Protein AF-0000000070418059 (afdb_homodimer)

Radius of gyration: 31.16 Å; Cα contacts (8 Å, |Δi|>4): 1523; chains: 2; bounding box: 70×82×90 Å

Secondary structure (DSSP, 8-state):
---------------S-------TTTTS-----------------------------S----BS-------PPP----EE-S---TTS-HHHHHHHHS-HHHHHHHHHHHHHHHHHHHHHHTS--TT-----HHHHHHHHHHHHHHHHSB-SSGGGGG-S-TTT--HHHHHH--HHHHHHHHHH--SS-GGGSPPTTSTT--TTGGGHHHHHHHHHHHHHSEE--SEEEEEEEEEE--S--TT-EE-TTSSSSEEEEEEEEEETTS-EEEEEE--GGGSTT-STTHHHHHHHHHTGGGTTTT-EEEE-TTT--HHHHHHHHHTT-EEEEE--TT-TTS-GGGTS----STT-EEEEEETTEEEEEEESSSEEEEEESSS-S---EEEEEEPTTS-EEEEEE-HHHHHHHHHTTHHHHHHHHHHHS--S---S-HHHHHHHHHHHHHHHHHHHHHHHSTT-----TT--HHHHH-/---------------S-TT----SSTTS-----------------------------S----BS-------PPP----EE-S---TTS-HHHHHHHHS-HHHHHHHHHHHHHHHHHHHHHHTS--TT-----HHHHHHHHHHHHHHHHSB-SSGGGGG-S-TTT--HHHHHH--HHHHHHHHHH--SS-GGGPPPTTSTT--TTGGGHHHHHHHHHHHHHSEE--SEEEEEEEEEE--S--TT-EE-TTSSSSEEEEEEEEEETTS-EEEEEE--GGGSTT-STTHHHHHHHHHTGGGTTTT-EEEE-TTT--HHHHHHHHHTT-EEEEE--TTSTTS-GGGTS----STT-EEEEEETTEEEEEEESSSEEEEEESSS-S---EEEEEEPTTS-EEEEEE-HHHHHHHHHTTHHHHHHHHHHHS--S---S-HHHHHHHHHHHHHHHHHHHHHHHSTT-----TT--HHHHH-

Sequence (948 aa):
MENLSSDDEADEMSEGSDLQQFSDDEFSSDTDSDDNDNLTQETESSIEADSQQTDAQDAEFWSYDLHPVNVAPFTESVGPEHTLLPDYDVLKYFFYMISEEFFELVAQETNRYAQQEMARRGSRDLVWHPTTEAEMMAFFGLNIIMGINQMPRLDMYWSENPLIGNEGFKKCMTRTRFEKLLQYLHVNDNSTQGPAGTPDHDRLHKIRPLINMTRENFKKYYKPGKCQSVDEGMIRYKGHHYAQQYTPAKPIKRGLKIWMRCETSGYTNDYRMYLGKHDAMSGPSLGERVVKHLCKPLKWKGHHVFFDRYFTSIPLLQTLESYGIYGCGTIMVNRKGFPAQLKNPHLANRGDAEQMQQNNLMATVWNDAKPVHIVSTTSDPLGDGPAQRRIRGGDVIIIPRPPAVEHYQKNYYGVDRTQQFRSKNPVGRPSKKFWKYLINFIFEISLINAFLLWLETPGTRKPTKHFSMVDFNLMENLSSDDEADEMSEGSDLQQFSDDEFSSDTDSDDNDNLTQETESSIEADSQQTDAQDAEFWSYDLHPVNVAPFTESVGPEHTLLPDYDVLKYFFYMISEEFFELVAQETNRYAQQEMARRGSRDLVWHPTTEAEMMAFFGLNIIMGINQMPRLDMYWSENPLIGNEGFKKCMTRTRFEKLLQYLHVNDNSTQGPAGTPDHDRLHKIRPLINMTRENFKKYYKPGKCQSVDEGMIRYKGHHYAQQYTPAKPIKRGLKIWMRCETSGYTNDYRMYLGKHDAMSGPSLGERVVKHLCKPLKWKGHHVFFDRYFTSIPLLQTLESYGIYGCGTIMVNRKGFPAQLKNPHLANRGDAEQMQQNNLMATVWNDAKPVHIVSTTSDPLGDGPAQRRIRGGDVIIIPRPPAVEHYQKNYYGVDRTQQFRSKNPVGRPSKKFWKYLINFIFEISLINAFLLWLETPGTRKPTKHFSMVDFNL

Organism: Crassostrea virginica (NCBI:txid6565)

Structure (mmCIF, N/CA/C/O backbone):
data_AF-0000000070418059-model_v1
#
loop_
_entity.id
_entity.type
_entity.pdbx_description
1 polymer 'PiggyBac transposable element-derived protein 2-like'
#
loop_
_atom_site.group_PDB
_atom_site.id
_atom_site.type_symbol
_atom_site.label_atom_id
_atom_site.label_alt_id
_atom_site.label_comp_id
_atom_site.label_asym_id
_atom_site.label_entity_id
_atom_site.label_seq_id
_atom_site.pdbx_PDB_ins_code
_atom_site.Cartn_x
_atom_site.Cartn_y
_atom_site.Cartn_z
_atom_site.occupancy
_atom_site.B_iso_or_equiv
_atom_site.auth_seq_id
_atom_site.auth_comp_id
_atom_site.auth_asym_id
_atom_site.auth_atom_id
_atom_site.pdbx_PDB_model_num
ATOM 1 N N . MET A 1 1 ? 24.422 -22.234 43.281 1 23.02 1 MET A N 1
ATOM 2 C CA . MET A 1 1 ? 24.828 -21.094 42.469 1 23.02 1 MET A CA 1
ATOM 3 C C . MET A 1 1 ? 24.016 -21.062 41.156 1 23.02 1 MET A C 1
ATOM 5 O O . MET A 1 1 ? 24.016 -22.016 40.406 1 23.02 1 MET A O 1
ATOM 9 N N . GLU A 1 2 ? 22.891 -20.25 41.062 1 21.16 2 GLU A N 1
ATOM 10 C CA . GLU A 1 2 ? 21.531 -19.953 40.562 1 21.16 2 GLU A CA 1
ATOM 11 C C . GLU A 1 2 ? 21.562 -19.5 39.125 1 21.16 2 GLU A C 1
ATOM 13 O O . GLU A 1 2 ? 22.562 -18.969 38.656 1 21.16 2 GLU A O 1
ATOM 18 N N . ASN A 1 3 ? 20.531 -19.906 38.312 1 21.09 3 ASN A N 1
ATOM 19 C CA . ASN A 1 3 ? 19.938 -20.047 37 1 21.09 3 ASN A CA 1
ATOM 20 C C . ASN A 1 3 ? 19.688 -18.703 36.344 1 21.09 3 ASN A C 1
ATOM 22 O O . ASN A 1 3 ? 18.703 -18.016 36.625 1 21.09 3 ASN A O 1
ATOM 26 N N . LEU A 1 4 ? 20.797 -17.906 36.156 1 22.62 4 LEU A N 1
ATOM 27 C CA . LEU A 1 4 ? 20.859 -16.578 35.562 1 22.62 4 LEU A CA 1
ATOM 28 C C . LEU A 1 4 ? 20.156 -16.562 34.188 1 22.62 4 LEU A C 1
ATOM 30 O O . LEU A 1 4 ? 20.594 -17.219 33.25 1 22.62 4 LEU A O 1
ATOM 34 N N . SER A 1 5 ? 18.75 -16.578 34.156 1 22.52 5 SER A N 1
ATOM 35 C CA . SER A 1 5 ? 17.75 -16.609 33.094 1 22.52 5 SER A CA 1
ATOM 36 C C . SER A 1 5 ? 17.984 -15.484 32.094 1 22.52 5 SER A C 1
ATOM 38 O O . SER A 1 5 ? 17.828 -14.305 32.406 1 22.52 5 SER A O 1
ATOM 40 N N . SER A 1 6 ? 19.062 -15.578 31.266 1 22.22 6 SER A N 1
ATOM 41 C CA . SER A 1 6 ? 19.594 -14.734 30.188 1 22.22 6 SER A CA 1
ATOM 42 C C . SER A 1 6 ? 18.5 -14.367 29.188 1 22.22 6 SER A C 1
ATOM 44 O O . SER A 1 6 ? 17.797 -15.234 28.688 1 22.22 6 SER A O 1
ATOM 46 N N . ASP A 1 7 ? 17.922 -13.156 29.234 1 21.78 7 ASP A N 1
ATOM 47 C CA . ASP A 1 7 ? 16.953 -12.367 28.5 1 21.78 7 ASP A CA 1
ATOM 48 C C . ASP A 1 7 ? 17.344 -12.258 27.031 1 21.78 7 ASP A C 1
ATOM 50 O O . ASP A 1 7 ? 17.734 -11.188 26.562 1 21.78 7 ASP A O 1
ATOM 54 N N . ASP A 1 8 ? 18.219 -13.109 26.453 1 22.97 8 ASP A N 1
ATOM 55 C CA . ASP A 1 8 ? 18.625 -13.039 25.047 1 22.97 8 ASP A CA 1
ATOM 56 C C . ASP A 1 8 ? 17.406 -13.086 24.125 1 22.97 8 ASP A C 1
ATOM 58 O O . ASP A 1 8 ? 16.953 -14.172 23.766 1 22.97 8 ASP A O 1
ATOM 62 N N . GLU A 1 9 ? 16.344 -12.344 24.375 1 22.95 9 GLU A N 1
ATOM 63 C CA . GLU A 1 9 ? 15.195 -12.375 23.469 1 22.95 9 GLU A CA 1
ATOM 64 C C . GLU A 1 9 ? 15.594 -11.953 22.047 1 22.95 9 GLU A C 1
ATOM 66 O O . GLU A 1 9 ? 15.836 -10.773 21.797 1 22.95 9 GLU A O 1
ATOM 71 N N . ALA A 1 10 ? 16.5 -12.648 21.391 1 23.02 10 ALA A N 1
ATOM 72 C CA . ALA A 1 10 ? 16.781 -12.547 19.953 1 23.02 10 ALA A CA 1
ATOM 73 C C . ALA A 1 10 ? 15.516 -12.234 19.172 1 23.02 10 ALA A C 1
ATOM 75 O O . ALA A 1 10 ? 14.469 -12.844 19.406 1 23.02 10 ALA A O 1
ATOM 76 N N . ASP A 1 11 ? 15.445 -11.031 18.594 1 24.8 11 ASP A N 1
ATOM 77 C CA . ASP A 1 11 ? 14.508 -10.484 17.625 1 24.8 11 ASP A CA 1
ATOM 78 C C . ASP A 1 11 ? 14.289 -11.445 16.453 1 24.8 11 ASP A C 1
ATOM 80 O O . ASP A 1 11 ? 15.094 -11.484 15.523 1 24.8 11 ASP A O 1
ATOM 84 N N . GLU A 1 12 ? 14.156 -12.758 16.75 1 24.42 12 GLU A N 1
ATOM 85 C CA . GLU A 1 12 ? 13.742 -13.617 15.656 1 24.42 12 GLU A CA 1
ATOM 86 C C . GLU A 1 12 ? 12.703 -12.93 14.773 1 24.42 12 GLU A C 1
ATOM 88 O O . GLU A 1 12 ? 11.609 -12.602 15.234 1 24.42 12 GLU A O 1
ATOM 93 N N . MET A 1 13 ? 13.211 -12.125 13.906 1 26.86 13 MET A N 1
ATOM 94 C CA . MET A 1 13 ? 12.367 -11.742 12.781 1 26.86 13 MET A CA 1
ATOM 95 C C . MET A 1 13 ? 11.547 -12.922 12.281 1 26.86 13 MET A C 1
ATOM 97 O O . MET A 1 13 ? 12.086 -13.844 11.672 1 26.86 13 MET A O 1
ATOM 101 N N . SER A 1 14 ? 10.758 -13.492 13.172 1 24.8 14 SER A N 1
ATOM 102 C CA . SER A 1 14 ? 9.836 -14.539 12.734 1 24.8 14 SER A CA 1
ATOM 103 C C . SER A 1 14 ? 9.273 -14.242 11.352 1 24.8 14 SER A C 1
ATOM 105 O O . SER A 1 14 ? 8.617 -13.219 11.141 1 24.8 14 SER A O 1
ATOM 107 N N . GLU A 1 15 ? 9.992 -14.445 10.352 1 27.36 15 GLU A N 1
ATOM 108 C CA . GLU A 1 15 ? 9.531 -14.602 8.977 1 27.36 15 GLU A CA 1
ATOM 109 C C . GLU A 1 15 ? 8.133 -15.219 8.938 1 27.36 15 GLU A C 1
ATOM 111 O O . GLU A 1 15 ? 7.508 -15.281 7.871 1 27.36 15 GLU A O 1
ATOM 116 N N . GLY A 1 16 ? 7.965 -16.188 9.961 1 25.39 16 GLY A N 1
ATOM 117 C CA . GLY A 1 16 ? 6.801 -17.031 9.766 1 25.39 16 GLY A CA 1
ATOM 118 C C . GLY A 1 16 ? 5.523 -16.25 9.539 1 25.39 16 GLY A C 1
ATOM 119 O O . GLY A 1 16 ? 4.82 -16.453 8.555 1 25.39 16 GLY A O 1
ATOM 120 N N . SER A 1 17 ? 4.777 -16.062 10.727 1 24.98 17 SER A N 1
ATOM 121 C CA . SER A 1 17 ? 3.326 -16.188 10.859 1 24.98 17 SER A CA 1
ATOM 122 C C . SER A 1 17 ? 2.629 -14.93 10.344 1 24.98 17 SER A C 1
ATOM 124 O O . SER A 1 17 ? 2.004 -14.195 11.109 1 24.98 17 SER A O 1
ATOM 126 N N . ASP A 1 18 ? 3.303 -14.133 9.656 1 26.72 18 ASP A N 1
ATOM 127 C CA . ASP A 1 18 ? 2.512 -13.055 9.086 1 26.72 18 ASP A CA 1
ATOM 128 C C . ASP A 1 18 ? 1.268 -13.594 8.383 1 26.72 18 ASP A C 1
ATOM 130 O O . ASP A 1 18 ? 0.615 -12.875 7.621 1 26.72 18 ASP A O 1
ATOM 134 N N . LEU A 1 19 ? 1.249 -14.883 8.164 1 27.28 19 LEU A N 1
ATOM 135 C CA . LEU A 1 19 ? -0.051 -15.438 7.801 1 27.28 19 LEU A CA 1
ATOM 136 C C . LEU A 1 19 ? -1.114 -15.047 8.82 1 27.28 19 LEU A C 1
ATOM 138 O O . LEU A 1 19 ? -1.964 -15.867 9.18 1 27.28 19 LEU A O 1
ATOM 142 N N . GLN A 1 20 ? -0.67 -14.297 9.828 1 24.89 20 GLN A N 1
ATOM 143 C CA . GLN A 1 20 ? -1.701 -14.07 10.836 1 24.89 20 GLN A CA 1
ATOM 144 C C . GLN A 1 20 ? -3.08 -13.938 10.195 1 24.89 20 GLN A C 1
ATOM 146 O O . GLN A 1 20 ? -3.191 -13.812 8.977 1 24.89 20 GLN A O 1
ATOM 151 N N . GLN A 1 21 ? -4.004 -12.836 10.711 1 24.8 21 GLN A N 1
ATOM 152 C CA . GLN A 1 21 ? -5.461 -12.797 10.766 1 24.8 21 GLN A CA 1
ATOM 153 C C . GLN A 1 21 ? -6.059 -12.602 9.375 1 24.8 21 GLN A C 1
ATOM 155 O O . GLN A 1 21 ? -6.012 -11.5 8.82 1 24.8 21 GLN A O 1
ATOM 160 N N . PHE A 1 22 ? -5.773 -13.234 8.398 1 28.34 22 PHE A N 1
ATOM 161 C CA . PHE A 1 22 ? -6.789 -13.508 7.391 1 28.34 22 PHE A CA 1
ATOM 162 C C . PHE A 1 22 ? -8.18 -13.477 8.008 1 28.34 22 PHE A C 1
ATOM 164 O O . PHE A 1 22 ? -8.75 -14.531 8.312 1 28.34 22 PHE A O 1
ATOM 171 N N . SER A 1 23 ? -8.312 -12.797 9.094 1 25.67 23 SER A N 1
ATOM 172 C CA . SER A 1 23 ? -9.609 -12.867 9.75 1 25.67 23 SER A CA 1
ATOM 173 C C . SER A 1 23 ? -10.742 -12.945 8.734 1 25.67 23 SER A C 1
ATOM 175 O O . SER A 1 23 ? -10.523 -12.773 7.535 1 25.67 23 SER A O 1
ATOM 177 N N . ASP A 1 24 ? -11.984 -12.312 9.094 1 26.88 24 ASP A N 1
ATOM 178 C CA . ASP A 1 24 ? -13.438 -12.25 9.023 1 26.88 24 ASP A CA 1
ATOM 179 C C . ASP A 1 24 ? -13.906 -11.664 7.695 1 26.88 24 ASP A C 1
ATOM 181 O O . ASP A 1 24 ? -15.102 -11.469 7.484 1 26.88 24 ASP A O 1
ATOM 185 N N . ASP A 1 25 ? -12.945 -11.258 6.922 1 29.66 25 ASP A N 1
ATOM 186 C CA . ASP A 1 25 ? -13.562 -10.562 5.797 1 29.66 25 ASP A CA 1
ATOM 187 C C . ASP A 1 25 ? -14.234 -11.547 4.844 1 29.66 25 ASP A C 1
ATOM 189 O O . ASP A 1 25 ? -15.141 -11.172 4.098 1 29.66 25 ASP A O 1
ATOM 193 N N . GLU A 1 26 ? -13.523 -12.68 4.609 1 30.77 26 GLU A N 1
ATOM 194 C CA . GLU A 1 26 ? -14.312 -13.539 3.738 1 30.77 26 GLU A CA 1
ATOM 195 C C . GLU A 1 26 ? -15.688 -13.836 4.352 1 30.77 26 GLU A C 1
ATOM 197 O O . GLU A 1 26 ? -16.609 -14.219 3.645 1 30.77 26 GLU A O 1
ATOM 202 N N . PHE A 1 27 ? -15.688 -14.062 5.68 1 29.08 27 PHE A N 1
ATOM 203 C CA . PHE A 1 27 ? -16.969 -14.273 6.352 1 29.08 27 PHE A CA 1
ATOM 204 C C . PHE A 1 27 ? -17.672 -12.945 6.594 1 29.08 27 PHE A C 1
ATOM 206 O O . PHE A 1 27 ? -18.5 -12.828 7.496 1 29.08 27 PHE A O 1
ATOM 213 N N . SER A 1 28 ? -17.047 -11.852 6.203 1 26.14 28 SER A N 1
ATOM 214 C CA . SER A 1 28 ? -17.797 -10.617 6.422 1 26.14 28 SER A CA 1
ATOM 215 C C . SER A 1 28 ? -19.109 -10.617 5.641 1 26.14 28 SER A C 1
ATOM 217 O O . SER A 1 28 ? -19.172 -11.141 4.523 1 26.14 28 SER A O 1
ATOM 219 N N . SER A 1 29 ? -20.188 -10.492 6.34 1 23.97 29 SER A N 1
ATOM 220 C CA . SER A 1 29 ? -21.578 -10.43 5.945 1 23.97 29 SER A CA 1
ATOM 221 C C . SER A 1 29 ? -21.781 -9.508 4.754 1 23.97 29 SER A C 1
ATOM 223 O O . SER A 1 29 ? -21.266 -8.391 4.727 1 23.97 29 SER A O 1
ATOM 225 N N . ASP A 1 30 ? -22.016 -10.062 3.547 1 23.17 30 ASP A N 1
ATOM 226 C CA . ASP A 1 30 ? -22.641 -9.5 2.357 1 23.17 30 ASP A CA 1
ATOM 227 C C . ASP A 1 30 ? -23.797 -8.578 2.734 1 23.17 30 ASP A C 1
ATOM 229 O O . ASP A 1 30 ? -24.922 -9.047 2.961 1 23.17 30 ASP A O 1
ATOM 233 N N . THR A 1 31 ? -23.719 -7.75 3.684 1 22.58 31 THR A N 1
ATOM 234 C CA . THR A 1 31 ? -24.969 -6.992 3.703 1 22.58 31 THR A CA 1
ATOM 235 C C . THR A 1 31 ? -25.234 -6.367 2.338 1 22.58 31 THR A C 1
ATOM 237 O O . THR A 1 31 ? -24.391 -5.648 1.799 1 22.58 31 THR A O 1
ATOM 240 N N . ASP A 1 32 ? -26.141 -7.008 1.535 1 21.77 32 ASP A N 1
ATOM 241 C CA . ASP A 1 32 ? -26.891 -6.625 0.345 1 21.77 32 ASP A CA 1
ATOM 242 C C . ASP A 1 32 ? -27.391 -5.184 0.451 1 21.77 32 ASP A C 1
ATOM 244 O O . ASP A 1 32 ? -28.297 -4.895 1.229 1 21.77 32 ASP A O 1
ATOM 248 N N . SER A 1 33 ? -26.531 -4.23 0.598 1 20.84 33 SER A N 1
ATOM 249 C CA . SER A 1 33 ? -27.234 -2.953 0.449 1 20.84 33 SER A CA 1
ATOM 250 C C . SER A 1 33 ? -27.969 -2.879 -0.88 1 20.84 33 SER A C 1
ATOM 252 O O . SER A 1 33 ? -27.375 -3.045 -1.943 1 20.84 33 SER A O 1
ATOM 254 N N . ASP A 1 34 ? -29.328 -3.146 -0.938 1 21.55 34 ASP A N 1
ATOM 255 C CA . ASP A 1 34 ? -30.375 -2.932 -1.919 1 21.55 34 ASP A CA 1
ATOM 256 C C . ASP A 1 34 ? -30.375 -1.491 -2.424 1 21.55 34 ASP A C 1
ATOM 258 O O . ASP A 1 34 ? -31.062 -0.632 -1.866 1 21.55 34 ASP A O 1
ATOM 262 N N . ASP A 1 35 ? -29.281 -0.832 -2.623 1 19.67 35 ASP A N 1
ATOM 263 C CA . ASP A 1 35 ? -29.562 0.473 -3.211 1 19.67 35 ASP A CA 1
ATOM 264 C C . ASP A 1 35 ? -30.391 0.33 -4.492 1 19.67 35 ASP A C 1
ATOM 266 O O . ASP A 1 35 ? -29.969 -0.34 -5.434 1 19.67 35 ASP A O 1
ATOM 270 N N . ASN A 1 36 ? -31.719 0.662 -4.516 1 19.89 36 ASN A N 1
ATOM 271 C CA . ASN A 1 36 ? -32.875 0.688 -5.422 1 19.89 36 ASN A CA 1
ATOM 272 C C . ASN A 1 36 ? -32.531 1.417 -6.723 1 19.89 36 ASN A C 1
ATOM 274 O O . ASN A 1 36 ? -32.844 0.937 -7.809 1 19.89 36 ASN A O 1
ATOM 278 N N . ASP A 1 37 ? -32.438 2.764 -6.75 1 19.28 37 ASP A N 1
ATOM 279 C CA . ASP A 1 37 ? -33.312 3.416 -7.695 1 19.28 37 ASP A CA 1
ATOM 280 C C . ASP A 1 37 ? -32.906 3.146 -9.133 1 19.28 37 ASP A C 1
ATOM 282 O O . ASP A 1 37 ? -31.766 2.754 -9.391 1 19.28 37 ASP A O 1
ATOM 286 N N . ASN A 1 38 ? -33.562 3.949 -10.211 1 19.59 38 ASN A N 1
ATOM 287 C CA . ASN A 1 38 ? -34.219 3.967 -11.508 1 19.59 38 ASN A CA 1
ATOM 288 C C . ASN A 1 38 ? -33.219 4.086 -12.656 1 19.59 38 ASN A C 1
ATOM 290 O O . ASN A 1 38 ? -33.5 3.703 -13.789 1 19.59 38 ASN A O 1
ATOM 294 N N . LEU A 1 39 ? -32.406 5.18 -12.844 1 20.28 39 LEU A N 1
ATOM 295 C CA . LEU A 1 39 ? -32.625 5.797 -14.148 1 20.28 39 LEU A CA 1
ATOM 296 C C . LEU A 1 39 ? -32.062 4.91 -15.258 1 20.28 39 LEU A C 1
ATOM 298 O O . LEU A 1 39 ? -32.719 4.688 -16.281 1 20.28 39 LEU A O 1
ATOM 302 N N . THR A 1 40 ? -30.922 5.25 -15.875 1 20.14 40 THR A N 1
ATOM 303 C CA . THR A 1 40 ? -30.828 5.012 -17.312 1 20.14 40 THR A CA 1
ATOM 304 C C . THR A 1 40 ? -30.859 3.514 -17.609 1 20.14 40 THR A C 1
ATOM 306 O O . THR A 1 40 ? -30.281 2.713 -16.859 1 20.14 40 THR A O 1
ATOM 309 N N . GLN A 1 41 ? -31.766 3.012 -18.594 1 20.62 41 GLN A N 1
ATOM 310 C CA . GLN A 1 41 ? -32.406 1.907 -19.297 1 20.62 41 GLN A CA 1
ATOM 311 C C . GLN A 1 41 ? -31.375 0.959 -19.906 1 20.62 41 GLN A C 1
ATOM 313 O O . GLN A 1 41 ? -31.719 -0.116 -20.391 1 20.62 41 GLN A O 1
ATOM 318 N N . GLU A 1 42 ? -30.188 1.474 -20.375 1 21.02 42 GLU A N 1
ATOM 319 C CA . GLU A 1 42 ? -29.922 0.658 -21.547 1 21.02 42 GLU A CA 1
ATOM 320 C C . GLU A 1 42 ? -30.125 -0.826 -21.25 1 21.02 42 GLU A C 1
ATOM 322 O O . GLU A 1 42 ? -30.203 -1.224 -20.094 1 21.02 42 GLU A O 1
ATOM 327 N N . THR A 1 43 ? -29.547 -1.673 -22.234 1 20.52 43 THR A N 1
ATOM 328 C CA . THR A 1 43 ? -29.875 -3.025 -22.672 1 20.52 43 THR A CA 1
ATOM 329 C C . THR A 1 43 ? -29.75 -4.012 -21.516 1 20.52 43 THR A C 1
ATOM 331 O O . THR A 1 43 ? -28.688 -4.152 -20.906 1 20.52 43 THR A O 1
ATOM 334 N N . GLU A 1 44 ? -30.891 -4.121 -20.766 1 22.48 44 GLU A N 1
ATOM 335 C CA . GLU A 1 44 ? -31.453 -5.207 -19.953 1 22.48 44 GLU A CA 1
ATOM 336 C C . GLU A 1 44 ? -31.219 -6.559 -20.625 1 22.48 44 GLU A C 1
ATOM 338 O O . GLU A 1 44 ? -32 -6.973 -21.484 1 22.48 44 GLU A O 1
ATOM 343 N N . SER A 1 45 ? -30 -6.75 -21.406 1 21.28 45 SER A N 1
ATOM 344 C CA . SER A 1 45 ? -30.062 -8.125 -21.891 1 21.28 45 SER A CA 1
ATOM 345 C C . SER A 1 45 ? -30.609 -9.062 -20.812 1 21.28 45 SER A C 1
ATOM 347 O O . SER A 1 45 ? -30.094 -9.109 -19.703 1 21.28 45 SER A O 1
ATOM 349 N N . SER A 1 46 ? -31.969 -9.133 -20.844 1 22.12 46 SER A N 1
ATOM 350 C CA . SER A 1 46 ? -32.906 -10.047 -20.203 1 22.12 46 SER A CA 1
ATOM 351 C C . SER A 1 46 ? -32.375 -11.484 -20.25 1 22.12 46 SER A C 1
ATOM 353 O O . SER A 1 46 ? -32.312 -12.086 -21.312 1 22.12 46 SER A O 1
ATOM 355 N N . ILE A 1 47 ? -31.266 -11.734 -19.656 1 22.06 47 ILE A N 1
ATOM 356 C CA . ILE A 1 47 ? -31.078 -13.18 -19.531 1 22.06 47 ILE A CA 1
ATOM 357 C C . ILE A 1 47 ? -32.406 -13.844 -19.203 1 22.06 47 ILE A C 1
ATOM 359 O O . ILE A 1 47 ? -33 -13.555 -18.156 1 22.06 47 ILE A O 1
ATOM 363 N N . GLU A 1 48 ? -33.25 -13.969 -20.281 1 22.25 48 GLU A N 1
ATOM 364 C CA . GLU A 1 48 ? -34.406 -14.844 -20.219 1 22.25 48 GLU A CA 1
ATOM 365 C C . GLU A 1 48 ? -34.125 -16.078 -19.375 1 22.25 48 GLU A C 1
ATOM 367 O O . GLU A 1 48 ? -33.062 -16.703 -19.516 1 22.25 48 GLU A O 1
ATOM 372 N N . ALA A 1 49 ? -34.75 -16.016 -18.25 1 24.27 49 ALA A N 1
ATOM 373 C CA . ALA A 1 49 ? -34.969 -17.234 -17.484 1 24.27 49 ALA A CA 1
ATOM 374 C C . ALA A 1 49 ? -35.375 -18.391 -18.391 1 24.27 49 ALA A C 1
ATOM 376 O O . ALA A 1 49 ? -36.469 -18.438 -18.922 1 24.27 49 ALA A O 1
ATOM 377 N N . ASP A 1 50 ? -34.562 -18.688 -19.453 1 22.03 50 ASP A N 1
ATOM 378 C CA . ASP A 1 50 ? -34.938 -19.906 -20.172 1 22.03 50 ASP A CA 1
ATOM 379 C C . ASP A 1 50 ? -35.312 -21.016 -19.188 1 22.03 50 ASP A C 1
ATOM 381 O O . ASP A 1 50 ? -34.5 -21.453 -18.391 1 22.03 50 ASP A O 1
ATOM 385 N N . SER A 1 51 ? -36.625 -20.953 -18.75 1 26.2 51 SER A N 1
ATOM 386 C CA . SER A 1 51 ? -37.438 -21.906 -18.016 1 26.2 51 SER A CA 1
ATOM 387 C C . SER A 1 51 ? -37.375 -23.297 -18.641 1 26.2 51 SER A C 1
ATOM 389 O O . SER A 1 51 ? -38.375 -24.047 -18.641 1 26.2 51 SER A O 1
ATOM 391 N N . GLN A 1 52 ? -36.438 -23.578 -19.5 1 24.91 52 GLN A N 1
ATOM 392 C CA . GLN A 1 52 ? -36.719 -24.969 -19.875 1 24.91 52 GLN A CA 1
ATOM 393 C C . GLN A 1 52 ? -36.875 -25.859 -18.656 1 24.91 52 GLN A C 1
ATOM 395 O O . GLN A 1 52 ? -36 -25.891 -17.781 1 24.91 52 GLN A O 1
ATOM 400 N N . GLN A 1 53 ? -38.219 -25.953 -18.25 1 27.67 53 GLN A N 1
ATOM 401 C CA . GLN A 1 53 ? -38.781 -27.016 -17.422 1 27.67 53 GLN A CA 1
ATOM 402 C C . GLN A 1 53 ? -38.156 -28.375 -17.75 1 27.67 53 GLN A C 1
ATOM 404 O O . GLN A 1 53 ? -38.562 -29.016 -18.734 1 27.67 53 GLN A O 1
ATOM 409 N N . THR A 1 54 ? -36.938 -28.406 -18.078 1 28.45 54 THR A N 1
ATOM 410 C CA . THR A 1 54 ? -36.625 -29.812 -18.219 1 28.45 54 THR A CA 1
ATOM 411 C C . THR A 1 54 ? -37.25 -30.641 -17.094 1 28.45 54 THR A C 1
ATOM 413 O O . THR A 1 54 ? -37.438 -30.141 -15.984 1 28.45 54 THR A O 1
ATOM 416 N N . ASP A 1 55 ? -38.062 -31.672 -17.453 1 28.03 55 ASP A N 1
ATOM 417 C CA . ASP A 1 55 ? -38.594 -32.688 -16.562 1 28.03 55 ASP A CA 1
ATOM 418 C C . ASP A 1 55 ? -37.625 -32.969 -15.414 1 28.03 55 ASP A C 1
ATOM 420 O O . ASP A 1 55 ? -36.469 -33.406 -15.648 1 28.03 55 ASP A O 1
ATOM 424 N N . ALA A 1 56 ? -37.719 -32.094 -14.477 1 33.75 56 ALA A N 1
ATOM 425 C CA . ALA A 1 56 ? -37.094 -32.375 -13.188 1 33.75 56 ALA A CA 1
ATOM 426 C C . ALA A 1 56 ? -37.125 -33.875 -12.859 1 33.75 56 ALA A C 1
ATOM 428 O O . ALA A 1 56 ? -38.188 -34.375 -12.43 1 33.75 56 ALA A O 1
ATOM 429 N N . GLN A 1 57 ? -36.656 -34.531 -13.734 1 32.28 57 GLN A N 1
ATOM 430 C CA . GLN A 1 57 ? -36.625 -35.906 -13.312 1 32.28 57 GLN A CA 1
ATOM 431 C C . GLN A 1 57 ? -36.344 -36.031 -11.812 1 32.28 57 GLN A C 1
ATOM 433 O O . GLN A 1 57 ? -36.125 -35 -11.141 1 32.28 57 GLN A O 1
ATOM 438 N N . ASP A 1 58 ? -35.5 -37.125 -11.328 1 36.31 58 ASP A N 1
ATOM 439 C CA . ASP A 1 58 ? -35.281 -37.469 -9.938 1 36.31 58 ASP A CA 1
ATOM 440 C C . ASP A 1 58 ? -34.656 -36.312 -9.156 1 36.31 58 ASP A C 1
ATOM 442 O O . ASP A 1 58 ? -33.469 -36.062 -9.281 1 36.31 58 ASP A O 1
ATOM 446 N N . ALA A 1 59 ? -35.094 -35.094 -9.094 1 44.38 59 ALA A N 1
ATOM 447 C CA . ALA A 1 59 ? -34.75 -33.969 -8.258 1 44.38 59 ALA A CA 1
ATOM 448 C C . ALA A 1 59 ? -34.094 -34.438 -6.953 1 44.38 59 ALA A C 1
ATOM 450 O O . ALA A 1 59 ? -34.781 -34.875 -6.031 1 44.38 59 ALA A O 1
ATOM 451 N N . GLU A 1 60 ? -33 -35 -6.961 1 56.09 60 GLU A N 1
ATOM 452 C CA . GLU A 1 60 ? -32.25 -35.531 -5.816 1 56.09 60 GLU A CA 1
ATOM 453 C C . GLU A 1 60 ? -32.156 -34.469 -4.715 1 56.09 60 GLU A C 1
ATOM 455 O O . GLU A 1 60 ? -31.781 -33.344 -4.98 1 56.09 60 GLU A O 1
ATOM 460 N N . PHE A 1 61 ? -33 -34.406 -3.686 1 78.88 61 PHE A N 1
ATOM 461 C CA . PHE A 1 61 ? -33.375 -33.594 -2.525 1 78.88 61 PHE A CA 1
ATOM 462 C C . PHE A 1 61 ? -32.219 -33.562 -1.502 1 78.88 61 PHE A C 1
ATOM 464 O O . PHE A 1 61 ? -31.438 -34.531 -1.424 1 78.88 61 PHE A O 1
ATOM 471 N N . TRP A 1 62 ? -31.891 -32.406 -1.107 1 92 62 TRP A N 1
ATOM 472 C CA . TRP A 1 62 ? -31.016 -32.25 0.055 1 92 62 TRP A CA 1
ATOM 473 C C . TRP A 1 62 ? -31.578 -33 1.256 1 92 62 TRP A C 1
ATOM 475 O O . TRP A 1 62 ? -32.781 -33 1.491 1 92 62 TRP A O 1
ATOM 485 N N . SER A 1 63 ? -30.75 -33.844 1.856 1 93.25 63 SER A N 1
ATOM 486 C CA . SER A 1 63 ? -31.188 -34.656 2.994 1 93.25 63 SER A CA 1
ATOM 487 C C . SER A 1 63 ? -30.297 -34.406 4.211 1 93.25 63 SER A C 1
ATOM 489 O O . SER A 1 63 ? -29.109 -34.125 4.07 1 93.25 63 SER A O 1
ATOM 491 N N . TYR A 1 64 ? -30.875 -34.594 5.367 1 93.19 64 TYR A N 1
ATOM 492 C CA . TYR A 1 64 ? -30.125 -34.531 6.617 1 93.19 64 TYR A CA 1
ATOM 493 C C . TYR A 1 64 ? -29.453 -35.875 6.922 1 93.19 64 TYR A C 1
ATOM 495 O O . TYR A 1 64 ? -28.625 -35.969 7.836 1 93.19 64 TYR A O 1
ATOM 503 N N . ASP A 1 65 ? -29.781 -36.875 6.176 1 91.44 65 ASP A N 1
ATOM 504 C CA . ASP A 1 65 ? -29.141 -38.188 6.328 1 91.44 65 ASP A CA 1
ATOM 505 C C . ASP A 1 65 ? -27.766 -38.188 5.66 1 91.44 65 ASP A C 1
ATOM 507 O O . ASP A 1 65 ? -27.656 -38.281 4.438 1 91.44 65 ASP A O 1
ATOM 511 N N . LEU A 1 66 ? -26.828 -38.219 6.453 1 92.88 66 LEU A N 1
ATOM 512 C CA . LEU A 1 66 ? -25.453 -38.031 5.973 1 92.88 66 LEU A CA 1
ATOM 513 C C . LEU A 1 66 ? -24.781 -39.375 5.738 1 92.88 66 LEU A C 1
ATOM 515 O O . LEU A 1 66 ? -24.969 -40.312 6.523 1 92.88 66 LEU A O 1
ATOM 519 N N . HIS A 1 67 ? -24.141 -39.562 4.672 1 91.25 67 HIS A N 1
ATOM 520 C CA . HIS A 1 67 ? -23.375 -40.75 4.32 1 91.25 67 HIS A CA 1
ATOM 521 C C . HIS A 1 67 ? -21.953 -40.375 3.877 1 91.25 67 HIS A C 1
ATOM 523 O O . HIS A 1 67 ? -21.719 -39.219 3.469 1 91.25 67 HIS A O 1
ATOM 529 N N . PRO A 1 68 ? -21.047 -41.25 4.031 1 90.81 68 PRO A N 1
ATOM 530 C CA . PRO A 1 68 ? -19.703 -40.969 3.547 1 90.81 68 PRO A CA 1
ATOM 531 C C . PRO A 1 68 ? -19.672 -40.625 2.057 1 90.81 68 PRO A C 1
ATOM 533 O O . PRO A 1 68 ? -20.453 -41.188 1.278 1 90.81 68 PRO A O 1
ATOM 536 N N . VAL A 1 69 ? -18.766 -39.781 1.699 1 90.69 69 VAL A N 1
ATOM 537 C CA . VAL A 1 69 ? -18.656 -39.375 0.302 1 90.69 69 VAL A CA 1
ATOM 538 C C . VAL A 1 69 ? -17.719 -40.344 -0.432 1 90.69 69 VAL A C 1
ATOM 540 O O . VAL A 1 69 ? -16.859 -41 0.188 1 90.69 69 VAL A O 1
ATOM 543 N N . ASN A 1 70 ? -17.891 -40.438 -1.691 1 90.31 70 ASN A N 1
ATOM 544 C CA . ASN A 1 70 ? -17.031 -41.25 -2.549 1 90.31 70 ASN A CA 1
ATOM 545 C C . ASN A 1 70 ? -16 -40.406 -3.266 1 90.31 70 ASN A C 1
ATOM 547 O O . ASN A 1 70 ? -16.328 -39.688 -4.215 1 90.31 70 ASN A O 1
ATOM 551 N N . VAL A 1 71 ? -14.766 -40.5 -2.84 1 91.69 71 VAL A N 1
ATOM 552 C CA . VAL A 1 71 ? -13.672 -39.719 -3.422 1 91.69 71 VAL A CA 1
ATOM 553 C C . VAL A 1 71 ? -12.617 -40.688 -3.998 1 91.69 71 VAL A C 1
ATOM 555 O O . VAL A 1 71 ? -12.164 -41.594 -3.316 1 91.69 71 VAL A O 1
ATOM 558 N N . ALA A 1 72 ? -12.297 -40.469 -5.27 1 91.38 72 ALA A N 1
ATOM 559 C CA . ALA A 1 72 ? -11.242 -41.25 -5.895 1 91.38 72 ALA A CA 1
ATOM 560 C C . ALA A 1 72 ? -9.891 -40.969 -5.258 1 91.38 72 ALA A C 1
ATOM 562 O O . ALA A 1 72 ? -9.594 -39.844 -4.887 1 91.38 72 ALA A O 1
ATOM 563 N N . PRO A 1 73 ? -9.117 -42 -5.121 1 91.62 73 PRO A N 1
ATOM 564 C CA . PRO A 1 73 ? -7.793 -41.781 -4.543 1 91.62 73 PRO A CA 1
ATOM 565 C C . PRO A 1 73 ? -6.875 -40.969 -5.457 1 91.62 73 PRO A C 1
ATOM 567 O O . PRO A 1 73 ? -6.953 -41.094 -6.68 1 91.62 73 PRO A O 1
ATOM 570 N N . PHE A 1 74 ? -6.145 -40.156 -4.906 1 95 74 PHE A N 1
ATOM 571 C CA . PHE A 1 74 ? -5.113 -39.406 -5.617 1 95 74 PHE A CA 1
ATOM 572 C C . PHE A 1 74 ? -3.809 -40.188 -5.664 1 95 74 PHE A C 1
ATOM 574 O O . PHE A 1 74 ? -3.186 -40.406 -4.629 1 95 74 PHE A O 1
ATOM 581 N N . THR A 1 75 ? -3.338 -40.562 -6.879 1 92.5 75 THR A N 1
ATOM 582 C CA . THR A 1 75 ? -2.193 -41.469 -6.992 1 92.5 75 THR A CA 1
ATOM 583 C C . THR A 1 75 ? -1.096 -40.812 -7.844 1 92.5 75 THR A C 1
ATOM 585 O O . THR A 1 75 ? -0.087 -41.469 -8.141 1 92.5 75 THR A O 1
ATOM 588 N N . GLU A 1 76 ? -1.2 -39.594 -8.203 1 93.19 76 GLU A N 1
ATOM 589 C CA . GLU A 1 76 ? -0.22 -38.938 -9.062 1 93.19 76 GLU A CA 1
ATOM 590 C C . GLU A 1 76 ? 1.037 -38.562 -8.281 1 93.19 76 GLU A C 1
ATOM 592 O O . GLU A 1 76 ? 0.986 -38.375 -7.059 1 93.19 76 GLU A O 1
ATOM 597 N N . SER A 1 77 ? 2.168 -38.5 -9.016 1 93.31 77 SER A N 1
ATOM 598 C CA . SER A 1 77 ? 3.377 -37.969 -8.414 1 93.31 77 SER A CA 1
ATOM 599 C C . SER A 1 77 ? 3.254 -36.469 -8.211 1 93.31 77 SER A C 1
ATOM 601 O O . SER A 1 77 ? 2.578 -35.781 -8.984 1 93.31 77 SER A O 1
ATOM 603 N N . VAL A 1 78 ? 3.852 -36 -7.109 1 94.88 78 VAL A N 1
ATOM 604 C CA . VAL A 1 78 ? 3.705 -34.594 -6.746 1 94.88 78 VAL A CA 1
ATOM 605 C C . VAL A 1 78 ? 5.082 -33.938 -6.609 1 94.88 78 VAL A C 1
ATOM 607 O O . VAL A 1 78 ? 6.02 -34.562 -6.113 1 94.88 78 VAL A O 1
ATOM 610 N N . GLY A 1 79 ? 5.148 -32.719 -7.027 1 94.75 79 GLY A N 1
ATOM 611 C CA . GLY A 1 79 ? 6.348 -31.938 -6.719 1 94.75 79 GLY A CA 1
ATOM 612 C C . GLY A 1 79 ? 7.195 -31.641 -7.945 1 94.75 79 GLY A C 1
ATOM 613 O O . GLY A 1 79 ? 6.703 -31.703 -9.07 1 94.75 79 GLY A O 1
ATOM 614 N N . PRO A 1 80 ? 8.469 -31.266 -7.664 1 95.31 80 PRO A N 1
ATOM 615 C CA . PRO A 1 80 ? 9.375 -30.859 -8.75 1 95.31 80 PRO A CA 1
ATOM 616 C C . PRO A 1 80 ? 9.641 -32 -9.734 1 95.31 80 PRO A C 1
ATOM 618 O O . PRO A 1 80 ? 9.828 -33.156 -9.328 1 95.31 80 PRO A O 1
ATOM 621 N N . GLU A 1 81 ? 9.523 -31.656 -10.992 1 95.12 81 GLU A N 1
ATOM 622 C CA . GLU A 1 81 ? 9.836 -32.594 -12.078 1 95.12 81 GLU A CA 1
ATOM 623 C C . GLU A 1 81 ? 10.961 -32.031 -12.953 1 95.12 81 GLU A C 1
ATOM 625 O O . GLU A 1 81 ? 10.711 -31.438 -14 1 95.12 81 GLU A O 1
ATOM 630 N N . HIS A 1 82 ? 12.148 -32.219 -12.547 1 92.88 82 HIS A N 1
ATOM 631 C CA . HIS A 1 82 ? 13.344 -31.766 -13.258 1 92.88 82 HIS A CA 1
ATOM 632 C C . HIS A 1 82 ? 14.586 -32.5 -12.781 1 92.88 82 HIS A C 1
ATOM 634 O O . HIS A 1 82 ? 14.5 -33.344 -11.883 1 92.88 82 HIS A O 1
ATOM 640 N N . THR A 1 83 ? 15.695 -32.156 -13.328 1 91.44 83 THR A N 1
ATOM 641 C CA . THR A 1 83 ? 16.906 -32.906 -13.055 1 91.44 83 THR A CA 1
ATOM 642 C C . THR A 1 83 ? 17.922 -32.062 -12.289 1 91.44 83 THR A C 1
ATOM 644 O O . THR A 1 83 ? 19.016 -32.531 -11.992 1 91.44 83 THR A O 1
ATOM 647 N N . LEU A 1 84 ? 17.578 -30.906 -11.93 1 91.44 84 LEU A N 1
ATOM 648 C CA . LEU A 1 84 ? 18.516 -30.031 -11.242 1 91.44 84 LEU A CA 1
ATOM 649 C C . LEU A 1 84 ? 18.75 -30.516 -9.805 1 91.44 84 LEU A C 1
ATOM 651 O O . LEU A 1 84 ? 17.828 -31.031 -9.164 1 91.44 84 LEU A O 1
ATOM 655 N N . LEU A 1 85 ? 20 -30.297 -9.406 1 88.5 85 LEU A N 1
ATOM 656 C CA . LEU A 1 85 ? 20.344 -30.578 -8.023 1 88.5 85 LEU A CA 1
ATOM 657 C C . LEU A 1 85 ? 20.312 -29.297 -7.188 1 88.5 85 LEU A C 1
ATOM 659 O O . LEU A 1 85 ? 20.438 -28.188 -7.727 1 88.5 85 LEU A O 1
ATOM 663 N N . PRO A 1 86 ? 20.156 -29.438 -5.871 1 84.75 86 PRO A N 1
ATOM 664 C CA . PRO A 1 86 ? 20.016 -28.281 -4.996 1 84.75 86 PRO A CA 1
ATOM 665 C C . PRO A 1 86 ? 21.234 -27.359 -5.031 1 84.75 86 PRO A C 1
ATOM 667 O O . PRO A 1 86 ? 21.125 -26.156 -4.773 1 84.75 86 PRO A O 1
ATOM 670 N N . ASP A 1 87 ? 22.359 -27.891 -5.32 1 85.88 87 ASP A N 1
ATOM 671 C CA . ASP A 1 87 ? 23.594 -27.109 -5.227 1 85.88 87 ASP A CA 1
ATOM 672 C C . ASP A 1 87 ? 23.875 -26.359 -6.523 1 85.88 87 ASP A C 1
ATOM 674 O O . ASP A 1 87 ? 24.812 -25.562 -6.598 1 85.88 87 ASP A O 1
ATOM 678 N N . TYR A 1 88 ? 22.984 -26.609 -7.434 1 85.44 88 TYR A N 1
ATOM 679 C CA . TYR A 1 88 ? 23.156 -25.891 -8.688 1 85.44 88 TYR A CA 1
ATOM 680 C C . TYR A 1 88 ? 22.812 -24.406 -8.516 1 85.44 88 TYR A C 1
ATOM 682 O O . TYR A 1 88 ? 22.172 -24.031 -7.535 1 85.44 88 TYR A O 1
ATOM 690 N N . ASP A 1 89 ? 23.297 -23.672 -9.469 1 90.62 89 ASP A N 1
ATOM 691 C CA . ASP A 1 89 ? 23 -22.234 -9.5 1 90.62 89 ASP A CA 1
ATOM 692 C C . ASP A 1 89 ? 21.5 -22 -9.586 1 90.62 89 ASP A C 1
ATOM 694 O O . ASP A 1 89 ? 20.812 -22.562 -10.438 1 90.62 89 ASP A O 1
ATOM 698 N N . VAL A 1 90 ? 21.031 -21.109 -8.75 1 91.31 90 VAL A N 1
ATOM 699 C CA . VAL A 1 90 ? 19.609 -20.844 -8.648 1 91.31 90 VAL A CA 1
ATOM 700 C C . VAL A 1 90 ? 19.109 -20.234 -9.961 1 91.31 90 VAL A C 1
ATOM 702 O O . VAL A 1 90 ? 17.906 -20.297 -10.266 1 91.31 90 VAL A O 1
ATOM 705 N N . LEU A 1 91 ? 20.016 -19.672 -10.75 1 94.81 91 LEU A N 1
ATOM 706 C CA . LEU A 1 91 ? 19.656 -19.094 -12.039 1 94.81 91 LEU A CA 1
ATOM 707 C C . LEU A 1 91 ? 19.078 -20.141 -12.977 1 94.81 91 LEU A C 1
ATOM 709 O O . LEU A 1 91 ? 18.203 -19.844 -13.789 1 94.81 91 LEU A O 1
ATOM 713 N N . LYS A 1 92 ? 19.5 -21.375 -12.836 1 95.62 92 LYS A N 1
ATOM 714 C CA . LYS A 1 92 ? 19 -22.469 -13.664 1 95.62 92 LYS A CA 1
ATOM 715 C C . LYS A 1 92 ? 17.531 -22.734 -13.367 1 95.62 92 LYS A C 1
ATOM 717 O O . LYS A 1 92 ? 16.75 -23.062 -14.273 1 95.62 92 LYS A O 1
ATOM 722 N N . TYR A 1 93 ? 17.219 -22.625 -12.094 1 96 93 TYR A N 1
ATOM 723 C CA . TYR A 1 93 ? 15.82 -22.797 -11.727 1 96 93 TYR A CA 1
ATOM 724 C C . TYR A 1 93 ? 14.953 -21.703 -12.336 1 96 93 TYR A C 1
ATOM 726 O O . TYR A 1 93 ? 13.828 -21.969 -12.773 1 96 93 TYR A O 1
ATOM 734 N N . PHE A 1 94 ? 15.523 -20.516 -12.383 1 97.25 94 PHE A N 1
ATOM 735 C CA . PHE A 1 94 ? 14.805 -19.406 -13.008 1 97.25 94 PHE A CA 1
ATOM 736 C C . PHE A 1 94 ? 14.586 -19.672 -14.492 1 97.25 94 PHE A C 1
ATOM 738 O O . PHE A 1 94 ? 13.508 -19.406 -15.023 1 97.25 94 PHE A O 1
ATOM 745 N N . PHE A 1 95 ? 15.523 -20.25 -15.117 1 97.38 95 PHE A N 1
ATOM 746 C CA . PHE A 1 95 ? 15.445 -20.5 -16.547 1 97.38 95 PHE A CA 1
ATOM 747 C C . PHE A 1 95 ? 14.453 -21.625 -16.844 1 97.38 95 PHE A C 1
ATOM 749 O O . PHE A 1 95 ? 14.008 -21.766 -17.984 1 97.38 95 PHE A O 1
ATOM 756 N N . TYR A 1 96 ? 14.125 -22.391 -15.828 1 97.19 96 TYR A N 1
ATOM 757 C CA . TYR A 1 96 ? 13.039 -23.359 -16 1 97.19 96 TYR A CA 1
ATOM 758 C C . TYR A 1 96 ? 11.695 -22.641 -16.125 1 97.19 96 TYR A C 1
ATOM 760 O O . TYR A 1 96 ? 10.773 -23.156 -16.766 1 97.19 96 TYR A O 1
ATOM 768 N N . MET A 1 97 ? 11.586 -21.453 -15.516 1 98.06 97 MET A N 1
ATOM 769 C CA . MET A 1 97 ? 10.336 -20.688 -15.578 1 98.06 97 MET A CA 1
ATOM 770 C C . MET A 1 97 ? 10.305 -19.797 -16.812 1 98.06 97 MET A C 1
ATOM 772 O O . MET A 1 97 ? 9.328 -19.797 -17.562 1 98.06 97 MET A O 1
ATOM 776 N N . ILE A 1 98 ? 11.328 -19.031 -16.984 1 98.06 98 ILE A N 1
ATOM 777 C CA . ILE A 1 98 ? 11.523 -18.219 -18.188 1 98.06 98 ILE A CA 1
ATOM 778 C C . ILE A 1 98 ? 12.781 -18.672 -18.922 1 98.06 98 ILE A C 1
ATOM 780 O O . ILE A 1 98 ? 13.906 -18.375 -18.5 1 98.06 98 ILE A O 1
ATOM 784 N N . SER A 1 99 ? 12.555 -19.281 -20.047 1 97.44 99 SER A N 1
ATOM 785 C CA . SER A 1 99 ? 13.641 -19.891 -20.797 1 97.44 99 SER A CA 1
ATOM 786 C C . SER A 1 99 ? 14.57 -18.844 -21.391 1 97.44 99 SER A C 1
ATOM 788 O O . SER A 1 99 ? 14.148 -17.703 -21.625 1 97.44 99 SER A O 1
ATOM 790 N N . GLU A 1 100 ? 15.766 -19.219 -21.688 1 96.25 100 GLU A N 1
ATOM 791 C CA . GLU A 1 100 ? 16.766 -18.312 -22.25 1 96.25 100 GLU A CA 1
ATOM 792 C C . GLU A 1 100 ? 16.328 -17.797 -23.609 1 96.25 100 GLU A C 1
ATOM 794 O O . GLU A 1 100 ? 16.656 -16.672 -24 1 96.25 100 GLU A O 1
ATOM 799 N N . GLU A 1 101 ? 15.555 -18.625 -24.281 1 96.56 101 GLU A N 1
ATOM 800 C CA . GLU A 1 101 ? 15.055 -18.266 -25.594 1 96.56 101 GLU A CA 1
ATOM 801 C C . GLU A 1 101 ? 14.195 -17 -25.531 1 96.56 101 GLU A C 1
ATOM 803 O O . GLU A 1 101 ? 14.07 -16.281 -26.531 1 96.56 101 GLU A O 1
ATOM 808 N N . PHE A 1 102 ? 13.609 -16.812 -24.422 1 97.75 102 PHE A N 1
ATOM 809 C CA . PHE A 1 102 ? 12.789 -15.609 -24.25 1 97.75 102 PHE A CA 1
ATOM 810 C C . PHE A 1 102 ? 13.625 -14.352 -24.453 1 97.75 102 PHE A C 1
ATOM 812 O O . PHE A 1 102 ? 13.172 -13.398 -25.094 1 97.75 102 PHE A O 1
ATOM 819 N N . PHE A 1 103 ? 14.836 -14.312 -23.938 1 98.12 103 PHE A N 1
ATOM 820 C CA . PHE A 1 103 ? 15.68 -13.125 -24 1 98.12 103 PHE A CA 1
ATOM 821 C C . PHE A 1 103 ? 16.188 -12.883 -25.406 1 98.12 103 PHE A C 1
ATOM 823 O O . PHE A 1 103 ? 16.359 -11.742 -25.828 1 98.12 103 PHE A O 1
ATOM 830 N N . GLU A 1 104 ? 16.312 -13.938 -26.094 1 97.94 104 GLU A N 1
ATOM 831 C CA . GLU A 1 104 ? 16.625 -13.805 -27.516 1 97.94 104 GLU A CA 1
ATOM 832 C C . GLU A 1 104 ? 15.445 -13.219 -28.281 1 97.94 104 GLU A C 1
ATOM 834 O O . GLU A 1 104 ? 15.617 -12.32 -29.094 1 97.94 104 GLU A O 1
ATOM 839 N N . LEU A 1 105 ? 14.352 -13.75 -27.984 1 98 105 LEU A N 1
ATOM 840 C CA . LEU A 1 105 ? 13.133 -13.281 -28.609 1 98 105 LEU A CA 1
ATOM 841 C C . LEU A 1 105 ? 12.906 -11.797 -28.328 1 98 105 LEU A C 1
ATOM 843 O O . LEU A 1 105 ? 12.609 -11.023 -29.25 1 98 105 LEU A O 1
ATOM 847 N N . VAL A 1 106 ? 13.016 -11.43 -27.094 1 98.12 106 VAL A N 1
ATOM 848 C CA . VAL A 1 106 ? 12.734 -10.055 -26.703 1 98.12 106 VAL A CA 1
ATOM 849 C C . VAL A 1 106 ? 13.75 -9.117 -27.359 1 98.12 106 VAL A C 1
ATOM 851 O O . VAL A 1 106 ? 13.414 -7.992 -27.734 1 98.12 106 VAL A O 1
ATOM 854 N N . ALA A 1 107 ? 15.016 -9.562 -27.469 1 98.5 107 ALA A N 1
ATOM 855 C CA . ALA A 1 107 ? 16.016 -8.766 -28.156 1 98.5 107 ALA A CA 1
ATOM 856 C C . ALA A 1 107 ? 15.625 -8.523 -29.609 1 98.5 107 ALA A C 1
ATOM 858 O O . ALA A 1 107 ? 15.68 -7.391 -30.094 1 98.5 107 ALA A O 1
ATOM 859 N N . GLN A 1 108 ? 15.195 -9.531 -30.219 1 98.31 108 GLN A N 1
ATOM 860 C CA . GLN A 1 108 ? 14.805 -9.453 -31.625 1 98.31 108 GLN A CA 1
ATOM 861 C C . GLN A 1 108 ? 13.609 -8.523 -31.812 1 98.31 108 GLN A C 1
ATOM 863 O O . GLN A 1 108 ? 13.625 -7.66 -32.688 1 98.31 108 GLN A O 1
ATOM 868 N N . GLU A 1 109 ? 12.617 -8.719 -31.016 1 98.12 109 GLU A N 1
ATOM 869 C CA . GLU A 1 109 ? 11.383 -7.949 -31.172 1 98.12 109 GLU A CA 1
ATOM 870 C C . GLU A 1 109 ? 11.586 -6.492 -30.766 1 98.12 109 GLU A C 1
ATOM 872 O O . GLU A 1 109 ? 10.969 -5.594 -31.344 1 98.12 109 GLU A O 1
ATOM 877 N N . THR A 1 110 ? 12.414 -6.266 -29.781 1 98.06 110 THR A N 1
ATOM 878 C CA . THR A 1 110 ? 12.75 -4.902 -29.391 1 98.06 110 THR A CA 1
ATOM 879 C C . THR A 1 110 ? 13.477 -4.176 -30.516 1 98.06 110 THR A C 1
ATOM 881 O O . THR A 1 110 ? 13.164 -3.023 -30.828 1 98.06 110 THR A O 1
ATOM 884 N N . ASN A 1 111 ? 14.422 -4.863 -31.094 1 98.25 111 ASN A N 1
ATOM 885 C CA . ASN A 1 111 ? 15.125 -4.301 -32.25 1 98.25 111 ASN A CA 1
ATOM 886 C C . ASN A 1 111 ? 14.172 -4.035 -33.406 1 98.25 111 ASN A C 1
ATOM 888 O O . ASN A 1 111 ? 14.25 -2.984 -34.062 1 98.25 111 ASN A O 1
ATOM 892 N N . ARG A 1 112 ? 13.328 -4.957 -33.656 1 97.62 112 ARG A N 1
ATOM 893 C CA . ARG A 1 112 ? 12.352 -4.801 -34.75 1 97.62 112 ARG A CA 1
ATOM 894 C C . ARG A 1 112 ? 11.461 -3.586 -34.5 1 97.62 112 ARG A C 1
ATOM 896 O O . ARG A 1 112 ? 11.234 -2.783 -35.406 1 97.62 112 ARG A O 1
ATOM 903 N N . TYR A 1 113 ? 11.008 -3.469 -33.344 1 96.69 113 TYR A N 1
ATOM 904 C CA . TYR A 1 113 ? 10.117 -2.361 -33.031 1 96.69 113 TYR A CA 1
ATOM 905 C C . TYR A 1 113 ? 10.844 -1.025 -33.156 1 96.69 113 TYR A C 1
ATOM 907 O O . TYR A 1 113 ? 10.266 -0.035 -33.594 1 96.69 113 TYR A O 1
ATOM 915 N N . ALA A 1 114 ? 12.062 -1.001 -32.625 1 97.25 114 ALA A N 1
ATOM 916 C CA . ALA A 1 114 ? 12.852 0.221 -32.75 1 97.25 114 ALA A CA 1
ATOM 917 C C . ALA A 1 114 ? 12.938 0.659 -34.219 1 97.25 114 ALA A C 1
ATOM 919 O O . ALA A 1 114 ? 12.727 1.833 -34.531 1 97.25 114 ALA A O 1
ATOM 920 N N . GLN A 1 115 ? 13.172 -0.267 -35.031 1 96.06 115 GLN A N 1
ATOM 921 C CA . GLN A 1 115 ? 13.258 0.022 -36.438 1 96.06 115 GLN A CA 1
ATOM 922 C C . GLN A 1 115 ? 11.914 0.499 -37 1 96.06 115 GLN A C 1
ATOM 924 O O . GLN A 1 115 ? 11.859 1.449 -37.781 1 96.06 115 GLN A O 1
ATOM 929 N N . GLN A 1 116 ? 10.914 -0.174 -36.656 1 94.5 116 GLN A N 1
ATOM 930 C CA . GLN A 1 116 ? 9.57 0.188 -37.094 1 94.5 116 GLN A CA 1
ATOM 931 C C . GLN A 1 116 ? 9.219 1.606 -36.656 1 94.5 116 GLN A C 1
ATOM 933 O O . GLN A 1 116 ? 8.648 2.375 -37.438 1 94.5 116 GLN A O 1
ATOM 938 N N . GLU A 1 117 ? 9.531 1.915 -35.438 1 94.62 117 GLU A N 1
ATOM 939 C CA . GLU A 1 117 ? 9.203 3.227 -34.875 1 94.62 117 GLU A CA 1
ATOM 940 C C . GLU A 1 117 ? 10.023 4.328 -35.562 1 94.62 117 GLU A C 1
ATOM 942 O O . GLU A 1 117 ? 9.508 5.414 -35.812 1 94.62 117 GLU A O 1
ATOM 947 N N . MET A 1 118 ? 11.227 4.055 -35.781 1 95.25 118 MET A N 1
ATOM 948 C CA . MET A 1 118 ? 12.078 5.031 -36.469 1 95.25 118 MET A CA 1
ATOM 949 C C . MET A 1 118 ? 11.602 5.25 -37.906 1 95.25 118 MET A C 1
ATOM 951 O O . MET A 1 118 ? 11.617 6.379 -38.406 1 95.25 118 MET A O 1
ATOM 955 N N . ALA A 1 119 ? 11.273 4.238 -38.562 1 94.06 119 ALA A N 1
ATOM 956 C CA . ALA A 1 119 ? 10.727 4.344 -39.906 1 94.06 119 ALA A CA 1
ATOM 957 C C . ALA A 1 119 ? 9.445 5.164 -39.906 1 94.06 119 ALA A C 1
ATOM 959 O O . ALA A 1 119 ? 9.25 6.012 -40.781 1 94.06 119 ALA A O 1
ATOM 960 N N . ARG A 1 120 ? 8.602 4.863 -39 1 93.31 120 ARG A N 1
ATOM 961 C CA . ARG A 1 120 ? 7.328 5.566 -38.875 1 93.31 120 ARG A CA 1
ATOM 962 C C . ARG A 1 120 ? 7.547 7.055 -38.625 1 93.31 120 ARG A C 1
ATOM 964 O O . ARG A 1 120 ? 6.871 7.898 -39.219 1 93.31 120 ARG A O 1
ATOM 971 N N . ARG A 1 121 ? 8.461 7.352 -37.719 1 92.75 121 ARG A N 1
ATOM 972 C CA . ARG A 1 121 ? 8.766 8.742 -37.375 1 92.75 121 ARG A CA 1
ATOM 973 C C . ARG A 1 121 ? 9.555 9.422 -38.469 1 92.75 121 ARG A C 1
ATOM 975 O O . ARG A 1 121 ? 9.57 10.656 -38.562 1 92.75 121 ARG A O 1
ATOM 982 N N . GLY A 1 122 ? 10.164 8.68 -39.344 1 92.56 122 GLY A N 1
ATOM 983 C CA . GLY A 1 122 ? 10.969 9.211 -40.469 1 92.56 122 GLY A CA 1
ATOM 984 C C . GLY A 1 122 ? 12.32 9.719 -40 1 92.56 122 GLY A C 1
ATOM 985 O O . GLY A 1 122 ? 12.945 10.531 -40.688 1 92.56 122 GLY A O 1
ATOM 986 N N . SER A 1 123 ? 12.664 9.453 -38.75 1 93.12 123 SER A N 1
ATOM 987 C CA . SER A 1 123 ? 13.945 9.891 -38.219 1 93.12 123 SER A CA 1
ATOM 988 C C . SER A 1 123 ? 14.602 8.805 -37.375 1 93.12 123 SER A C 1
ATOM 990 O O . SER A 1 123 ? 13.914 8.055 -36.688 1 93.12 123 SER A O 1
ATOM 992 N N . ARG A 1 124 ? 15.844 8.875 -37.562 1 92.12 124 ARG A N 1
ATOM 993 C CA . ARG A 1 124 ? 16.609 7.895 -36.812 1 92.12 124 ARG A CA 1
ATOM 994 C C . ARG A 1 124 ? 16.797 8.352 -35.344 1 92.12 124 ARG A C 1
ATOM 996 O O . ARG A 1 124 ? 16.938 9.555 -35.094 1 92.12 124 ARG A O 1
ATOM 1003 N N . ASP A 1 125 ? 16.703 7.414 -34.438 1 95.31 125 ASP A N 1
ATOM 1004 C CA . ASP A 1 125 ? 17.094 7.66 -33.031 1 95.31 125 ASP A CA 1
ATOM 1005 C C . ASP A 1 125 ? 18.594 7.531 -32.875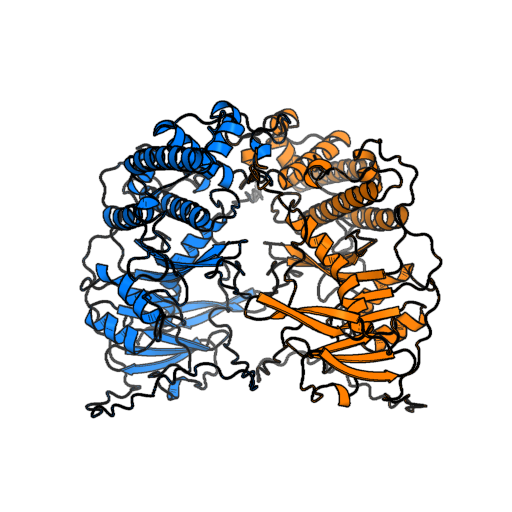 1 95.31 125 ASP A C 1
ATOM 1007 O O . ASP A 1 125 ? 19.141 6.422 -32.844 1 95.31 125 ASP A O 1
ATOM 1011 N N . LEU A 1 126 ? 19.25 8.594 -32.656 1 93.38 126 LEU A N 1
ATOM 1012 C CA . LEU A 1 126 ? 20.703 8.648 -32.656 1 93.38 126 LEU A CA 1
ATOM 1013 C C . LEU A 1 126 ? 21.281 7.957 -31.438 1 93.38 126 LEU A C 1
ATOM 1015 O O . LEU A 1 126 ? 22.453 7.586 -31.422 1 93.38 126 LEU A O 1
ATOM 1019 N N . VAL A 1 127 ? 20.516 7.766 -30.453 1 94.75 127 VAL A N 1
ATOM 1020 C CA . VAL A 1 127 ? 21 7.176 -29.219 1 94.75 127 VAL A CA 1
ATOM 1021 C C . VAL A 1 127 ? 20.797 5.664 -29.25 1 94.75 127 VAL A C 1
ATOM 1023 O O . VAL A 1 127 ? 21.438 4.93 -28.484 1 94.75 127 VAL A O 1
ATOM 1026 N N . TRP A 1 128 ? 20 5.199 -30.188 1 97.19 128 TRP A N 1
ATOM 1027 C CA . TRP A 1 128 ? 19.641 3.787 -30.219 1 97.19 128 TRP A CA 1
ATOM 1028 C C . TRP A 1 128 ? 20.656 2.965 -30.984 1 97.19 128 TRP A C 1
ATOM 1030 O O . TRP A 1 128 ? 21.156 3.398 -32.031 1 97.19 128 TRP A O 1
ATOM 1040 N N . HIS A 1 129 ? 21.031 1.854 -30.484 1 97.5 129 HIS A N 1
ATOM 1041 C CA . HIS A 1 129 ? 21.719 0.77 -31.172 1 97.5 129 HIS A CA 1
ATOM 1042 C C . HIS A 1 129 ? 21.109 -0.582 -30.828 1 97.5 129 HIS A C 1
ATOM 1044 O O . HIS A 1 129 ? 20.547 -0.753 -29.734 1 97.5 129 HIS A O 1
ATOM 1050 N N . PRO A 1 130 ? 21.156 -1.496 -31.734 1 98 130 PRO A N 1
ATOM 1051 C CA . PRO A 1 130 ? 20.484 -2.783 -31.5 1 98 130 PRO A CA 1
ATOM 1052 C C . PRO A 1 130 ? 20.969 -3.473 -30.234 1 98 130 PRO A C 1
ATOM 1054 O O . PRO A 1 130 ? 22.156 -3.402 -29.906 1 98 130 PRO A O 1
ATOM 1057 N N . THR A 1 131 ? 20.031 -4.074 -29.562 1 98.5 131 THR A N 1
ATOM 1058 C CA . THR A 1 131 ? 20.344 -4.77 -28.328 1 98.5 131 THR A CA 1
ATOM 1059 C C . THR A 1 131 ? 20.594 -6.25 -28.578 1 98.5 131 THR A C 1
ATOM 1061 O O . THR A 1 131 ? 20.469 -6.723 -29.703 1 98.5 131 THR A O 1
ATOM 1064 N N . THR A 1 132 ? 21.047 -6.98 -27.531 1 98.44 132 THR A N 1
ATOM 1065 C CA . THR A 1 132 ? 21.391 -8.398 -27.594 1 98.44 132 THR A CA 1
ATOM 1066 C C . THR A 1 132 ? 20.703 -9.172 -26.484 1 98.44 132 THR A C 1
ATOM 1068 O O . THR A 1 132 ? 20.078 -8.57 -25.594 1 98.44 132 THR A O 1
ATOM 1071 N N . GLU A 1 133 ? 20.797 -10.484 -26.672 1 97.94 133 GLU A N 1
ATOM 1072 C CA . GLU A 1 133 ? 20.25 -11.367 -25.641 1 97.94 133 GLU A CA 1
ATOM 1073 C C . GLU A 1 133 ? 20.859 -11.055 -24.266 1 97.94 133 GLU A C 1
ATOM 1075 O O . GLU A 1 133 ? 20.125 -10.93 -23.281 1 97.94 133 GLU A O 1
ATOM 1080 N N . ALA A 1 134 ? 22.094 -10.891 -24.219 1 97.88 134 ALA A N 1
ATOM 1081 C CA . ALA A 1 134 ? 22.812 -10.641 -22.969 1 97.88 134 ALA A CA 1
ATOM 1082 C C . ALA A 1 134 ? 22.375 -9.305 -22.359 1 97.88 134 ALA A C 1
ATOM 1084 O O . ALA A 1 134 ? 22.203 -9.211 -21.141 1 97.88 134 ALA A O 1
ATOM 1085 N N . GLU A 1 135 ? 22.25 -8.344 -23.172 1 98.12 135 GLU A N 1
ATOM 1086 C CA . GLU A 1 135 ? 21.859 -7.027 -22.688 1 98.12 135 GLU A CA 1
ATOM 1087 C C . GLU A 1 135 ? 20.422 -7.039 -22.172 1 98.12 135 GLU A C 1
ATOM 1089 O O . GLU A 1 135 ? 20.109 -6.379 -21.172 1 98.12 135 GLU A O 1
ATOM 1094 N N . MET A 1 136 ? 19.594 -7.766 -22.844 1 98.25 136 MET A N 1
ATOM 1095 C CA . MET A 1 136 ? 18.203 -7.859 -22.391 1 98.25 136 MET A CA 1
ATOM 1096 C C . MET A 1 136 ? 18.125 -8.609 -21.062 1 98.25 136 MET A C 1
ATOM 1098 O O . MET A 1 136 ? 17.281 -8.289 -20.219 1 98.25 136 MET A O 1
ATOM 1102 N N . MET A 1 137 ? 18.984 -9.625 -20.906 1 97.75 137 MET A N 1
ATOM 1103 C CA . MET A 1 137 ? 19.062 -10.297 -19.609 1 97.75 137 MET A CA 1
ATOM 1104 C C . MET A 1 137 ? 19.438 -9.312 -18.5 1 97.75 137 MET A C 1
ATOM 1106 O O . MET A 1 137 ? 18.844 -9.32 -17.422 1 97.75 137 MET A O 1
ATOM 1110 N N . ALA A 1 138 ? 20.391 -8.484 -18.828 1 97.75 138 ALA A N 1
ATOM 1111 C CA . ALA A 1 138 ? 20.812 -7.465 -17.891 1 97.75 138 ALA A CA 1
ATOM 1112 C C . ALA A 1 138 ? 19.688 -6.48 -17.594 1 97.75 138 ALA A C 1
ATOM 1114 O O . ALA A 1 138 ? 19.484 -6.09 -16.438 1 97.75 138 ALA A O 1
ATOM 1115 N N . PHE A 1 139 ? 18.969 -6.121 -18.641 1 97.44 139 PHE A N 1
ATOM 1116 C CA . PHE A 1 139 ? 17.859 -5.191 -18.516 1 97.44 139 PHE A CA 1
ATOM 1117 C C . PHE A 1 139 ? 16.812 -5.73 -17.531 1 97.44 139 PHE A C 1
ATOM 1119 O O . PHE A 1 139 ? 16.391 -5.027 -16.625 1 97.44 139 PHE A O 1
ATOM 1126 N N . PHE A 1 140 ? 16.438 -6.965 -17.672 1 97.5 140 PHE A N 1
ATOM 1127 C CA . PHE A 1 140 ? 15.438 -7.57 -16.797 1 97.5 140 PHE A CA 1
ATOM 1128 C C . PHE A 1 140 ? 16.016 -7.828 -15.414 1 97.5 140 PHE A C 1
ATOM 1130 O O . PHE A 1 140 ? 15.297 -7.738 -14.414 1 97.5 140 PHE A O 1
ATOM 1137 N N . GLY A 1 141 ? 17.297 -8.203 -15.383 1 96.75 141 GLY A N 1
ATOM 1138 C CA . GLY A 1 141 ? 17.938 -8.32 -14.094 1 96.75 141 GLY A CA 1
ATOM 1139 C C . GLY A 1 141 ? 17.875 -7.051 -13.266 1 96.75 141 GLY A C 1
ATOM 1140 O O . GLY A 1 141 ? 17.578 -7.098 -12.062 1 96.75 141 GLY A O 1
ATOM 1141 N N . LEU A 1 142 ? 18.125 -5.922 -13.898 1 96.44 142 LEU A N 1
ATOM 1142 C CA . LEU A 1 142 ? 18.031 -4.641 -13.211 1 96.44 142 LEU A CA 1
ATOM 1143 C C . LEU A 1 142 ? 16.609 -4.379 -12.727 1 96.44 142 LEU A C 1
ATOM 1145 O O . LEU A 1 142 ? 16.422 -3.834 -11.633 1 96.44 142 LEU A O 1
ATOM 1149 N N . ASN A 1 143 ? 15.664 -4.785 -13.531 1 95.81 143 ASN A N 1
ATOM 1150 C CA . ASN A 1 143 ? 14.273 -4.625 -13.117 1 95.81 143 ASN A CA 1
ATOM 1151 C C . ASN A 1 143 ? 13.961 -5.445 -11.867 1 95.81 143 ASN A C 1
ATOM 1153 O O . ASN A 1 143 ? 13.203 -5.008 -11 1 95.81 143 ASN A O 1
ATOM 1157 N N . ILE A 1 144 ? 14.508 -6.617 -11.75 1 95.62 144 ILE A N 1
ATOM 1158 C CA . ILE A 1 144 ? 14.328 -7.457 -10.57 1 95.62 144 ILE A CA 1
ATOM 1159 C C . ILE A 1 144 ? 14.945 -6.773 -9.352 1 95.62 144 ILE A C 1
ATOM 1161 O O . ILE A 1 144 ? 14.328 -6.707 -8.289 1 95.62 144 ILE A O 1
ATOM 1165 N N . ILE A 1 145 ? 16.125 -6.191 -9.57 1 95.12 145 ILE A N 1
ATOM 1166 C CA . ILE A 1 145 ? 16.828 -5.527 -8.469 1 95.12 145 ILE A CA 1
ATOM 1167 C C . ILE A 1 145 ? 16.047 -4.281 -8.047 1 95.12 145 ILE A C 1
ATOM 1169 O O . ILE A 1 145 ? 16 -3.941 -6.863 1 95.12 145 ILE A O 1
ATOM 1173 N N . MET A 1 146 ? 15.438 -3.605 -8.992 1 93.5 146 MET A N 1
ATOM 1174 C CA . MET A 1 146 ? 14.641 -2.424 -8.688 1 93.5 146 MET A CA 1
ATOM 1175 C C . MET A 1 146 ? 13.461 -2.783 -7.797 1 93.5 146 MET A C 1
ATOM 1177 O O . MET A 1 146 ? 12.945 -1.934 -7.066 1 93.5 146 MET A O 1
ATOM 1181 N N . GLY A 1 147 ? 13.039 -4 -7.84 1 90.5 147 GLY A N 1
ATOM 1182 C CA . GLY A 1 147 ? 12 -4.48 -6.938 1 90.5 147 GLY A CA 1
ATOM 1183 C C . GLY A 1 147 ? 12.484 -4.637 -5.504 1 90.5 147 GLY A C 1
ATOM 1184 O O . GLY A 1 147 ? 11.695 -4.504 -4.562 1 90.5 147 GLY A O 1
ATOM 1185 N N . ILE A 1 148 ? 13.727 -4.883 -5.387 1 91.69 148 ILE A N 1
ATOM 1186 C CA . ILE A 1 148 ? 14.344 -5.043 -4.074 1 91.69 148 ILE A CA 1
ATOM 1187 C C . ILE A 1 148 ? 14.773 -3.678 -3.535 1 91.69 148 ILE A C 1
ATOM 1189 O O . ILE A 1 148 ? 14.477 -3.334 -2.391 1 91.69 148 ILE A O 1
ATOM 1193 N N . ASN A 1 149 ? 15.445 -2.977 -4.367 1 92.19 149 ASN A N 1
ATOM 1194 C CA . ASN A 1 149 ? 15.852 -1.603 -4.09 1 92.19 149 ASN A CA 1
ATOM 1195 C C . ASN A 1 149 ? 14.906 -0.598 -4.738 1 92.19 149 ASN A C 1
ATOM 1197 O O . ASN A 1 149 ? 15.125 -0.176 -5.875 1 92.19 149 ASN A O 1
ATOM 1201 N N . GLN A 1 150 ? 14.031 -0.089 -4.031 1 89.38 150 GLN A N 1
ATOM 1202 C CA . GLN A 1 150 ? 12.992 0.74 -4.629 1 89.38 150 GLN A CA 1
ATOM 1203 C C . GLN A 1 150 ? 13.312 2.225 -4.473 1 89.38 150 GLN A C 1
ATOM 1205 O O . GLN A 1 150 ? 13.578 2.693 -3.367 1 89.38 150 GLN A O 1
ATOM 1210 N N . MET A 1 151 ? 13.266 2.871 -5.594 1 90.44 151 MET A N 1
ATOM 1211 C CA . MET A 1 151 ? 13.484 4.312 -5.641 1 90.44 151 MET A CA 1
ATOM 1212 C C . MET A 1 151 ? 12.273 5.035 -6.211 1 90.44 151 MET A C 1
ATOM 1214 O O . MET A 1 151 ? 11.516 4.457 -6.996 1 90.44 151 MET A O 1
ATOM 1218 N N . PRO A 1 152 ? 12.086 6.289 -5.848 1 86.19 152 PRO A N 1
ATOM 1219 C CA . PRO A 1 152 ? 10.938 7.047 -6.355 1 86.19 152 PRO A CA 1
ATOM 1220 C C . PRO A 1 152 ? 11.031 7.32 -7.855 1 86.19 152 PRO A C 1
ATOM 1222 O O . PRO A 1 152 ? 10.008 7.434 -8.531 1 86.19 152 PRO A O 1
ATOM 1225 N N . ARG A 1 153 ? 12.258 7.461 -8.328 1 88.69 153 ARG A N 1
ATOM 1226 C CA . ARG A 1 153 ? 12.469 7.758 -9.742 1 88.69 153 ARG A CA 1
ATOM 1227 C C . ARG A 1 153 ? 13.555 6.863 -10.336 1 88.69 153 ARG A C 1
ATOM 1229 O O . ARG A 1 153 ? 14.523 6.52 -9.656 1 88.69 153 ARG A O 1
ATOM 1236 N N . LEU A 1 154 ? 13.359 6.66 -11.609 1 90.75 154 LEU A N 1
ATOM 1237 C CA . LEU A 1 154 ? 14.281 5.766 -12.305 1 90.75 154 LEU A CA 1
ATOM 1238 C C . LEU A 1 154 ? 15.68 6.367 -12.375 1 90.75 154 LEU A C 1
ATOM 1240 O O . LEU A 1 154 ? 16.672 5.652 -12.258 1 90.75 154 LEU A O 1
ATOM 1244 N N . ASP A 1 155 ? 15.805 7.656 -12.57 1 92.25 155 ASP A N 1
ATOM 1245 C CA . ASP A 1 155 ? 17.094 8.305 -12.773 1 92.25 155 ASP A CA 1
ATOM 1246 C C . ASP A 1 155 ? 17.953 8.25 -11.508 1 92.25 155 ASP A C 1
ATOM 1248 O O . ASP A 1 155 ? 19.172 8.398 -11.57 1 92.25 155 ASP A O 1
ATOM 1252 N N . MET A 1 156 ? 17.375 7.977 -10.398 1 93 156 MET A N 1
ATOM 1253 C CA . MET A 1 156 ? 18.062 8 -9.109 1 93 156 MET A CA 1
ATOM 1254 C C . MET A 1 156 ? 19.031 6.828 -8.992 1 93 156 MET A C 1
ATOM 1256 O O . MET A 1 156 ? 20.047 6.922 -8.297 1 93 156 MET A O 1
ATOM 1260 N N . TYR A 1 157 ? 18.734 5.742 -9.688 1 94.62 157 TYR A N 1
ATOM 1261 C CA . TYR A 1 157 ? 19.625 4.59 -9.656 1 94.62 157 TYR A CA 1
ATOM 1262 C C . TYR A 1 157 ? 21 4.953 -10.195 1 94.62 157 TYR A C 1
ATOM 1264 O O . TYR A 1 157 ? 22.016 4.363 -9.797 1 94.62 157 TYR A O 1
ATOM 1272 N N . TRP A 1 158 ? 21.062 5.945 -11.07 1 95.94 158 TRP A N 1
ATOM 1273 C CA . TRP A 1 158 ? 22.312 6.344 -11.711 1 95.94 158 TRP A CA 1
ATOM 1274 C C . TRP A 1 158 ? 22.797 7.676 -11.156 1 95.94 158 TRP A C 1
ATOM 1276 O O . TRP A 1 158 ? 23.641 8.336 -11.773 1 95.94 158 TRP A O 1
ATOM 1286 N N . SER A 1 159 ? 22.234 8.086 -10 1 94.5 159 SER A N 1
ATOM 1287 C CA . SER A 1 159 ? 22.625 9.352 -9.375 1 94.5 159 SER A CA 1
ATOM 1288 C C . SER A 1 159 ? 24.094 9.336 -8.961 1 94.5 159 SER A C 1
ATOM 1290 O O . SER A 1 159 ? 24.625 8.289 -8.586 1 94.5 159 SER A O 1
ATOM 1292 N N . GLU A 1 160 ? 24.672 10.5 -8.961 1 93.31 160 GLU A N 1
ATOM 1293 C CA . GLU A 1 160 ? 26.047 10.641 -8.5 1 93.31 160 GLU A CA 1
ATOM 1294 C C . GLU A 1 160 ? 26.109 10.82 -6.988 1 93.31 160 GLU A C 1
ATOM 1296 O O . GLU A 1 160 ? 27.188 10.742 -6.395 1 93.31 160 GLU A O 1
ATOM 1301 N N . ASN A 1 161 ? 25 11.078 -6.367 1 92.44 161 ASN A N 1
ATOM 1302 C CA . ASN A 1 161 ? 24.938 11.133 -4.91 1 92.44 161 ASN A CA 1
ATOM 1303 C C . ASN A 1 161 ? 25.219 9.766 -4.289 1 92.44 161 ASN A C 1
ATOM 1305 O O . ASN A 1 161 ? 24.469 8.812 -4.52 1 92.44 161 ASN A O 1
ATOM 1309 N N . PRO A 1 162 ? 26.203 9.633 -3.463 1 90.81 162 PRO A N 1
ATOM 1310 C CA . PRO A 1 162 ? 26.594 8.32 -2.926 1 90.81 162 PRO A CA 1
ATOM 1311 C C . PRO A 1 162 ? 25.516 7.727 -2.008 1 90.81 162 PRO A C 1
ATOM 1313 O O . PRO A 1 162 ? 25.531 6.523 -1.736 1 90.81 162 PRO A O 1
ATOM 1316 N N . LEU A 1 163 ? 24.641 8.531 -1.543 1 91.56 163 LEU A N 1
ATOM 1317 C CA . LEU A 1 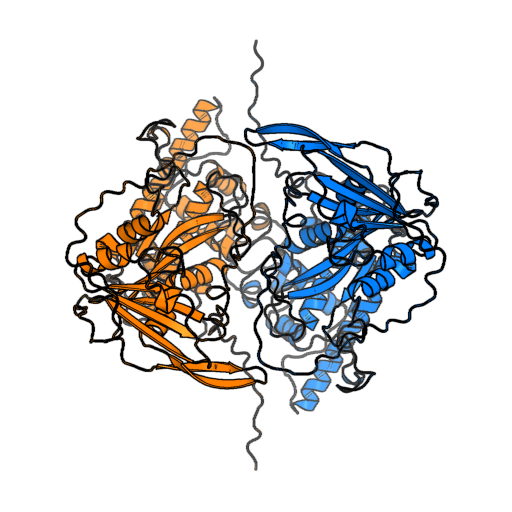163 ? 23.594 8.039 -0.644 1 91.56 163 LEU A CA 1
ATOM 1318 C C . LEU A 1 163 ? 22.438 7.445 -1.43 1 91.56 163 LEU A C 1
ATOM 1320 O O . LEU A 1 163 ? 21.594 6.75 -0.864 1 91.56 163 LEU A O 1
ATOM 1324 N N . ILE A 1 164 ? 22.391 7.664 -2.74 1 91.44 164 ILE A N 1
ATOM 1325 C CA . ILE A 1 164 ? 21.234 7.27 -3.537 1 91.44 164 ILE A CA 1
ATOM 1326 C C . ILE A 1 164 ? 21.672 6.375 -4.688 1 91.44 164 ILE A C 1
ATOM 1328 O O . ILE A 1 164 ? 21.109 5.309 -4.914 1 91.44 164 ILE A O 1
ATOM 1332 N N . GLY A 1 165 ? 22.734 6.766 -5.297 1 91.56 165 GLY A N 1
ATOM 1333 C CA . GLY A 1 165 ? 23.188 6.059 -6.48 1 91.56 165 GLY A CA 1
ATOM 1334 C C . GLY A 1 165 ? 23.703 4.668 -6.184 1 91.56 165 GLY A C 1
ATOM 1335 O O . GLY A 1 165 ? 24.188 4.398 -5.074 1 91.56 165 GLY A O 1
ATOM 1336 N N . ASN A 1 166 ? 23.562 3.818 -7.188 1 90.5 166 ASN A N 1
ATOM 1337 C CA . ASN A 1 166 ? 24.016 2.436 -7.066 1 90.5 166 ASN A CA 1
ATOM 1338 C C . ASN A 1 166 ? 25.141 2.125 -8.055 1 90.5 166 ASN A C 1
ATOM 1340 O O . ASN A 1 166 ? 24.953 2.221 -9.266 1 90.5 166 ASN A O 1
ATOM 1344 N N . GLU A 1 167 ? 26.188 1.703 -7.574 1 91.25 167 GLU A N 1
ATOM 1345 C CA . GLU A 1 167 ? 27.375 1.451 -8.391 1 91.25 167 GLU A CA 1
ATOM 1346 C C . GLU A 1 167 ? 27.141 0.291 -9.359 1 91.25 167 GLU A C 1
ATOM 1348 O O . GLU A 1 167 ? 27.609 0.317 -10.492 1 91.25 167 GLU A O 1
ATOM 1353 N N . GLY A 1 168 ? 26.469 -0.644 -8.914 1 94.06 168 GLY A N 1
ATOM 1354 C CA . GLY A 1 168 ? 26.188 -1.792 -9.766 1 94.06 168 GLY A CA 1
ATOM 1355 C C . GLY A 1 168 ? 25.359 -1.441 -10.992 1 94.06 168 GLY A C 1
ATOM 1356 O O . GLY A 1 168 ? 25.609 -1.965 -12.078 1 94.06 168 GLY A O 1
ATOM 1357 N N . PHE A 1 169 ? 24.422 -0.56 -10.859 1 95.12 169 PHE A N 1
ATOM 1358 C CA . PHE A 1 169 ? 23.594 -0.113 -11.984 1 95.12 169 PHE A CA 1
ATOM 1359 C C . PHE A 1 169 ? 24.453 0.601 -13.023 1 95.12 169 PHE A C 1
ATOM 1361 O O . PHE A 1 169 ? 24.344 0.324 -14.219 1 95.12 169 PHE A O 1
ATOM 1368 N N . LYS A 1 170 ? 25.297 1.451 -12.5 1 94.69 170 LYS A N 1
ATOM 1369 C CA . LYS A 1 170 ? 26.141 2.25 -13.375 1 94.69 170 LYS A CA 1
ATOM 1370 C C . LYS A 1 170 ? 27.125 1.367 -14.141 1 94.69 170 LYS A C 1
ATOM 1372 O O . LYS A 1 170 ? 27.438 1.646 -15.305 1 94.69 170 LYS A O 1
ATOM 1377 N N . LYS A 1 171 ? 27.578 0.388 -13.539 1 95.12 171 LYS A N 1
ATOM 1378 C CA . LYS A 1 171 ? 28.531 -0.529 -14.172 1 95.12 171 LYS A CA 1
ATOM 1379 C C . LYS A 1 171 ? 27.828 -1.42 -15.195 1 95.12 171 LYS A C 1
ATOM 1381 O O . LYS A 1 171 ? 28.438 -1.845 -16.172 1 95.12 171 LYS A O 1
ATOM 1386 N N . CYS A 1 172 ? 26.578 -1.713 -14.984 1 96.56 172 CYS A N 1
ATOM 1387 C CA . CYS A 1 172 ? 25.828 -2.619 -15.844 1 96.56 172 CYS A CA 1
ATOM 1388 C C . CYS A 1 172 ? 25.469 -1.946 -17.156 1 96.56 172 CYS A C 1
ATOM 1390 O O . CYS A 1 172 ? 25.719 -2.498 -18.234 1 96.56 172 CYS A O 1
ATOM 1392 N N . MET A 1 173 ? 24.875 -0.765 -17.172 1 96.62 173 MET A N 1
ATOM 1393 C CA . MET A 1 173 ? 24.578 0.039 -18.359 1 96.62 173 MET A CA 1
ATOM 1394 C C . MET A 1 173 ? 24.266 1.479 -17.969 1 96.62 173 MET A C 1
ATOM 1396 O O . MET A 1 173 ? 23.984 1.767 -16.812 1 96.62 173 MET A O 1
ATOM 1400 N N . THR A 1 174 ? 24.297 2.348 -18.906 1 97.19 174 THR A N 1
ATOM 1401 C CA . THR A 1 174 ? 24 3.752 -18.641 1 97.19 174 THR A CA 1
ATOM 1402 C C . THR A 1 174 ? 22.5 3.971 -18.484 1 97.19 174 THR A C 1
ATOM 1404 O O . THR A 1 174 ? 21.688 3.158 -18.953 1 97.19 174 THR A O 1
ATOM 1407 N N . ARG A 1 175 ? 22.172 5.016 -17.812 1 96.56 175 ARG A N 1
ATOM 1408 C CA . ARG A 1 175 ? 20.766 5.387 -17.656 1 96.56 175 ARG A CA 1
ATOM 1409 C C . ARG A 1 175 ? 20.094 5.543 -19.016 1 96.56 175 ARG A C 1
ATOM 1411 O O . ARG A 1 175 ? 19 5.012 -19.219 1 96.56 175 ARG A O 1
ATOM 1418 N N . THR A 1 176 ? 20.703 6.227 -19.859 1 97.44 176 THR A N 1
ATOM 1419 C CA . THR A 1 176 ? 20.156 6.496 -21.188 1 97.44 176 THR A CA 1
ATOM 1420 C C . THR A 1 176 ? 19.875 5.191 -21.938 1 97.44 176 THR A C 1
ATOM 1422 O O . THR A 1 176 ? 18.844 5.055 -22.578 1 97.44 176 THR A O 1
ATOM 1425 N N . ARG A 1 177 ? 20.812 4.301 -21.859 1 97.81 177 ARG A N 1
ATOM 1426 C CA . ARG A 1 177 ? 20.625 3.016 -22.531 1 97.81 177 ARG A CA 1
ATOM 1427 C C . ARG A 1 177 ? 19.453 2.252 -21.938 1 97.81 177 ARG A C 1
ATOM 1429 O O . ARG A 1 177 ? 18.625 1.695 -22.672 1 97.81 177 ARG A O 1
ATOM 1436 N N . PHE A 1 178 ? 19.344 2.229 -20.656 1 97.12 178 PHE A N 1
ATOM 1437 C CA . PHE A 1 178 ? 18.234 1.558 -19.984 1 97.12 178 PHE A CA 1
ATOM 1438 C C . PHE A 1 178 ? 16.906 2.146 -20.438 1 97.12 178 PHE A C 1
ATOM 1440 O O . PHE A 1 178 ? 15.969 1.407 -20.75 1 97.12 178 PHE A O 1
ATOM 1447 N N . GLU A 1 179 ? 16.828 3.457 -20.453 1 95.75 179 GLU A N 1
ATOM 1448 C CA . GLU A 1 179 ? 15.609 4.152 -20.844 1 95.75 179 GLU A CA 1
ATOM 1449 C C . GLU A 1 179 ? 15.242 3.852 -22.297 1 95.75 179 GLU A C 1
ATOM 1451 O O . GLU A 1 179 ? 14.062 3.74 -22.625 1 95.75 179 GLU A O 1
ATOM 1456 N N . LYS A 1 180 ? 16.234 3.715 -23.125 1 96.81 180 LYS A N 1
ATOM 1457 C CA . LYS A 1 180 ? 15.969 3.375 -24.516 1 96.81 180 LYS A CA 1
ATOM 1458 C C . LYS A 1 180 ? 15.445 1.949 -24.641 1 96.81 180 LYS A C 1
ATOM 1460 O O . LYS A 1 180 ? 14.539 1.687 -25.438 1 96.81 180 LYS A O 1
ATOM 1465 N N . LEU A 1 181 ? 16.016 1.062 -23.891 1 97.19 181 LEU A N 1
ATOM 1466 C CA . LEU A 1 181 ? 15.531 -0.312 -23.891 1 97.19 181 LEU A CA 1
ATOM 1467 C C . LEU A 1 181 ? 14.086 -0.375 -23.406 1 97.19 181 LEU A C 1
ATOM 1469 O O . LEU A 1 181 ? 13.273 -1.117 -23.969 1 97.19 181 LEU A O 1
ATOM 1473 N N . LEU A 1 182 ? 13.805 0.387 -22.406 1 95.25 182 LEU A N 1
ATOM 1474 C CA . LEU A 1 182 ? 12.445 0.461 -21.891 1 95.25 182 LEU A CA 1
ATOM 1475 C C . LEU A 1 182 ? 11.492 1.032 -22.922 1 95.25 182 LEU A C 1
ATOM 1477 O O . LEU A 1 182 ? 10.367 0.543 -23.078 1 95.25 182 LEU A O 1
ATOM 1481 N N . GLN A 1 183 ? 11.898 1.981 -23.641 1 94.5 183 GLN A N 1
ATOM 1482 C CA . GLN A 1 183 ? 11.094 2.666 -24.656 1 94.5 183 GLN A CA 1
ATOM 1483 C C . GLN A 1 183 ? 10.711 1.723 -25.781 1 94.5 183 GLN A C 1
ATOM 1485 O O . GLN A 1 183 ? 9.57 1.73 -26.25 1 94.5 183 GLN A O 1
ATOM 1490 N N . TYR A 1 184 ? 11.648 0.934 -26.188 1 96.38 184 TYR A N 1
ATOM 1491 C CA . TYR A 1 184 ? 11.43 0.123 -27.391 1 96.38 184 TYR A CA 1
ATOM 1492 C C . TYR A 1 184 ? 11.094 -1.317 -27.016 1 96.38 184 TYR A C 1
ATOM 1494 O O . TYR A 1 184 ? 10.906 -2.164 -27.891 1 96.38 184 TYR A O 1
ATOM 1502 N N . LEU A 1 185 ? 10.953 -1.613 -25.766 1 96.44 185 LEU A N 1
ATOM 1503 C CA . LEU A 1 185 ? 10.719 -2.977 -25.297 1 96.44 185 LEU A CA 1
ATOM 1504 C C . LEU A 1 185 ? 9.508 -3.586 -25.984 1 96.44 185 LEU A C 1
ATOM 1506 O O . LEU A 1 185 ? 8.422 -2.998 -25.984 1 96.44 185 LEU A O 1
ATOM 1510 N N . HIS A 1 186 ? 9.703 -4.73 -26.594 1 96.5 186 HIS A N 1
ATOM 1511 C CA . HIS A 1 186 ? 8.625 -5.496 -27.203 1 96.5 186 HIS A CA 1
ATOM 1512 C C . HIS A 1 186 ? 8.891 -6.992 -27.109 1 96.5 186 HIS A C 1
ATOM 1514 O O . HIS A 1 186 ? 10.047 -7.43 -27.141 1 96.5 186 HIS A O 1
ATOM 1520 N N . VAL A 1 187 ? 7.82 -7.723 -27.016 1 96.56 187 VAL A N 1
ATOM 1521 C CA . VAL A 1 187 ? 7.961 -9.164 -26.844 1 96.56 187 VAL A CA 1
ATOM 1522 C C . VAL A 1 187 ? 7.332 -9.891 -28.031 1 96.56 187 VAL A C 1
ATOM 1524 O O . VAL A 1 187 ? 7.402 -11.125 -28.125 1 96.56 187 VAL A O 1
ATOM 1527 N N . ASN A 1 188 ? 6.699 -9.156 -28.891 1 96.31 188 ASN A N 1
ATOM 1528 C CA . ASN A 1 188 ? 6.023 -9.727 -30.062 1 96.31 188 ASN A CA 1
ATOM 1529 C C . ASN A 1 188 ? 6.012 -8.758 -31.234 1 96.31 188 ASN A C 1
ATOM 1531 O O . ASN A 1 188 ? 6.227 -7.555 -31.047 1 96.31 188 ASN A O 1
ATOM 1535 N N . ASP A 1 189 ? 5.758 -9.359 -32.344 1 93.94 189 ASP A N 1
ATOM 1536 C CA . ASP A 1 189 ? 5.676 -8.539 -33.562 1 93.94 189 ASP A CA 1
ATOM 1537 C C . ASP A 1 189 ? 4.324 -7.832 -33.656 1 93.94 189 ASP A C 1
ATOM 1539 O O . ASP A 1 189 ? 3.291 -8.477 -33.844 1 93.94 189 ASP A O 1
ATOM 1543 N N . ASN A 1 190 ? 4.348 -6.547 -33.625 1 89.31 190 ASN A N 1
ATOM 1544 C CA . ASN A 1 190 ? 3.125 -5.75 -33.656 1 89.31 190 ASN A CA 1
ATOM 1545 C C . ASN A 1 190 ? 2.381 -5.918 -34.969 1 89.31 190 ASN A C 1
ATOM 1547 O O . ASN A 1 190 ? 1.157 -5.781 -35.031 1 89.31 190 ASN A O 1
ATOM 1551 N N . SER A 1 191 ? 3.111 -6.23 -35.938 1 89.19 191 SER A N 1
ATOM 1552 C CA . SER A 1 191 ? 2.521 -6.297 -37.281 1 89.19 191 SER A CA 1
ATOM 1553 C C . SER A 1 191 ? 1.628 -7.523 -37.438 1 89.19 191 SER A C 1
ATOM 1555 O O . SER A 1 191 ? 0.789 -7.582 -38.344 1 89.19 191 SER A O 1
ATOM 1557 N N . THR A 1 192 ? 1.741 -8.383 -36.562 1 91.25 192 THR A N 1
ATOM 1558 C CA . THR A 1 192 ? 0.99 -9.633 -36.656 1 91.25 192 THR A CA 1
ATOM 1559 C C . THR A 1 192 ? -0.274 -9.578 -35.812 1 91.25 192 THR A C 1
ATOM 1561 O O . THR A 1 192 ? -1.032 -10.547 -35.75 1 91.25 192 THR A O 1
ATOM 1564 N N . GLN A 1 193 ? -0.517 -8.469 -35.188 1 90.62 193 GLN A N 1
ATOM 1565 C CA . GLN A 1 193 ? -1.713 -8.344 -34.344 1 90.62 193 GLN A CA 1
ATOM 1566 C C . GLN A 1 193 ? -2.955 -8.117 -35.219 1 90.62 193 GLN A C 1
ATOM 1568 O O . GLN A 1 193 ? -2.965 -7.246 -36.094 1 90.62 193 GLN A O 1
ATOM 1573 N N . GLY A 1 194 ? -3.969 -8.844 -34.938 1 88.5 194 GLY A N 1
ATOM 1574 C CA . GLY A 1 194 ? -5.23 -8.617 -35.625 1 88.5 194 GLY A CA 1
ATOM 1575 C C . GLY A 1 194 ? -5.848 -7.27 -35.312 1 88.5 194 GLY A C 1
ATOM 1576 O O . GLY A 1 194 ? -5.684 -6.746 -34.219 1 88.5 194 GLY A O 1
ATOM 1577 N N . PRO A 1 195 ? -6.547 -6.699 -36.25 1 87.06 195 PRO A N 1
ATOM 1578 C CA . PRO A 1 195 ? -7.16 -5.387 -36 1 87.06 195 PRO A CA 1
ATOM 1579 C C . PRO A 1 195 ? -8.219 -5.41 -34.906 1 87.06 195 PRO A C 1
ATOM 1581 O O . PRO A 1 195 ? -8.844 -6.449 -34.656 1 87.06 195 PRO A O 1
ATOM 1584 N N . ALA A 1 196 ? -8.273 -4.281 -34.281 1 82 196 ALA A N 1
ATOM 1585 C CA . ALA A 1 196 ? -9.258 -4.152 -33.219 1 82 196 ALA A CA 1
ATOM 1586 C C . ALA A 1 196 ? -10.664 -4.441 -33.719 1 82 196 ALA A C 1
ATOM 1588 O O . ALA A 1 196 ? -11.023 -4.035 -34.844 1 82 196 ALA A O 1
ATOM 1589 N N . GLY A 1 197 ? -11.406 -5.125 -32.969 1 76.62 197 GLY A N 1
ATOM 1590 C CA . GLY A 1 197 ? -12.789 -5.387 -33.344 1 76.62 197 GLY A CA 1
ATOM 1591 C C . GLY A 1 197 ? -12.977 -6.699 -34.094 1 76.62 197 GLY A C 1
ATOM 1592 O O . GLY A 1 197 ? -14.109 -7.117 -34.344 1 76.62 197 GLY A O 1
ATOM 1593 N N . THR A 1 198 ? -11.938 -7.219 -34.469 1 81.5 198 THR A N 1
ATOM 1594 C CA . THR A 1 198 ? -12.016 -8.5 -35.156 1 81.5 198 THR A CA 1
ATOM 1595 C C . THR A 1 198 ? -11.836 -9.656 -34.188 1 81.5 198 THR A C 1
ATOM 1597 O O . THR A 1 198 ? -11.297 -9.469 -33.062 1 81.5 198 THR A O 1
ATOM 1600 N N . PRO A 1 199 ? -12.375 -10.773 -34.531 1 78.88 199 PRO A N 1
ATOM 1601 C CA . PRO A 1 199 ? -12.234 -11.93 -33.625 1 78.88 199 PRO A CA 1
ATOM 1602 C C . PRO A 1 199 ? -10.773 -12.328 -33.406 1 78.88 199 PRO A C 1
ATOM 1604 O O . PRO A 1 199 ? -10.453 -12.992 -32.438 1 78.88 199 PRO A O 1
ATOM 1607 N N . ASP A 1 200 ? -10 -11.945 -34.281 1 82.19 200 ASP A N 1
ATOM 1608 C CA . ASP A 1 200 ? -8.602 -12.344 -34.188 1 82.19 200 ASP A CA 1
ATOM 1609 C C . ASP A 1 200 ? -7.793 -11.344 -33.375 1 82.19 200 ASP A C 1
ATOM 1611 O O . ASP A 1 200 ? -6.594 -11.531 -33.156 1 82.19 200 ASP A O 1
ATOM 1615 N N . HIS A 1 201 ? -8.43 -10.43 -32.938 1 87.19 201 HIS A N 1
ATOM 1616 C CA . HIS A 1 201 ? -7.727 -9.43 -32.125 1 87.19 201 HIS A CA 1
ATOM 1617 C C . HIS A 1 201 ? -7.453 -9.945 -30.719 1 87.19 201 HIS A C 1
ATOM 1619 O O . HIS A 1 201 ? -8.383 -10.328 -30 1 87.19 201 HIS A O 1
ATOM 1625 N N . ASP A 1 202 ? -6.246 -10.023 -30.391 1 87.69 202 ASP A N 1
ATOM 1626 C CA . ASP A 1 202 ? -5.805 -10.43 -29.047 1 87.69 202 ASP A CA 1
ATOM 1627 C C . ASP A 1 202 ? -5.242 -9.242 -28.281 1 87.69 202 ASP A C 1
ATOM 1629 O O . ASP A 1 202 ? -4.16 -8.734 -28.594 1 87.69 202 ASP A O 1
ATOM 1633 N N . ARG A 1 203 ? -5.887 -8.875 -27.25 1 84.81 203 ARG A N 1
ATOM 1634 C CA . ARG A 1 203 ? -5.469 -7.73 -26.438 1 84.81 203 ARG A CA 1
ATOM 1635 C C . ARG A 1 203 ? -4.141 -8.016 -25.734 1 84.81 203 ARG A C 1
ATOM 1637 O O . ARG A 1 203 ? -3.457 -7.086 -25.312 1 84.81 203 ARG A O 1
ATOM 1644 N N . LEU A 1 204 ? -3.846 -9.297 -25.656 1 90.69 204 LEU A N 1
ATOM 1645 C CA . LEU A 1 204 ? -2.6 -9.68 -25 1 90.69 204 LEU A CA 1
ATOM 1646 C C . LEU A 1 204 ? -1.54 -10.062 -26.031 1 90.69 204 LEU A C 1
ATOM 1648 O O . LEU A 1 204 ? -0.535 -10.688 -25.688 1 90.69 204 LEU A O 1
ATOM 1652 N N . HIS A 1 205 ? -1.716 -9.68 -27.234 1 93.19 205 HIS A N 1
ATOM 1653 C CA . HIS A 1 205 ? -0.831 -10.055 -28.328 1 93.19 205 HIS A CA 1
ATOM 1654 C C . HIS A 1 205 ? 0.616 -9.688 -28.031 1 93.19 205 HIS A C 1
ATOM 1656 O O . HIS A 1 205 ? 1.527 -10.484 -28.25 1 93.19 205 HIS A O 1
ATOM 1662 N N . LYS A 1 206 ? 0.832 -8.57 -27.469 1 92.19 206 LYS A N 1
ATOM 1663 C CA . LYS A 1 206 ? 2.164 -8.023 -27.25 1 92.19 206 LYS A CA 1
ATOM 1664 C C . LYS A 1 206 ? 2.969 -8.898 -26.297 1 92.19 206 LYS A C 1
ATOM 1666 O O . LYS A 1 206 ? 4.203 -8.914 -26.344 1 92.19 206 LYS A O 1
ATOM 1671 N N . ILE A 1 207 ? 2.277 -9.648 -25.406 1 94.56 207 ILE A N 1
ATOM 1672 C CA . ILE A 1 207 ? 3.02 -10.43 -24.422 1 94.56 207 ILE A CA 1
ATOM 1673 C C . ILE A 1 207 ? 2.627 -11.898 -24.531 1 94.56 207 ILE A C 1
ATOM 1675 O O . ILE A 1 207 ? 2.939 -12.695 -23.641 1 94.56 207 ILE A O 1
ATOM 1679 N N . ARG A 1 208 ? 1.961 -12.312 -25.547 1 95.69 208 ARG A N 1
ATOM 1680 C CA . ARG A 1 208 ? 1.444 -13.664 -25.75 1 95.69 208 ARG A CA 1
ATOM 1681 C C . ARG A 1 208 ? 2.568 -14.695 -25.703 1 95.69 208 ARG A C 1
ATOM 1683 O O . ARG A 1 208 ? 2.436 -15.742 -25.062 1 95.69 208 ARG A O 1
ATOM 1690 N N . PRO A 1 209 ? 3.715 -14.398 -26.328 1 97.12 209 PRO A N 1
ATOM 1691 C CA . PRO A 1 209 ? 4.793 -15.383 -26.281 1 97.12 209 PRO A CA 1
ATOM 1692 C C . PRO A 1 209 ? 5.273 -15.672 -24.859 1 97.12 209 PRO A C 1
ATOM 1694 O O . PRO A 1 209 ? 5.559 -16.828 -24.516 1 97.12 209 PRO A O 1
ATOM 1697 N N . LEU A 1 210 ? 5.336 -14.664 -24.078 1 97.56 210 LEU A N 1
ATOM 1698 C CA . LEU A 1 210 ? 5.77 -14.836 -22.688 1 97.56 210 LEU A CA 1
ATOM 1699 C C . LEU A 1 210 ? 4.734 -15.609 -21.891 1 97.56 210 LEU A C 1
ATOM 1701 O O . LEU A 1 210 ? 5.086 -16.516 -21.125 1 97.56 210 LEU A O 1
ATOM 1705 N N . ILE A 1 211 ? 3.502 -15.32 -22.078 1 97.06 211 ILE A N 1
ATOM 1706 C CA . ILE A 1 211 ? 2.408 -16 -21.406 1 97.06 211 ILE A CA 1
ATOM 1707 C C . ILE A 1 211 ? 2.43 -17.484 -21.734 1 97.06 211 ILE A C 1
ATOM 1709 O O . ILE A 1 211 ? 2.398 -18.344 -20.844 1 97.06 211 ILE A O 1
ATOM 1713 N N . ASN A 1 212 ? 2.496 -17.75 -23 1 97.19 212 ASN A N 1
ATOM 1714 C CA . ASN A 1 212 ? 2.496 -19.141 -23.453 1 97.19 212 ASN A CA 1
ATOM 1715 C C . ASN A 1 212 ? 3.682 -19.922 -22.875 1 97.19 212 ASN A C 1
ATOM 1717 O O . ASN A 1 212 ? 3.52 -21.031 -22.391 1 97.19 212 ASN A O 1
ATOM 1721 N N . MET A 1 213 ? 4.77 -19.328 -22.922 1 97.81 213 MET A N 1
ATOM 1722 C CA . MET A 1 213 ? 5.988 -19.969 -22.438 1 97.81 213 MET A CA 1
ATOM 1723 C C . MET A 1 213 ? 5.891 -20.297 -20.953 1 97.81 213 MET A C 1
ATOM 1725 O O . MET A 1 213 ? 6.16 -21.422 -20.531 1 97.81 213 MET A O 1
ATOM 1729 N N . THR A 1 214 ? 5.527 -19.312 -20.172 1 98.19 214 THR A N 1
ATOM 1730 C CA . THR A 1 214 ? 5.535 -19.484 -18.734 1 98.19 214 THR A CA 1
ATOM 1731 C C . THR A 1 214 ? 4.438 -20.453 -18.297 1 98.19 214 THR A C 1
ATOM 1733 O O . THR A 1 214 ? 4.645 -21.281 -17.406 1 98.19 214 THR A O 1
ATOM 1736 N N . ARG A 1 215 ? 3.287 -20.375 -18.906 1 97.19 215 ARG A N 1
ATOM 1737 C CA . ARG A 1 215 ? 2.211 -21.297 -18.562 1 97.19 215 ARG A CA 1
ATOM 1738 C C . ARG A 1 215 ? 2.625 -22.75 -18.828 1 97.19 215 ARG A C 1
ATOM 1740 O O . ARG A 1 215 ? 2.312 -23.641 -18.047 1 97.19 215 ARG A O 1
ATOM 1747 N N . GLU A 1 216 ? 3.268 -22.906 -19.875 1 97.38 216 GLU A N 1
ATOM 1748 C CA . GLU A 1 216 ? 3.756 -24.234 -20.203 1 97.38 216 GLU A CA 1
ATOM 1749 C C . GLU A 1 216 ? 4.84 -24.688 -19.234 1 97.38 216 GLU A C 1
ATOM 1751 O O . GLU A 1 216 ? 4.805 -25.812 -18.734 1 97.38 216 GLU A O 1
ATOM 1756 N N . ASN A 1 217 ? 5.777 -23.844 -18.969 1 98.12 217 ASN A N 1
ATOM 1757 C CA . ASN A 1 217 ? 6.902 -24.172 -18.094 1 98.12 217 ASN A CA 1
ATOM 1758 C C . ASN A 1 217 ? 6.441 -24.438 -16.656 1 98.12 217 ASN A C 1
ATOM 1760 O O . ASN A 1 217 ? 6.973 -25.328 -15.992 1 98.12 217 ASN A O 1
ATOM 1764 N N . PHE A 1 218 ? 5.5 -23.672 -16.156 1 98.06 218 PHE A N 1
ATOM 1765 C CA . PHE A 1 218 ? 4.988 -23.844 -14.805 1 98.06 218 PHE A CA 1
ATOM 1766 C C . PHE A 1 218 ? 4.43 -25.25 -14.609 1 98.06 218 PHE A C 1
ATOM 1768 O O . PHE A 1 218 ? 4.551 -25.828 -13.523 1 98.06 218 PHE A O 1
ATOM 1775 N N . LYS A 1 219 ? 3.854 -25.828 -15.688 1 96.44 219 LYS A N 1
ATOM 1776 C CA . LYS A 1 219 ? 3.268 -27.172 -15.641 1 96.44 219 LYS A CA 1
ATOM 1777 C C . LYS A 1 219 ? 4.324 -28.234 -15.875 1 96.44 219 LYS A C 1
ATOM 1779 O O . LYS A 1 219 ? 4.27 -29.312 -15.266 1 96.44 219 LYS A O 1
ATOM 1784 N N . LYS A 1 220 ? 5.234 -27.875 -16.641 1 96.88 220 LYS A N 1
ATOM 1785 C CA . LYS A 1 220 ? 6.234 -28.844 -17.078 1 96.88 220 LYS A CA 1
ATOM 1786 C C . LYS A 1 220 ? 7.156 -29.25 -15.93 1 96.88 220 LYS A C 1
ATOM 1788 O O . LYS A 1 220 ? 7.5 -30.422 -15.781 1 96.88 220 LYS A O 1
ATOM 1793 N N . TYR A 1 221 ? 7.449 -28.312 -15.062 1 97.5 221 TYR A N 1
ATOM 1794 C CA . TYR A 1 221 ? 8.531 -28.578 -14.125 1 97.5 221 TYR A CA 1
ATOM 1795 C C . TYR A 1 221 ? 7.996 -28.781 -12.711 1 97.5 221 TYR A C 1
ATOM 1797 O O . TYR A 1 221 ? 8.766 -28.969 -11.766 1 97.5 221 TYR A O 1
ATOM 1805 N N . TYR A 1 222 ? 6.738 -28.812 -12.539 1 97.56 222 TYR A N 1
ATOM 1806 C CA . TYR A 1 222 ? 6.129 -29.062 -11.242 1 97.56 222 TYR A CA 1
ATOM 1807 C C . TYR A 1 222 ? 4.797 -29.781 -11.391 1 97.56 222 TYR A C 1
ATOM 1809 O O . TYR A 1 222 ? 3.873 -29.266 -12.023 1 97.56 222 TYR A O 1
ATOM 1817 N N . LYS A 1 223 ? 4.695 -30.953 -10.812 1 96.94 223 LYS A N 1
ATOM 1818 C CA . LYS A 1 223 ? 3.445 -31.703 -10.789 1 96.94 223 LYS A CA 1
ATOM 1819 C C . LYS A 1 223 ? 2.574 -31.297 -9.602 1 96.94 223 LYS A C 1
ATOM 1821 O O . LYS A 1 223 ? 3.006 -31.375 -8.453 1 96.94 223 LYS A O 1
ATOM 1826 N N . PRO A 1 224 ? 1.384 -30.859 -9.883 1 97 224 PRO A N 1
ATOM 1827 C CA . PRO A 1 224 ? 0.524 -30.328 -8.82 1 97 224 PRO A CA 1
ATOM 1828 C C . PRO A 1 224 ? 0.196 -31.375 -7.758 1 97 224 PRO A C 1
ATOM 1830 O O . PRO A 1 224 ? 0.075 -32.562 -8.078 1 97 224 PRO A O 1
ATOM 1833 N N . GLY A 1 225 ? 0.007 -30.938 -6.535 1 96.94 225 GLY A N 1
ATOM 1834 C CA . GLY A 1 225 ? -0.442 -31.781 -5.449 1 96.94 225 GLY A CA 1
ATOM 1835 C C . GLY A 1 225 ? -1.937 -32.031 -5.469 1 96.94 225 GLY A C 1
ATOM 1836 O O . GLY A 1 225 ? -2.637 -31.594 -6.375 1 96.94 225 GLY A O 1
ATOM 1837 N N . LYS A 1 226 ? -2.316 -32.812 -4.52 1 96.94 226 LYS A N 1
ATOM 1838 C CA . LYS A 1 226 ? -3.725 -33.188 -4.414 1 96.94 226 LYS A CA 1
ATOM 1839 C C . LYS A 1 226 ? -4.613 -31.953 -4.254 1 96.94 226 LYS A C 1
ATOM 1841 O O . LYS A 1 226 ? -5.641 -31.828 -4.926 1 96.94 226 LYS A O 1
ATOM 1846 N N . CYS A 1 227 ? -4.156 -31.031 -3.41 1 97.31 227 CYS A N 1
ATOM 1847 C CA . CYS A 1 227 ? -4.973 -29.859 -3.072 1 97.31 227 CYS A CA 1
ATOM 1848 C C . CYS A 1 227 ? -4.496 -28.625 -3.822 1 97.31 227 CYS A C 1
ATOM 1850 O O . CYS A 1 227 ? -3.322 -28.266 -3.748 1 97.31 227 CYS A O 1
ATOM 1852 N N . GLN A 1 228 ? -5.43 -28.016 -4.527 1 97.25 228 GLN A N 1
ATOM 1853 C CA . GLN A 1 228 ? -5.164 -26.812 -5.305 1 97.25 228 GLN A CA 1
ATOM 1854 C C . GLN A 1 228 ? -6.117 -25.672 -4.914 1 97.25 228 GLN A C 1
ATOM 1856 O O . GLN A 1 228 ? -7.246 -25.938 -4.488 1 97.25 228 GLN A O 1
ATOM 1861 N N . SER A 1 229 ? -5.605 -24.484 -5.066 1 97.12 229 SER A N 1
ATOM 1862 C CA . SER A 1 229 ? -6.441 -23.312 -4.793 1 97.12 229 SER A CA 1
ATOM 1863 C C . SER A 1 229 ? -6.613 -22.453 -6.043 1 97.12 229 SER A C 1
ATOM 1865 O O . SER A 1 229 ? -5.668 -22.266 -6.805 1 97.12 229 SER A O 1
ATOM 1867 N N . VAL A 1 230 ? -7.852 -22 -6.281 1 96 230 VAL A N 1
ATOM 1868 C CA . VAL A 1 230 ? -8.156 -21.078 -7.375 1 96 230 VAL A CA 1
ATOM 1869 C C . VAL A 1 230 ? -8.711 -19.766 -6.809 1 96 230 VAL A C 1
ATOM 1871 O O . VAL A 1 230 ? -9.625 -19.781 -5.984 1 96 230 VAL A O 1
ATOM 1874 N N . ASP A 1 231 ? -8.102 -18.719 -7.195 1 93.56 231 ASP A N 1
ATOM 1875 C CA . ASP A 1 231 ? -8.555 -17.406 -6.727 1 93.56 231 ASP A CA 1
ATOM 1876 C C . ASP A 1 231 ? -8.086 -16.297 -7.664 1 93.56 231 ASP A C 1
ATOM 1878 O O . ASP A 1 231 ? -7.383 -16.562 -8.641 1 93.56 231 ASP A O 1
ATOM 1882 N N . GLU A 1 232 ? -8.602 -15.141 -7.324 1 88.75 232 GLU A N 1
ATOM 1883 C CA . GLU A 1 232 ? -8.219 -13.953 -8.086 1 88.75 232 GLU A CA 1
ATOM 1884 C C . GLU A 1 232 ? -6.965 -13.305 -7.5 1 88.75 232 GLU A C 1
ATOM 1886 O O . GLU A 1 232 ? -6.809 -13.242 -6.277 1 88.75 232 GLU A O 1
ATOM 1891 N N . GLY A 1 233 ? -6.023 -13.07 -8.383 1 84.31 233 GLY A N 1
ATOM 1892 C CA . GLY A 1 233 ? -4.91 -12.195 -8.047 1 84.31 233 GLY A CA 1
ATOM 1893 C C . GLY A 1 233 ? -5.062 -10.789 -8.602 1 84.31 233 GLY A C 1
ATOM 1894 O O . GLY A 1 233 ? -5.797 -10.578 -9.562 1 84.31 233 GLY A O 1
ATOM 1895 N N . MET A 1 234 ? -4.477 -9.766 -7.871 1 80.62 234 MET A N 1
ATOM 1896 C CA . MET A 1 234 ? -4.574 -8.375 -8.32 1 80.62 234 MET A CA 1
ATOM 1897 C C . MET A 1 234 ? -3.191 -7.801 -8.609 1 80.62 234 MET A C 1
ATOM 1899 O O . MET A 1 234 ? -2.242 -8.047 -7.863 1 80.62 234 MET A O 1
ATOM 1903 N N . ILE A 1 235 ? -3.137 -7.18 -9.727 1 77.25 235 ILE A N 1
ATOM 1904 C CA . ILE A 1 235 ? -1.949 -6.406 -10.078 1 77.25 235 ILE A CA 1
ATOM 1905 C C . ILE A 1 235 ? -2.23 -4.918 -9.898 1 77.25 235 ILE A C 1
ATOM 1907 O O . ILE A 1 235 ? -3.141 -4.371 -10.523 1 77.25 235 ILE A O 1
ATOM 1911 N N . ARG A 1 236 ? -1.495 -4.336 -8.922 1 71.31 236 ARG A N 1
ATOM 1912 C CA . ARG A 1 236 ? -1.67 -2.9 -8.742 1 71.31 236 ARG A CA 1
ATOM 1913 C C . ARG A 1 236 ? -1.354 -2.143 -10.023 1 71.31 236 ARG A C 1
ATOM 1915 O O . ARG A 1 236 ? -0.306 -2.357 -10.641 1 71.31 236 ARG A O 1
ATOM 1922 N N . TYR A 1 237 ? -2.322 -1.424 -10.555 1 65.31 237 TYR A N 1
ATOM 1923 C CA . TYR A 1 237 ? -2.178 -0.647 -11.781 1 65.31 237 TYR A CA 1
ATOM 1924 C C . TYR A 1 237 ? -2.65 0.787 -11.578 1 65.31 237 TYR A C 1
ATOM 1926 O O . TYR A 1 237 ? -3.773 1.018 -11.125 1 65.31 237 TYR A O 1
ATOM 1934 N N . LYS A 1 238 ? -1.823 1.766 -11.711 1 57.25 238 LYS A N 1
ATOM 1935 C CA . LYS A 1 238 ? -2.168 3.17 -11.516 1 57.25 238 LYS A CA 1
ATOM 1936 C C . LYS A 1 238 ? -2.643 3.807 -12.82 1 57.25 238 LYS A C 1
ATOM 1938 O O . LYS A 1 238 ? -3.217 4.898 -12.812 1 57.25 238 LYS A O 1
ATOM 1943 N N . GLY A 1 239 ? -2.656 3.066 -13.93 1 55.03 239 GLY A N 1
ATOM 1944 C CA . GLY A 1 239 ? -3.049 3.656 -15.203 1 55.03 239 GLY A CA 1
ATOM 1945 C C . GLY A 1 239 ? -4.523 3.482 -15.508 1 55.03 239 GLY A C 1
ATOM 1946 O O . GLY A 1 239 ? -5.312 3.15 -14.625 1 55.03 239 GLY A O 1
ATOM 1947 N N . HIS A 1 240 ? -4.926 4.113 -16.562 1 52.72 240 HIS A N 1
ATOM 1948 C CA . HIS A 1 240 ? -6.297 3.959 -17.031 1 52.72 240 HIS A CA 1
ATOM 1949 C C . HIS A 1 240 ? -6.406 2.805 -18.031 1 52.72 240 HIS A C 1
ATOM 1951 O O . HIS A 1 240 ? -5.688 2.77 -19.031 1 52.72 240 HIS A O 1
ATOM 1957 N N . HIS A 1 241 ? -6.801 1.767 -17.5 1 56.12 241 HIS A N 1
ATOM 1958 C CA . HIS A 1 241 ? -7.059 0.622 -18.359 1 56.12 241 HIS A CA 1
ATOM 1959 C C . HIS A 1 241 ? -8.5 0.138 -18.219 1 56.12 241 HIS A C 1
ATOM 1961 O O . HIS A 1 241 ? -9.078 0.216 -17.125 1 56.12 241 HIS A O 1
ATOM 1967 N N . TYR A 1 242 ? -9.023 -0.158 -19.312 1 49.41 242 TYR A N 1
ATOM 1968 C CA . TYR A 1 242 ? -10.422 -0.577 -19.328 1 49.41 242 TYR A CA 1
ATOM 1969 C C . TYR A 1 242 ? -10.648 -1.75 -18.391 1 49.41 242 TYR A C 1
ATOM 1971 O O . TYR A 1 242 ? -11.75 -1.915 -17.844 1 49.41 242 TYR A O 1
ATOM 1979 N N . ALA A 1 243 ? -9.609 -2.443 -18.156 1 51.28 243 ALA A N 1
ATOM 1980 C CA . ALA A 1 243 ? -9.773 -3.65 -17.344 1 51.28 243 ALA A CA 1
ATOM 1981 C C . ALA A 1 243 ? -9.469 -3.377 -15.883 1 51.28 243 ALA A C 1
ATOM 1983 O O . ALA A 1 243 ? -9.43 -4.301 -15.062 1 51.28 243 ALA A O 1
ATOM 1984 N N . GLN A 1 244 ? -9.258 -2.168 -15.594 1 56.25 244 GLN A N 1
ATOM 1985 C CA . GLN A 1 244 ? -8.953 -1.816 -14.211 1 56.25 244 GLN A CA 1
ATOM 1986 C C . GLN A 1 244 ? -10.172 -2.021 -13.312 1 56.25 244 GLN A C 1
ATOM 1988 O O . GLN A 1 244 ? -11.305 -1.724 -13.711 1 56.25 244 GLN A O 1
ATOM 1993 N N . GLN A 1 245 ? -9.961 -2.713 -12.25 1 59.22 245 GLN A N 1
ATOM 1994 C CA . GLN A 1 245 ? -11.016 -2.982 -11.273 1 59.22 245 GLN A CA 1
ATOM 1995 C C . GLN A 1 245 ? -10.797 -2.186 -9.992 1 59.22 245 GLN A C 1
ATOM 1997 O O . GLN A 1 245 ? -9.656 -1.919 -9.609 1 59.22 245 GLN A O 1
ATOM 2002 N N . TYR A 1 246 ? -11.906 -1.55 -9.469 1 55.09 246 TYR A N 1
ATOM 2003 C CA . TYR A 1 246 ? -11.852 -0.857 -8.188 1 55.09 246 TYR A CA 1
ATOM 2004 C C . TYR A 1 246 ? -12.492 -1.698 -7.086 1 55.09 246 TYR A C 1
ATOM 2006 O O . TYR A 1 246 ? -13.68 -2.014 -7.148 1 55.09 246 TYR A O 1
ATOM 2014 N N . THR A 1 247 ? -11.617 -2.23 -6.199 1 53.94 247 THR A N 1
ATOM 2015 C CA . THR A 1 247 ? -12.086 -3.047 -5.082 1 53.94 247 THR A CA 1
ATOM 2016 C C . THR A 1 247 ? -11.68 -2.422 -3.752 1 53.94 247 THR A C 1
ATOM 2018 O O . THR A 1 247 ? -10.602 -2.711 -3.229 1 53.94 247 THR A O 1
ATOM 2021 N N . PRO A 1 248 ? -12.57 -1.605 -3.084 1 54.31 248 PRO A N 1
ATOM 2022 C CA . PRO A 1 248 ? -12.188 -0.825 -1.905 1 54.31 248 PRO A CA 1
ATOM 2023 C C . PRO A 1 248 ? -11.812 -1.703 -0.714 1 54.31 248 PRO A C 1
ATOM 2025 O O . PRO A 1 248 ? -10.992 -1.303 0.119 1 54.31 248 PRO A O 1
ATOM 2028 N N . ALA A 1 249 ? -12.336 -2.893 -0.736 1 51.44 249 ALA A N 1
ATOM 2029 C CA . ALA A 1 249 ? -12.133 -3.742 0.434 1 51.44 249 ALA A CA 1
ATOM 2030 C C . ALA A 1 249 ? -10.781 -4.453 0.366 1 51.44 249 ALA A C 1
ATOM 2032 O O . ALA A 1 249 ? -10.289 -4.957 1.378 1 51.44 249 ALA A O 1
ATOM 2033 N N . LYS A 1 250 ? -10.297 -4.422 -0.856 1 52.78 250 LYS A N 1
ATOM 2034 C CA . LYS A 1 250 ? -9.062 -5.172 -1.034 1 52.78 250 LYS A CA 1
ATOM 2035 C C . LYS A 1 250 ? -7.84 -4.258 -0.92 1 52.78 250 LYS A C 1
ATOM 2037 O O . LYS A 1 250 ? -7.945 -3.047 -1.125 1 52.78 250 LYS A O 1
ATOM 2042 N N . PRO A 1 251 ? -6.727 -4.816 -0.448 1 52.84 251 PRO A N 1
ATOM 2043 C CA . PRO A 1 251 ? -5.512 -4.008 -0.322 1 52.84 251 PRO A CA 1
ATOM 2044 C C . PRO A 1 251 ? -5.168 -3.256 -1.605 1 52.84 251 PRO A C 1
ATOM 2046 O O . PRO A 1 251 ? -4.754 -2.096 -1.554 1 52.84 251 PRO A O 1
ATOM 2049 N N . ILE A 1 252 ? -5.32 -3.875 -2.717 1 51.03 252 ILE A N 1
ATOM 2050 C CA . ILE A 1 252 ? -5.164 -3.221 -4.012 1 51.03 252 ILE A CA 1
ATOM 2051 C C . ILE A 1 252 ? -6.527 -2.771 -4.531 1 51.03 252 ILE A C 1
ATOM 2053 O O . ILE A 1 252 ? -7.34 -3.596 -4.953 1 51.03 252 ILE A O 1
ATOM 2057 N N . LYS A 1 253 ? -6.734 -1.482 -4.398 1 57.16 253 LYS A N 1
ATOM 2058 C CA . LYS A 1 253 ? -8.062 -0.966 -4.695 1 57.16 253 LYS A CA 1
ATOM 2059 C C . LYS A 1 253 ? -8.297 -0.885 -6.203 1 57.16 253 LYS A C 1
ATOM 2061 O O . LYS A 1 253 ? -9.422 -1.075 -6.672 1 57.16 253 LYS A O 1
ATOM 2066 N N . ARG A 1 254 ? -7.23 -0.616 -6.938 1 63.41 254 ARG A N 1
ATOM 2067 C CA . ARG A 1 254 ? -7.324 -0.502 -8.391 1 63.41 254 ARG A CA 1
ATOM 2068 C C . ARG A 1 254 ? -6.238 -1.331 -9.07 1 63.41 254 ARG A C 1
ATOM 2070 O O . ARG A 1 254 ? -5.059 -1.222 -8.734 1 63.41 254 ARG A O 1
ATOM 2077 N N . GLY A 1 255 ? -6.758 -2.285 -9.828 1 72.5 255 GLY A N 1
ATOM 2078 C CA . GLY A 1 255 ? -5.742 -3.082 -10.5 1 72.5 255 GLY A CA 1
ATOM 2079 C C . GLY A 1 255 ? -6.316 -4.02 -11.547 1 72.5 255 GLY A C 1
ATOM 2080 O O . GLY A 1 255 ? -7.488 -3.91 -11.906 1 72.5 255 GLY A O 1
ATOM 2081 N N . LEU A 1 256 ? -5.383 -4.754 -12.188 1 80.12 256 LEU A N 1
ATOM 2082 C CA . LEU A 1 256 ? -5.73 -5.789 -13.156 1 80.12 256 LEU A CA 1
ATOM 2083 C C . LEU A 1 256 ? -5.969 -7.125 -12.461 1 80.12 256 LEU A C 1
ATOM 2085 O O . LEU A 1 256 ? -5.254 -7.477 -11.523 1 80.12 256 LEU A O 1
ATOM 2089 N N . LYS A 1 257 ? -6.996 -7.723 -12.977 1 82.94 257 LYS A N 1
ATOM 2090 C CA . LYS A 1 257 ? -7.375 -8.992 -12.375 1 82.94 257 LYS A CA 1
ATOM 2091 C C . LYS A 1 257 ? -6.75 -10.164 -13.125 1 82.94 257 LYS A C 1
ATOM 2093 O O . LYS A 1 257 ? -6.699 -10.164 -14.352 1 82.94 257 LYS A O 1
ATOM 2098 N N . ILE A 1 258 ? -6.242 -11.133 -12.344 1 89.44 258 ILE A N 1
ATOM 2099 C CA . ILE A 1 258 ? -5.68 -12.359 -12.891 1 89.44 258 ILE A CA 1
ATOM 2100 C C . ILE A 1 258 ? -6.246 -13.562 -12.141 1 89.44 258 ILE A C 1
ATOM 2102 O O . ILE A 1 258 ? -6.328 -13.555 -10.906 1 89.44 258 ILE A O 1
ATOM 2106 N N . TRP A 1 259 ? -6.664 -14.555 -12.891 1 92.38 259 TRP A N 1
ATOM 2107 C CA . TRP A 1 259 ? -7.098 -15.805 -12.289 1 92.38 259 TRP A CA 1
ATOM 2108 C C . TRP A 1 259 ? -5.926 -16.781 -12.148 1 92.38 259 TRP A C 1
ATOM 2110 O O . TRP A 1 259 ? -5.18 -17 -13.102 1 92.38 259 TRP A O 1
ATOM 2120 N N . MET A 1 260 ? -5.855 -17.344 -10.938 1 96.31 260 MET A N 1
ATOM 2121 C CA . MET A 1 260 ? -4.68 -18.172 -10.695 1 96.31 260 MET A CA 1
ATOM 2122 C C . MET A 1 260 ? -5.074 -19.484 -10.031 1 96.31 260 MET A C 1
ATOM 2124 O O . MET A 1 260 ? -6.051 -19.547 -9.281 1 96.31 260 MET A O 1
ATOM 2128 N N . ARG A 1 261 ? -4.445 -20.516 -10.352 1 97.75 261 ARG A N 1
ATOM 2129 C CA . ARG A 1 261 ? -4.445 -21.781 -9.633 1 97.75 261 ARG A CA 1
ATOM 2130 C C . ARG A 1 261 ? -3.08 -22.062 -9.016 1 97.75 261 ARG A C 1
ATOM 2132 O O . ARG A 1 261 ? -2.07 -22.109 -9.719 1 97.75 261 ARG A O 1
ATOM 2139 N N . CYS A 1 262 ? -3.02 -22.25 -7.719 1 97.94 262 CYS A N 1
ATOM 2140 C CA . CYS A 1 262 ? -1.75 -22.344 -7.008 1 97.94 262 CYS A CA 1
ATOM 2141 C C . CYS A 1 262 ? -1.757 -23.531 -6.047 1 97.94 262 CYS A C 1
ATOM 2143 O O . CYS A 1 262 ? -2.82 -23.984 -5.613 1 97.94 262 CYS A O 1
ATOM 2145 N N . GLU A 1 263 ? -0.587 -24.016 -5.773 1 96.94 263 GLU A N 1
ATOM 2146 C CA . GLU A 1 263 ? -0.366 -24.938 -4.656 1 96.94 263 GLU A CA 1
ATOM 2147 C C . GLU A 1 263 ? -0.587 -24.234 -3.318 1 96.94 263 GLU A C 1
ATOM 2149 O O . GLU A 1 263 ? -0.562 -23 -3.248 1 96.94 263 GLU A O 1
ATOM 2154 N N . THR A 1 264 ? -0.759 -25.031 -2.27 1 94.25 264 THR A N 1
ATOM 2155 C CA . THR A 1 264 ? -0.873 -24.453 -0.933 1 94.25 264 THR A CA 1
ATOM 2156 C C . THR A 1 264 ? 0.406 -23.719 -0.55 1 94.25 264 THR A C 1
ATOM 2158 O O . THR A 1 264 ? 0.368 -22.766 0.228 1 94.25 264 THR A O 1
ATOM 2161 N N . SER A 1 265 ? 1.524 -24.109 -1.152 1 93.25 265 SER A N 1
ATOM 2162 C CA . SER A 1 265 ? 2.814 -23.484 -0.88 1 93.25 265 SER A CA 1
ATOM 2163 C C . SER A 1 265 ? 2.922 -22.125 -1.56 1 93.25 265 SER A C 1
ATOM 2165 O O . SER A 1 265 ? 3.791 -21.312 -1.217 1 93.25 265 SER A O 1
ATOM 2167 N N . GLY A 1 266 ? 2.102 -21.922 -2.557 1 95.81 266 GLY A N 1
ATOM 2168 C CA . GLY A 1 266 ? 2.154 -20.656 -3.273 1 95.81 266 GLY A CA 1
ATOM 2169 C C . GLY A 1 266 ? 2.648 -20.797 -4.699 1 95.81 266 GLY A C 1
ATOM 2170 O O . GLY A 1 266 ? 2.607 -19.844 -5.477 1 95.81 266 GLY A O 1
ATOM 2171 N N . TYR A 1 267 ? 3.139 -22.016 -5.051 1 97.75 267 TYR A N 1
ATOM 2172 C CA . TYR A 1 267 ? 3.557 -22.266 -6.426 1 97.75 267 TYR A CA 1
ATOM 2173 C C . TYR A 1 267 ? 2.389 -22.078 -7.391 1 97.75 267 TYR A C 1
ATOM 2175 O O . TYR A 1 267 ? 1.333 -22.703 -7.215 1 97.75 267 TYR A O 1
ATOM 2183 N N . THR A 1 268 ? 2.574 -21.219 -8.359 1 98.25 268 THR A N 1
ATOM 2184 C CA . THR A 1 268 ? 1.541 -21 -9.367 1 98.25 268 THR A CA 1
ATOM 2185 C C . THR A 1 268 ? 1.618 -22.062 -10.461 1 98.25 268 THR A C 1
ATOM 2187 O O . THR A 1 268 ? 2.611 -22.141 -11.188 1 98.25 268 THR A O 1
ATOM 2190 N N . ASN A 1 269 ? 0.548 -22.812 -10.609 1 98 269 ASN A N 1
ATOM 2191 C CA . ASN A 1 269 ? 0.512 -23.859 -11.625 1 98 269 ASN A CA 1
ATOM 2192 C C . ASN A 1 269 ? -0.009 -23.328 -12.961 1 98 269 ASN A C 1
ATOM 2194 O O . ASN A 1 269 ? 0.426 -23.781 -14.023 1 98 269 ASN A O 1
ATOM 2198 N N . ASP A 1 270 ? -0.943 -22.469 -12.82 1 97.44 270 ASP A N 1
ATOM 2199 C CA . ASP A 1 270 ? -1.555 -21.875 -14.008 1 97.44 270 ASP A CA 1
ATOM 2200 C C . ASP A 1 270 ? -2.197 -20.531 -13.68 1 97.44 270 ASP A C 1
ATOM 2202 O O . ASP A 1 270 ? -2.492 -20.25 -12.516 1 97.44 270 ASP A O 1
ATOM 2206 N N . TYR A 1 271 ? -2.305 -19.703 -14.75 1 96.44 271 TYR A N 1
ATOM 2207 C CA . TYR A 1 271 ? -2.947 -18.406 -14.555 1 96.44 271 TYR A CA 1
ATOM 2208 C C . TYR A 1 271 ? -3.584 -17.922 -15.852 1 96.44 271 TYR A C 1
ATOM 2210 O O . TYR A 1 271 ? -3.264 -18.406 -16.938 1 96.44 271 TYR A O 1
ATOM 2218 N N . ARG A 1 272 ? -4.539 -17.016 -15.719 1 92 272 ARG A N 1
ATOM 2219 C CA . ARG A 1 272 ? -5.215 -16.406 -16.859 1 92 272 ARG A CA 1
ATOM 2220 C C . ARG A 1 272 ? -5.586 -14.953 -16.562 1 92 272 ARG A C 1
ATOM 2222 O O . ARG A 1 272 ? -6.195 -14.664 -15.531 1 92 272 ARG A O 1
ATOM 2229 N N . MET A 1 273 ? -5.266 -14.125 -17.547 1 88.06 273 MET A N 1
ATOM 2230 C CA . MET A 1 273 ? -5.574 -12.703 -17.375 1 88.06 273 MET A CA 1
ATOM 2231 C C . MET A 1 273 ? -7.047 -12.43 -17.672 1 88.06 273 MET A C 1
ATOM 2233 O O . MET A 1 273 ? -7.609 -13 -18.609 1 88.06 273 MET A O 1
ATOM 2237 N N . TYR A 1 274 ? -7.605 -11.586 -16.828 1 81.44 274 TYR A N 1
ATOM 2238 C CA . TYR A 1 274 ? -8.969 -11.133 -17.062 1 81.44 274 TYR A CA 1
ATOM 2239 C C . TYR A 1 274 ? -8.984 -9.844 -17.891 1 81.44 274 TYR A C 1
ATOM 2241 O O . TYR A 1 274 ? -8.375 -8.844 -17.484 1 81.44 274 TYR A O 1
ATOM 2249 N N . LEU A 1 275 ? -9.57 -9.844 -19.016 1 75 275 LEU A N 1
ATOM 2250 C CA . LEU A 1 275 ? -9.547 -8.68 -19.891 1 75 275 LEU A CA 1
ATOM 2251 C C . LEU A 1 275 ? -10.914 -8 -19.938 1 75 275 LEU A C 1
ATOM 2253 O O . LEU A 1 275 ? -11.258 -7.352 -20.922 1 75 275 LEU A O 1
ATOM 2257 N N . GLY A 1 276 ? -11.641 -8.086 -18.922 1 66.31 276 GLY A N 1
ATOM 2258 C CA . GLY A 1 276 ? -12.906 -7.371 -18.859 1 66.31 276 GLY A CA 1
ATOM 2259 C C . GLY A 1 276 ? -14.039 -8.102 -19.547 1 66.31 276 GLY A C 1
ATOM 2260 O O . GLY A 1 276 ? -13.969 -9.312 -19.781 1 66.31 276 GLY A O 1
ATOM 2261 N N . LYS A 1 277 ? -15.07 -7.355 -19.812 1 60.47 277 LYS A N 1
ATOM 2262 C CA . LYS A 1 277 ? -16.344 -7.852 -20.328 1 60.47 277 LYS A CA 1
ATOM 2263 C C . LYS A 1 277 ? -16.172 -8.469 -21.703 1 60.47 277 LYS A C 1
ATOM 2265 O O . LYS A 1 277 ? -16.938 -9.359 -22.094 1 60.47 277 LYS A O 1
ATOM 2270 N N . HIS A 1 278 ? -15.172 -8.039 -22.25 1 58.38 278 HIS A N 1
ATOM 2271 C CA . HIS A 1 278 ? -15.016 -8.547 -23.609 1 58.38 278 HIS A CA 1
ATOM 2272 C C . HIS A 1 278 ? -14.188 -9.82 -23.641 1 58.38 278 HIS A C 1
ATOM 2274 O O . HIS A 1 278 ? -13.883 -10.352 -24.719 1 58.38 278 HIS A O 1
ATOM 2280 N N . ASP A 1 279 ? -13.93 -10.164 -22.438 1 61.25 279 ASP A N 1
ATOM 2281 C CA . ASP A 1 279 ? -13.203 -11.422 -22.359 1 61.25 279 ASP A CA 1
ATOM 2282 C C . ASP A 1 279 ? -14.07 -12.586 -22.828 1 61.25 279 ASP A C 1
ATOM 2284 O O . ASP A 1 279 ? -15.281 -12.609 -22.578 1 61.25 279 ASP A O 1
ATOM 2288 N N . ALA A 1 280 ? -13.508 -13.383 -23.703 1 57.66 280 ALA A N 1
ATOM 2289 C CA . ALA A 1 280 ? -14.219 -14.547 -24.234 1 57.66 280 ALA A CA 1
ATOM 2290 C C . ALA A 1 280 ? -14.891 -15.328 -23.094 1 57.66 280 ALA A C 1
ATOM 2292 O O . ALA A 1 280 ? -15.898 -16.016 -23.312 1 57.66 280 ALA A O 1
ATOM 2293 N N . MET A 1 281 ? -14.375 -15.094 -22 1 56.81 281 MET A N 1
ATOM 2294 C CA . MET A 1 281 ? -14.883 -15.852 -20.859 1 56.81 281 MET A CA 1
ATOM 2295 C C . MET A 1 281 ? -15.984 -15.078 -20.141 1 56.81 281 MET A C 1
ATOM 2297 O O . MET A 1 281 ? -16.641 -15.617 -19.25 1 56.81 281 MET A O 1
ATOM 2301 N N . SER A 1 282 ? -16.172 -13.828 -20.719 1 58.56 282 SER A N 1
ATOM 2302 C CA . SER A 1 282 ? -17.109 -12.969 -19.984 1 58.56 282 SER A CA 1
ATOM 2303 C C . SER A 1 282 ? -18.547 -13.445 -20.172 1 58.56 282 SER A C 1
ATOM 2305 O O . SER A 1 282 ? -18.859 -14.148 -21.125 1 58.56 282 SER A O 1
ATOM 2307 N N . GLY A 1 283 ? -19.406 -13.383 -19.25 1 56.75 283 GLY A N 1
ATOM 2308 C CA . GLY A 1 283 ? -20.812 -13.781 -19.25 1 56.75 283 GLY A CA 1
ATOM 2309 C C . GLY A 1 283 ? -21.266 -14.375 -17.922 1 56.75 283 GLY A C 1
ATOM 2310 O O . GLY A 1 283 ? -20.516 -14.367 -16.953 1 56.75 283 GLY A O 1
ATOM 2311 N N . PRO A 1 284 ? -22.516 -14.727 -18.062 1 58.66 284 PRO A N 1
ATOM 2312 C CA . PRO A 1 284 ? -23.016 -15.406 -16.859 1 58.66 284 PRO A CA 1
ATOM 2313 C C . PRO A 1 284 ? -22.172 -16.609 -16.469 1 58.66 284 PRO A C 1
ATOM 2315 O O . PRO A 1 284 ? -21.609 -17.281 -17.328 1 58.66 284 PRO A O 1
ATOM 2318 N N . SER A 1 285 ? -21.656 -16.703 -15.281 1 74.19 285 SER A N 1
ATOM 2319 C CA . SER A 1 285 ? -20.938 -17.828 -14.703 1 74.19 285 SER A CA 1
ATOM 2320 C C . SER A 1 285 ? -19.438 -17.719 -14.969 1 74.19 285 SER A C 1
ATOM 2322 O O . SER A 1 285 ? -18.781 -18.719 -15.227 1 74.19 285 SER A O 1
ATOM 2324 N N . LEU A 1 286 ? -18.953 -16.5 -15.188 1 77.44 286 LEU A N 1
ATOM 2325 C CA . LEU A 1 286 ? -17.531 -16.25 -15.391 1 77.44 286 LEU A CA 1
ATOM 2326 C C . LEU A 1 286 ? -16.688 -17.078 -14.422 1 77.44 286 LEU A C 1
ATOM 2328 O O . LEU A 1 286 ? -15.727 -17.734 -14.828 1 77.44 286 LEU A O 1
ATOM 2332 N N . GLY A 1 287 ? -17.156 -17.094 -13.25 1 79.94 287 GLY A N 1
ATOM 2333 C CA . GLY A 1 287 ? -16.422 -17.828 -12.234 1 79.94 287 GLY A CA 1
ATOM 2334 C C . GLY A 1 287 ? -16.297 -19.312 -12.547 1 79.94 287 GLY A C 1
ATOM 2335 O O . GLY A 1 287 ? -15.219 -19.906 -12.406 1 79.94 287 GLY A O 1
ATOM 2336 N N . GLU A 1 288 ? -17.359 -19.859 -12.977 1 85 288 GLU A N 1
ATOM 2337 C CA . GLU A 1 288 ? -17.391 -21.281 -13.312 1 85 288 GLU A CA 1
ATOM 2338 C C . GLU A 1 288 ? -16.484 -21.578 -14.5 1 85 288 GLU A C 1
ATOM 2340 O O . GLU A 1 288 ? -15.734 -22.562 -14.484 1 85 288 GLU A O 1
ATOM 2345 N N . ARG A 1 289 ? -16.469 -20.781 -15.422 1 86.19 289 ARG A N 1
ATOM 2346 C CA . ARG A 1 289 ? -15.656 -21 -16.609 1 86.19 289 ARG A CA 1
ATOM 2347 C C . ARG A 1 289 ? -14.164 -20.906 -16.281 1 86.19 289 ARG A C 1
ATOM 2349 O O . ARG A 1 289 ? -13.359 -21.688 -16.797 1 86.19 289 ARG A O 1
ATOM 2356 N N . VAL A 1 290 ? -13.898 -20 -15.5 1 88.88 290 VAL A N 1
ATOM 2357 C CA . VAL A 1 290 ? -12.516 -19.781 -15.102 1 88.88 290 VAL A CA 1
ATOM 2358 C C . VAL A 1 290 ? -11.984 -21.016 -14.391 1 88.88 290 VAL A C 1
ATOM 2360 O O . VAL A 1 290 ? -10.906 -21.516 -14.719 1 88.88 290 VAL A O 1
ATOM 2363 N N . VAL A 1 291 ? -12.781 -21.516 -13.438 1 92.31 291 VAL A N 1
ATOM 2364 C CA . VAL A 1 291 ? -12.344 -22.672 -12.664 1 92.31 291 VAL A CA 1
ATOM 2365 C C . VAL A 1 291 ? -12.211 -23.891 -13.578 1 92.31 291 VAL A C 1
ATOM 2367 O O . VAL A 1 291 ? -11.227 -24.625 -13.5 1 92.31 291 VAL A O 1
ATOM 2370 N N . LYS A 1 292 ? -13.148 -24.031 -14.422 1 91.38 292 LYS A N 1
ATOM 2371 C CA . LYS A 1 292 ? -13.117 -25.156 -15.352 1 91.38 292 LYS A CA 1
ATOM 2372 C C . LYS A 1 292 ? -11.883 -25.094 -16.25 1 91.38 292 LYS A C 1
ATOM 2374 O O . LYS A 1 292 ? -11.227 -26.109 -16.484 1 91.38 292 LYS A O 1
ATOM 2379 N N . HIS A 1 293 ? -11.594 -23.938 -16.641 1 90.88 293 HIS A N 1
ATOM 2380 C CA . HIS A 1 293 ? -10.461 -23.766 -17.531 1 90.88 293 HIS A CA 1
ATOM 2381 C C . HIS A 1 293 ? -9.141 -24.047 -16.812 1 90.88 293 HIS A C 1
ATOM 2383 O O . HIS A 1 293 ? -8.297 -24.781 -17.312 1 90.88 293 HIS A O 1
ATOM 2389 N N . LEU A 1 294 ? -8.977 -23.531 -15.68 1 94.81 294 LEU A N 1
ATOM 2390 C CA . LEU A 1 294 ? -7.734 -23.656 -14.93 1 94.81 294 LEU A CA 1
ATOM 2391 C C . LEU A 1 294 ? -7.543 -25.078 -14.414 1 94.81 294 LEU A C 1
ATOM 2393 O O . LEU A 1 294 ? -6.418 -25.484 -14.117 1 94.81 294 LEU A O 1
ATOM 2397 N N . CYS A 1 295 ? -8.625 -25.844 -14.344 1 95.56 295 CYS A N 1
ATOM 2398 C CA . CYS A 1 295 ? -8.555 -27.188 -13.773 1 95.56 295 CYS A CA 1
ATOM 2399 C C . CYS A 1 295 ? -8.555 -28.25 -14.859 1 95.56 295 CYS A C 1
ATOM 2401 O O . CYS A 1 295 ? -8.539 -29.438 -14.57 1 95.56 295 CYS A O 1
ATOM 2403 N N . LYS A 1 296 ? -8.508 -27.875 -16.047 1 94.12 296 LYS A N 1
ATOM 2404 C CA . LYS A 1 296 ? -8.539 -28.812 -17.156 1 94.12 296 LYS A CA 1
ATOM 2405 C C . LYS A 1 296 ? -7.426 -29.844 -17.047 1 94.12 296 LYS A C 1
ATOM 2407 O O . LYS A 1 296 ? -7.66 -31.047 -17.203 1 94.12 296 LYS A O 1
ATOM 2412 N N . PRO A 1 297 ? -6.246 -29.438 -16.703 1 93.88 297 PRO A N 1
ATOM 2413 C CA . PRO A 1 297 ? -5.152 -30.406 -16.625 1 93.88 297 PRO A CA 1
ATOM 2414 C C . PRO A 1 297 ? -5.297 -31.375 -15.461 1 93.88 297 PRO A C 1
ATOM 2416 O O . PRO A 1 297 ? -4.578 -32.375 -15.383 1 93.88 297 PRO A O 1
ATOM 2419 N N . LEU A 1 298 ? -6.25 -31.172 -14.594 1 96.38 298 LEU A N 1
ATOM 2420 C CA . LEU A 1 298 ? -6.391 -31.953 -13.375 1 96.38 298 LEU A CA 1
ATOM 2421 C C . LEU A 1 298 ? -7.406 -33.094 -13.562 1 96.38 298 LEU A C 1
ATOM 2423 O O . LEU A 1 298 ? -7.629 -33.875 -12.648 1 96.38 298 LEU A O 1
ATOM 2427 N N . LYS A 1 299 ? -7.93 -33.219 -14.695 1 95.06 299 LYS A N 1
ATOM 2428 C CA . LYS A 1 299 ? -9.031 -34.125 -14.938 1 95.06 299 LYS A CA 1
ATOM 2429 C C . LYS A 1 299 ? -8.602 -35.562 -14.68 1 95.06 299 LYS A C 1
ATOM 2431 O O . LYS A 1 299 ? -7.492 -35.969 -15.047 1 95.06 299 LYS A O 1
ATOM 2436 N N . TRP A 1 300 ? -9.438 -36.281 -13.922 1 94.44 300 TRP A N 1
ATOM 2437 C CA . TRP A 1 300 ? -9.398 -37.719 -13.711 1 94.44 300 TRP A CA 1
ATOM 2438 C C . TRP A 1 300 ? -8.148 -38.125 -12.922 1 94.44 300 TRP A C 1
ATOM 2440 O O . TRP A 1 300 ? -7.523 -39.125 -13.211 1 94.44 300 TRP A O 1
ATOM 2450 N N . LYS A 1 301 ? -7.762 -37.281 -12.023 1 94.75 301 LYS A N 1
ATOM 2451 C CA . LYS A 1 301 ? -6.57 -37.562 -11.227 1 94.75 301 LYS A CA 1
ATOM 2452 C C . LYS A 1 301 ? -6.879 -37.5 -9.734 1 94.75 301 LYS A C 1
ATOM 2454 O O . LYS A 1 301 ? -6 -37.75 -8.906 1 94.75 301 LYS A O 1
ATOM 2459 N N . GLY A 1 302 ? -8.141 -37.125 -9.406 1 95.62 302 GLY A N 1
ATOM 2460 C CA . GLY A 1 302 ? -8.555 -37.125 -8.008 1 95.62 302 GLY A CA 1
ATOM 2461 C C . GLY A 1 302 ? -8.125 -35.875 -7.262 1 95.62 302 GLY A C 1
ATOM 2462 O O . GLY A 1 302 ? -7.961 -35.906 -6.039 1 95.62 302 GLY A O 1
ATOM 2463 N N . HIS A 1 303 ? -7.871 -34.812 -7.926 1 97.19 303 HIS A N 1
ATOM 2464 C CA . HIS A 1 303 ? -7.457 -33.562 -7.301 1 97.19 303 HIS A CA 1
ATOM 2465 C C . HIS A 1 303 ? -8.617 -32.906 -6.547 1 97.19 303 HIS A C 1
ATOM 2467 O O . HIS A 1 303 ? -9.781 -33.156 -6.859 1 97.19 303 HIS A O 1
ATOM 2473 N N . HIS A 1 304 ? -8.25 -32.156 -5.539 1 97.5 304 HIS A N 1
ATOM 2474 C CA . HIS A 1 304 ? -9.18 -31.312 -4.785 1 97.5 304 HIS A CA 1
ATOM 2475 C C . HIS A 1 304 ? -8.922 -29.828 -5.043 1 97.5 304 HIS A C 1
ATOM 2477 O O . HIS A 1 304 ? -7.785 -29.375 -4.941 1 97.5 304 HIS A O 1
ATOM 2483 N N . VAL A 1 305 ? -9.961 -29.125 -5.367 1 97.69 305 VAL A N 1
ATOM 2484 C CA . VAL A 1 305 ? -9.789 -27.703 -5.688 1 97.69 305 VAL A CA 1
ATOM 2485 C C . VAL A 1 305 ? -10.617 -26.859 -4.73 1 97.69 305 VAL A C 1
ATOM 2487 O O . VAL A 1 305 ? -11.781 -27.172 -4.453 1 97.69 305 VAL A O 1
ATOM 2490 N N . PHE A 1 306 ? -9.992 -25.828 -4.258 1 97.5 306 PHE A N 1
ATOM 2491 C CA . PHE A 1 306 ? -10.617 -24.938 -3.283 1 97.5 306 PHE A CA 1
ATOM 2492 C C . PHE A 1 306 ? -10.75 -23.531 -3.846 1 97.5 306 PHE A C 1
ATOM 2494 O O . PHE A 1 306 ? -9.828 -23.016 -4.48 1 97.5 306 PHE A O 1
ATOM 2501 N N . PHE A 1 307 ? -11.891 -22.875 -3.66 1 94.06 307 PHE A N 1
ATOM 2502 C CA . PHE A 1 307 ? -12.102 -21.547 -4.199 1 94.06 307 PHE A CA 1
ATOM 2503 C C . PHE A 1 307 ? -13.102 -20.766 -3.346 1 94.06 307 PHE A C 1
ATOM 2505 O O . PHE A 1 307 ? -13.75 -21.344 -2.467 1 94.06 307 PHE A O 1
ATOM 2512 N N . ASP A 1 308 ? -13.164 -19.484 -3.551 1 89.88 308 ASP A N 1
ATOM 2513 C CA . ASP A 1 308 ? -13.961 -18.609 -2.691 1 89.88 308 ASP A CA 1
ATOM 2514 C C . ASP A 1 308 ? -15.398 -18.516 -3.199 1 89.88 308 ASP A C 1
ATOM 2516 O O . ASP A 1 308 ? -15.773 -19.188 -4.168 1 89.88 308 ASP A O 1
ATOM 2520 N N . ARG A 1 309 ? -16.219 -17.719 -2.496 1 88.94 309 ARG A N 1
ATOM 2521 C CA . ARG A 1 309 ? -17.672 -17.641 -2.701 1 88.94 309 ARG A CA 1
ATOM 2522 C C . ARG A 1 309 ? -18 -17.031 -4.062 1 88.94 309 ARG A C 1
ATOM 2524 O O . ARG A 1 309 ? -19.094 -17.234 -4.586 1 88.94 309 ARG A O 1
ATOM 2531 N N . TYR A 1 310 ? -17.031 -16.359 -4.621 1 83.94 310 TYR A N 1
ATOM 2532 C CA . TYR A 1 310 ? -17.234 -15.789 -5.945 1 83.94 310 TYR A CA 1
ATOM 2533 C C . TYR A 1 310 ? -17.375 -16.875 -7.004 1 83.94 310 TYR A C 1
ATOM 2535 O O . TYR A 1 310 ? -18.172 -16.75 -7.93 1 83.94 310 TYR A O 1
ATOM 2543 N N . PHE A 1 311 ? -16.656 -17.891 -6.824 1 90.19 311 PHE A N 1
ATOM 2544 C CA . PHE A 1 311 ? -16.594 -18.938 -7.832 1 90.19 311 PHE A CA 1
ATOM 2545 C C . PHE A 1 311 ? -17.594 -20.047 -7.527 1 90.19 311 PHE A C 1
ATOM 2547 O O . PHE A 1 311 ? -18.031 -20.766 -8.438 1 90.19 311 PHE A O 1
ATOM 2554 N N . THR A 1 312 ? -17.922 -20.172 -6.359 1 92.5 312 THR A N 1
ATOM 2555 C CA . THR A 1 312 ? -18.594 -21.391 -5.898 1 92.5 312 THR A CA 1
ATOM 2556 C C . THR A 1 312 ? -20.047 -21.406 -6.344 1 92.5 312 THR A C 1
ATOM 2558 O O . THR A 1 312 ? -20.797 -20.453 -6.109 1 92.5 312 THR A O 1
ATOM 2561 N N . SER A 1 313 ? -20.422 -22.453 -7.012 1 92.75 313 SER A N 1
ATOM 2562 C CA . SER A 1 313 ? -21.812 -22.75 -7.367 1 92.75 313 SER A CA 1
ATOM 2563 C C . SER A 1 313 ? -22.062 -24.266 -7.355 1 92.75 313 SER A C 1
ATOM 2565 O O . SER A 1 313 ? -21.125 -25.047 -7.473 1 92.75 313 SER A O 1
ATOM 2567 N N . ILE A 1 314 ? -23.297 -24.609 -7.121 1 92.81 314 ILE A N 1
ATOM 2568 C CA . ILE A 1 314 ? -23.641 -26.016 -7.051 1 92.81 314 ILE A CA 1
ATOM 2569 C C . ILE A 1 314 ? -23.375 -26.688 -8.398 1 92.81 314 ILE A C 1
ATOM 2571 O O . ILE A 1 314 ? -22.703 -27.734 -8.453 1 92.81 314 ILE A O 1
ATOM 2575 N N . PRO A 1 315 ? -23.703 -26.062 -9.492 1 91.38 315 PRO A N 1
ATOM 2576 C CA . PRO A 1 315 ? -23.391 -26.688 -10.789 1 91.38 315 PRO A CA 1
ATOM 2577 C C . PRO A 1 315 ? -21.891 -26.844 -11.031 1 91.38 315 PRO A C 1
ATOM 2579 O O . PRO A 1 315 ? -21.453 -27.828 -11.633 1 91.38 315 PRO A O 1
ATOM 2582 N N . LEU A 1 316 ? -21.125 -25.953 -10.609 1 93.88 316 LEU A N 1
ATOM 2583 C CA . LEU A 1 316 ? -19.688 -26.031 -10.781 1 93.88 316 LEU A CA 1
ATOM 2584 C C . LEU A 1 316 ? -19.125 -27.266 -10.07 1 93.88 316 LEU A C 1
ATOM 2586 O O . LEU A 1 316 ? -18.344 -28.016 -10.648 1 93.88 316 LEU A O 1
ATOM 2590 N N . LEU A 1 317 ? -19.562 -27.484 -8.883 1 95.44 317 LEU A N 1
ATOM 2591 C CA . LEU A 1 317 ? -19.062 -28.609 -8.102 1 95.44 317 LEU A CA 1
ATOM 2592 C C . LEU A 1 317 ? -19.484 -29.938 -8.727 1 95.44 317 LEU A C 1
ATOM 2594 O O . LEU A 1 317 ? -18.703 -30.891 -8.75 1 95.44 317 LEU A O 1
ATOM 2598 N N . GLN A 1 318 ? -20.672 -29.953 -9.156 1 93.94 318 GLN A N 1
ATOM 2599 C CA . GLN A 1 318 ? -21.156 -31.156 -9.82 1 93.94 318 GLN A CA 1
ATOM 2600 C C . GLN A 1 318 ? -20.359 -31.438 -11.102 1 93.94 318 GLN A C 1
ATOM 2602 O O . GLN A 1 318 ? -20 -32.562 -11.375 1 93.94 318 GLN A O 1
ATOM 2607 N N . THR A 1 319 ? -20.094 -30.391 -11.781 1 94.12 319 THR A N 1
ATOM 2608 C CA . THR A 1 319 ? -19.328 -30.531 -13.016 1 94.12 319 THR A CA 1
ATOM 2609 C C . THR A 1 319 ? -17.906 -31 -12.719 1 94.12 319 THR A C 1
ATOM 2611 O O . THR A 1 319 ? -17.406 -31.891 -13.391 1 94.12 319 THR A O 1
ATOM 2614 N N . LEU A 1 320 ? -17.297 -30.422 -11.836 1 96.25 320 LEU A N 1
ATOM 2615 C CA . LEU A 1 320 ? -15.938 -30.828 -11.461 1 96.25 320 LEU A CA 1
ATOM 2616 C C . LEU A 1 320 ? -15.906 -32.281 -11.047 1 96.25 320 LEU A C 1
ATOM 2618 O O . LEU A 1 320 ? -15.008 -33.031 -11.461 1 96.25 320 LEU A O 1
ATOM 2622 N N . GLU A 1 321 ? -16.859 -32.656 -10.273 1 95.62 321 GLU A N 1
ATOM 2623 C CA . GLU A 1 321 ? -16.922 -34.031 -9.836 1 95.62 321 GLU A CA 1
ATOM 2624 C C . GLU A 1 321 ? -17.031 -34.969 -11.023 1 95.62 321 GLU A C 1
ATOM 2626 O O . GLU A 1 321 ? -16.422 -36.062 -11.023 1 95.62 321 GLU A O 1
ATOM 2631 N N . SER A 1 322 ? -17.766 -34.594 -11.969 1 94.44 322 SER A N 1
ATOM 2632 C CA . SER A 1 322 ? -17.922 -35.406 -13.164 1 94.44 322 SER A CA 1
ATOM 2633 C C . SER A 1 322 ? -16.594 -35.594 -13.898 1 94.44 322 SER A C 1
ATOM 2635 O O . SER A 1 322 ? -16.422 -36.531 -14.664 1 94.44 322 SER A O 1
ATOM 2637 N N . TYR A 1 323 ? -15.68 -34.688 -13.688 1 94.69 323 TYR A N 1
ATOM 2638 C CA . TYR A 1 323 ? -14.352 -34.75 -14.297 1 94.69 323 TYR A CA 1
ATOM 2639 C C . TYR A 1 323 ? -13.352 -35.406 -13.359 1 94.69 323 TYR A C 1
ATOM 2641 O O . TYR A 1 323 ? -12.148 -35.406 -13.633 1 94.69 323 TYR A O 1
ATOM 2649 N N . GLY A 1 324 ? -13.875 -35.938 -12.289 1 94.81 324 GLY A N 1
ATOM 2650 C CA . GLY A 1 324 ? -12.984 -36.562 -11.32 1 94.81 324 GLY A CA 1
ATOM 2651 C C . GLY A 1 324 ? -12.227 -35.531 -10.477 1 94.81 324 GLY A C 1
ATOM 2652 O O . GLY A 1 324 ? -11.148 -35.844 -9.961 1 94.81 324 GLY A O 1
ATOM 2653 N N . ILE A 1 325 ? -12.656 -34.375 -10.445 1 96.81 325 ILE A N 1
ATOM 2654 C CA . ILE A 1 325 ? -12.117 -33.312 -9.609 1 96.81 325 ILE A CA 1
ATOM 2655 C C . ILE A 1 325 ? -13.094 -32.969 -8.477 1 96.81 325 ILE A C 1
ATOM 2657 O O . ILE A 1 325 ? -14.297 -32.844 -8.711 1 96.81 325 ILE A O 1
ATOM 2661 N N . TYR A 1 326 ? -12.625 -32.906 -7.301 1 97.38 326 TYR A N 1
ATOM 2662 C CA . TYR A 1 326 ? -13.469 -32.594 -6.156 1 97.38 326 TYR A CA 1
ATOM 2663 C C . TYR A 1 326 ? -13.266 -31.156 -5.691 1 97.38 326 TYR A C 1
ATOM 2665 O O . TYR A 1 326 ? -12.141 -30.641 -5.727 1 97.38 326 TYR A O 1
ATOM 2673 N N . GLY A 1 327 ? -14.336 -30.5 -5.328 1 96.75 327 GLY A N 1
ATOM 2674 C CA . GLY A 1 327 ? -14.25 -29.078 -5.016 1 96.75 327 GLY A CA 1
ATOM 2675 C C . GLY A 1 327 ? -14.805 -28.734 -3.645 1 96.75 327 GLY A C 1
ATOM 2676 O O . GLY A 1 327 ? -15.617 -29.484 -3.094 1 96.75 327 GLY A O 1
ATOM 2677 N N . CYS A 1 328 ? -14.32 -27.703 -3.098 1 96.88 328 CYS A N 1
ATOM 2678 C CA . CYS A 1 328 ? -14.766 -27.156 -1.824 1 96.88 328 CYS A CA 1
ATOM 2679 C C . CYS A 1 328 ? -14.641 -25.641 -1.815 1 96.88 328 CYS A C 1
ATOM 2681 O O . CYS A 1 328 ? -13.609 -25.094 -2.203 1 96.88 328 CYS A O 1
ATOM 2683 N N . GLY A 1 329 ? -15.688 -24.938 -1.387 1 95.75 329 GLY A N 1
ATOM 2684 C CA . GLY A 1 329 ? -15.641 -23.484 -1.328 1 95.75 329 GLY A CA 1
ATOM 2685 C C . GLY A 1 329 ? -16.75 -22.891 -0.488 1 95.75 329 GLY A C 1
ATOM 2686 O O . GLY A 1 329 ? -17.75 -23.547 -0.208 1 95.75 329 GLY A O 1
ATOM 2687 N N . THR A 1 330 ? -16.531 -21.734 -0.004 1 94.56 330 THR A N 1
ATOM 2688 C CA . THR A 1 330 ? -17.625 -21 0.617 1 94.56 330 THR A CA 1
ATOM 2689 C C . THR A 1 330 ? -18.656 -20.578 -0.428 1 94.56 330 THR A C 1
ATOM 2691 O O . THR A 1 330 ? -18.328 -20.438 -1.607 1 94.56 330 THR A O 1
ATOM 2694 N N . ILE A 1 331 ? -19.891 -20.453 -0.047 1 93.75 331 ILE A N 1
ATOM 2695 C CA . ILE A 1 331 ? -20.953 -20.156 -1.004 1 93.75 331 ILE A CA 1
ATOM 2696 C C . ILE A 1 331 ? -21.859 -19.062 -0.448 1 93.75 331 ILE A C 1
ATOM 2698 O O . ILE A 1 331 ? -22.078 -18.984 0.763 1 93.75 331 ILE A O 1
ATOM 2702 N N . MET A 1 332 ? -22.281 -18.25 -1.319 1 91.12 332 MET A N 1
ATOM 2703 C CA . MET A 1 332 ? -23.281 -17.25 -0.924 1 91.12 332 MET A CA 1
ATOM 2704 C C . MET A 1 332 ? -24.609 -17.922 -0.586 1 91.12 332 MET A C 1
ATOM 2706 O O . MET A 1 332 ? -25.047 -18.844 -1.281 1 91.12 332 MET A O 1
ATOM 2710 N N . VAL A 1 333 ? -25.25 -17.344 0.344 1 88.12 333 VAL A N 1
ATOM 2711 C CA . VAL A 1 333 ? -26.453 -17.953 0.896 1 88.12 333 VAL A CA 1
ATOM 2712 C C . VAL A 1 333 ? -27.562 -17.969 -0.156 1 88.12 333 VAL A C 1
ATOM 2714 O O . VAL A 1 333 ? -28.375 -18.891 -0.203 1 88.12 333 VAL A O 1
ATOM 2717 N N . ASN A 1 334 ? -27.531 -17.016 -1.022 1 87.5 334 ASN A N 1
ATOM 2718 C CA . ASN A 1 334 ? -28.625 -16.859 -1.976 1 87.5 334 ASN A CA 1
ATOM 2719 C C . ASN A 1 334 ? -28.312 -17.547 -3.303 1 87.5 334 ASN A C 1
ATOM 2721 O O . ASN A 1 334 ? -29.062 -17.391 -4.273 1 87.5 334 ASN A O 1
ATOM 2725 N N . ARG A 1 335 ? -27.281 -18.328 -3.377 1 87.62 335 ARG A N 1
ATOM 2726 C CA . ARG A 1 335 ? -26.938 -19 -4.625 1 87.62 335 ARG A CA 1
ATOM 2727 C C . ARG A 1 335 ? -27.969 -20.062 -4.98 1 87.62 335 ARG A C 1
ATOM 2729 O O . ARG A 1 335 ? -28.5 -20.734 -4.098 1 87.62 335 ARG A O 1
ATOM 2736 N N . LYS A 1 336 ? -28.188 -20.188 -6.211 1 86.44 336 LYS A N 1
ATOM 2737 C CA . LYS A 1 336 ? -29.156 -21.172 -6.699 1 86.44 336 LYS A CA 1
ATOM 2738 C C . LYS A 1 336 ? -28.703 -22.594 -6.355 1 86.44 336 LYS A C 1
ATOM 2740 O O . LYS A 1 336 ? -27.531 -22.938 -6.535 1 86.44 336 LYS A O 1
ATOM 2745 N N . GLY A 1 337 ? -29.656 -23.422 -5.824 1 88.81 337 GLY A N 1
ATOM 2746 C CA . GLY A 1 337 ? -29.375 -24.812 -5.543 1 88.81 337 GLY A CA 1
ATOM 2747 C C . GLY A 1 337 ? -28.984 -25.062 -4.102 1 88.81 337 GLY A C 1
ATOM 2748 O O . GLY A 1 337 ? -29.016 -26.203 -3.631 1 88.81 337 GLY A O 1
ATOM 2749 N N . PHE A 1 338 ? -28.594 -24.016 -3.455 1 92.12 338 PHE A N 1
ATOM 2750 C CA . PHE A 1 338 ? -28.25 -24.156 -2.045 1 92.12 338 PHE A CA 1
ATOM 2751 C C . PHE A 1 338 ? -29.5 -24.422 -1.212 1 92.12 338 PHE A C 1
ATOM 2753 O O . PHE A 1 338 ? -30.547 -23.812 -1.439 1 92.12 338 PHE A O 1
ATOM 2760 N N . PRO A 1 339 ? -29.453 -25.375 -0.318 1 93.31 339 PRO A N 1
ATOM 2761 C CA . PRO A 1 339 ? -30.656 -25.719 0.439 1 93.31 339 PRO A CA 1
ATOM 2762 C C . PRO A 1 339 ? -31.188 -24.531 1.258 1 93.31 339 PRO A C 1
ATOM 2764 O O . PRO A 1 339 ? -30.453 -23.922 2.021 1 93.31 339 PRO A O 1
ATOM 2767 N N . ALA A 1 340 ? -32.375 -24.312 1.215 1 90.19 340 ALA A N 1
ATOM 2768 C CA . ALA A 1 340 ? -33.062 -23.188 1.875 1 90.19 340 ALA A CA 1
ATOM 2769 C C . ALA A 1 340 ? -32.969 -23.312 3.393 1 90.19 340 ALA A C 1
ATOM 2771 O O . ALA A 1 340 ? -32.875 -22.312 4.102 1 90.19 340 ALA A O 1
ATOM 2772 N N . GLN A 1 341 ? -32.938 -24.578 3.896 1 90.94 341 GLN A N 1
ATOM 2773 C CA . GLN A 1 341 ? -32.938 -24.844 5.332 1 90.94 341 GLN A CA 1
ATOM 2774 C C . GLN A 1 341 ? -31.641 -24.344 5.969 1 90.94 341 GLN A C 1
ATOM 2776 O O . GLN A 1 341 ? -31.594 -24.062 7.168 1 90.94 341 GLN A O 1
ATOM 2781 N N . LEU A 1 342 ? -30.672 -24.25 5.152 1 93.44 342 LEU A N 1
ATOM 2782 C CA . LEU A 1 342 ? -29.359 -23.906 5.691 1 93.44 342 LEU A CA 1
ATOM 2783 C C . LEU A 1 342 ? -29.062 -22.422 5.5 1 93.44 342 LEU A C 1
ATOM 2785 O O . LEU A 1 342 ? -27.984 -21.953 5.871 1 93.44 342 LEU A O 1
ATOM 2789 N N . LYS A 1 343 ? -29.906 -21.688 4.926 1 89.75 343 LYS A N 1
ATOM 2790 C CA . LYS A 1 343 ? -29.672 -20.266 4.68 1 89.75 343 LYS A CA 1
ATOM 2791 C C . LYS A 1 343 ? -29.562 -19.5 5.992 1 89.75 343 LYS A C 1
ATOM 2793 O O . LYS A 1 343 ? -28.641 -18.703 6.168 1 89.75 343 LYS A O 1
ATOM 2798 N N . ASN A 1 344 ? -30.391 -19.672 6.848 1 85.56 344 ASN A N 1
ATOM 2799 C CA . ASN A 1 344 ? -30.359 -19 8.141 1 85.56 344 ASN A CA 1
ATOM 2800 C C . ASN A 1 344 ? -30.781 -19.938 9.266 1 85.56 344 ASN A C 1
ATOM 2802 O O . ASN A 1 344 ? -31.797 -19.703 9.922 1 85.56 344 ASN A O 1
ATOM 2806 N N . PRO A 1 345 ? -29.922 -20.906 9.453 1 83.25 345 PRO A N 1
ATOM 2807 C CA . PRO A 1 345 ? -30.297 -21.812 10.539 1 83.25 345 PRO A CA 1
ATOM 2808 C C . PRO A 1 345 ? -30.062 -21.219 11.922 1 83.25 345 PRO A C 1
ATOM 2810 O O . PRO A 1 345 ? -29.297 -20.25 12.062 1 83.25 345 PRO A O 1
ATOM 2813 N N . HIS A 1 346 ? -30.75 -21.656 12.914 1 84.88 346 HIS A N 1
ATOM 2814 C CA . HIS A 1 346 ? -30.562 -21.203 14.289 1 84.88 346 HIS A CA 1
ATOM 2815 C C . HIS A 1 346 ? -29.391 -21.922 14.945 1 84.88 346 HIS A C 1
ATOM 2817 O O . HIS A 1 346 ? -29.516 -23.062 15.398 1 84.88 346 HIS A O 1
ATOM 2823 N N . LEU A 1 347 ? -28.25 -21.391 14.844 1 86.19 347 LEU A N 1
ATOM 2824 C CA . LEU A 1 347 ? -27.062 -21.922 15.508 1 86.19 347 LEU A CA 1
ATOM 2825 C C . LEU A 1 347 ? -26.75 -21.109 16.75 1 86.19 347 LEU A C 1
ATOM 2827 O O . LEU A 1 347 ? -26.297 -19.953 16.656 1 86.19 347 LEU A O 1
ATOM 2831 N N . ALA A 1 348 ? -26.938 -21.625 17.953 1 84.38 348 ALA A N 1
ATOM 2832 C CA . ALA A 1 348 ? -26.906 -20.906 19.219 1 84.38 348 ALA A CA 1
ATOM 2833 C C . ALA A 1 348 ? -25.469 -20.609 19.641 1 84.38 348 ALA A C 1
ATOM 2835 O O . ALA A 1 348 ? -25.172 -19.516 20.125 1 84.38 348 ALA A O 1
ATOM 2836 N N . ASN A 1 349 ? -24.641 -21.656 19.484 1 86.75 349 ASN A N 1
ATOM 2837 C CA . ASN A 1 349 ? -23.297 -21.531 20.031 1 86.75 349 ASN A CA 1
ATOM 2838 C C . ASN A 1 349 ? -22.234 -21.531 18.938 1 86.75 349 ASN A C 1
ATOM 2840 O O . ASN A 1 349 ? -22.484 -22.047 17.844 1 86.75 349 ASN A O 1
ATOM 2844 N N . ARG A 1 350 ? -21.156 -20.891 19.266 1 87.94 350 ARG A N 1
ATOM 2845 C CA . ARG A 1 350 ? -20 -21 18.375 1 87.94 350 ARG A CA 1
ATOM 2846 C C . ARG A 1 350 ? -19.547 -22.438 18.234 1 87.94 350 ARG A C 1
ATOM 2848 O O . ARG A 1 350 ? -19.453 -23.156 19.234 1 87.94 350 ARG A O 1
ATOM 2855 N N . GLY A 1 351 ? -19.359 -22.844 17.016 1 89.12 351 GLY A N 1
ATOM 2856 C CA . GLY A 1 351 ? -18.969 -24.219 16.781 1 89.12 351 GLY A CA 1
ATOM 2857 C C . GLY A 1 351 ? -20.109 -25.078 16.281 1 89.12 351 GLY A C 1
ATOM 2858 O O . GLY A 1 351 ? -19.891 -26.172 15.75 1 89.12 351 GLY A O 1
ATOM 2859 N N . ASP A 1 352 ? -21.312 -24.609 16.484 1 91.94 352 ASP A N 1
ATOM 2860 C CA . ASP A 1 352 ? -22.469 -25.359 15.984 1 91.94 352 ASP A CA 1
ATOM 2861 C C . ASP A 1 352 ? -22.453 -25.422 14.453 1 91.94 352 ASP A C 1
ATOM 2863 O O . ASP A 1 352 ? -21.984 -24.484 13.797 1 91.94 352 ASP A O 1
ATOM 2867 N N . ALA A 1 353 ? -22.875 -26.594 13.969 1 93.25 353 ALA A N 1
ATOM 2868 C CA . ALA A 1 353 ? -22.922 -26.75 12.516 1 93.25 353 ALA A CA 1
ATOM 2869 C C . ALA A 1 353 ? -24.141 -27.562 12.094 1 93.25 353 ALA A C 1
ATOM 2871 O O . ALA A 1 353 ? -24.672 -28.344 12.875 1 93.25 353 ALA A O 1
ATOM 2872 N N . GLU A 1 354 ? -24.656 -27.266 11.016 1 94.25 354 GLU A N 1
ATOM 2873 C CA . GLU A 1 354 ? -25.703 -28.016 10.344 1 94.25 354 GLU A CA 1
ATOM 2874 C C . GLU A 1 354 ? -25.297 -28.406 8.93 1 94.25 354 GLU A C 1
ATOM 2876 O O . GLU A 1 354 ? -24.656 -27.625 8.227 1 94.25 354 GLU A O 1
ATOM 2881 N N . GLN A 1 355 ? -25.641 -29.641 8.578 1 94.94 355 GLN A N 1
ATOM 2882 C CA . GLN A 1 355 ? -25.203 -30.156 7.285 1 94.94 355 GLN A CA 1
ATOM 2883 C C . GLN A 1 355 ? -26.328 -30.891 6.566 1 94.94 355 GLN A C 1
ATOM 2885 O O . GLN A 1 355 ? -27.203 -31.484 7.207 1 94.94 355 GLN A O 1
ATOM 2890 N N . MET A 1 356 ? -26.359 -30.734 5.316 1 95.69 356 MET A N 1
ATOM 2891 C CA . MET A 1 356 ? -27.234 -31.5 4.426 1 95.69 356 MET A CA 1
ATOM 2892 C C . MET A 1 356 ? -26.438 -32.062 3.25 1 95.69 356 MET A C 1
ATOM 2894 O O . MET A 1 356 ? -25.406 -31.516 2.875 1 95.69 356 MET A O 1
ATOM 2898 N N . GLN A 1 357 ? -26.984 -33.188 2.736 1 95.38 357 GLN A N 1
ATOM 2899 C CA . GLN A 1 357 ? -26.219 -33.844 1.705 1 95.38 357 GLN A CA 1
ATOM 2900 C C . GLN A 1 357 ? -27.078 -34.188 0.493 1 95.38 357 GLN A C 1
ATOM 2902 O O . GLN A 1 357 ? -28.266 -34.5 0.639 1 95.38 357 GLN A O 1
ATOM 2907 N N . GLN A 1 358 ? -26.484 -34.031 -0.627 1 94.06 358 GLN A N 1
ATOM 2908 C CA . GLN A 1 358 ? -27.016 -34.469 -1.907 1 94.06 358 GLN A CA 1
ATOM 2909 C C . GLN A 1 358 ? -25.953 -35.25 -2.691 1 94.06 358 GLN A C 1
ATOM 2911 O O . GLN A 1 358 ? -25.094 -34.656 -3.33 1 94.06 358 GLN A O 1
ATOM 2916 N N . ASN A 1 359 ? -26.047 -36.562 -2.688 1 90.38 359 ASN A N 1
ATOM 2917 C CA . ASN A 1 359 ? -24.984 -37.406 -3.242 1 90.38 359 ASN A CA 1
ATOM 2918 C C . ASN A 1 359 ? -23.641 -37.125 -2.598 1 90.38 359 ASN A C 1
ATOM 2920 O O . ASN A 1 359 ? -23.5 -37.156 -1.373 1 90.38 359 ASN A O 1
ATOM 2924 N N . ASN A 1 360 ? -22.75 -36.656 -3.357 1 92.69 360 ASN A N 1
ATOM 2925 C CA . ASN A 1 360 ? -21.438 -36.344 -2.801 1 92.69 360 ASN A CA 1
ATOM 2926 C C . ASN A 1 360 ? -21.359 -34.906 -2.355 1 92.69 360 ASN A C 1
ATOM 2928 O O . ASN A 1 360 ? -20.375 -34.5 -1.737 1 92.69 360 ASN A O 1
ATOM 2932 N N . LEU A 1 361 ? -22.375 -34.188 -2.637 1 94.75 361 LEU A N 1
ATOM 2933 C CA . LEU A 1 361 ? -22.375 -32.781 -2.314 1 94.75 361 LEU A CA 1
ATOM 2934 C C . LEU A 1 361 ? -22.797 -32.531 -0.869 1 94.75 361 LEU A C 1
ATOM 2936 O O . LEU A 1 361 ? -23.875 -32.969 -0.461 1 94.75 361 LEU A O 1
ATOM 2940 N N . MET A 1 362 ? -21.938 -31.906 -0.154 1 95.25 362 MET A N 1
ATOM 2941 C CA . MET A 1 362 ? -22.219 -31.578 1.242 1 95.25 362 MET A CA 1
ATOM 2942 C C . MET A 1 362 ? -22.406 -30.078 1.42 1 95.25 362 MET A C 1
ATOM 2944 O O . MET A 1 362 ? -21.516 -29.281 1.07 1 95.25 362 MET A O 1
ATOM 2948 N N . ALA A 1 363 ? -23.531 -29.672 1.902 1 95.81 363 ALA A N 1
ATOM 2949 C CA . ALA A 1 363 ? -23.766 -28.281 2.301 1 95.81 363 ALA A CA 1
ATOM 2950 C C . ALA A 1 363 ? -23.656 -28.125 3.814 1 95.81 363 ALA A C 1
ATOM 2952 O O . ALA A 1 363 ? -24.297 -28.844 4.574 1 95.81 363 ALA A O 1
ATOM 2953 N N . THR A 1 364 ? -22.797 -27.266 4.207 1 94.94 364 THR A N 1
ATOM 2954 C CA . THR A 1 364 ? -22.531 -27.078 5.629 1 94.94 364 THR A CA 1
ATOM 2955 C C . THR A 1 364 ? -22.625 -25.609 6.023 1 94.94 364 THR A C 1
ATOM 2957 O O . THR A 1 364 ? -22.141 -24.734 5.305 1 94.94 364 THR A O 1
ATOM 2960 N N . VAL A 1 365 ? -23.312 -25.312 7.078 1 95.38 365 VAL A N 1
ATOM 2961 C CA . VAL A 1 365 ? -23.266 -24 7.723 1 95.38 365 VAL A CA 1
ATOM 2962 C C . VAL A 1 365 ? -22.625 -24.141 9.102 1 95.38 365 VAL A C 1
ATOM 2964 O O . VAL A 1 365 ? -23.016 -24.984 9.898 1 95.38 365 VAL A O 1
ATOM 2967 N N . TRP A 1 366 ? -21.562 -23.422 9.352 1 93.44 366 TRP A N 1
ATOM 2968 C CA . TRP A 1 366 ? -20.781 -23.469 10.586 1 93.44 366 TRP A CA 1
ATOM 2969 C C . TRP A 1 366 ? -20.734 -22.094 11.258 1 93.44 366 TRP A C 1
ATOM 2971 O O . TRP A 1 366 ? -20.453 -21.094 10.602 1 93.44 366 TRP A O 1
ATOM 2981 N N . ASN A 1 367 ? -21.031 -22.109 12.555 1 91.5 367 ASN A N 1
ATOM 2982 C CA . ASN A 1 367 ? -21.078 -20.844 13.281 1 91.5 367 ASN A CA 1
ATOM 2983 C C . ASN A 1 367 ? -19.734 -20.531 13.953 1 91.5 367 ASN A C 1
ATOM 2985 O O . ASN A 1 367 ? -19.359 -21.188 14.922 1 91.5 367 ASN A O 1
ATOM 2989 N N . ASP A 1 368 ? -19.047 -19.625 13.406 1 88.81 368 ASP A N 1
ATOM 2990 C CA . ASP A 1 368 ? -17.859 -19.062 14.055 1 88.81 368 ASP A CA 1
ATOM 2991 C C . ASP A 1 368 ? -18.188 -17.719 14.719 1 88.81 368 ASP A C 1
ATOM 2993 O O . ASP A 1 368 ? -19.078 -17.625 15.547 1 88.81 368 ASP A O 1
ATOM 2997 N N . ALA A 1 369 ? -17.484 -16.625 14.43 1 79.5 369 ALA A N 1
ATOM 2998 C CA . ALA A 1 369 ? -17.953 -15.305 14.836 1 79.5 369 ALA A CA 1
ATOM 2999 C C . ALA A 1 369 ? -19.172 -14.883 14.031 1 79.5 369 ALA A C 1
ATOM 3001 O O . ALA A 1 369 ? -20.062 -14.203 14.555 1 79.5 369 ALA A O 1
ATOM 3002 N N . LYS A 1 370 ? -19.234 -15.414 12.805 1 84.81 370 LYS A N 1
ATOM 3003 C CA . LYS A 1 370 ? -20.344 -15.336 11.875 1 84.81 370 LYS A CA 1
ATOM 3004 C C . LYS A 1 370 ? -20.578 -16.656 11.164 1 84.81 370 LYS A C 1
ATOM 3006 O O . LYS A 1 370 ? -19.641 -17.469 11.031 1 84.81 370 LYS A O 1
ATOM 3011 N N . PRO A 1 371 ? -21.797 -16.844 10.797 1 91.12 371 PRO A N 1
ATOM 3012 C CA . PRO A 1 371 ? -22.047 -18.094 10.086 1 91.12 371 PRO A CA 1
ATOM 3013 C C . PRO A 1 371 ? -21.281 -18.188 8.766 1 91.12 371 PRO A C 1
ATOM 3015 O O . PRO A 1 371 ? -21.219 -17.219 8.008 1 91.12 371 PRO A O 1
ATOM 3018 N N . VAL A 1 372 ? -20.672 -19.328 8.562 1 92.94 372 VAL A N 1
ATOM 3019 C CA . VAL A 1 372 ? -19.953 -19.609 7.328 1 92.94 372 VAL A CA 1
ATOM 3020 C C . VAL A 1 372 ? -20.641 -20.719 6.559 1 92.94 372 VAL A C 1
ATOM 3022 O O . VAL A 1 372 ? -20.875 -21.812 7.098 1 92.94 372 VAL A O 1
ATOM 3025 N N . HIS A 1 373 ? -21.047 -20.484 5.332 1 95.88 373 HIS A N 1
ATOM 3026 C CA . HIS A 1 373 ? -21.672 -21.484 4.473 1 95.88 373 HIS A CA 1
ATOM 3027 C C . HIS A 1 373 ? -20.656 -22.109 3.523 1 95.88 373 HIS A C 1
ATOM 3029 O O . HIS A 1 373 ? -19.953 -21.406 2.799 1 95.88 373 HIS A O 1
ATOM 3035 N N . ILE A 1 374 ? -20.562 -23.422 3.5 1 95.88 374 ILE A N 1
ATOM 3036 C CA . ILE A 1 374 ? -19.578 -24.141 2.699 1 95.88 374 ILE A CA 1
ATOM 3037 C C . ILE A 1 374 ? -20.25 -25.281 1.946 1 95.88 374 ILE A C 1
ATOM 3039 O O . ILE A 1 374 ? -21.188 -25.891 2.457 1 95.88 374 ILE A O 1
ATOM 3043 N N . VAL A 1 375 ? -19.875 -25.516 0.774 1 96.19 375 VAL A N 1
ATOM 3044 C CA . VAL A 1 375 ? -20.266 -26.703 0.005 1 96.19 375 VAL A CA 1
ATOM 3045 C C . VAL A 1 375 ? -19.016 -27.469 -0.415 1 96.19 375 VAL A C 1
ATOM 3047 O O . VAL A 1 375 ? -18 -26.875 -0.777 1 96.19 375 VAL A O 1
ATOM 3050 N N . SER A 1 376 ? -19.109 -28.781 -0.357 1 96.19 376 SER A N 1
ATOM 3051 C CA . SER A 1 376 ? -17.906 -29.562 -0.602 1 96.19 376 SER A CA 1
ATOM 3052 C C . SER A 1 376 ? -18.25 -30.938 -1.166 1 96.19 376 SER A C 1
ATOM 3054 O O . SER A 1 376 ? -19.312 -31.5 -0.848 1 96.19 376 SER A O 1
ATOM 3056 N N . THR A 1 377 ? -17.422 -31.422 -1.997 1 96 377 THR A N 1
ATOM 3057 C CA . THR A 1 377 ? -17.438 -32.812 -2.451 1 96 377 THR A CA 1
ATOM 3058 C C . THR A 1 377 ? -16.172 -33.531 -2.01 1 96 377 THR A C 1
ATOM 3060 O O . THR A 1 377 ? -15.914 -34.656 -2.461 1 96 377 THR A O 1
ATOM 3063 N N . THR A 1 378 ? -15.367 -32.906 -1.164 1 92.44 378 THR A N 1
ATOM 3064 C CA . THR A 1 378 ? -14.039 -33.406 -0.835 1 92.44 378 THR A CA 1
ATOM 3065 C C . THR A 1 378 ? -14.062 -34.156 0.484 1 92.44 378 THR A C 1
ATOM 3067 O O . THR A 1 378 ? -13.164 -34.969 0.754 1 92.44 378 THR A O 1
ATOM 3070 N N . SER A 1 379 ? -15.055 -33.844 1.335 1 87.56 379 SER A N 1
ATOM 3071 C CA . SER A 1 379 ? -14.938 -34.312 2.715 1 87.56 379 SER A CA 1
ATOM 3072 C C . SER A 1 379 ? -16.172 -35.062 3.154 1 87.56 379 SER A C 1
ATOM 3074 O O . SER A 1 379 ? -17.297 -34.75 2.732 1 87.56 379 SER A O 1
ATOM 3076 N N . ASP A 1 380 ? -15.812 -35.938 4.031 1 88.44 380 ASP A N 1
ATOM 3077 C CA . ASP A 1 380 ? -16.906 -36.656 4.695 1 88.44 380 ASP A CA 1
ATOM 3078 C C . ASP A 1 380 ? -17.609 -35.75 5.707 1 88.44 380 ASP A C 1
ATOM 3080 O O . ASP A 1 380 ? -17 -34.875 6.305 1 88.44 380 ASP A O 1
ATOM 3084 N N . PRO A 1 381 ? -18.906 -36 5.793 1 85.38 381 PRO A N 1
ATOM 3085 C CA . PRO A 1 381 ? -19.672 -35.156 6.699 1 85.38 381 PRO A CA 1
ATOM 3086 C C . PRO A 1 381 ? -19.328 -35.375 8.164 1 85.38 381 PRO A C 1
ATOM 3088 O O . PRO A 1 381 ? -19.422 -34.438 8.977 1 85.38 381 PRO A O 1
ATOM 3091 N N . LEU A 1 382 ? -18.969 -36.594 8.422 1 79.56 382 LEU A N 1
ATOM 3092 C CA . LEU A 1 382 ? -18.781 -36.906 9.836 1 79.56 382 LEU A CA 1
ATOM 3093 C C . LEU A 1 382 ? -17.328 -36.688 10.25 1 79.56 382 LEU A C 1
ATOM 3095 O O . LEU A 1 382 ? -16.406 -36.969 9.469 1 79.56 382 LEU A O 1
ATOM 3099 N N . GLY A 1 383 ? -17.047 -35.969 11.18 1 74.94 383 GLY A N 1
ATOM 3100 C CA . GLY A 1 383 ? -15.742 -35.656 11.766 1 74.94 383 GLY A CA 1
ATOM 3101 C C . GLY A 1 383 ? -15.688 -34.281 12.406 1 74.94 383 GLY A C 1
ATOM 3102 O O . GLY A 1 383 ? -16.516 -33.438 12.117 1 74.94 383 GLY A O 1
ATOM 3103 N N . ASP A 1 384 ? -15.016 -34.219 13.508 1 69 384 ASP A N 1
ATOM 3104 C CA . ASP A 1 384 ? -14.859 -32.938 14.188 1 69 384 ASP A CA 1
ATOM 3105 C C . ASP A 1 384 ? -13.391 -32.625 14.414 1 69 384 ASP A C 1
ATOM 3107 O O . ASP A 1 384 ? -12.68 -33.375 15.086 1 69 384 ASP A O 1
ATOM 3111 N N . GLY A 1 385 ? -12.969 -31.656 13.562 1 75.12 385 GLY A N 1
ATOM 3112 C CA . GLY A 1 385 ? -11.648 -31.141 13.883 1 75.12 385 GLY A CA 1
ATOM 3113 C C . GLY A 1 385 ? -11.68 -29.938 14.797 1 75.12 385 GLY A C 1
ATOM 3114 O O . GLY A 1 385 ? -12.672 -29.188 14.82 1 75.12 385 GLY A O 1
ATOM 3115 N N . PRO A 1 386 ? -10.773 -29.922 15.758 1 79.44 386 PRO A N 1
ATOM 3116 C CA . PRO A 1 386 ? -10.727 -28.781 16.656 1 79.44 386 PRO A CA 1
ATOM 3117 C C . PRO A 1 386 ? -10.234 -27.5 15.977 1 79.44 386 PRO A C 1
ATOM 3119 O O . PRO A 1 386 ? -9.391 -27.562 15.078 1 79.44 386 PRO A O 1
ATOM 3122 N N . ALA A 1 387 ? -11 -26.406 16.297 1 82.69 387 ALA A N 1
ATOM 3123 C CA . ALA A 1 387 ? -10.523 -25.078 15.891 1 82.69 387 ALA A CA 1
ATOM 3124 C C . ALA A 1 387 ? -10.266 -24.203 17.109 1 82.69 387 ALA A C 1
ATOM 3126 O O . ALA A 1 387 ? -11.102 -24.094 18 1 82.69 387 ALA A O 1
ATOM 3127 N N . GLN A 1 388 ? -9.039 -23.656 17.156 1 81.06 388 GLN A N 1
ATOM 3128 C CA . GLN A 1 388 ? -8.688 -22.766 18.25 1 81.06 388 GLN A CA 1
ATOM 3129 C C . GLN A 1 388 ? -9.055 -21.312 17.906 1 81.06 388 GLN A C 1
ATOM 3131 O O . GLN A 1 388 ? -8.805 -20.844 16.797 1 81.06 388 GLN A O 1
ATOM 3136 N N . ARG A 1 389 ? -9.789 -20.688 18.812 1 78.25 389 ARG A N 1
ATOM 3137 C CA . ARG A 1 389 ? -10.141 -19.281 18.672 1 78.25 389 ARG A CA 1
ATOM 3138 C C . ARG A 1 389 ? -9.773 -18.484 19.906 1 78.25 389 ARG A C 1
ATOM 3140 O O . ARG A 1 389 ? -9.953 -18.953 21.031 1 78.25 389 ARG A O 1
ATOM 3147 N N . ARG A 1 390 ? -9.172 -17.328 19.672 1 74.69 390 ARG A N 1
ATOM 3148 C CA . ARG A 1 390 ? -8.859 -16.422 20.766 1 74.69 390 ARG A CA 1
ATOM 3149 C C . ARG A 1 390 ? -10.062 -15.539 21.094 1 74.69 390 ARG A C 1
ATOM 3151 O O . ARG A 1 390 ? -10.703 -14.992 20.203 1 74.69 390 ARG A O 1
ATOM 3158 N N . ILE A 1 391 ? -10.477 -15.609 22.281 1 67.12 391 ILE A N 1
ATOM 3159 C CA . ILE A 1 391 ? -11.594 -14.773 22.703 1 67.12 391 ILE A CA 1
ATOM 3160 C C . ILE A 1 391 ? -11.07 -13.523 23.406 1 67.12 391 ILE A C 1
ATOM 3162 O O . ILE A 1 391 ? -9.891 -13.438 23.734 1 67.12 391 ILE A O 1
ATOM 3166 N N . ARG A 1 392 ? -12.055 -12.609 23.469 1 66.31 392 ARG A N 1
ATOM 3167 C CA . ARG A 1 392 ? -11.734 -11.367 24.172 1 66.31 392 ARG A CA 1
ATOM 3168 C C . ARG A 1 392 ? -11.195 -11.656 25.578 1 66.31 392 ARG A C 1
ATOM 3170 O O . ARG A 1 392 ? -11.727 -12.516 26.281 1 66.31 392 ARG A O 1
ATOM 3177 N N . GLY A 1 393 ? -10.016 -11.172 25.906 1 63.03 393 GLY A N 1
ATOM 3178 C CA . GLY A 1 393 ? -9.375 -11.406 27.188 1 63.03 393 GLY A CA 1
ATOM 3179 C C . GLY A 1 393 ? -8.148 -12.297 27.094 1 63.03 393 GLY A C 1
ATOM 3180 O O . GLY A 1 393 ? -7.449 -12.516 28.078 1 63.03 393 GLY A O 1
ATOM 3181 N N . GLY A 1 394 ? -7.914 -12.797 25.828 1 67.75 394 GLY A N 1
ATOM 3182 C CA . GLY A 1 394 ? -6.676 -13.523 25.594 1 67.75 394 GLY A CA 1
ATOM 3183 C C . GLY A 1 394 ? -6.84 -15.031 25.719 1 67.75 394 GLY A C 1
ATOM 3184 O O . GLY A 1 394 ? -5.914 -15.781 25.406 1 67.75 394 GLY A O 1
ATOM 3185 N N . ASP A 1 395 ? -8.055 -15.438 26.156 1 76.25 395 ASP A N 1
ATOM 3186 C CA . ASP A 1 395 ? -8.242 -16.875 26.344 1 76.25 395 ASP A CA 1
ATOM 3187 C C . ASP A 1 395 ? -8.508 -17.578 25 1 76.25 395 ASP A C 1
ATOM 3189 O O . ASP A 1 395 ? -8.984 -16.953 24.062 1 76.25 395 ASP A O 1
ATOM 3193 N N . VAL A 1 396 ? -8 -18.859 24.859 1 84.44 396 VAL A N 1
ATOM 3194 C CA . VAL A 1 396 ? -8.18 -19.656 23.656 1 84.44 396 VAL A CA 1
ATOM 3195 C C . VAL A 1 396 ? -9.258 -20.703 23.891 1 84.44 396 VAL A C 1
ATOM 3197 O O . VAL A 1 396 ? -9.234 -21.422 24.891 1 84.44 396 VAL A O 1
ATOM 3200 N N . ILE A 1 397 ? -10.289 -20.703 23.141 1 82.44 397 ILE A N 1
ATOM 3201 C CA . ILE A 1 397 ? -11.32 -21.734 23.203 1 82.44 397 ILE A CA 1
ATOM 3202 C C . ILE A 1 397 ? -11.188 -22.672 22.016 1 82.44 397 ILE A C 1
ATOM 3204 O O . ILE A 1 397 ? -10.672 -22.281 20.969 1 82.44 397 ILE A O 1
ATOM 3208 N N . ILE A 1 398 ? -11.594 -23.891 22.234 1 86.88 398 ILE A N 1
ATOM 3209 C CA . ILE A 1 398 ? -11.617 -24.891 21.172 1 86.88 398 ILE A CA 1
ATOM 3210 C C . ILE A 1 398 ? -13.055 -25.141 20.734 1 86.88 398 ILE A C 1
ATOM 3212 O O . ILE A 1 398 ? -13.914 -25.484 21.547 1 86.88 398 ILE A O 1
ATOM 3216 N N . ILE A 1 399 ? -13.32 -24.906 19.547 1 87.56 399 ILE A N 1
ATOM 3217 C CA . ILE A 1 399 ? -14.656 -25.156 19.016 1 87.56 399 ILE A CA 1
ATOM 3218 C C . ILE A 1 399 ? -14.602 -26.266 17.969 1 87.56 399 ILE A C 1
ATOM 3220 O O . ILE A 1 399 ? -13.602 -26.406 17.266 1 87.56 399 ILE A O 1
ATOM 3224 N N . PR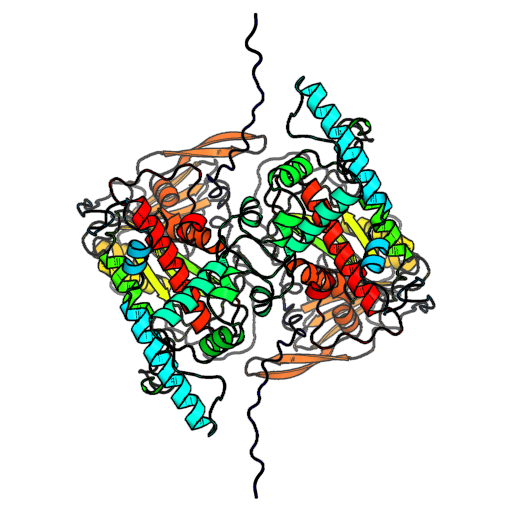O A 1 400 ? -15.688 -27.094 17.969 1 89.31 400 PRO A N 1
ATOM 3225 C CA . PRO A 1 400 ? -15.711 -28.125 16.922 1 89.31 400 PRO A CA 1
ATOM 3226 C C . PRO A 1 400 ? -15.891 -27.547 15.523 1 89.31 400 PRO A C 1
ATOM 3228 O O . PRO A 1 400 ? -16.547 -26.516 15.352 1 89.31 400 PRO A O 1
ATOM 3231 N N . ARG A 1 401 ? -15.281 -28.156 14.562 1 91.19 401 ARG A N 1
ATOM 3232 C CA . ARG A 1 401 ? -15.328 -27.734 13.164 1 91.19 401 ARG A CA 1
ATOM 3233 C C . ARG A 1 401 ? -15.555 -28.922 12.242 1 91.19 401 ARG A C 1
ATOM 3235 O O . ARG A 1 401 ? -14.828 -29.922 12.312 1 91.19 401 ARG A O 1
ATOM 3242 N N . PRO A 1 402 ? -16.594 -28.859 11.422 1 91.88 402 PRO A N 1
ATOM 3243 C CA . PRO A 1 402 ? -16.812 -29.938 10.453 1 91.88 402 PRO A CA 1
ATOM 3244 C C . PRO A 1 402 ? -15.633 -30.094 9.492 1 91.88 402 PRO A C 1
ATOM 3246 O O . PRO A 1 402 ? -14.906 -29.141 9.219 1 91.88 402 PRO A O 1
ATOM 3249 N N . PRO A 1 403 ? -15.445 -31.25 8.961 1 91.56 403 PRO A N 1
ATOM 3250 C CA . PRO A 1 403 ? -14.312 -31.547 8.086 1 91.56 403 PRO A CA 1
ATOM 3251 C C . PRO A 1 403 ? -14.258 -30.641 6.855 1 91.56 403 PRO A C 1
ATOM 3253 O O . PRO A 1 403 ? -13.172 -30.25 6.422 1 91.56 403 PRO A O 1
ATOM 3256 N N . ALA A 1 404 ? -15.414 -30.359 6.332 1 92.44 404 ALA A N 1
ATOM 3257 C CA . ALA A 1 404 ? -15.438 -29.516 5.141 1 92.44 404 ALA A CA 1
ATOM 3258 C C . ALA A 1 404 ? -14.82 -28.156 5.422 1 92.44 404 ALA A C 1
ATOM 3260 O O . ALA A 1 404 ? -14.078 -27.625 4.598 1 92.44 404 ALA A O 1
ATOM 3261 N N . VAL A 1 405 ? -15.086 -27.609 6.555 1 92.62 405 VAL A N 1
ATOM 3262 C CA . VAL A 1 405 ? -14.562 -26.297 6.949 1 92.62 405 VAL A CA 1
ATOM 3263 C C . VAL A 1 405 ? -13.055 -26.406 7.195 1 92.62 405 VAL A C 1
ATOM 3265 O O . VAL A 1 405 ? -12.289 -25.531 6.777 1 92.62 405 VAL A O 1
ATOM 3268 N N . GLU A 1 406 ? -12.695 -27.391 7.844 1 91.56 406 GLU A N 1
ATOM 3269 C CA . GLU A 1 406 ? -11.273 -27.594 8.117 1 91.56 406 GLU A CA 1
ATOM 3270 C C . GLU A 1 406 ? -10.477 -27.719 6.82 1 91.56 406 GLU A C 1
ATOM 3272 O O . GLU A 1 406 ? -9.422 -27.094 6.672 1 91.56 406 GLU A O 1
ATOM 3277 N N . HIS A 1 407 ? -11.016 -28.562 5.938 1 91.81 407 HIS A N 1
ATOM 3278 C CA . HIS A 1 407 ? -10.336 -28.781 4.664 1 91.81 407 HIS A CA 1
ATOM 3279 C C . HIS A 1 407 ? -10.211 -27.469 3.885 1 91.81 407 HIS A C 1
ATOM 3281 O O . HIS A 1 407 ? -9.164 -27.188 3.291 1 91.81 407 HIS A O 1
ATOM 3287 N N . TYR A 1 408 ? -11.227 -26.75 3.924 1 94.06 408 TYR A N 1
ATOM 3288 C CA . TYR A 1 408 ? -11.203 -25.469 3.229 1 94.06 408 TYR A CA 1
ATOM 3289 C C . TYR A 1 408 ? -10.172 -24.531 3.838 1 94.06 408 TYR A C 1
ATOM 3291 O O . TYR A 1 408 ? -9.328 -23.969 3.125 1 94.06 408 TYR A O 1
ATOM 3299 N N . GLN A 1 409 ? -10.141 -24.359 5.133 1 90.25 409 GLN A N 1
ATOM 3300 C CA . GLN A 1 409 ? -9.266 -23.422 5.832 1 90.25 409 GLN A CA 1
ATOM 3301 C C . GLN A 1 409 ? -7.801 -23.812 5.66 1 90.25 409 GLN A C 1
ATOM 3303 O O . GLN A 1 409 ? -6.926 -22.938 5.648 1 90.25 409 GLN A O 1
ATOM 3308 N N . LYS A 1 410 ? -7.566 -25.031 5.449 1 91.06 410 LYS A N 1
ATOM 3309 C CA . LYS A 1 410 ? -6.191 -25.516 5.344 1 91.06 410 LYS A CA 1
ATOM 3310 C C . LYS A 1 410 ? -5.648 -25.328 3.93 1 91.06 410 LYS A C 1
ATOM 3312 O O . LYS A 1 410 ? -4.434 -25.297 3.727 1 91.06 410 LYS A O 1
ATOM 3317 N N . ASN A 1 411 ? -6.57 -25.156 2.947 1 93.5 411 ASN A N 1
ATOM 3318 C CA . ASN A 1 411 ? -6.051 -25.344 1.598 1 93.5 411 ASN A CA 1
ATOM 3319 C C . ASN A 1 411 ? -6.449 -24.203 0.677 1 93.5 411 ASN A C 1
ATOM 3321 O O . ASN A 1 411 ? -5.984 -24.125 -0.461 1 93.5 411 ASN A O 1
ATOM 3325 N N . TYR A 1 412 ? -7.227 -23.281 1.113 1 91.88 412 TYR A N 1
ATOM 3326 C CA . TYR A 1 412 ? -7.793 -22.281 0.212 1 91.88 412 TYR A CA 1
ATOM 3327 C C . TYR A 1 412 ? -6.801 -21.156 -0.049 1 91.88 412 TYR A C 1
ATOM 3329 O O . TYR A 1 412 ? -6.977 -20.375 -0.981 1 91.88 412 TYR A O 1
ATOM 3337 N N . TYR A 1 413 ? -5.629 -20.953 0.631 1 91.38 413 TYR A N 1
ATOM 3338 C CA . TYR A 1 413 ? -4.883 -19.703 0.706 1 91.38 413 TYR A CA 1
ATOM 3339 C C . TYR A 1 413 ? -3.676 -19.734 -0.223 1 91.38 413 TYR A C 1
ATOM 3341 O O . TYR A 1 413 ? -2.754 -18.922 -0.079 1 91.38 413 TYR A O 1
ATOM 3349 N N . GLY A 1 414 ? -3.604 -20.641 -1.133 1 93.25 414 GLY A N 1
ATOM 3350 C CA . GLY A 1 414 ? -2.467 -20.719 -2.033 1 93.25 414 GLY A CA 1
ATOM 3351 C C . GLY A 1 414 ? -2.203 -19.438 -2.789 1 93.25 414 GLY A C 1
ATOM 3352 O O . GLY A 1 414 ? -1.064 -18.969 -2.852 1 93.25 414 GLY A O 1
ATOM 3353 N N . VAL A 1 415 ? -3.209 -18.844 -3.387 1 93.44 415 VAL A N 1
ATOM 3354 C CA . VAL A 1 415 ? -3.078 -17.609 -4.156 1 93.44 415 VAL A CA 1
ATOM 3355 C C . VAL A 1 415 ? -2.67 -16.469 -3.229 1 93.44 415 VAL A C 1
ATOM 3357 O O . VAL A 1 415 ? -1.868 -15.617 -3.605 1 93.44 415 VAL A O 1
ATOM 3360 N N . ASP A 1 416 ? -3.197 -16.469 -2.029 1 88.56 416 ASP A N 1
ATOM 3361 C CA . ASP A 1 416 ? -2.828 -15.461 -1.04 1 88.56 416 ASP A CA 1
ATOM 3362 C C . ASP A 1 416 ? -1.341 -15.547 -0.704 1 88.56 416 ASP A C 1
ATOM 3364 O O . ASP A 1 416 ? -0.691 -14.516 -0.492 1 88.56 416 ASP A O 1
ATOM 3368 N N . ARG A 1 417 ? -0.887 -16.719 -0.63 1 91.5 417 ARG A N 1
ATOM 3369 C CA . ARG A 1 417 ? 0.535 -16.906 -0.354 1 91.5 417 ARG A CA 1
ATOM 3370 C C . ARG A 1 417 ? 1.39 -16.328 -1.476 1 91.5 417 ARG A C 1
ATOM 3372 O O . ARG A 1 417 ? 2.4 -15.664 -1.217 1 91.5 417 ARG A O 1
ATOM 3379 N N . THR A 1 418 ? 0.995 -16.578 -2.621 1 92.81 418 THR A N 1
ATOM 3380 C CA . THR A 1 418 ? 1.692 -16.016 -3.77 1 92.81 418 THR A CA 1
ATOM 3381 C C . THR A 1 418 ? 1.659 -14.492 -3.721 1 92.81 418 THR A C 1
ATOM 3383 O O . THR A 1 418 ? 2.67 -13.836 -3.98 1 92.81 418 THR A O 1
ATOM 3386 N N . GLN A 1 419 ? 0.55 -13.992 -3.434 1 87.69 419 GLN A N 1
ATOM 3387 C CA . GLN A 1 419 ? 0.407 -12.539 -3.338 1 87.69 419 GLN A CA 1
ATOM 3388 C C . GLN A 1 419 ? 1.297 -11.969 -2.236 1 87.69 419 GLN A C 1
ATOM 3390 O O . GLN A 1 419 ? 1.85 -10.883 -2.379 1 87.69 419 GLN A O 1
ATOM 3395 N N . GLN A 1 420 ? 1.41 -12.688 -1.167 1 85.62 420 GLN A N 1
ATOM 3396 C CA . GLN A 1 420 ? 2.291 -12.266 -0.082 1 85.62 420 GLN A CA 1
ATOM 3397 C C . GLN A 1 420 ? 3.74 -12.18 -0.552 1 85.62 420 GLN A C 1
ATOM 3399 O O . GLN A 1 420 ? 4.445 -11.219 -0.234 1 85.62 420 GLN A O 1
ATOM 3404 N N . PHE A 1 421 ? 4.109 -13.164 -1.302 1 88.12 421 PHE A N 1
ATOM 3405 C CA . PHE A 1 421 ? 5.461 -13.156 -1.85 1 88.12 421 PHE A CA 1
ATOM 3406 C C . PHE A 1 421 ? 5.66 -11.961 -2.779 1 88.12 421 PHE A C 1
ATOM 3408 O O . PHE A 1 421 ? 6.699 -11.297 -2.729 1 88.12 421 PHE A O 1
ATOM 3415 N N . ARG A 1 422 ? 4.688 -11.727 -3.559 1 88.38 422 ARG A N 1
ATOM 3416 C CA . ARG A 1 422 ? 4.773 -10.664 -4.555 1 88.38 422 ARG A CA 1
ATOM 3417 C C . ARG A 1 422 ? 4.871 -9.297 -3.885 1 88.38 422 ARG A C 1
ATOM 3419 O O . ARG A 1 422 ? 5.594 -8.422 -4.359 1 88.38 422 ARG A O 1
ATOM 3426 N N . SER A 1 423 ? 4.098 -9.102 -2.883 1 81.31 423 SER A N 1
ATOM 3427 C CA . SER A 1 423 ? 4.008 -7.805 -2.225 1 81.31 423 SER A CA 1
ATOM 3428 C C . SER A 1 423 ? 5.34 -7.414 -1.587 1 81.31 423 SER A C 1
ATOM 3430 O O . SER A 1 423 ? 5.625 -6.23 -1.405 1 81.31 423 SER A O 1
ATOM 3432 N N . LYS A 1 424 ? 6.145 -8.305 -1.301 1 78.44 424 LYS A N 1
ATOM 3433 C CA . LYS A 1 424 ? 7.406 -8.039 -0.615 1 78.44 424 LYS A CA 1
ATOM 3434 C C . LYS A 1 424 ? 8.453 -7.492 -1.581 1 78.44 424 LYS A C 1
ATOM 3436 O O . LYS A 1 424 ? 9.258 -6.637 -1.212 1 78.44 424 LYS A O 1
ATOM 3441 N N . ASN A 1 425 ? 8.461 -7.957 -2.779 1 80.62 425 ASN A N 1
ATOM 3442 C CA . ASN A 1 425 ? 9.469 -7.535 -3.748 1 80.62 425 ASN A CA 1
ATOM 3443 C C . ASN A 1 425 ? 8.867 -7.367 -5.141 1 80.62 425 ASN A C 1
ATOM 3445 O O . ASN A 1 425 ? 9.188 -8.125 -6.055 1 80.62 425 ASN A O 1
ATOM 3449 N N . PRO A 1 426 ? 8.156 -6.309 -5.324 1 81 426 PRO A N 1
ATOM 3450 C CA . PRO A 1 426 ? 7.559 -6.133 -6.648 1 81 426 PRO A CA 1
ATOM 3451 C C . PRO A 1 426 ? 8.594 -5.773 -7.715 1 81 426 PRO A C 1
ATOM 3453 O O . PRO A 1 426 ? 9.398 -4.863 -7.516 1 81 426 PRO A O 1
ATOM 3456 N N . VAL A 1 427 ? 8.523 -6.449 -8.781 1 84.88 427 VAL A N 1
ATOM 3457 C CA . VAL A 1 427 ? 9.477 -6.262 -9.867 1 84.88 427 VAL A CA 1
ATOM 3458 C C . VAL A 1 427 ? 9.102 -5.023 -10.68 1 84.88 427 VAL A C 1
ATOM 3460 O O . VAL A 1 427 ? 7.918 -4.793 -10.953 1 84.88 427 VAL A O 1
ATOM 3463 N N . GLY A 1 428 ? 10.117 -4.34 -11.031 1 78.5 428 GLY A N 1
ATOM 3464 C CA . GLY A 1 428 ? 9.953 -3.213 -11.938 1 78.5 428 GLY A CA 1
ATOM 3465 C C . GLY A 1 428 ? 9.484 -1.951 -11.234 1 78.5 428 GLY A C 1
ATOM 3466 O O . GLY A 1 428 ? 9.406 -1.908 -10.008 1 78.5 428 GLY A O 1
ATOM 3467 N N . ARG A 1 429 ? 9.336 -0.911 -11.984 1 76.94 429 ARG A N 1
ATOM 3468 C CA . ARG A 1 429 ? 8.828 0.377 -11.523 1 76.94 429 ARG A CA 1
ATOM 3469 C C . ARG A 1 429 ? 7.566 0.767 -12.297 1 76.94 429 ARG A C 1
ATOM 3471 O O . ARG A 1 429 ? 7.258 0.175 -13.328 1 76.94 429 ARG A O 1
ATOM 3478 N N . PRO A 1 430 ? 6.836 1.64 -11.758 1 68.06 430 PRO A N 1
ATOM 3479 C CA . PRO A 1 430 ? 5.562 2.002 -12.383 1 68.06 430 PRO A CA 1
ATOM 3480 C C . PRO A 1 430 ? 5.727 2.479 -13.82 1 68.06 430 PRO A C 1
ATOM 3482 O O . PRO A 1 430 ? 6.707 3.16 -14.141 1 68.06 430 PRO A O 1
ATOM 3485 N N . SER A 1 431 ? 4.891 1.887 -14.641 1 72.62 431 SER A N 1
ATOM 3486 C CA . SER A 1 431 ? 4.859 2.238 -16.062 1 72.62 431 SER A CA 1
ATOM 3487 C C . SER A 1 431 ? 3.465 2.686 -16.484 1 72.62 431 SER A C 1
ATOM 3489 O O . SER A 1 431 ? 2.506 2.559 -15.727 1 72.62 431 SER A O 1
ATOM 3491 N N . LYS A 1 432 ? 3.389 3.266 -17.672 1 69.38 432 LYS A N 1
ATOM 3492 C CA . LYS A 1 432 ? 2.105 3.744 -18.172 1 69.38 432 LYS A CA 1
ATOM 3493 C C . LYS A 1 432 ? 1.389 2.66 -18.969 1 69.38 432 LYS A C 1
ATOM 3495 O O . LYS A 1 432 ? 0.162 2.674 -19.094 1 69.38 432 LYS A O 1
ATOM 3500 N N . LYS A 1 433 ? 2.172 1.777 -19.469 1 80 433 LYS A N 1
ATOM 3501 C CA . LYS A 1 433 ? 1.583 0.749 -20.328 1 80 433 LYS A CA 1
ATOM 3502 C C . LYS A 1 433 ? 1.212 -0.49 -19.516 1 80 433 LYS A C 1
ATOM 3504 O O . LYS A 1 433 ? 2.043 -1.031 -18.781 1 80 433 LYS A O 1
ATOM 3509 N N . PHE A 1 434 ? 0.034 -0.972 -19.766 1 79.88 434 PHE A N 1
ATOM 3510 C CA . PHE A 1 434 ? -0.486 -2.049 -18.922 1 79.88 434 PHE A CA 1
ATOM 3511 C C . PHE A 1 434 ? 0.294 -3.336 -19.156 1 79.88 434 PHE A C 1
ATOM 3513 O O . PHE A 1 434 ? 0.494 -4.121 -18.219 1 79.88 434 PHE A O 1
ATOM 3520 N N . TRP A 1 435 ? 0.685 -3.605 -20.453 1 87.12 435 TRP A N 1
ATOM 3521 C CA . TRP A 1 435 ? 1.329 -4.879 -20.75 1 87.12 435 TRP A CA 1
ATOM 3522 C C . TRP A 1 435 ? 2.699 -4.965 -20.094 1 87.12 435 TRP A C 1
ATOM 3524 O O . TRP A 1 435 ? 3.221 -6.059 -19.859 1 87.12 435 TRP A O 1
ATOM 3534 N N . LYS A 1 436 ? 3.299 -3.838 -19.75 1 88.38 436 LYS A N 1
ATOM 3535 C CA . LYS A 1 436 ? 4.555 -3.854 -19.016 1 88.38 436 LYS A CA 1
ATOM 3536 C C . LYS A 1 436 ? 4.336 -4.305 -17.578 1 88.38 436 LYS A C 1
ATOM 3538 O O . LYS A 1 436 ? 5.191 -4.977 -16.984 1 88.38 436 LYS A O 1
ATOM 3543 N N . TYR A 1 437 ? 3.191 -3.904 -17.047 1 86 437 TYR A N 1
ATOM 3544 C CA . TYR A 1 437 ? 2.824 -4.391 -15.727 1 86 437 TYR A CA 1
ATOM 3545 C C . TYR A 1 437 ? 2.662 -5.906 -15.727 1 86 437 TYR A C 1
ATOM 3547 O O . TYR A 1 437 ? 3.035 -6.578 -14.758 1 86 437 TYR A O 1
ATOM 3555 N N . LEU A 1 438 ? 2.174 -6.336 -16.844 1 90.12 438 LEU A N 1
ATOM 3556 C CA . LEU A 1 438 ? 1.96 -7.773 -16.953 1 90.12 438 LEU A CA 1
ATOM 3557 C C . LEU A 1 438 ? 3.287 -8.516 -17.078 1 90.12 438 LEU A C 1
ATOM 3559 O O . LEU A 1 438 ? 3.451 -9.602 -16.516 1 90.12 438 LEU A O 1
ATOM 3563 N N . ILE A 1 439 ? 4.176 -7.938 -17.797 1 94 439 ILE A N 1
ATOM 3564 C CA . ILE A 1 439 ? 5.5 -8.539 -17.891 1 94 439 ILE A CA 1
ATOM 3565 C C . ILE A 1 439 ? 6.129 -8.641 -16.5 1 94 439 ILE A C 1
ATOM 3567 O O . ILE A 1 439 ? 6.652 -9.695 -16.125 1 94 439 ILE A O 1
ATOM 3571 N N . ASN A 1 440 ? 6.047 -7.551 -15.781 1 92.5 440 ASN A N 1
ATOM 3572 C CA . ASN A 1 440 ? 6.59 -7.547 -14.43 1 92.5 440 ASN A CA 1
ATOM 3573 C C . ASN A 1 440 ? 5.922 -8.602 -13.555 1 92.5 440 ASN A C 1
ATOM 3575 O O . ASN A 1 440 ? 6.594 -9.297 -12.789 1 92.5 440 ASN A O 1
ATOM 3579 N N . PHE A 1 441 ? 4.688 -8.711 -13.695 1 92.12 441 PHE A N 1
ATOM 3580 C CA . PHE A 1 441 ? 3.939 -9.688 -12.914 1 92.12 441 PHE A CA 1
ATOM 3581 C C . PHE A 1 441 ? 4.422 -11.102 -13.227 1 92.12 441 PHE A C 1
ATOM 3583 O O . PHE A 1 441 ? 4.637 -11.898 -12.312 1 92.12 441 PHE A O 1
ATOM 3590 N N . ILE A 1 442 ? 4.484 -11.367 -14.477 1 96.5 442 ILE A N 1
ATOM 3591 C CA . ILE A 1 442 ? 4.895 -12.703 -14.898 1 96.5 442 ILE A CA 1
ATOM 3592 C C . ILE A 1 442 ? 6.305 -13 -14.383 1 96.5 442 ILE A C 1
ATOM 3594 O O . ILE A 1 442 ? 6.598 -14.117 -13.953 1 96.5 442 ILE A O 1
ATOM 3598 N N . PHE A 1 443 ? 7.148 -12.031 -14.422 1 96.62 443 PHE A N 1
ATOM 3599 C CA . PHE A 1 443 ? 8.484 -12.203 -13.852 1 96.62 443 PHE A CA 1
ATOM 3600 C C . PHE A 1 443 ? 8.398 -12.484 -12.352 1 96.62 443 PHE A C 1
ATOM 3602 O O . PHE A 1 443 ? 9.133 -13.328 -11.836 1 96.62 443 PHE A O 1
ATOM 3609 N N . GLU A 1 444 ? 7.539 -11.82 -11.664 1 95.31 444 GLU A N 1
ATOM 3610 C CA . GLU A 1 444 ? 7.371 -12.016 -10.227 1 95.31 444 GLU A CA 1
ATOM 3611 C C . GLU A 1 444 ? 6.938 -13.445 -9.914 1 95.31 444 GLU A C 1
ATOM 3613 O O . GLU A 1 444 ? 7.543 -14.117 -9.078 1 95.31 444 GLU A O 1
ATOM 3618 N N . ILE A 1 445 ? 5.926 -13.875 -10.602 1 96.38 445 ILE A N 1
ATOM 3619 C CA . ILE A 1 445 ? 5.418 -15.211 -10.328 1 96.38 445 ILE A CA 1
ATOM 3620 C C . ILE A 1 445 ? 6.461 -16.25 -10.727 1 96.38 445 ILE A C 1
ATOM 3622 O O . ILE A 1 445 ? 6.59 -17.297 -10.086 1 96.38 445 ILE A O 1
ATOM 3626 N N . SER A 1 446 ? 7.195 -15.938 -11.789 1 97.94 446 SER A N 1
ATOM 3627 C CA . SER A 1 446 ? 8.258 -16.844 -12.211 1 97.94 446 SER A CA 1
ATOM 3628 C C . SER A 1 446 ? 9.352 -16.938 -11.156 1 97.94 446 SER A C 1
ATOM 3630 O O . SER A 1 446 ? 9.875 -18.031 -10.898 1 97.94 446 SER A O 1
ATOM 3632 N N . LEU A 1 447 ? 9.695 -15.852 -10.562 1 97.25 447 LEU A N 1
ATOM 3633 C CA . LEU A 1 447 ? 10.688 -15.844 -9.492 1 97.25 447 LEU A CA 1
ATOM 3634 C C . LEU A 1 447 ? 10.195 -16.625 -8.281 1 97.25 447 LEU A C 1
ATOM 3636 O O . LEU A 1 447 ? 10.945 -17.406 -7.691 1 97.25 447 LEU A O 1
ATOM 3640 N N . ILE A 1 448 ? 9 -16.453 -7.926 1 96.56 448 ILE A N 1
ATOM 3641 C CA . ILE A 1 448 ? 8.398 -17.156 -6.801 1 96.56 448 ILE A CA 1
ATOM 3642 C C . ILE A 1 448 ? 8.383 -18.656 -7.09 1 96.56 448 ILE A C 1
ATOM 3644 O O . ILE A 1 448 ? 8.797 -19.469 -6.25 1 96.56 448 ILE A O 1
ATOM 3648 N N . ASN A 1 449 ? 7.922 -19.016 -8.289 1 98.06 449 ASN A N 1
ATOM 3649 C CA . ASN A 1 449 ? 7.898 -20.422 -8.695 1 98.06 449 ASN A CA 1
ATOM 3650 C C . ASN A 1 449 ? 9.297 -21.031 -8.672 1 98.06 449 ASN A C 1
ATOM 3652 O O . ASN A 1 449 ? 9.477 -22.156 -8.211 1 98.06 449 ASN A O 1
ATOM 3656 N N . ALA A 1 450 ? 10.25 -20.281 -9.18 1 96.94 450 ALA A N 1
ATOM 3657 C CA . ALA A 1 450 ? 11.625 -20.766 -9.18 1 96.94 450 ALA A CA 1
ATOM 3658 C C . ALA A 1 450 ? 12.125 -21 -7.762 1 96.94 450 ALA A C 1
ATOM 3660 O O . ALA A 1 450 ? 12.766 -22.016 -7.477 1 96.94 450 ALA A O 1
ATOM 3661 N N . PHE A 1 451 ? 11.883 -20.125 -6.844 1 94.94 451 PHE A N 1
ATOM 3662 C CA . PHE A 1 451 ? 12.281 -20.219 -5.445 1 94.94 451 PHE A CA 1
ATOM 3663 C C . PHE A 1 451 ? 11.656 -21.438 -4.781 1 94.94 451 PHE A C 1
ATOM 3665 O O . PHE A 1 451 ? 12.352 -22.219 -4.121 1 94.94 451 PHE A O 1
ATOM 3672 N N . LEU A 1 452 ? 10.336 -21.578 -5.016 1 95.38 452 LEU A N 1
ATOM 3673 C CA . LEU A 1 452 ? 9.617 -22.688 -4.402 1 95.38 452 LEU A CA 1
ATOM 3674 C C . LEU A 1 452 ? 10.039 -24.016 -5.016 1 95.38 452 LEU A C 1
ATOM 3676 O O . LEU A 1 452 ? 10.125 -25.031 -4.316 1 95.38 452 LEU A O 1
ATOM 3680 N N . LEU A 1 453 ? 10.258 -23.969 -6.352 1 96.12 453 LEU A N 1
ATOM 3681 C CA . LEU A 1 453 ? 10.789 -25.156 -7.016 1 96.12 453 LEU A CA 1
ATOM 3682 C C . LEU A 1 453 ? 12.117 -25.578 -6.402 1 96.12 453 LEU A C 1
ATOM 3684 O O . LEU A 1 453 ? 12.336 -26.75 -6.121 1 96.12 453 LEU A O 1
ATOM 3688 N N . TRP A 1 454 ? 12.984 -24.609 -6.203 1 94 454 TRP A N 1
ATOM 3689 C CA . TRP A 1 454 ? 14.281 -24.859 -5.586 1 94 454 TRP A CA 1
ATOM 3690 C C . TRP A 1 454 ? 14.125 -25.391 -4.164 1 94 454 TRP A C 1
ATOM 3692 O O . TRP A 1 454 ? 14.75 -26.375 -3.787 1 94 454 TRP A O 1
ATOM 3702 N N . LEU A 1 455 ? 13.273 -24.797 -3.363 1 92.25 455 LEU A N 1
ATOM 3703 C CA . LEU A 1 455 ? 13.039 -25.156 -1.969 1 92.25 455 LEU A CA 1
ATOM 3704 C C . LEU A 1 455 ? 12.523 -26.594 -1.856 1 92.25 455 LEU A C 1
ATOM 3706 O O . LEU A 1 455 ? 12.875 -27.312 -0.917 1 92.25 455 LEU A O 1
ATOM 3710 N N . GLU A 1 456 ? 11.695 -27.031 -2.822 1 92.81 456 GLU A N 1
ATOM 3711 C CA . GLU A 1 456 ? 11.031 -28.328 -2.736 1 92.81 456 GLU A CA 1
ATOM 3712 C C . GLU A 1 456 ? 11.844 -29.406 -3.445 1 92.81 456 GLU A C 1
ATOM 3714 O O . GLU A 1 456 ? 11.477 -30.578 -3.408 1 92.81 456 GLU A O 1
ATOM 3719 N N . THR A 1 457 ? 12.852 -28.969 -4.156 1 93 457 THR A N 1
ATOM 3720 C CA . THR A 1 457 ? 13.719 -29.969 -4.789 1 93 457 THR A CA 1
ATOM 3721 C C . THR A 1 457 ? 14.336 -30.875 -3.74 1 93 457 THR A C 1
ATOM 3723 O O . THR A 1 457 ? 14.867 -30.422 -2.73 1 93 457 THR A O 1
ATOM 3726 N N . PRO A 1 458 ? 14.18 -32.156 -3.99 1 89.38 458 PRO A N 1
ATOM 3727 C CA . PRO A 1 458 ? 14.719 -33.125 -3.014 1 89.38 458 PRO A CA 1
ATOM 3728 C C . PRO A 1 458 ? 16.203 -32.875 -2.723 1 89.38 458 PRO A C 1
ATOM 3730 O O . PRO A 1 458 ? 16.984 -32.688 -3.646 1 89.38 458 PRO A O 1
ATOM 3733 N N . GLY A 1 459 ? 16.578 -32.812 -1.466 1 85.81 459 GLY A N 1
ATOM 3734 C CA . GLY A 1 459 ? 17.969 -32.656 -1.058 1 85.81 459 GLY A CA 1
ATOM 3735 C C . GLY A 1 459 ? 18.312 -31.219 -0.671 1 85.81 459 GLY A C 1
ATOM 3736 O O . GLY A 1 459 ? 19.375 -30.969 -0.127 1 85.81 459 GLY A O 1
ATOM 3737 N N . THR A 1 460 ? 17.422 -30.359 -1.1 1 84.5 460 THR A N 1
ATOM 3738 C CA . THR A 1 460 ? 17.672 -28.953 -0.74 1 84.5 460 THR A CA 1
ATOM 3739 C C . THR A 1 460 ? 17.578 -28.766 0.771 1 84.5 460 THR A C 1
ATOM 3741 O O . THR A 1 460 ? 16.609 -29.203 1.397 1 84.5 460 THR A O 1
ATOM 3744 N N . ARG A 1 461 ? 18.703 -28.312 1.36 1 75.06 461 ARG A N 1
ATOM 3745 C CA . ARG A 1 461 ? 18.641 -27.984 2.781 1 75.06 461 ARG A CA 1
ATOM 3746 C C . ARG A 1 461 ? 17.812 -26.734 3.025 1 75.06 461 ARG A C 1
ATOM 3748 O O . ARG A 1 461 ? 18.031 -25.703 2.379 1 75.06 461 ARG A O 1
ATOM 3755 N N . LYS A 1 462 ? 16.719 -26.984 3.691 1 67.62 462 LYS A N 1
ATOM 3756 C CA . LYS A 1 462 ? 15.875 -25.828 4 1 67.62 462 LYS A CA 1
ATOM 3757 C C . LYS A 1 462 ? 16.719 -24.656 4.492 1 67.62 462 LYS A C 1
ATOM 3759 O O . LYS A 1 462 ? 17.594 -24.828 5.344 1 67.62 462 LYS A O 1
ATOM 3764 N N . PRO A 1 463 ? 16.578 -23.688 3.605 1 62.53 463 PRO A N 1
ATOM 3765 C CA . PRO A 1 463 ? 17.406 -22.531 3.959 1 62.53 463 PRO A CA 1
ATOM 3766 C C . PRO A 1 463 ? 17.281 -22.141 5.43 1 62.53 463 PRO A C 1
ATOM 3768 O O . PRO A 1 463 ? 16.219 -22.344 6.039 1 62.53 463 PRO A O 1
ATOM 3771 N N . THR A 1 464 ? 18.484 -22.031 5.98 1 57.38 464 THR A N 1
ATOM 3772 C CA . THR A 1 464 ? 18.5 -21.469 7.328 1 57.38 464 THR A CA 1
ATOM 3773 C C . THR A 1 464 ? 17.578 -20.25 7.418 1 57.38 464 THR A C 1
ATOM 3775 O O . THR A 1 464 ? 17.125 -19.734 6.398 1 57.38 464 THR A O 1
ATOM 3778 N N . LYS A 1 465 ? 17.109 -19.953 8.508 1 59.38 465 LYS A N 1
ATOM 3779 C CA . LYS A 1 465 ? 16.266 -18.812 8.859 1 59.38 465 LYS A CA 1
ATOM 3780 C C . LYS A 1 465 ? 16.656 -17.562 8.062 1 59.38 465 LYS A C 1
ATOM 3782 O O . LYS A 1 465 ? 15.828 -16.672 7.871 1 59.38 465 LYS A O 1
ATOM 3787 N N . HIS A 1 466 ? 17.781 -17.781 7.215 1 63.31 466 HIS A N 1
ATOM 3788 C CA . HIS A 1 466 ? 18.297 -16.5 6.727 1 63.31 466 HIS A CA 1
ATOM 3789 C C . HIS A 1 466 ? 18.188 -16.422 5.207 1 63.31 466 HIS A C 1
ATOM 3791 O O . HIS A 1 466 ? 18.391 -15.344 4.629 1 63.31 466 HIS A O 1
ATOM 3797 N N . PHE A 1 467 ? 17.812 -17.594 4.547 1 77.31 467 PHE A N 1
ATOM 3798 C CA . PHE A 1 467 ? 17.75 -17.453 3.098 1 77.31 467 PHE A CA 1
ATOM 3799 C C . PHE A 1 467 ? 16.328 -17.188 2.637 1 77.31 467 PHE A C 1
ATOM 3801 O O . PHE A 1 467 ? 15.492 -18.094 2.604 1 77.31 467 PHE A O 1
ATOM 3808 N N . SER A 1 468 ? 16.094 -15.961 2.291 1 85.69 468 SER A N 1
ATOM 3809 C CA . SER A 1 468 ? 14.758 -15.484 1.928 1 85.69 468 SER A CA 1
ATOM 3810 C C . SER A 1 468 ? 14.602 -15.383 0.415 1 85.69 468 SER A C 1
ATOM 3812 O O . SER A 1 468 ? 15.562 -15.602 -0.331 1 85.69 468 SER A O 1
ATOM 3814 N N . MET A 1 469 ? 13.445 -15.227 -0.002 1 89.19 469 MET A N 1
ATOM 3815 C CA . MET A 1 469 ? 13.172 -15.016 -1.42 1 89.19 469 MET A CA 1
ATOM 3816 C C . MET A 1 469 ? 13.992 -13.852 -1.971 1 89.19 469 MET A C 1
ATOM 3818 O O . MET A 1 469 ? 14.438 -13.891 -3.119 1 89.19 469 MET A O 1
ATOM 3822 N N . VAL A 1 470 ? 14.203 -12.859 -1.143 1 90.12 470 VAL A N 1
ATOM 3823 C CA . VAL A 1 470 ? 15.016 -11.719 -1.554 1 90.12 470 VAL A CA 1
ATOM 3824 C C . VAL A 1 470 ? 16.438 -12.172 -1.855 1 90.12 470 VAL A C 1
ATOM 3826 O O . VAL A 1 470 ? 17.031 -11.742 -2.844 1 90.12 470 VAL A O 1
ATOM 3829 N N . ASP A 1 471 ? 16.953 -13.031 -1.026 1 89.38 471 ASP A N 1
ATOM 3830 C CA . ASP A 1 471 ? 18.297 -13.578 -1.251 1 89.38 471 ASP A CA 1
ATOM 3831 C C . ASP A 1 471 ? 18.344 -14.406 -2.537 1 89.38 471 ASP A C 1
ATOM 3833 O O . ASP A 1 471 ? 19.312 -14.328 -3.295 1 89.38 471 ASP A O 1
ATOM 3837 N N . PHE A 1 472 ? 17.297 -15.164 -2.711 1 91.31 472 PHE A N 1
ATOM 3838 C CA . PHE A 1 472 ? 17.188 -15.953 -3.928 1 91.31 472 PHE A CA 1
ATOM 3839 C C . PHE A 1 472 ? 17.188 -15.062 -5.16 1 91.31 472 PHE A C 1
ATOM 3841 O O . PHE A 1 472 ? 17.891 -15.336 -6.137 1 91.31 472 PHE A O 1
ATOM 3848 N N . ASN A 1 473 ? 16.453 -13.977 -5.137 1 91.5 473 ASN A N 1
ATOM 3849 C CA . ASN A 1 473 ? 16.375 -13.039 -6.25 1 91.5 473 ASN A CA 1
ATOM 3850 C C . ASN A 1 473 ? 17.703 -12.359 -6.523 1 91.5 473 ASN A C 1
ATOM 3852 O O . ASN A 1 473 ? 18.062 -12.125 -7.68 1 91.5 473 ASN A O 1
ATOM 3856 N N . LEU A 1 474 ? 18.406 -12.109 -5.473 1 88.75 474 LEU A N 1
ATOM 3857 C CA . LEU A 1 474 ? 19.719 -11.469 -5.609 1 88.75 474 LEU A CA 1
ATOM 3858 C C . LEU A 1 474 ? 20.719 -12.414 -6.254 1 88.75 474 LEU A C 1
ATOM 3860 O O . LEU A 1 474 ? 21.531 -11.992 -7.086 1 88.75 474 LEU A O 1
ATOM 3864 N N . MET B 1 1 ? 6.621 24.547 -48.312 1 23.52 1 MET B N 1
ATOM 3865 C CA . MET B 1 1 ? 7.742 23.953 -47.594 1 23.52 1 MET B CA 1
ATOM 3866 C C . MET B 1 1 ? 7.418 23.812 -46.094 1 23.52 1 MET B C 1
ATOM 3868 O O . MET B 1 1 ? 7.523 24.781 -45.344 1 23.52 1 MET B O 1
ATOM 3872 N N . GLU B 1 2 ? 6.363 23.031 -45.688 1 21.23 2 GLU B N 1
ATOM 3873 C CA . GLU B 1 2 ? 5.25 22.734 -44.781 1 21.23 2 GLU B CA 1
ATOM 3874 C C . GLU B 1 2 ? 5.746 22.125 -43.469 1 21.23 2 GLU B C 1
ATOM 3876 O O . GLU B 1 2 ? 6.75 21.406 -43.469 1 21.23 2 GLU B O 1
ATOM 3881 N N . ASN B 1 3 ? 5.348 22.734 -42.344 1 21.27 3 ASN B N 1
ATOM 3882 C CA . ASN B 1 3 ? 5.465 22.719 -40.875 1 21.27 3 ASN B CA 1
ATOM 3883 C C . ASN B 1 3 ? 5.254 21.328 -40.312 1 21.27 3 ASN B C 1
ATOM 3885 O O . ASN B 1 3 ? 4.141 20.797 -40.344 1 21.27 3 ASN B O 1
ATOM 3889 N N . LEU B 1 4 ? 6.223 20.406 -40.625 1 22.69 4 LEU B N 1
ATOM 3890 C CA . LEU B 1 4 ? 6.383 19.031 -40.156 1 22.69 4 LEU B CA 1
ATOM 3891 C C . LEU B 1 4 ? 6.238 18.953 -38.625 1 22.69 4 LEU B C 1
ATOM 3893 O O . LEU B 1 4 ? 7.039 19.531 -37.906 1 22.69 4 LEU B O 1
ATOM 3897 N N . SER B 1 5 ? 4.938 18.953 -38.094 1 22.11 5 SER B N 1
ATOM 3898 C CA . SER B 1 5 ? 4.348 18.922 -36.75 1 22.11 5 SER B CA 1
ATOM 3899 C C . SER B 1 5 ? 4.93 17.781 -35.906 1 22.11 5 SER B C 1
ATOM 3901 O O . SER B 1 5 ? 4.727 16.609 -36.219 1 22.11 5 SER B O 1
ATOM 3903 N N . SER B 1 6 ? 6.227 17.906 -35.469 1 22.44 6 SER B N 1
ATOM 3904 C CA . SER B 1 6 ? 7.094 17.047 -34.688 1 22.44 6 SER B CA 1
ATOM 3905 C C . SER B 1 6 ? 6.398 16.578 -33.406 1 22.44 6 SER B C 1
ATOM 3907 O O . SER B 1 6 ? 5.82 17.406 -32.688 1 22.44 6 SER B O 1
ATOM 3909 N N . ASP B 1 7 ? 5.887 15.352 -33.312 1 21.64 7 ASP B N 1
ATOM 3910 C CA . ASP B 1 7 ? 5.23 14.508 -32.344 1 21.64 7 ASP B CA 1
ATOM 3911 C C . ASP B 1 7 ? 6.066 14.414 -31.062 1 21.64 7 ASP B C 1
ATOM 3913 O O . ASP B 1 7 ? 6.66 13.375 -30.766 1 21.64 7 ASP B O 1
ATOM 3917 N N . ASP B 1 8 ? 6.988 15.359 -30.719 1 22.7 8 ASP B N 1
ATOM 3918 C CA . ASP B 1 8 ? 7.777 15.328 -29.484 1 22.7 8 ASP B CA 1
ATOM 3919 C C . ASP B 1 8 ? 6.879 15.234 -28.266 1 22.7 8 ASP B C 1
ATOM 3921 O O . ASP B 1 8 ? 6.367 16.25 -27.781 1 22.7 8 ASP B O 1
ATOM 3925 N N . GLU B 1 9 ? 6.004 14.289 -28.141 1 23.5 9 GLU B N 1
ATOM 3926 C CA . GLU B 1 9 ? 5.16 14.18 -26.953 1 23.5 9 GLU B CA 1
ATOM 3927 C C . GLU B 1 9 ? 6.004 14 -25.688 1 23.5 9 GLU B C 1
ATOM 3929 O O . GLU B 1 9 ? 6.656 12.969 -25.516 1 23.5 9 GLU B O 1
ATOM 3934 N N . ALA B 1 10 ? 6.703 15.039 -25.234 1 24.12 10 ALA B N 1
ATOM 3935 C CA . ALA B 1 10 ? 7.309 15.203 -23.906 1 24.12 10 ALA B CA 1
ATOM 3936 C C . ALA B 1 10 ? 6.445 14.555 -22.828 1 24.12 10 ALA B C 1
ATOM 3938 O O . ALA B 1 10 ? 5.242 14.812 -22.75 1 24.12 10 ALA B O 1
ATOM 3939 N N . ASP B 1 11 ? 6.891 13.414 -22.391 1 23.95 11 ASP B N 1
ATOM 3940 C CA . ASP B 1 11 ? 6.434 12.672 -21.219 1 23.95 11 ASP B CA 1
ATOM 3941 C C . ASP B 1 11 ? 6.332 13.586 -20 1 23.95 11 ASP B C 1
ATOM 3943 O O . ASP B 1 11 ? 7.332 13.852 -19.328 1 23.95 11 ASP B O 1
ATOM 3947 N N . GLU B 1 12 ? 5.836 14.789 -20.188 1 23.44 12 GLU B N 1
ATOM 3948 C CA . GLU B 1 12 ? 5.586 15.555 -18.969 1 23.44 12 GLU B CA 1
ATOM 3949 C C . GLU B 1 12 ? 4.984 14.68 -17.875 1 23.44 12 GLU B C 1
ATOM 3951 O O . GLU B 1 12 ? 3.877 14.164 -18.016 1 23.44 12 GLU B O 1
ATOM 3956 N N . MET B 1 13 ? 5.832 13.969 -17.234 1 26.23 13 MET B N 1
ATOM 3957 C CA . MET B 1 13 ? 5.438 13.453 -15.922 1 26.23 13 MET B CA 1
ATOM 3958 C C . MET B 1 13 ? 4.621 14.484 -15.156 1 26.23 13 MET B C 1
ATOM 3960 O O . MET B 1 13 ? 5.164 15.484 -14.688 1 26.23 13 MET B O 1
ATOM 3964 N N . SER B 1 14 ? 3.5 14.883 -15.734 1 24.02 14 SER B N 1
ATOM 3965 C CA . SER B 1 14 ? 2.584 15.773 -15.023 1 24.02 14 SER B CA 1
ATOM 3966 C C . SER B 1 14 ? 2.504 15.422 -13.547 1 24.02 14 SER B C 1
ATOM 3968 O O . SER B 1 14 ? 2.119 14.312 -13.188 1 24.02 14 SER B O 1
ATOM 3970 N N . GLU B 1 15 ? 3.402 15.797 -12.781 1 27.11 15 GLU B N 1
ATOM 3971 C CA . GLU B 1 15 ? 3.295 15.922 -11.328 1 27.11 15 GLU B CA 1
ATOM 3972 C C . GLU B 1 15 ? 1.868 16.266 -10.906 1 27.11 15 GLU B C 1
ATOM 3974 O O . GLU B 1 15 ? 1.597 16.469 -9.719 1 27.11 15 GLU B O 1
ATOM 3979 N N . GLY B 1 16 ? 1.145 16.922 -11.93 1 24.83 16 GLY B N 1
ATOM 3980 C CA . GLY B 1 16 ? -0.1 17.516 -11.461 1 24.83 16 GLY B CA 1
ATOM 3981 C C . GLY B 1 16 ? -0.959 16.547 -10.664 1 24.83 16 GLY B C 1
ATOM 3982 O O . GLY B 1 16 ? -0.89 16.516 -9.438 1 24.83 16 GLY B O 1
ATOM 3983 N N . SER B 1 17 ? -2.303 16.344 -11.234 1 25.53 17 SER B N 1
ATOM 3984 C CA . SER B 1 17 ? -3.629 16.234 -10.633 1 25.53 17 SER B CA 1
ATOM 3985 C C . SER B 1 17 ? -3.865 14.844 -10.055 1 25.53 17 SER B C 1
ATOM 3987 O O . SER B 1 17 ? -4.43 13.977 -10.719 1 25.53 17 SER B O 1
ATOM 3989 N N . ASP B 1 18 ? -2.881 14.203 -9.695 1 27.39 18 ASP B N 1
ATOM 3990 C CA . ASP B 1 18 ? -3.201 13.008 -8.922 1 27.39 18 ASP B CA 1
ATOM 3991 C C . ASP B 1 18 ? -4.266 13.305 -7.867 1 27.39 18 ASP B C 1
ATOM 3993 O O . ASP B 1 18 ? -4.512 12.484 -6.98 1 27.39 18 ASP B O 1
ATOM 3997 N N . LEU B 1 19 ? -4.477 14.578 -7.625 1 27.69 19 LEU B N 1
ATOM 3998 C CA . LEU B 1 19 ? -5.668 14.898 -6.852 1 27.69 19 LEU B CA 1
ATOM 3999 C C . LEU B 1 19 ? -6.914 14.312 -7.508 1 27.69 19 LEU B C 1
ATOM 4001 O O . LEU B 1 19 ? -8.031 14.773 -7.254 1 27.69 19 LEU B O 1
ATOM 4005 N N . GLN B 1 20 ? -6.73 13.727 -8.695 1 25.17 20 GLN B N 1
ATOM 4006 C CA . GLN B 1 20 ? -7.984 13.359 -9.336 1 25.17 20 GLN B CA 1
ATOM 4007 C C . GLN B 1 20 ? -8.977 12.781 -8.328 1 25.17 20 GLN B C 1
ATOM 4009 O O . GLN B 1 20 ? -10.109 13.242 -8.234 1 25.17 20 GLN B O 1
ATOM 4014 N N . GLN B 1 21 ? -9.336 11.312 -8.469 1 25.61 21 GLN B N 1
ATOM 4015 C CA . GLN B 1 21 ? -10.641 10.758 -8.133 1 25.61 21 GLN B CA 1
ATOM 4016 C C . GLN B 1 21 ? -10.82 10.633 -6.621 1 25.61 21 GLN B C 1
ATOM 4018 O O . GLN B 1 21 ? -10.406 9.633 -6.027 1 25.61 21 GLN B O 1
ATOM 4023 N N . PHE B 1 22 ? -10.312 11.383 -5.855 1 28.81 22 PHE B N 1
ATOM 4024 C CA . PHE B 1 22 ? -10.953 11.531 -4.555 1 28.81 22 PHE B CA 1
ATOM 4025 C C . PHE B 1 22 ? -12.469 11.453 -4.684 1 28.81 22 PHE B C 1
ATOM 4027 O O . PHE B 1 22 ? -13.172 12.406 -4.348 1 28.81 22 PHE B O 1
ATOM 4034 N N . SER B 1 23 ? -12.93 11.211 -5.91 1 26.25 23 SER B N 1
ATOM 4035 C CA . SER B 1 23 ? -14.375 11.367 -6.047 1 26.25 23 SER B CA 1
ATOM 4036 C C . SER B 1 23 ? -15.109 10.836 -4.816 1 26.25 23 SER B C 1
ATOM 4038 O O . SER B 1 23 ? -15.891 11.555 -4.191 1 26.25 23 SER B O 1
ATOM 4040 N N . ASP B 1 24 ? -15.883 9.688 -4.984 1 27.36 24 ASP B N 1
ATOM 4041 C CA . ASP B 1 24 ? -17.203 9.195 -4.602 1 27.36 24 ASP B CA 1
ATOM 4042 C C . ASP B 1 24 ? -17.172 8.562 -3.209 1 27.36 24 ASP B C 1
ATOM 4044 O O . ASP B 1 24 ? -18.188 8.086 -2.715 1 27.36 24 ASP B O 1
ATOM 4048 N N . ASP B 1 25 ? -15.977 8.391 -2.686 1 29.89 25 ASP B N 1
ATOM 4049 C CA . ASP B 1 25 ? -16.109 7.609 -1.46 1 29.89 25 ASP B CA 1
ATOM 4050 C C . ASP B 1 25 ? -16.703 8.453 -0.331 1 29.89 25 ASP B C 1
ATOM 4052 O O . ASP B 1 25 ? -17.266 7.922 0.628 1 29.89 25 ASP B O 1
ATOM 4056 N N . GLU B 1 26 ? -16.203 9.719 -0.247 1 31.16 26 GLU B N 1
ATOM 4057 C CA . GLU B 1 26 ? -16.875 10.422 0.845 1 31.16 26 GLU B CA 1
ATOM 4058 C C . GLU B 1 26 ? -18.391 10.438 0.652 1 31.16 26 GLU B C 1
ATOM 4060 O O . GLU B 1 26 ? -19.141 10.633 1.608 1 31.16 26 GLU B O 1
ATOM 4065 N N . PHE B 1 27 ? -18.812 10.641 -0.622 1 29.25 27 PHE B N 1
ATOM 4066 C CA . PHE B 1 27 ? -20.234 10.609 -0.889 1 29.25 27 PHE B CA 1
ATOM 4067 C C . PHE B 1 27 ? -20.75 9.172 -0.941 1 29.25 27 PHE B C 1
ATOM 4069 O O . PHE B 1 27 ? -21.828 8.906 -1.473 1 29.25 27 PHE B O 1
ATOM 4076 N N . SER B 1 28 ? -19.875 8.203 -0.801 1 26.34 28 SER B N 1
ATOM 4077 C CA . SER B 1 28 ? -20.422 6.855 -0.818 1 26.34 28 SER B CA 1
ATOM 4078 C C . SER B 1 28 ? -21.375 6.637 0.352 1 26.34 28 SER B C 1
ATOM 4080 O O . SER B 1 28 ? -21.141 7.129 1.457 1 26.34 28 SER B O 1
ATOM 4082 N N . SER B 1 29 ? -22.609 6.352 0.046 1 23.75 29 SER B N 1
ATOM 4083 C CA . SER B 1 29 ? -23.781 6.07 0.861 1 23.75 29 SER B CA 1
ATOM 4084 C C . SER B 1 29 ? -23.453 5.102 1.993 1 23.75 29 SER B C 1
ATOM 4086 O O . SER B 1 29 ? -22.781 4.086 1.775 1 23.75 29 SER B O 1
ATOM 4088 N N . ASP B 1 30 ? -23.375 5.586 3.25 1 22.97 30 ASP B N 1
ATOM 4089 C CA . ASP B 1 30 ? -23.484 4.918 4.543 1 22.97 30 ASP B CA 1
ATOM 4090 C C . ASP B 1 30 ? -24.562 3.844 4.512 1 22.97 30 ASP B C 1
ATOM 4092 O O . ASP B 1 30 ? -25.75 4.141 4.684 1 22.97 30 ASP B O 1
ATOM 4096 N N . THR B 1 31 ? -24.672 3.006 3.58 1 22.28 31 THR B N 1
ATOM 4097 C CA . THR B 1 31 ? -25.75 2.072 3.908 1 22.28 31 THR B CA 1
ATOM 4098 C C . THR B 1 31 ? -25.5 1.437 5.273 1 22.28 31 THR B C 1
ATOM 4100 O O . THR B 1 31 ? -24.438 0.875 5.527 1 22.28 31 THR B O 1
ATOM 4103 N N . ASP B 1 32 ? -26.219 1.928 6.344 1 21.28 32 ASP B N 1
ATOM 4104 C CA . ASP B 1 32 ? -26.516 1.465 7.695 1 21.28 32 ASP B CA 1
ATOM 4105 C C . ASP B 1 32 ? -26.828 -0.032 7.711 1 21.28 32 ASP B C 1
ATOM 4107 O O . ASP B 1 32 ? -27.875 -0.461 7.242 1 21.28 32 ASP B O 1
ATOM 4111 N N . SER B 1 33 ? -25.938 -0.875 7.293 1 20.61 33 SER B N 1
ATOM 4112 C CA . SER B 1 33 ? -26.391 -2.232 7.578 1 20.61 33 SER B CA 1
ATOM 4113 C C . SER B 1 33 ? -26.688 -2.416 9.062 1 20.61 33 SER B C 1
ATOM 4115 O O . SER B 1 33 ? -25.844 -2.135 9.906 1 20.61 33 SER B O 1
ATOM 4117 N N . ASP B 1 34 ? -27.984 -2.424 9.516 1 21.2 34 ASP B N 1
ATOM 4118 C CA . ASP B 1 34 ? -28.688 -2.783 10.75 1 21.2 34 ASP B CA 1
ATOM 4119 C C . ASP B 1 34 ? -28.281 -4.176 11.227 1 21.2 34 ASP B C 1
ATOM 4121 O O . ASP B 1 34 ? -28.875 -5.176 10.812 1 21.2 34 ASP B O 1
ATOM 4125 N N . ASP B 1 35 ? -27.062 -4.621 11.148 1 19.28 35 ASP B N 1
ATOM 4126 C CA . ASP B 1 35 ? -26.922 -5.938 11.758 1 19.28 35 ASP B CA 1
ATOM 4127 C C . ASP B 1 35 ? -27.438 -5.938 13.195 1 19.28 35 ASP B C 1
ATOM 4129 O O . ASP B 1 35 ? -27 -5.121 14.016 1 19.28 35 ASP B O 1
ATOM 4133 N N . ASN B 1 36 ? -28.547 -6.676 13.492 1 19.36 36 ASN B N 1
ATOM 4134 C CA . ASN B 1 36 ? -29.406 -6.938 14.641 1 19.36 36 ASN B CA 1
ATOM 4135 C C . ASN B 1 36 ? -28.578 -7.305 15.875 1 19.36 36 ASN B C 1
ATOM 4137 O O . ASN B 1 36 ? -28.734 -6.688 16.938 1 19.36 36 ASN B O 1
ATOM 4141 N N . ASP B 1 37 ? -28.734 -8.602 16.391 1 18.89 37 ASP B N 1
ATOM 4142 C CA . ASP B 1 37 ? -29.344 -8.977 17.656 1 18.89 37 ASP B CA 1
ATOM 4143 C C . ASP B 1 37 ? -28.312 -8.906 18.797 1 18.89 37 ASP B C 1
ATOM 4145 O O . ASP B 1 37 ? -28.5 -8.172 19.766 1 18.89 37 ASP B O 1
ATOM 4149 N N . ASN B 1 38 ? -28.062 -10.133 19.516 1 18.84 38 ASN B N 1
ATOM 4150 C CA . ASN B 1 38 ? -28.281 -10.5 20.906 1 18.84 38 ASN B CA 1
ATOM 4151 C C . ASN B 1 38 ? -27.062 -10.188 21.781 1 18.84 38 ASN B C 1
ATOM 4153 O O . ASN B 1 38 ? -27.188 -9.586 22.844 1 18.84 38 ASN B O 1
ATOM 4157 N N . LEU B 1 39 ? -26.031 -11.109 21.969 1 19.98 39 LEU B N 1
ATOM 4158 C CA . LEU B 1 39 ? -25.828 -11.633 23.312 1 19.98 39 LEU B CA 1
ATOM 4159 C C . LEU B 1 39 ? -25.109 -10.625 24.188 1 19.98 39 LEU B C 1
ATOM 4161 O O . LEU B 1 39 ? -25.484 -10.398 25.328 1 19.98 39 LEU B O 1
ATOM 4165 N N . THR B 1 40 ? -23.781 -10.727 24.375 1 20.02 40 THR B N 1
ATOM 4166 C CA . THR B 1 40 ? -23.328 -10.469 25.734 1 20.02 40 THR B CA 1
ATOM 4167 C C . THR B 1 40 ? -23.5 -9 26.109 1 20.02 40 THR B C 1
ATOM 4169 O O . THR B 1 40 ? -23.328 -8.117 25.266 1 20.02 40 THR B O 1
ATOM 4172 N N . GLN B 1 41 ? -24.125 -8.664 27.375 1 20.41 41 GLN B N 1
ATOM 4173 C CA . GLN B 1 41 ? -24.719 -7.684 28.281 1 20.41 41 GLN B CA 1
ATOM 4174 C C . GLN B 1 41 ? -23.75 -6.527 28.531 1 20.41 41 GLN B C 1
ATOM 4176 O O . GLN B 1 41 ? -24.156 -5.477 29.031 1 20.41 41 GLN B O 1
ATOM 4181 N N . GLU B 1 42 ? -22.422 -6.832 28.688 1 20.69 42 GLU B N 1
ATOM 4182 C CA . GLU B 1 42 ? -22.016 -5.977 29.797 1 20.69 42 GLU B CA 1
ATOM 4183 C C . GLU B 1 42 ? -22.469 -4.539 29.594 1 20.69 42 GLU B C 1
ATOM 4185 O O . GLU B 1 42 ? -22.906 -4.172 28.484 1 20.69 42 GLU B O 1
ATOM 4190 N N . THR B 1 43 ? -21.703 -3.596 30.266 1 20.39 43 THR B N 1
ATOM 4191 C CA . THR B 1 43 ? -22.062 -2.309 30.859 1 20.39 43 THR B CA 1
ATOM 4192 C C . THR B 1 43 ? -22.531 -1.335 29.766 1 20.39 43 THR B C 1
ATOM 4194 O O . THR B 1 43 ? -21.766 -1.003 28.859 1 20.39 43 THR B O 1
ATOM 4197 N N . GLU B 1 44 ? -23.875 -1.502 29.453 1 22.5 44 GLU B N 1
ATOM 4198 C CA . GLU B 1 44 ? -24.812 -0.562 28.844 1 22.5 44 GLU B CA 1
ATOM 4199 C C . GLU B 1 44 ? -24.672 0.832 29.453 1 22.5 44 GLU B C 1
ATOM 4201 O O . GLU B 1 44 ? -25.234 1.119 30.5 1 22.5 44 GLU B O 1
ATOM 4206 N N . SER B 1 45 ? -23.359 1.271 29.844 1 20.34 45 SER B N 1
ATOM 4207 C CA . SER B 1 45 ? -23.5 2.629 30.359 1 20.34 45 SER B CA 1
ATOM 4208 C C . SER B 1 45 ? -24.484 3.436 29.516 1 20.34 45 SER B C 1
ATOM 4210 O O . SER B 1 45 ? -24.312 3.559 28.297 1 20.34 45 SER B O 1
ATOM 4212 N N . SER B 1 46 ? -25.781 3.201 29.906 1 21.97 46 SER B N 1
ATOM 4213 C CA . SER B 1 46 ? -26.984 3.967 29.594 1 21.97 46 SER B CA 1
ATOM 4214 C C . SER B 1 46 ? -26.719 5.465 29.703 1 21.97 46 SER B C 1
ATOM 4216 O O . SER B 1 46 ? -26.625 6.004 30.797 1 21.97 46 SER B O 1
ATOM 4218 N N . ILE B 1 47 ? -25.703 5.98 29.094 1 22.94 47 ILE B N 1
ATOM 4219 C CA . ILE B 1 47 ? -25.75 7.438 29.125 1 22.94 47 ILE B CA 1
ATOM 4220 C C . ILE B 1 47 ? -27.188 7.91 28.922 1 22.94 47 ILE B C 1
ATOM 4222 O O . ILE B 1 47 ? -27.828 7.562 27.922 1 22.94 47 ILE B O 1
ATOM 4226 N N . GLU B 1 48 ? -27.906 8.031 30.109 1 22.53 48 GLU B N 1
ATOM 4227 C CA . GLU B 1 48 ? -29.188 8.711 30.312 1 22.53 48 GLU B CA 1
ATOM 4228 C C . GLU B 1 48 ? -29.312 9.922 29.391 1 22.53 48 GLU B C 1
ATOM 4230 O O . GLU B 1 48 ? -28.375 10.688 29.219 1 22.53 48 GLU B O 1
ATOM 4235 N N . ALA B 1 49 ? -30.266 9.703 28.516 1 24.31 49 ALA B N 1
ATOM 4236 C CA . ALA B 1 49 ? -30.891 10.812 27.812 1 24.31 49 ALA B CA 1
ATOM 4237 C C . ALA B 1 49 ? -31.203 11.961 28.781 1 24.31 49 ALA B C 1
ATOM 4239 O O . ALA B 1 49 ? -32.125 11.867 29.609 1 24.31 49 ALA B O 1
ATOM 4240 N N . ASP B 1 50 ? -30.203 12.492 29.531 1 21.69 50 ASP B N 1
ATOM 4241 C CA . ASP B 1 50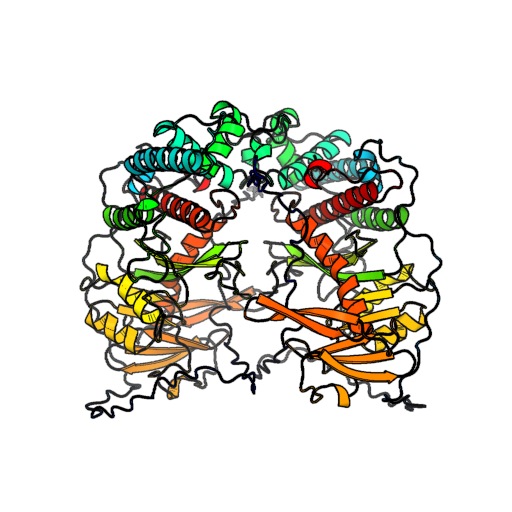 ? -30.578 13.672 30.312 1 21.69 50 ASP B CA 1
ATOM 4242 C C . ASP B 1 50 ? -31.422 14.633 29.469 1 21.69 50 ASP B C 1
ATOM 4244 O O . ASP B 1 50 ? -30.953 15.156 28.453 1 21.69 50 ASP B O 1
ATOM 4248 N N . SER B 1 51 ? -32.781 14.375 29.516 1 26.28 51 SER B N 1
ATOM 4249 C CA . SER B 1 51 ? -33.938 15.125 29.062 1 26.28 51 SER B CA 1
ATOM 4250 C C . SER B 1 51 ? -33.906 16.562 29.594 1 26.28 51 SER B C 1
ATOM 4252 O O . SER B 1 51 ? -34.969 17.156 29.797 1 26.28 51 SER B O 1
ATOM 4254 N N . GLN B 1 52 ? -32.875 17.031 30.172 1 24.69 52 GLN B N 1
ATOM 4255 C CA . GLN B 1 52 ? -33.281 18.375 30.609 1 24.69 52 GLN B CA 1
ATOM 4256 C C . GLN B 1 52 ? -33.906 19.156 29.453 1 24.69 52 GLN B C 1
ATOM 4258 O O . GLN B 1 52 ? -33.312 19.297 28.391 1 24.69 52 GLN B O 1
ATOM 4263 N N . GLN B 1 53 ? -35.312 19 29.422 1 27.48 53 GLN B N 1
ATOM 4264 C CA . GLN B 1 53 ? -36.25 19.922 28.766 1 27.48 53 GLN B CA 1
ATOM 4265 C C . GLN B 1 53 ? -35.812 21.375 28.938 1 27.48 53 GLN B C 1
ATOM 4267 O O . GLN B 1 53 ? -36.062 21.969 29.984 1 27.48 53 GLN B O 1
ATOM 4272 N N . THR B 1 54 ? -34.594 21.625 28.922 1 28.09 54 THR B N 1
ATOM 4273 C CA . THR B 1 54 ? -34.469 23.078 29 1 28.09 54 THR B CA 1
ATOM 4274 C C . THR B 1 54 ? -35.531 23.75 28.125 1 28.09 54 THR B C 1
ATOM 4276 O O . THR B 1 54 ? -35.938 23.188 27.109 1 28.09 54 THR B O 1
ATOM 4279 N N . ASP B 1 55 ? -36.344 24.656 28.75 1 27.89 55 ASP B N 1
ATOM 4280 C CA . ASP B 1 55 ? -37.281 25.562 28.062 1 27.89 55 ASP B CA 1
ATOM 4281 C C . ASP B 1 55 ? -36.75 25.953 26.688 1 27.89 55 ASP B C 1
ATOM 4283 O O . ASP B 1 55 ? -35.656 26.516 26.578 1 27.89 55 ASP B O 1
ATOM 4287 N N . ALA B 1 56 ? -37.062 25.062 25.812 1 34.31 56 ALA B N 1
ATOM 4288 C CA . ALA B 1 56 ? -36.938 25.391 24.391 1 34.31 56 ALA B CA 1
ATOM 4289 C C . ALA B 1 56 ? -37.219 26.875 24.141 1 34.31 56 ALA B C 1
ATOM 4291 O O . ALA B 1 56 ? -38.375 27.281 24.078 1 34.31 56 ALA B O 1
ATOM 4292 N N . GLN B 1 57 ? -36.562 27.578 24.875 1 31.69 57 GLN B N 1
ATOM 4293 C CA . GLN B 1 57 ? -36.781 28.969 24.5 1 31.69 57 GLN B CA 1
ATOM 4294 C C . GLN B 1 57 ? -36.969 29.109 22.984 1 31.69 57 GLN B C 1
ATOM 4296 O O . GLN B 1 57 ? -36.781 28.156 22.25 1 31.69 57 GLN B O 1
ATOM 4301 N N . ASP B 1 58 ? -36.562 30.312 22.312 1 36.28 58 ASP B N 1
ATOM 4302 C CA . ASP B 1 58 ? -36.844 30.672 20.922 1 36.28 58 ASP B CA 1
ATOM 4303 C C . ASP B 1 58 ? -36.25 29.641 19.969 1 36.28 58 ASP B C 1
ATOM 4305 O O . ASP B 1 58 ? -35.031 29.641 19.719 1 36.28 58 ASP B O 1
ATOM 4309 N N . ALA B 1 59 ? -36.375 28.359 20.031 1 43.97 59 ALA B N 1
ATOM 4310 C CA . ALA B 1 59 ? -36.031 27.281 19.125 1 43.97 59 ALA B CA 1
ATOM 4311 C C . ALA B 1 59 ? -35.969 27.797 17.688 1 43.97 59 ALA B C 1
ATOM 4313 O O . ALA B 1 59 ? -36.969 28.016 17.031 1 43.97 59 ALA B O 1
ATOM 4314 N N . GLU B 1 60 ? -35.062 28.562 17.359 1 56.34 60 GLU B N 1
ATOM 4315 C CA . GLU B 1 60 ? -34.844 29.156 16.047 1 56.34 60 GLU B CA 1
ATOM 4316 C C . GLU B 1 60 ? -34.875 28.109 14.945 1 56.34 60 GLU B C 1
ATOM 4318 O O . GLU B 1 60 ? -34.25 27.047 15.07 1 56.34 60 GLU B O 1
ATOM 4323 N N . PHE B 1 61 ? -35.969 27.828 14.234 1 79.12 61 PHE B N 1
ATOM 4324 C CA . PHE B 1 61 ? -36.5 26.922 13.227 1 79.12 61 PHE B CA 1
ATOM 4325 C C . PHE B 1 61 ? -35.781 27.078 11.906 1 79.12 61 PHE B C 1
ATOM 4327 O O . PHE B 1 61 ? -35.219 28.141 11.609 1 79.12 61 PHE B O 1
ATOM 4334 N N . TRP B 1 62 ? -35.375 25.953 11.398 1 92.06 62 TRP B N 1
ATOM 4335 C CA . TRP B 1 62 ? -34.875 25.938 10.023 1 92.06 62 TRP B CA 1
ATOM 4336 C C . TRP B 1 62 ? -35.875 26.547 9.07 1 92.06 62 TRP B C 1
ATOM 4338 O O . TRP B 1 62 ? -37.094 26.312 9.211 1 92.06 62 TRP B O 1
ATOM 4348 N N . SER B 1 63 ? -35.438 27.484 8.273 1 93.31 63 SER B N 1
ATOM 4349 C CA . SER B 1 63 ? -36.344 28.172 7.344 1 93.31 63 SER B CA 1
ATOM 4350 C C . SER B 1 63 ? -35.812 28.062 5.91 1 93.31 63 SER B C 1
ATOM 4352 O O . SER B 1 63 ? -34.625 27.984 5.684 1 93.31 63 SER B O 1
ATOM 4354 N N . TYR B 1 64 ? -36.75 28.125 4.984 1 93.19 64 TYR B N 1
ATOM 4355 C CA . TYR B 1 64 ? -36.406 28.156 3.566 1 93.19 64 TYR B CA 1
ATOM 4356 C C . TYR B 1 64 ? -36.094 29.578 3.107 1 93.19 64 TYR B C 1
ATOM 4358 O O . TYR B 1 64 ? -35.625 29.797 1.994 1 93.19 64 TYR B O 1
ATOM 4366 N N . ASP B 1 65 ? -36.375 30.547 3.957 1 91.5 65 ASP B N 1
ATOM 4367 C CA . ASP B 1 65 ? -36.031 31.938 3.656 1 91.5 65 ASP B CA 1
ATOM 4368 C C . ASP B 1 65 ? -34.562 32.219 3.877 1 91.5 65 ASP B C 1
ATOM 4370 O O . ASP B 1 65 ? -34.094 32.344 5.016 1 91.5 65 ASP B O 1
ATOM 4374 N N . LEU B 1 66 ? -33.938 32.375 2.84 1 92.94 66 LEU B N 1
ATOM 4375 C CA . LEU B 1 66 ? -32.469 32.438 2.881 1 92.94 66 LEU B CA 1
ATOM 4376 C C . LEU B 1 66 ? -32.031 33.906 2.943 1 92.94 66 LEU B C 1
ATOM 4378 O O . LEU B 1 66 ? -32.594 34.781 2.275 1 92.94 66 LEU B O 1
ATOM 4382 N N . HIS B 1 67 ? -31.125 34.219 3.779 1 91.31 67 HIS B N 1
ATOM 4383 C CA . HIS B 1 67 ? -30.5 35.531 3.918 1 91.31 67 HIS B CA 1
ATOM 4384 C C . HIS B 1 67 ? -28.984 35.438 3.904 1 91.31 67 HIS B C 1
ATOM 4386 O O . HIS B 1 67 ? -28.438 34.344 4.18 1 91.31 67 HIS B O 1
ATOM 4392 N N . PRO B 1 68 ? -28.344 36.469 3.518 1 90.75 68 PRO B N 1
ATOM 4393 C CA . PRO B 1 68 ? -26.875 36.438 3.568 1 90.75 68 PRO B CA 1
ATOM 4394 C C . PRO B 1 68 ? -26.344 36.156 4.973 1 90.75 68 PRO B C 1
ATOM 4396 O O . PRO B 1 68 ? -26.938 36.594 5.961 1 90.75 68 PRO B O 1
ATOM 4399 N N . VAL B 1 69 ? -25.25 35.5 5.02 1 90.75 69 VAL B N 1
ATOM 4400 C CA . VAL B 1 69 ? -24.641 35.156 6.305 1 90.75 69 VAL B CA 1
ATOM 4401 C C . VAL B 1 69 ? -23.719 36.281 6.758 1 90.75 69 VAL B C 1
ATOM 4403 O O . VAL B 1 69 ? -23.219 37.031 5.93 1 90.75 69 VAL B O 1
ATOM 4406 N N . ASN B 1 70 ? -23.531 36.375 8.016 1 90.38 70 ASN B N 1
ATOM 4407 C CA . ASN B 1 70 ? -22.625 37.344 8.602 1 90.38 70 ASN B CA 1
ATOM 4408 C C . ASN B 1 70 ? -21.281 36.719 8.953 1 90.38 70 ASN B C 1
ATOM 4410 O O . ASN B 1 70 ? -21.172 35.969 9.93 1 90.38 70 ASN B O 1
ATOM 4414 N N . VAL B 1 71 ? -20.25 37.031 8.195 1 91.75 71 VAL B N 1
ATOM 4415 C CA . VAL B 1 71 ? -18.906 36.469 8.398 1 91.75 71 VAL B CA 1
ATOM 4416 C C . VAL B 1 71 ? -17.938 37.625 8.672 1 91.75 71 VAL B C 1
ATOM 4418 O O . VAL B 1 71 ? -17.875 38.594 7.918 1 91.75 71 VAL B O 1
ATOM 4421 N N . ALA B 1 72 ? -17.219 37.5 9.797 1 91.38 72 ALA B N 1
ATOM 4422 C CA . ALA B 1 72 ? -16.203 38.5 10.109 1 91.38 72 ALA B CA 1
ATOM 4423 C C . ALA B 1 72 ? -15.062 38.438 9.086 1 91.38 72 ALA B C 1
ATOM 4425 O O . ALA B 1 72 ? -14.688 37.375 8.609 1 91.38 72 ALA B O 1
ATOM 4426 N N . PRO B 1 73 ? -14.57 39.594 8.758 1 91.69 73 PRO B N 1
ATOM 4427 C CA . PRO B 1 73 ? -13.461 39.594 7.801 1 91.69 73 PRO B CA 1
ATOM 4428 C C . PRO B 1 73 ? -12.18 39 8.367 1 91.69 73 PRO B C 1
ATOM 4430 O O . PRO B 1 73 ? -11.898 39.156 9.562 1 91.69 73 PRO B O 1
ATOM 4433 N N . PHE B 1 74 ? -11.508 38.312 7.594 1 95 74 PHE B N 1
ATOM 4434 C CA . PHE B 1 74 ? -10.195 37.781 7.938 1 95 74 PHE B CA 1
ATOM 4435 C C . PHE B 1 74 ? -9.102 38.781 7.613 1 95 74 PHE B C 1
ATOM 4437 O O . PHE B 1 74 ? -8.875 39.094 6.445 1 95 74 PHE B O 1
ATOM 4444 N N . THR B 1 75 ? -8.352 39.281 8.648 1 92.44 75 THR B N 1
ATOM 4445 C CA . THR B 1 75 ? -7.406 40.375 8.438 1 92.44 75 THR B CA 1
ATOM 4446 C C . THR B 1 75 ? -6.012 39.969 8.906 1 92.44 75 THR B C 1
ATOM 4448 O O . THR B 1 75 ? -5.094 40.781 8.914 1 92.44 75 THR B O 1
ATOM 4451 N N . GLU B 1 76 ? -5.773 38.719 9.242 1 93.19 76 GLU B N 1
ATOM 4452 C CA . GLU B 1 76 ? -4.48 38.281 9.742 1 93.19 76 GLU B CA 1
ATOM 4453 C C . GLU B 1 76 ? -3.471 38.125 8.609 1 93.19 76 GLU B C 1
ATOM 4455 O O . GLU B 1 76 ? -3.852 37.906 7.457 1 93.19 76 GLU B O 1
ATOM 4460 N N . SER B 1 77 ? -2.188 38.312 8.969 1 93.44 77 SER B N 1
ATOM 4461 C CA . SER B 1 77 ? -1.135 37.969 8.023 1 93.44 77 SER B CA 1
ATOM 4462 C C . SER B 1 77 ? -1.045 36.469 7.816 1 93.44 77 SER B C 1
ATOM 4464 O O . SER B 1 77 ? -1.331 35.688 8.734 1 93.44 77 SER B O 1
ATOM 4466 N N . VAL B 1 78 ? -0.732 36.094 6.57 1 95 78 VAL B N 1
ATOM 4467 C CA . VAL B 1 78 ? -0.729 34.688 6.219 1 95 78 VAL B CA 1
ATOM 4468 C C . VAL B 1 78 ? 0.636 34.281 5.656 1 95 78 VAL B C 1
ATOM 4470 O O . VAL B 1 78 ? 1.255 35.062 4.922 1 95 78 VAL B O 1
ATOM 4473 N N . GLY B 1 79 ? 1.052 33.094 6.004 1 94.81 79 GLY B N 1
ATOM 4474 C CA . GLY B 1 79 ? 2.221 32.562 5.332 1 94.81 79 GLY B CA 1
ATOM 4475 C C . GLY B 1 79 ? 3.434 32.438 6.238 1 94.81 79 GLY B C 1
ATOM 4476 O O . GLY B 1 79 ? 3.301 32.438 7.461 1 94.81 79 GLY B O 1
ATOM 4477 N N . PRO B 1 80 ? 4.613 32.281 5.574 1 95.25 80 PRO B N 1
ATOM 4478 C CA . PRO B 1 80 ? 5.852 32.094 6.328 1 95.25 80 PRO B CA 1
ATOM 4479 C C . PRO B 1 80 ? 6.191 33.281 7.223 1 95.25 80 PRO B C 1
ATOM 4481 O O . PRO B 1 80 ? 6.039 34.438 6.809 1 95.25 80 PRO B O 1
ATOM 4484 N N . GLU B 1 81 ? 6.535 32.969 8.453 1 95.19 81 GLU B N 1
ATOM 4485 C CA . GLU B 1 81 ? 6.984 33.938 9.43 1 95.19 81 GLU B CA 1
ATOM 4486 C C . GLU B 1 81 ? 8.398 33.656 9.914 1 95.19 81 GLU B C 1
ATOM 4488 O O . GLU B 1 81 ? 8.578 33.031 10.961 1 95.19 81 GLU B O 1
ATOM 4493 N N . HIS B 1 82 ? 9.352 34.031 9.172 1 93 82 HIS B N 1
ATOM 4494 C CA . HIS B 1 82 ? 10.766 33.812 9.477 1 93 82 HIS B CA 1
ATOM 4495 C C . HIS B 1 82 ? 11.656 34.75 8.68 1 93 82 HIS B C 1
ATOM 4497 O O . HIS B 1 82 ? 11.164 35.531 7.867 1 93 82 HIS B O 1
ATOM 4503 N N . THR B 1 83 ? 12.938 34.594 8.867 1 91.38 83 THR B N 1
ATOM 4504 C CA . THR B 1 83 ? 13.852 35.562 8.273 1 91.38 83 THR B CA 1
ATOM 4505 C C . THR B 1 83 ? 14.719 34.906 7.211 1 91.38 83 THR B C 1
ATOM 4507 O O . THR B 1 83 ? 15.586 35.531 6.609 1 91.38 83 THR B O 1
ATOM 4510 N N . LEU B 1 84 ? 14.492 33.688 6.926 1 91.38 84 LEU B N 1
ATOM 4511 C CA . LEU B 1 84 ? 15.328 32.969 5.957 1 91.38 84 LEU B CA 1
ATOM 4512 C C . LEU B 1 84 ? 15.023 33.438 4.539 1 91.38 84 LEU B C 1
ATOM 4514 O O . LEU B 1 84 ? 13.875 33.75 4.219 1 91.38 84 LEU B O 1
ATOM 4518 N N . LEU B 1 85 ? 16.125 33.469 3.779 1 88.38 85 LEU B N 1
ATOM 4519 C CA . LEU B 1 85 ? 15.984 33.75 2.357 1 88.38 85 LEU B CA 1
ATOM 4520 C C . LEU B 1 85 ? 15.922 32.469 1.534 1 88.38 85 LEU B C 1
ATOM 4522 O O . LEU B 1 85 ? 16.391 31.422 1.981 1 88.38 85 LEU B O 1
ATOM 4526 N N . PRO B 1 86 ? 15.359 32.562 0.33 1 84.88 86 PRO B N 1
ATOM 4527 C CA . PRO B 1 86 ? 15.172 31.359 -0.498 1 84.88 86 PRO B CA 1
ATOM 4528 C C . PRO B 1 86 ? 16.484 30.672 -0.858 1 84.88 86 PRO B C 1
ATOM 4530 O O . PRO B 1 86 ? 16.516 29.469 -1.106 1 84.88 86 PRO B O 1
ATOM 4533 N N . ASP B 1 87 ? 17.531 31.406 -0.897 1 85.62 87 ASP B N 1
ATOM 4534 C CA . ASP B 1 87 ? 18.797 30.859 -1.384 1 85.62 87 ASP B CA 1
ATOM 4535 C C . ASP B 1 87 ? 19.594 30.203 -0.252 1 85.62 87 ASP B C 1
ATOM 4537 O O . ASP B 1 87 ? 20.625 29.578 -0.49 1 85.62 87 ASP B O 1
ATOM 4541 N N . TYR B 1 88 ? 18.984 30.312 0.884 1 85.38 88 TYR B N 1
ATOM 4542 C CA . TYR B 1 88 ? 19.656 29.656 2.002 1 85.38 88 TYR B CA 1
ATOM 4543 C C . TYR B 1 88 ? 19.547 28.141 1.896 1 85.38 88 TYR B C 1
ATOM 4545 O O . TYR B 1 88 ? 18.719 27.625 1.148 1 85.38 88 TYR B O 1
ATOM 4553 N N . ASP B 1 89 ? 20.422 27.516 2.637 1 90.44 89 ASP B N 1
ATOM 4554 C CA . ASP B 1 89 ? 20.406 26.062 2.711 1 90.44 89 ASP B CA 1
ATOM 4555 C C . ASP B 1 89 ? 19.062 25.547 3.24 1 90.44 89 ASP B C 1
ATOM 4557 O O . ASP B 1 89 ? 18.578 26.031 4.27 1 90.44 89 ASP B O 1
ATOM 4561 N N . VAL B 1 90 ? 18.531 24.578 2.549 1 91.25 90 VAL B N 1
ATOM 4562 C CA . VAL B 1 90 ? 17.219 24.047 2.881 1 91.25 90 VAL B CA 1
ATOM 4563 C C . VAL B 1 90 ? 17.25 23.391 4.262 1 91.25 90 VAL B C 1
ATOM 4565 O O . VAL B 1 90 ? 16.219 23.25 4.914 1 91.25 90 VAL B O 1
ATOM 4568 N N . LEU B 1 91 ? 18.453 23.047 4.727 1 94.75 91 LEU B N 1
ATOM 4569 C CA . LEU B 1 91 ? 18.609 22.438 6.043 1 94.75 91 LEU B CA 1
ATOM 4570 C C . LEU B 1 91 ? 18.141 23.391 7.141 1 94.75 91 LEU B C 1
ATOM 4572 O O . LEU B 1 91 ? 17.625 22.953 8.172 1 94.75 91 LEU B O 1
ATOM 4576 N N . LYS B 1 92 ? 18.281 24.688 6.918 1 95.56 92 LYS B N 1
ATOM 4577 C CA . LYS B 1 92 ? 17.859 25.688 7.898 1 95.56 92 LYS B CA 1
ATOM 4578 C C . LYS B 1 92 ? 16.344 25.688 8.062 1 95.56 92 LYS B C 1
ATOM 4580 O O . LYS B 1 92 ? 15.836 25.891 9.164 1 95.56 92 LYS B O 1
ATOM 4585 N N . TYR B 1 93 ? 15.695 25.484 6.941 1 95.94 93 TYR B N 1
ATOM 4586 C CA . TYR B 1 93 ? 14.242 25.406 7.008 1 95.94 93 TYR B CA 1
ATOM 4587 C C . TYR B 1 93 ? 13.805 24.188 7.82 1 95.94 93 TYR B C 1
ATOM 4589 O O . TYR B 1 93 ? 12.828 24.25 8.57 1 95.94 93 TYR B O 1
ATOM 4597 N N . PHE B 1 94 ? 14.57 23.109 7.66 1 97.19 94 PHE B N 1
ATOM 4598 C CA . PHE B 1 94 ? 14.273 21.906 8.438 1 97.19 94 PHE B CA 1
ATOM 4599 C C . PHE B 1 94 ? 14.461 22.172 9.93 1 97.19 94 PHE B C 1
ATOM 4601 O O . PHE B 1 94 ? 13.656 21.719 10.75 1 97.19 94 PHE B O 1
ATOM 4608 N N . PHE B 1 95 ? 15.422 22.906 10.266 1 97.31 95 PHE B N 1
ATOM 4609 C CA . PHE B 1 95 ? 15.734 23.188 11.664 1 97.31 95 PHE B CA 1
ATOM 4610 C C . PHE B 1 95 ? 14.695 24.125 12.281 1 97.31 95 PHE B C 1
ATOM 4612 O O . PHE B 1 95 ? 14.594 24.219 13.5 1 97.31 95 PHE B O 1
ATOM 4619 N N . TYR B 1 96 ? 13.938 24.797 11.43 1 97.19 96 TYR B N 1
ATOM 4620 C CA . TYR B 1 96 ? 12.797 25.547 11.938 1 97.19 96 TYR B CA 1
ATOM 4621 C C . TYR B 1 96 ? 11.711 24.609 12.445 1 97.19 96 TYR B C 1
ATOM 4623 O O . TYR B 1 96 ? 10.93 24.969 13.328 1 97.19 96 TYR B O 1
ATOM 4631 N N . MET B 1 97 ? 11.641 23.391 11.867 1 98.06 97 MET B N 1
ATOM 4632 C CA . MET B 1 97 ? 10.625 22.422 12.273 1 98.06 97 MET B CA 1
ATOM 4633 C C . MET B 1 97 ? 11.125 21.578 13.43 1 98.06 97 MET B C 1
ATOM 4635 O O . MET B 1 97 ? 10.438 21.422 14.445 1 98.06 97 MET B O 1
ATOM 4639 N N . ILE B 1 98 ? 12.273 21 13.266 1 98 98 ILE B N 1
ATOM 4640 C CA . ILE B 1 98 ? 12.961 20.266 14.32 1 98 98 ILE B CA 1
ATOM 4641 C C . ILE B 1 98 ? 14.281 20.969 14.656 1 98 98 ILE B C 1
ATOM 4643 O O . ILE B 1 98 ? 15.25 20.859 13.906 1 98 98 ILE B O 1
ATOM 4647 N N . SER B 1 99 ? 14.289 21.578 15.82 1 97.38 99 SER B N 1
ATOM 4648 C CA . SER B 1 99 ? 15.422 22.391 16.219 1 97.38 99 SER B CA 1
ATOM 4649 C C . SER B 1 99 ? 16.656 21.531 16.484 1 97.38 99 SER B C 1
ATOM 4651 O O . SER B 1 99 ? 16.547 20.344 16.812 1 97.38 99 SER B O 1
ATOM 4653 N N . GLU B 1 100 ? 17.797 22.125 16.422 1 96.19 100 GLU B N 1
ATOM 4654 C CA . GLU B 1 100 ? 19.062 21.422 16.641 1 96.19 100 GLU B CA 1
ATOM 4655 C C . GLU B 1 100 ? 19.156 20.875 18.062 1 96.19 100 GLU B C 1
ATOM 4657 O O . GLU B 1 100 ? 19.781 19.844 18.297 1 96.19 100 GLU B O 1
ATOM 4662 N N . GLU B 1 101 ? 18.484 21.578 18.938 1 96.5 101 GLU B N 1
ATOM 4663 C CA . GLU B 1 101 ? 18.469 21.172 20.344 1 96.5 101 GLU B CA 1
ATOM 4664 C C . GLU B 1 101 ? 17.875 19.781 20.5 1 96.5 101 GLU B C 1
ATOM 4666 O O . GLU B 1 101 ? 18.188 19.062 21.469 1 96.5 101 GLU B O 1
ATOM 4671 N N . PHE B 1 102 ? 17.016 19.438 19.625 1 97.75 102 PHE B N 1
ATOM 4672 C CA . PHE B 1 102 ? 16.422 18.125 19.672 1 97.75 102 PHE B CA 1
ATOM 4673 C C . PHE B 1 102 ? 17.484 17.031 19.578 1 97.75 102 PHE B C 1
ATOM 4675 O O . PHE B 1 102 ? 17.422 16.031 20.297 1 97.75 102 PHE B O 1
ATOM 4682 N N . PHE B 1 103 ? 18.469 17.203 18.719 1 98.06 103 PHE B N 1
ATOM 4683 C CA . PHE B 1 103 ? 19.484 16.188 18.484 1 98.06 103 PHE B CA 1
ATOM 4684 C C . PHE B 1 103 ? 20.422 16.078 19.688 1 98.06 103 PHE B C 1
ATOM 4686 O O . PHE B 1 103 ? 20.938 15 19.984 1 98.06 103 PHE B O 1
ATOM 4693 N N . GLU B 1 104 ? 20.578 17.156 20.328 1 97.88 104 GLU B N 1
ATOM 4694 C CA . GLU B 1 104 ? 21.312 17.125 21.594 1 97.88 104 GLU B CA 1
ATOM 4695 C C . GLU B 1 104 ? 20.531 16.359 22.656 1 97.88 104 GLU B C 1
ATOM 4697 O O . GLU B 1 104 ? 21.109 15.531 23.375 1 97.88 104 GLU B O 1
ATOM 4702 N N . LEU B 1 105 ? 19.328 16.672 22.703 1 97.94 105 LEU B N 1
ATOM 4703 C CA . LEU B 1 105 ? 18.453 16.016 23.672 1 97.94 105 LEU B CA 1
ATOM 4704 C C . LEU B 1 105 ? 18.422 14.508 23.422 1 97.94 105 LEU B C 1
ATOM 4706 O O . LEU B 1 105 ? 18.562 13.727 24.359 1 97.94 105 LEU B O 1
ATOM 4710 N N . VAL B 1 106 ? 18.234 14.141 22.203 1 98.12 106 VAL B N 1
ATOM 4711 C CA . VAL B 1 106 ? 18.094 12.727 21.875 1 98.12 106 VAL B CA 1
ATOM 4712 C C . VAL B 1 106 ? 19.406 12 22.172 1 98.12 106 VAL B C 1
ATOM 4714 O O . VAL B 1 106 ? 19.406 10.844 22.594 1 98.12 106 VAL B O 1
ATOM 4717 N N . ALA B 1 107 ? 20.547 12.672 21.906 1 98.5 107 ALA B N 1
ATOM 4718 C CA . ALA B 1 107 ? 21.844 12.078 22.234 1 98.5 107 ALA B CA 1
ATOM 4719 C C . ALA B 1 107 ? 21.953 11.82 23.734 1 98.5 107 ALA B C 1
ATOM 4721 O O . ALA B 1 107 ? 22.344 10.727 24.156 1 98.5 107 ALA B O 1
ATOM 4722 N N . GLN B 1 108 ? 21.547 12.742 24.484 1 98.31 108 GLN B N 1
ATOM 4723 C CA . GLN B 1 108 ? 21.625 12.641 25.938 1 98.31 108 GLN B CA 1
ATOM 4724 C C . GLN B 1 108 ? 20.719 11.516 26.453 1 98.31 108 GLN B C 1
ATOM 4726 O O . GLN B 1 108 ? 21.141 10.695 27.266 1 98.31 108 GLN B O 1
ATOM 4731 N N . GLU B 1 109 ? 19.516 11.5 26 1 98.12 109 GLU B N 1
ATOM 4732 C CA . GLU B 1 109 ? 18.547 10.531 26.484 1 98.12 109 GLU B CA 1
ATOM 4733 C C . GLU B 1 109 ? 18.875 9.125 26 1 98.12 109 GLU B C 1
ATOM 4735 O O . GLU B 1 109 ? 18.625 8.141 26.703 1 98.12 109 GLU B O 1
ATOM 4740 N N . THR B 1 110 ? 19.391 9.023 24.797 1 98.06 110 THR B N 1
ATOM 4741 C CA . THR B 1 110 ? 19.844 7.73 24.281 1 98.06 110 THR B CA 1
ATOM 4742 C C . THR B 1 110 ? 20.984 7.176 25.125 1 98.06 110 THR B C 1
ATOM 4744 O O . THR B 1 110 ? 21 5.996 25.484 1 98.06 110 THR B O 1
ATOM 4747 N N . ASN B 1 111 ? 21.938 8.039 25.422 1 98.25 111 ASN B N 1
ATOM 4748 C CA . ASN B 1 111 ? 23.031 7.645 26.281 1 98.25 111 ASN B CA 1
ATOM 4749 C C . ASN B 1 111 ? 22.547 7.242 27.672 1 98.25 111 ASN B C 1
ATOM 4751 O O . ASN B 1 111 ? 22.984 6.238 28.234 1 98.25 111 ASN B O 1
ATOM 4755 N N . ARG B 1 112 ? 21.656 8 28.203 1 97.62 112 ARG B N 1
ATOM 4756 C CA . ARG B 1 112 ? 21.078 7.699 29.5 1 97.62 112 ARG B CA 1
ATOM 4757 C C . ARG B 1 112 ? 20.391 6.336 29.5 1 97.62 112 ARG B C 1
ATOM 4759 O O . ARG B 1 112 ? 20.609 5.531 30.406 1 97.62 112 ARG B O 1
ATOM 4766 N N . TYR B 1 113 ? 19.656 6.105 28.562 1 96.69 113 TYR B N 1
ATOM 4767 C CA . TYR B 1 113 ? 18.922 4.848 28.484 1 96.69 113 TYR B CA 1
ATOM 4768 C C . TYR B 1 113 ? 19.875 3.67 28.328 1 96.69 113 TYR B C 1
ATOM 4770 O O . TYR B 1 113 ? 19.641 2.602 28.906 1 96.69 113 TYR B O 1
ATOM 4778 N N . ALA B 1 114 ? 20.859 3.85 27.453 1 97.25 114 ALA B N 1
ATOM 4779 C CA . ALA B 1 114 ? 21.859 2.795 27.312 1 97.25 114 ALA B CA 1
ATOM 4780 C C . ALA B 1 114 ? 22.453 2.418 28.656 1 97.25 114 ALA B C 1
ATOM 4782 O O . ALA B 1 114 ? 22.562 1.233 29 1 97.25 114 ALA B O 1
ATOM 4783 N N . GLN B 1 115 ? 22.75 3.404 29.406 1 96.06 115 GLN B N 1
ATOM 4784 C CA . GLN B 1 115 ? 23.312 3.172 30.734 1 96.06 115 GLN B CA 1
ATOM 4785 C C . GLN B 1 115 ? 22.312 2.477 31.641 1 96.06 115 GLN B C 1
ATOM 4787 O O . GLN B 1 115 ? 22.672 1.554 32.375 1 96.06 115 GLN B O 1
ATOM 4792 N N . GLN B 1 116 ? 21.141 2.941 31.625 1 94.5 116 GLN B N 1
ATOM 4793 C CA . GLN B 1 116 ? 20.078 2.354 32.438 1 94.5 116 GLN B CA 1
ATOM 4794 C C . GLN B 1 116 ? 19.875 0.882 32.094 1 94.5 116 GLN B C 1
ATOM 4796 O O . GLN B 1 116 ? 19.719 0.044 32.969 1 94.5 116 GLN B O 1
ATOM 4801 N N . GLU B 1 117 ? 19.859 0.61 30.812 1 94.62 117 GLU B N 1
ATOM 4802 C CA . GLU B 1 117 ? 19.625 -0.753 30.344 1 94.62 117 GLU B CA 1
ATOM 4803 C C . GLU B 1 117 ? 20.797 -1.668 30.719 1 94.62 117 GLU B C 1
ATOM 4805 O O . GLU B 1 117 ? 20.578 -2.824 31.078 1 94.62 117 GLU B O 1
ATOM 4810 N N . MET B 1 118 ? 21.953 -1.171 30.578 1 95.25 118 MET B N 1
ATOM 4811 C CA . MET B 1 118 ? 23.125 -1.956 30.953 1 95.25 118 MET B CA 1
ATOM 4812 C C . MET B 1 118 ? 23.156 -2.221 32.469 1 95.25 118 MET B C 1
ATOM 4814 O O . MET B 1 118 ? 23.516 -3.314 32.906 1 95.25 118 MET B O 1
ATOM 4818 N N . ALA B 1 119 ? 22.844 -1.271 33.219 1 94.06 119 ALA B N 1
ATOM 4819 C CA . ALA B 1 119 ? 22.766 -1.438 34.656 1 94.06 119 ALA B CA 1
ATOM 4820 C C . ALA B 1 119 ? 21.703 -2.477 35.031 1 94.06 119 ALA B C 1
ATOM 4822 O O . ALA B 1 119 ? 21.938 -3.318 35.906 1 94.06 119 ALA B O 1
ATOM 4823 N N . ARG B 1 120 ? 20.578 -2.359 34.406 1 93.31 120 ARG B N 1
ATOM 4824 C CA . ARG B 1 120 ? 19.484 -3.285 34.656 1 93.31 120 ARG B CA 1
ATOM 4825 C C . ARG B 1 120 ? 19.891 -4.715 34.312 1 93.31 120 ARG B C 1
ATOM 4827 O O . ARG B 1 120 ? 19.594 -5.648 35.062 1 93.31 120 ARG B O 1
ATOM 4834 N N . ARG B 1 121 ? 20.531 -4.867 33.156 1 92.75 121 ARG B N 1
ATOM 4835 C CA . ARG B 1 121 ? 20.953 -6.188 32.719 1 92.75 121 ARG B CA 1
ATOM 4836 C C . ARG B 1 121 ? 22.156 -6.684 33.5 1 92.75 121 ARG B C 1
ATOM 4838 O O . ARG B 1 121 ? 22.422 -7.887 33.562 1 92.75 121 ARG B O 1
ATOM 4845 N N . GLY B 1 122 ? 22.859 -5.805 34.188 1 92.56 122 GLY B N 1
ATOM 4846 C CA . GLY B 1 122 ? 24.031 -6.145 34.969 1 92.56 122 GLY B CA 1
ATOM 4847 C C . GLY B 1 122 ? 25.266 -6.406 34.125 1 92.56 122 GLY B C 1
ATOM 4848 O O . GLY B 1 122 ? 26.203 -7.066 34.594 1 92.56 122 GLY B O 1
ATOM 4849 N N . SER B 1 123 ? 25.156 -6.125 32.844 1 93.12 123 SER B N 1
ATOM 4850 C CA . SER B 1 123 ? 26.281 -6.344 31.922 1 93.12 123 SER B CA 1
ATOM 4851 C C . SER B 1 123 ? 26.438 -5.18 30.953 1 93.12 123 SER B C 1
ATOM 4853 O O . SER B 1 123 ? 25.453 -4.598 30.5 1 93.12 123 SER B O 1
ATOM 4855 N N . ARG B 1 124 ? 27.672 -5.004 30.766 1 92.06 124 ARG B N 1
ATOM 4856 C CA . ARG B 1 124 ? 27.984 -3.922 29.844 1 92.06 124 ARG B CA 1
ATOM 4857 C C . ARG B 1 124 ? 27.828 -4.383 28.391 1 92.06 124 ARG B C 1
ATOM 4859 O O . ARG B 1 124 ? 28.109 -5.539 28.078 1 92.06 124 ARG B O 1
ATOM 4866 N N . ASP B 1 125 ? 27.266 -3.529 27.547 1 95.38 125 ASP B N 1
ATOM 4867 C CA . ASP B 1 125 ? 27.266 -3.74 26.109 1 95.38 125 ASP B CA 1
ATOM 4868 C C . ASP B 1 125 ? 28.609 -3.348 25.5 1 95.38 125 ASP B C 1
ATOM 4870 O O . ASP B 1 125 ? 28.906 -2.16 25.359 1 95.38 125 ASP B O 1
ATOM 4874 N N . LEU B 1 126 ? 29.328 -4.273 25.078 1 93.31 126 LEU B N 1
ATOM 4875 C CA . LEU B 1 126 ? 30.719 -4.066 24.656 1 93.31 126 LEU B CA 1
ATOM 4876 C C . LEU B 1 126 ? 30.766 -3.311 23.328 1 93.31 126 LEU B C 1
ATOM 4878 O O . LEU B 1 126 ? 31.797 -2.732 22.984 1 93.31 126 LEU B O 1
ATOM 4882 N N . VAL B 1 127 ? 29.734 -3.291 22.609 1 94.75 127 VAL B N 1
ATOM 4883 C CA . VAL B 1 127 ? 29.703 -2.654 21.297 1 94.75 127 VAL B CA 1
ATOM 4884 C C . VAL B 1 127 ? 29.266 -1.201 21.438 1 94.75 127 VAL B C 1
ATOM 4886 O O . VAL B 1 127 ? 29.516 -0.379 20.562 1 94.75 127 VAL B O 1
ATOM 4889 N N . TRP B 1 128 ? 28.703 -0.867 22.594 1 97.12 128 TRP B N 1
ATOM 4890 C CA . TRP B 1 128 ? 28.109 0.454 22.781 1 97.12 128 TRP B CA 1
ATOM 4891 C C . TRP B 1 128 ? 29.156 1.467 23.219 1 97.12 128 TRP B C 1
ATOM 4893 O O . TRP B 1 128 ? 30.016 1.158 24.062 1 97.12 128 TRP B O 1
ATOM 4903 N N . HIS B 1 129 ? 29.156 2.609 22.656 1 97.44 129 HIS B N 1
ATOM 4904 C CA . HIS B 1 129 ? 29.812 3.818 23.141 1 97.44 129 HIS B CA 1
ATOM 4905 C C . HIS B 1 129 ? 28.891 5.027 23.031 1 97.44 129 HIS B C 1
ATOM 4907 O O . HIS B 1 129 ? 28.016 5.066 22.172 1 97.44 129 HIS B O 1
ATOM 4913 N N . PRO B 1 130 ? 29.031 5.957 23.922 1 98 130 PRO B N 1
ATOM 4914 C CA . PRO B 1 130 ? 28.109 7.094 23.938 1 98 130 PRO B CA 1
ATOM 4915 C C . PRO B 1 130 ? 28.062 7.824 22.594 1 98 130 PRO B C 1
ATOM 4917 O O . PRO B 1 130 ? 29.094 7.961 21.922 1 98 130 PRO B O 1
ATOM 4920 N N . THR B 1 131 ? 26.891 8.227 22.25 1 98.44 131 THR B N 1
ATOM 4921 C CA . THR B 1 131 ? 26.688 8.93 20.984 1 98.44 131 THR B CA 1
ATOM 4922 C C . THR B 1 131 ? 26.719 10.445 21.203 1 98.44 131 THR B C 1
ATOM 4924 O O . THR B 1 131 ? 26.844 10.914 22.328 1 98.44 131 THR B O 1
ATOM 4927 N N . THR B 1 132 ? 26.703 11.211 20.094 1 98.38 132 THR B N 1
ATOM 4928 C CA . THR B 1 132 ? 26.781 12.664 20.094 1 98.38 132 THR B CA 1
ATOM 4929 C C . THR B 1 132 ? 25.656 13.266 19.25 1 98.38 132 THR B C 1
ATOM 4931 O O . THR B 1 132 ? 24.922 12.547 18.578 1 98.38 132 THR B O 1
ATOM 4934 N N . GLU B 1 133 ? 25.562 14.578 19.438 1 97.94 133 GLU B N 1
ATOM 4935 C CA . GLU B 1 133 ? 24.594 15.328 18.641 1 97.94 133 GLU B CA 1
ATOM 4936 C C . GLU B 1 133 ? 24.812 15.094 17.141 1 97.94 133 GLU B C 1
ATOM 4938 O O . GLU B 1 133 ? 23.859 14.812 16.422 1 97.94 133 GLU B O 1
ATOM 4943 N N . ALA B 1 134 ? 25.984 15.141 16.734 1 97.81 134 ALA B N 1
ATOM 4944 C CA . ALA B 1 134 ? 26.328 14.992 15.32 1 97.81 134 ALA B CA 1
ATOM 4945 C C . ALA B 1 134 ? 25.984 13.586 14.82 1 97.81 134 ALA B C 1
ATOM 4947 O O . ALA B 1 134 ? 25.469 13.43 13.711 1 97.81 134 ALA B O 1
ATOM 4948 N N . GLU B 1 135 ? 26.281 12.641 15.602 1 98.12 135 GLU B N 1
ATOM 4949 C CA . GLU B 1 135 ? 26 11.258 15.219 1 98.12 135 GLU B CA 1
ATOM 4950 C C . GLU B 1 135 ? 24.5 11 15.156 1 98.12 135 GLU B C 1
ATOM 4952 O O . GLU B 1 135 ? 24.031 10.266 14.281 1 98.12 135 GLU B O 1
ATOM 4957 N N . MET B 1 136 ? 23.797 11.594 16.062 1 98.19 136 MET B N 1
ATOM 4958 C CA . MET B 1 136 ? 22.344 11.43 16.047 1 98.19 136 MET B CA 1
ATOM 4959 C C . MET B 1 136 ? 21.734 12.109 14.836 1 98.19 136 MET B C 1
ATOM 4961 O O . MET B 1 136 ? 20.75 11.625 14.273 1 98.19 136 MET B O 1
ATOM 4965 N N . MET B 1 137 ? 22.312 13.242 14.453 1 97.75 137 MET B N 1
ATOM 4966 C CA . MET B 1 137 ? 21.875 13.883 13.219 1 97.75 137 MET B CA 1
ATOM 4967 C C . MET B 1 137 ? 22.078 12.961 12.023 1 97.75 137 MET B C 1
ATOM 4969 O O . MET B 1 137 ? 21.203 12.836 11.172 1 97.75 137 MET B O 1
ATOM 4973 N N . ALA B 1 138 ? 23.203 12.336 12.031 1 97.75 138 ALA B N 1
ATOM 4974 C CA . ALA B 1 138 ? 23.516 11.383 10.961 1 97.75 138 ALA B CA 1
ATOM 4975 C C . ALA B 1 138 ? 22.547 10.203 10.992 1 97.75 138 ALA B C 1
ATOM 4977 O O . ALA B 1 138 ? 22.078 9.75 9.938 1 97.75 138 ALA B O 1
ATOM 4978 N N . PHE B 1 139 ? 22.25 9.742 12.195 1 97.38 139 PHE B N 1
ATOM 4979 C CA . PHE B 1 139 ? 21.328 8.625 12.383 1 97.38 139 PHE B CA 1
ATOM 4980 C C . PHE B 1 139 ? 19.969 8.945 11.781 1 97.38 139 PHE B C 1
ATOM 4982 O O . PHE B 1 139 ? 19.422 8.148 11.016 1 97.38 139 PHE B O 1
ATOM 4989 N N . PHE B 1 140 ? 19.438 10.094 12.055 1 97.38 140 PHE B N 1
ATOM 4990 C CA . PHE B 1 140 ? 18.125 10.484 11.539 1 97.38 140 PHE B CA 1
ATOM 4991 C C . PHE B 1 140 ? 18.203 10.797 10.055 1 97.38 140 PHE B C 1
ATOM 4993 O O . PHE B 1 140 ? 17.25 10.555 9.312 1 97.38 140 PHE B O 1
ATOM 5000 N N . GLY B 1 141 ? 19.328 11.398 9.648 1 96.69 141 GLY B N 1
ATOM 5001 C CA . GLY B 1 141 ? 19.531 11.602 8.227 1 96.69 141 GLY B CA 1
ATOM 5002 C C . GLY B 1 141 ? 19.438 10.312 7.426 1 96.69 141 GLY B C 1
ATOM 5003 O O . GLY B 1 141 ? 18.812 10.281 6.367 1 96.69 141 GLY B O 1
ATOM 5004 N N . LEU B 1 142 ? 20.078 9.281 7.926 1 96.38 142 LEU B N 1
ATOM 5005 C CA . LEU B 1 142 ? 20.016 7.98 7.262 1 96.38 142 LEU B CA 1
ATOM 5006 C C . LEU B 1 142 ? 18.594 7.457 7.207 1 96.38 142 LEU B C 1
ATOM 5008 O O . LEU B 1 142 ? 18.172 6.855 6.211 1 96.38 142 LEU B O 1
ATOM 5012 N N . ASN B 1 143 ? 17.875 7.699 8.273 1 95.69 143 ASN B N 1
ATOM 5013 C CA . ASN B 1 143 ? 16.469 7.281 8.289 1 95.69 143 ASN B CA 1
ATOM 5014 C C . ASN B 1 143 ? 15.664 8 7.211 1 95.69 143 ASN B C 1
ATOM 5016 O O . ASN B 1 143 ? 14.773 7.406 6.598 1 95.69 143 ASN B O 1
ATOM 5020 N N . ILE B 1 144 ? 15.922 9.242 6.969 1 95.5 144 ILE B N 1
ATOM 5021 C CA . ILE B 1 144 ? 15.25 10.008 5.922 1 95.5 144 ILE B CA 1
ATOM 5022 C C . ILE B 1 144 ? 15.586 9.422 4.555 1 95.5 144 ILE B C 1
ATOM 5024 O O . ILE B 1 144 ? 14.703 9.211 3.725 1 95.5 144 ILE B O 1
ATOM 5028 N N . ILE B 1 145 ? 16.875 9.062 4.398 1 95.06 145 ILE B N 1
ATOM 5029 C CA . ILE B 1 145 ? 17.312 8.508 3.129 1 95.06 145 ILE B CA 1
ATOM 5030 C C . ILE B 1 145 ? 16.688 7.129 2.922 1 95.06 145 ILE B C 1
ATOM 5032 O O . ILE B 1 145 ? 16.344 6.758 1.796 1 95.06 145 ILE B O 1
ATOM 5036 N N . MET B 1 146 ? 16.516 6.387 3.979 1 93.44 146 MET B N 1
ATOM 5037 C CA . MET B 1 146 ? 15.883 5.07 3.885 1 93.44 146 MET B CA 1
ATOM 5038 C C . MET B 1 146 ? 14.445 5.188 3.404 1 93.44 146 MET B C 1
ATOM 5040 O O . MET B 1 146 ? 13.898 4.242 2.836 1 93.44 146 MET B O 1
ATOM 5044 N N . GLY B 1 147 ? 13.844 6.312 3.607 1 90.25 147 GLY B N 1
ATOM 5045 C CA . GLY B 1 147 ? 12.516 6.578 3.07 1 90.25 147 GLY B CA 1
ATOM 5046 C C . GLY B 1 147 ? 12.516 6.773 1.565 1 90.25 147 GLY B C 1
ATOM 5047 O O . GLY B 1 147 ? 11.523 6.473 0.897 1 90.25 147 GLY B O 1
ATOM 5048 N N . ILE B 1 148 ? 13.594 7.238 1.085 1 91.69 148 ILE B N 1
ATOM 5049 C CA . ILE B 1 148 ? 13.758 7.469 -0.347 1 91.69 148 ILE B CA 1
ATOM 5050 C C . ILE B 1 148 ? 14.242 6.191 -1.024 1 91.69 148 ILE B C 1
ATOM 5052 O O . ILE B 1 148 ? 13.688 5.766 -2.041 1 91.69 148 ILE B O 1
ATOM 5056 N N . ASN B 1 149 ? 15.242 5.641 -0.447 1 92.19 149 ASN B N 1
ATOM 5057 C CA . ASN B 1 149 ? 15.797 4.359 -0.866 1 92.19 149 ASN B CA 1
ATOM 5058 C C . ASN B 1 149 ? 15.281 3.215 0.004 1 92.19 149 ASN B C 1
ATOM 5060 O O . ASN B 1 149 ? 15.906 2.867 1.011 1 92.19 149 ASN B O 1
ATOM 5064 N N . GLN B 1 150 ? 14.352 2.533 -0.433 1 89.25 150 GLN B N 1
ATOM 5065 C CA . GLN B 1 150 ? 13.703 1.546 0.421 1 89.25 150 GLN B CA 1
ATOM 5066 C C . GLN B 1 150 ? 14.227 0.141 0.135 1 89.25 150 GLN B C 1
ATOM 5068 O O . GLN B 1 150 ? 14.234 -0.301 -1.017 1 89.25 150 GLN B O 1
ATOM 5073 N N . MET B 1 151 ? 14.625 -0.475 1.196 1 90.38 151 MET B N 1
ATOM 5074 C CA . MET B 1 151 ? 15.102 -1.853 1.131 1 90.38 151 MET B CA 1
ATOM 5075 C C . MET B 1 151 ? 14.266 -2.764 2.021 1 90.38 151 MET B C 1
ATOM 5077 O O . MET B 1 151 ? 13.695 -2.312 3.018 1 90.38 151 MET B O 1
ATOM 5081 N N . PRO B 1 152 ? 14.211 -4.043 1.699 1 86.12 152 PRO B N 1
ATOM 5082 C CA . PRO B 1 152 ? 13.422 -4.98 2.506 1 86.12 152 PRO B CA 1
ATOM 5083 C C . PRO B 1 152 ? 14.008 -5.195 3.9 1 86.12 152 PRO B C 1
ATOM 5085 O O . PRO B 1 152 ? 13.273 -5.465 4.848 1 86.12 152 PRO B O 1
ATOM 5088 N N . ARG B 1 153 ? 15.328 -5.094 3.986 1 88.69 153 ARG B N 1
ATOM 5089 C CA . ARG B 1 153 ? 16 -5.309 5.262 1 88.69 153 ARG B CA 1
ATOM 5090 C C . ARG B 1 153 ? 17.031 -4.215 5.531 1 88.69 153 ARG B C 1
ATOM 5092 O O . ARG B 1 153 ? 17.672 -3.719 4.602 1 88.69 153 ARG B O 1
ATOM 5099 N N . LEU B 1 154 ? 17.203 -4.02 6.805 1 90.62 154 LEU B N 1
ATOM 5100 C CA . LEU B 1 154 ? 18.109 -2.953 7.223 1 90.62 154 LEU B CA 1
ATOM 5101 C C . LEU B 1 154 ? 19.547 -3.291 6.855 1 90.62 154 LEU B C 1
ATOM 5103 O O . LEU B 1 154 ? 20.312 -2.41 6.461 1 90.62 154 LEU B O 1
ATOM 5107 N N . ASP B 1 155 ? 19.953 -4.527 6.965 1 92.12 155 ASP B N 1
ATOM 5108 C CA . ASP B 1 155 ? 21.344 -4.926 6.758 1 92.12 155 ASP B CA 1
ATOM 5109 C C . ASP B 1 155 ? 21.75 -4.75 5.297 1 92.12 155 ASP B C 1
ATOM 5111 O O . ASP B 1 155 ? 22.938 -4.684 4.98 1 92.12 155 ASP B O 1
ATOM 5115 N N . MET B 1 156 ? 20.844 -4.625 4.406 1 92.94 156 MET B N 1
ATOM 5116 C CA . MET B 1 156 ? 21.109 -4.562 2.975 1 92.94 156 MET B CA 1
ATOM 5117 C C . MET B 1 156 ? 21.766 -3.238 2.604 1 92.94 156 MET B C 1
ATOM 5119 O O . MET B 1 156 ? 22.516 -3.166 1.628 1 92.94 156 MET B O 1
ATOM 5123 N N . TYR B 1 157 ? 21.5 -2.197 3.391 1 94.5 157 TYR B N 1
ATOM 5124 C CA . TYR B 1 157 ? 22.109 -0.905 3.125 1 94.5 157 TYR B CA 1
ATOM 5125 C C . TYR B 1 157 ? 23.641 -1.001 3.217 1 94.5 157 TYR B C 1
ATOM 5127 O O . TYR B 1 157 ? 24.344 -0.255 2.547 1 94.5 157 TYR B O 1
ATOM 5135 N N . TRP B 1 158 ? 24.125 -1.941 4.008 1 95.88 158 TRP B N 1
ATOM 5136 C CA . TRP B 1 158 ? 25.562 -2.092 4.23 1 95.88 158 TRP B CA 1
ATOM 5137 C C . TRP B 1 158 ? 26.094 -3.328 3.52 1 95.88 158 TRP B C 1
ATOM 5139 O O . TRP B 1 158 ? 27.188 -3.805 3.828 1 95.88 158 TRP B O 1
ATOM 5149 N N . SER B 1 159 ? 25.297 -3.871 2.572 1 94.5 159 SER B N 1
ATOM 5150 C CA . SER B 1 159 ? 25.688 -5.059 1.829 1 94.5 159 SER B CA 1
ATOM 5151 C C . SER B 1 159 ? 26.938 -4.793 0.992 1 94.5 159 SER B C 1
ATOM 5153 O O . SER B 1 159 ? 27.141 -3.68 0.501 1 94.5 159 SER B O 1
ATOM 5155 N N . GLU B 1 160 ? 27.688 -5.84 0.777 1 93.19 160 GLU B N 1
ATOM 5156 C CA . GLU B 1 160 ? 28.875 -5.738 -0.075 1 93.19 160 GLU B CA 1
ATOM 5157 C C . GLU B 1 160 ? 28.516 -5.945 -1.543 1 93.19 160 GLU B C 1
ATOM 5159 O O . GLU B 1 160 ? 29.328 -5.691 -2.43 1 93.19 160 GLU B O 1
ATOM 5164 N N . ASN B 1 161 ? 27.328 -6.414 -1.806 1 92.5 161 ASN B N 1
ATOM 5165 C CA . ASN B 1 161 ? 26.844 -6.516 -3.178 1 92.5 161 ASN B CA 1
ATOM 5166 C C . ASN B 1 161 ? 26.672 -5.141 -3.814 1 92.5 161 ASN B C 1
ATOM 5168 O O . ASN B 1 161 ? 25.875 -4.332 -3.342 1 92.5 161 ASN B O 1
ATOM 5172 N N . PRO B 1 162 ? 27.328 -4.848 -4.895 1 90.81 162 PRO B N 1
ATOM 5173 C CA . PRO B 1 162 ? 27.297 -3.506 -5.484 1 90.81 162 PRO B CA 1
ATOM 5174 C C . PRO B 1 162 ? 25.906 -3.143 -6.027 1 90.81 162 PRO B C 1
ATOM 5176 O O . PRO B 1 162 ? 25.625 -1.966 -6.262 1 90.81 162 PRO B O 1
ATOM 5179 N N . LEU B 1 163 ? 25.078 -4.109 -6.223 1 91.69 163 LEU B N 1
ATOM 5180 C CA . LEU B 1 163 ? 23.75 -3.842 -6.762 1 91.69 163 LEU B CA 1
ATOM 5181 C C . LEU B 1 163 ? 22.781 -3.449 -5.648 1 91.69 163 LEU B C 1
ATOM 5183 O O . LEU B 1 163 ? 21.703 -2.939 -5.918 1 91.69 163 LEU B O 1
ATOM 5187 N N . ILE B 1 164 ? 23.188 -3.637 -4.383 1 91.38 164 ILE B N 1
ATOM 5188 C CA . ILE B 1 164 ? 22.266 -3.432 -3.268 1 91.38 164 ILE B CA 1
ATOM 5189 C C . ILE B 1 164 ? 22.875 -2.438 -2.277 1 91.38 164 ILE B C 1
ATOM 5191 O O . ILE B 1 164 ? 22.203 -1.487 -1.86 1 91.38 164 ILE B O 1
ATOM 5195 N N . GLY B 1 165 ? 24.094 -2.619 -2.021 1 91.44 165 GLY B N 1
ATOM 5196 C CA . GLY B 1 165 ? 24.75 -1.811 -1.007 1 91.44 165 GLY B CA 1
ATOM 5197 C C . GLY B 1 165 ? 24.906 -0.356 -1.408 1 91.44 165 GLY B C 1
ATOM 5198 O O . GLY B 1 165 ? 24.984 -0.04 -2.598 1 91.44 165 GLY B O 1
ATOM 5199 N N . ASN B 1 166 ? 24.906 0.485 -0.386 1 90.44 166 ASN B N 1
ATOM 5200 C CA . ASN B 1 166 ? 25.047 1.922 -0.597 1 90.44 166 ASN B CA 1
ATOM 5201 C C . ASN B 1 166 ? 26.344 2.453 0.015 1 90.44 166 ASN B C 1
ATOM 5203 O O . ASN B 1 166 ? 26.547 2.361 1.228 1 90.44 166 ASN B O 1
ATOM 5207 N N . GLU B 1 167 ? 27.109 3.043 -0.741 1 91.12 167 GLU B N 1
ATOM 5208 C CA . GLU B 1 167 ? 28.422 3.525 -0.307 1 91.12 167 GLU B CA 1
ATOM 5209 C C . GLU B 1 167 ? 28.281 4.652 0.713 1 91.12 167 GLU B C 1
ATOM 5211 O O . GLU B 1 167 ? 29.078 4.742 1.655 1 91.12 167 GLU B O 1
ATOM 5216 N N . GLY B 1 168 ? 27.344 5.434 0.521 1 94 168 GLY B N 1
ATOM 5217 C CA . GLY B 1 168 ? 27.141 6.535 1.442 1 94 168 GLY B CA 1
ATOM 5218 C C . GLY B 1 168 ? 26.812 6.082 2.852 1 94 168 GLY B C 1
ATOM 5219 O O . GLY B 1 168 ? 27.281 6.672 3.826 1 94 168 GLY B O 1
ATOM 5220 N N . PHE B 1 169 ? 26.031 5.043 2.99 1 95.12 169 PHE B N 1
ATOM 5221 C CA . PHE B 1 169 ? 25.688 4.492 4.297 1 95.12 169 PHE B CA 1
ATOM 5222 C C . PHE B 1 169 ? 26.938 3.973 5.012 1 95.12 169 PHE B C 1
ATOM 5224 O O . PHE B 1 169 ? 27.141 4.262 6.191 1 95.12 169 PHE B O 1
ATOM 5231 N N . LYS B 1 170 ? 27.719 3.273 4.234 1 94.62 170 LYS B N 1
ATOM 5232 C CA . LYS B 1 170 ? 28.922 2.666 4.789 1 94.62 170 LYS B CA 1
ATOM 5233 C C . LYS B 1 170 ? 29.906 3.732 5.258 1 94.62 170 LYS B C 1
ATOM 5235 O O . LYS B 1 170 ? 30.594 3.547 6.258 1 94.62 170 LYS B O 1
ATOM 5240 N N . LYS B 1 171 ? 29.969 4.758 4.57 1 95.12 171 LYS B N 1
ATOM 5241 C CA . LYS B 1 171 ? 30.891 5.852 4.914 1 95.12 171 LYS B CA 1
ATOM 5242 C C . LYS B 1 171 ? 30.375 6.633 6.121 1 95.12 171 LYS B C 1
ATOM 5244 O O . LYS B 1 171 ? 31.172 7.191 6.883 1 95.12 171 LYS B O 1
ATOM 5249 N N . CYS B 1 172 ? 29.094 6.68 6.305 1 96.5 172 CYS B N 1
ATOM 5250 C CA . CYS B 1 172 ? 28.484 7.461 7.375 1 96.5 172 CYS B CA 1
ATOM 5251 C C . CYS B 1 172 ? 28.656 6.77 8.727 1 96.5 172 CYS B C 1
ATOM 5253 O O . CYS B 1 172 ? 29.125 7.387 9.688 1 96.5 172 CYS B O 1
ATOM 5255 N N . MET B 1 173 ? 28.328 5.504 8.875 1 96.56 173 MET B N 1
ATOM 5256 C CA . MET B 1 173 ? 28.547 4.695 10.07 1 96.56 173 MET B CA 1
ATOM 5257 C C . MET B 1 173 ? 28.391 3.211 9.758 1 96.56 173 MET B C 1
ATOM 5259 O O . MET B 1 173 ? 27.828 2.846 8.727 1 96.56 173 MET B O 1
ATOM 5263 N N . THR B 1 174 ? 28.859 2.389 10.625 1 97.12 174 THR B N 1
ATOM 5264 C CA . THR B 1 174 ? 28.75 0.948 10.422 1 97.12 174 THR B CA 1
ATOM 5265 C C . THR B 1 174 ? 27.344 0.46 10.719 1 97.12 174 THR B C 1
ATOM 5267 O O . THR B 1 174 ? 26.578 1.127 11.43 1 97.12 174 THR B O 1
ATOM 5270 N N . ARG B 1 175 ? 27.016 -0.641 10.133 1 96.5 175 ARG B N 1
ATOM 5271 C CA . ARG B 1 175 ? 25.719 -1.258 10.383 1 96.5 175 ARG B CA 1
ATOM 5272 C C . ARG B 1 175 ? 25.516 -1.503 11.875 1 96.5 175 ARG B C 1
ATOM 5274 O O . ARG B 1 175 ? 24.469 -1.168 12.422 1 96.5 175 ARG B O 1
ATOM 5281 N N . THR B 1 176 ? 26.484 -2.043 12.484 1 97.44 176 THR B N 1
ATOM 5282 C CA . THR B 1 176 ? 26.406 -2.371 13.906 1 97.44 176 THR B CA 1
ATOM 5283 C C . THR B 1 176 ? 26.125 -1.119 14.734 1 97.44 176 THR B C 1
ATOM 5285 O O . THR B 1 176 ? 25.328 -1.152 15.672 1 97.44 176 THR B O 1
ATOM 5288 N N . ARG B 1 177 ? 26.812 -0.081 14.43 1 97.81 177 ARG B N 1
ATOM 5289 C CA . ARG B 1 177 ? 26.609 1.166 15.164 1 97.81 177 ARG B CA 1
ATOM 5290 C C . ARG B 1 177 ? 25.203 1.693 14.969 1 97.81 177 ARG B C 1
ATOM 5292 O O . ARG B 1 177 ? 24.547 2.113 15.938 1 97.81 177 ARG B O 1
ATOM 5299 N N . PHE B 1 178 ? 24.719 1.665 13.766 1 97.06 178 PHE B N 1
ATOM 5300 C CA . PHE B 1 178 ? 23.359 2.109 13.484 1 97.06 178 PHE B CA 1
ATOM 5301 C C . PHE B 1 178 ? 22.344 1.304 14.289 1 97.06 178 PHE B C 1
ATOM 5303 O O . PHE B 1 178 ? 21.438 1.871 14.891 1 97.06 178 PHE B O 1
ATOM 5310 N N . GLU B 1 179 ? 22.531 0.005 14.297 1 95.69 179 GLU B N 1
ATOM 5311 C CA . GLU B 1 179 ? 21.625 -0.886 15.016 1 95.69 179 GLU B CA 1
ATOM 5312 C C . GLU B 1 179 ? 21.656 -0.617 16.516 1 95.69 179 GLU B C 1
ATOM 5314 O O . GLU B 1 179 ? 20.625 -0.707 17.188 1 95.69 179 GLU B O 1
ATOM 5319 N N . LYS B 1 180 ? 22.797 -0.285 17.016 1 96.75 180 LYS B N 1
ATOM 5320 C CA . LYS B 1 180 ? 22.906 0.042 18.438 1 96.75 180 LYS B CA 1
ATOM 5321 C C . LYS B 1 180 ? 22.203 1.352 18.75 1 96.75 180 LYS B C 1
ATOM 5323 O O . LYS B 1 180 ? 21.531 1.469 19.781 1 96.75 180 LYS B O 1
ATOM 5328 N N . LEU B 1 181 ? 22.359 2.305 17.891 1 97.12 181 LEU B N 1
ATOM 5329 C CA . LEU B 1 181 ? 21.656 3.568 18.078 1 97.12 181 LEU B CA 1
ATOM 5330 C C . LEU B 1 181 ? 20.141 3.359 18.047 1 97.12 181 LEU B C 1
ATOM 5332 O O . LEU B 1 181 ? 19.406 3.959 18.844 1 97.12 181 LEU B O 1
ATOM 5336 N N . LEU B 1 182 ? 19.719 2.525 17.141 1 95.12 182 LEU B N 1
ATOM 5337 C CA . LEU B 1 182 ? 18.297 2.197 17.047 1 95.12 182 LEU B CA 1
ATOM 5338 C C . LEU B 1 182 ? 17.812 1.491 18.312 1 95.12 182 LEU B C 1
ATOM 5340 O O . LEU B 1 182 ? 16.719 1.775 18.797 1 95.12 182 LEU B O 1
ATOM 5344 N N . GLN B 1 183 ? 18.578 0.652 18.859 1 94.5 183 GLN B N 1
ATOM 5345 C CA . GLN B 1 183 ? 18.25 -0.138 20.031 1 94.5 183 GLN B CA 1
ATOM 5346 C C . GLN B 1 183 ? 18.062 0.753 21.266 1 94.5 183 GLN B C 1
ATOM 5348 O O . GLN B 1 183 ? 17.141 0.555 22.047 1 94.5 183 GLN B O 1
ATOM 5353 N N . TYR B 1 184 ? 18.922 1.7 21.391 1 96.31 184 TYR B N 1
ATOM 5354 C CA . TYR B 1 184 ? 18.922 2.49 22.625 1 96.31 184 TYR B CA 1
ATOM 5355 C C . TYR B 1 184 ? 18.234 3.836 22.406 1 96.31 184 TYR B C 1
ATOM 5357 O O . TYR B 1 184 ? 18.172 4.656 23.328 1 96.31 184 TYR B O 1
ATOM 5365 N N . LEU B 1 185 ? 17.672 4.07 21.25 1 96.38 185 LEU B N 1
ATOM 5366 C CA . LEU B 1 185 ? 17.078 5.355 20.922 1 96.38 185 LEU B CA 1
ATOM 5367 C C . LEU B 1 185 ? 16.031 5.758 21.953 1 96.38 185 LEU B C 1
ATOM 5369 O O . LEU B 1 185 ? 15.117 4.984 22.25 1 96.38 185 LEU B O 1
ATOM 5373 N N . HIS B 1 186 ? 16.188 6.922 22.516 1 96.5 186 HIS B N 1
ATOM 5374 C CA . HIS B 1 186 ? 15.227 7.496 23.438 1 96.5 186 HIS B CA 1
ATOM 5375 C C . HIS B 1 186 ? 15.18 9.016 23.312 1 96.5 186 HIS B C 1
ATOM 5377 O O . HIS B 1 186 ? 16.188 9.656 23.016 1 96.5 186 HIS B O 1
ATOM 5383 N N . VAL B 1 187 ? 14.023 9.547 23.562 1 96.5 187 VAL B N 1
ATOM 5384 C CA . VAL B 1 187 ? 13.844 10.984 23.406 1 96.5 187 VAL B CA 1
ATOM 5385 C C . VAL B 1 187 ? 13.477 11.625 24.734 1 96.5 187 VAL B C 1
ATOM 5387 O O . VAL B 1 187 ? 13.352 12.844 24.844 1 96.5 187 VAL B O 1
ATOM 5390 N N . ASN B 1 188 ? 13.266 10.805 25.734 1 96.19 188 ASN B N 1
ATOM 5391 C CA . ASN B 1 188 ? 12.875 11.281 27.062 1 96.19 188 ASN B CA 1
ATOM 5392 C C . ASN B 1 188 ? 13.383 10.359 28.172 1 96.19 188 ASN B C 1
ATOM 5394 O O . ASN B 1 188 ? 13.75 9.211 27.906 1 96.19 188 ASN B O 1
ATOM 5398 N N . ASP B 1 189 ? 13.375 10.945 29.312 1 93.81 189 ASP B N 1
ATOM 5399 C CA . ASP B 1 189 ? 13.805 10.164 30.469 1 93.81 189 ASP B CA 1
ATOM 5400 C C . ASP B 1 189 ? 12.695 9.227 30.938 1 93.81 189 ASP B C 1
ATOM 5402 O O . ASP B 1 189 ? 11.664 9.68 31.453 1 93.81 189 ASP B O 1
ATOM 5406 N N . ASN B 1 190 ? 12.93 7.965 30.891 1 89.12 190 ASN B N 1
ATOM 5407 C CA . ASN B 1 190 ? 11.938 6.961 31.266 1 89.12 190 ASN B CA 1
ATOM 5408 C C . ASN B 1 190 ? 11.609 7.027 32.75 1 89.12 190 ASN B C 1
ATOM 5410 O O . ASN B 1 190 ? 10.5 6.672 33.156 1 89.12 190 ASN B O 1
ATOM 5414 N N . SER B 1 191 ? 12.516 7.488 33.469 1 89.06 191 SER B N 1
ATOM 5415 C CA . SER B 1 191 ? 12.352 7.484 34.906 1 89.06 191 SER B CA 1
ATOM 5416 C C . SER B 1 191 ? 11.336 8.531 35.344 1 89.06 191 SER B C 1
ATOM 5418 O O . SER B 1 191 ? 10.812 8.461 36.469 1 89.06 191 SER B O 1
ATOM 5420 N N . THR B 1 192 ? 11.039 9.375 34.531 1 91.12 192 THR B N 1
ATOM 5421 C CA . THR B 1 192 ? 10.141 10.461 34.875 1 91.12 192 THR B CA 1
ATOM 5422 C C . THR B 1 192 ? 8.711 10.156 34.438 1 91.12 192 THR B C 1
ATOM 5424 O O . THR B 1 192 ? 7.805 10.969 34.656 1 91.12 192 THR B O 1
ATOM 5427 N N . GLN B 1 193 ? 8.484 9.008 33.875 1 90.56 193 GLN B N 1
ATOM 5428 C CA . GLN B 1 193 ? 7.145 8.641 33.438 1 90.56 193 GLN B CA 1
ATOM 5429 C C . GLN B 1 193 ? 6.273 8.227 34.594 1 90.56 193 GLN B C 1
ATOM 5431 O O . GLN B 1 193 ? 6.68 7.387 35.406 1 90.56 193 GLN B O 1
ATOM 5436 N N . GLY B 1 194 ? 5.113 8.742 34.688 1 88.31 194 GLY B N 1
ATOM 5437 C CA . GLY B 1 194 ? 4.172 8.312 35.688 1 88.31 194 GLY B CA 1
ATOM 5438 C C . GLY B 1 194 ? 3.746 6.867 35.531 1 88.31 194 GLY B C 1
ATOM 5439 O O . GLY B 1 194 ? 3.676 6.352 34.438 1 88.31 194 GLY B O 1
ATOM 5440 N N . PRO B 1 195 ? 3.469 6.207 36.625 1 86.75 195 PRO B N 1
ATOM 5441 C CA . PRO B 1 195 ? 3.062 4.801 36.562 1 86.75 195 PRO B CA 1
ATOM 5442 C C . PRO B 1 195 ? 1.742 4.602 35.812 1 86.75 195 PRO B C 1
ATOM 5444 O O . PRO B 1 195 ? 0.894 5.496 35.812 1 86.75 195 PRO B O 1
ATOM 5447 N N . ALA B 1 196 ? 1.721 3.475 35.219 1 81.81 196 ALA B N 1
ATOM 5448 C CA . ALA B 1 196 ? 0.503 3.139 34.469 1 81.81 196 ALA B CA 1
ATOM 5449 C C . ALA B 1 196 ? -0.718 3.182 35.375 1 81.81 196 ALA B C 1
ATOM 5451 O O . ALA B 1 196 ? -0.653 2.75 36.531 1 81.81 196 ALA B O 1
ATOM 5452 N N . GLY B 1 197 ? -1.763 3.689 34.906 1 76.5 197 GLY B N 1
ATOM 5453 C CA . GLY B 1 197 ? -3.002 3.705 35.656 1 76.5 197 GLY B CA 1
ATOM 5454 C C . GLY B 1 197 ? -3.197 4.98 36.469 1 76.5 197 GLY B C 1
ATOM 5455 O O . GLY B 1 197 ? -4.266 5.199 37.031 1 76.5 197 GLY B O 1
ATOM 5456 N N . THR B 1 198 ? -2.201 5.703 36.531 1 81.25 198 THR B N 1
ATOM 5457 C CA . THR B 1 198 ? -2.307 6.969 37.25 1 81.25 198 THR B CA 1
ATOM 5458 C C . THR B 1 198 ? -2.639 8.109 36.281 1 81.25 198 THR B C 1
ATOM 5460 O O . THR B 1 198 ? -2.434 7.988 35.094 1 81.25 198 THR B O 1
ATOM 5463 N N . PRO B 1 199 ? -3.256 9.102 36.812 1 78.69 199 PRO B N 1
ATOM 5464 C CA . PRO B 1 199 ? -3.596 10.242 35.969 1 78.69 199 PRO B CA 1
ATOM 5465 C C . PRO B 1 199 ? -2.367 10.898 35.312 1 78.69 199 PRO B C 1
ATOM 5467 O O . PRO B 1 199 ? -2.48 11.57 34.312 1 78.69 199 PRO B O 1
ATOM 5470 N N . ASP B 1 200 ? -1.319 10.688 35.906 1 81.81 200 ASP B N 1
ATOM 5471 C CA . ASP B 1 200 ? -0.105 11.336 35.406 1 81.81 200 ASP B CA 1
ATOM 5472 C C . ASP B 1 200 ? 0.588 10.477 34.375 1 81.81 200 ASP B C 1
ATOM 5474 O O . ASP B 1 200 ? 1.622 10.867 33.812 1 81.81 200 ASP B O 1
ATOM 5478 N N . HIS B 1 201 ? 0.029 9.438 34.125 1 87.06 201 HIS B N 1
ATOM 5479 C CA . HIS B 1 201 ? 0.634 8.562 33.125 1 87.06 201 HIS B CA 1
ATOM 5480 C C . HIS B 1 201 ? 0.381 9.078 31.703 1 87.06 201 HIS B C 1
ATOM 5482 O O . HIS B 1 201 ? -0.771 9.258 31.297 1 87.06 201 HIS B O 1
ATOM 5488 N N . ASP B 1 202 ? 1.396 9.367 31.031 1 87.44 202 ASP B N 1
ATOM 5489 C CA . ASP B 1 202 ? 1.347 9.812 29.641 1 87.44 202 ASP B CA 1
ATOM 5490 C C . ASP B 1 202 ? 1.854 8.727 28.688 1 87.44 202 ASP B C 1
ATOM 5492 O O . ASP B 1 202 ? 3.053 8.43 28.656 1 87.44 202 ASP B O 1
ATOM 5496 N N . ARG B 1 203 ? 1.008 8.219 27.891 1 84.5 203 ARG B N 1
ATOM 5497 C CA . ARG B 1 203 ? 1.367 7.148 26.969 1 84.5 203 ARG B CA 1
ATOM 5498 C C . ARG B 1 203 ? 2.35 7.641 25.922 1 84.5 203 ARG B C 1
ATOM 5500 O O . ARG B 1 203 ? 3.027 6.836 25.266 1 84.5 203 ARG B O 1
ATOM 5507 N N . LEU B 1 204 ? 2.377 8.953 25.797 1 90.56 204 LEU B N 1
ATOM 5508 C CA . LEU B 1 204 ? 3.283 9.531 24.797 1 90.56 204 LEU B CA 1
ATOM 5509 C C . LEU B 1 204 ? 4.512 10.125 25.484 1 90.56 204 LEU B C 1
ATOM 5511 O O . LEU B 1 204 ? 5.234 10.922 24.875 1 90.56 204 LEU B O 1
ATOM 5515 N N . HIS B 1 205 ? 4.773 9.758 26.672 1 93.06 205 HIS B N 1
ATOM 5516 C CA . HIS B 1 205 ? 5.863 10.32 27.469 1 93.06 205 HIS B CA 1
ATOM 5517 C C . HIS B 1 205 ? 7.195 10.203 26.734 1 93.06 205 HIS B C 1
ATOM 5519 O O . HIS B 1 205 ? 7.969 11.164 26.703 1 93.06 205 HIS B O 1
ATOM 5525 N N . LYS B 1 206 ? 7.434 9.133 26.109 1 92.12 206 LYS B N 1
ATOM 5526 C CA . LYS B 1 206 ? 8.719 8.82 25.484 1 92.12 206 LYS B CA 1
ATOM 5527 C C . LYS B 1 206 ? 9.031 9.805 24.359 1 92.12 206 LYS B C 1
ATOM 5529 O O . LYS B 1 206 ? 10.203 10.047 24.047 1 92.12 206 LYS B O 1
ATOM 5534 N N . ILE B 1 207 ? 7.984 10.398 23.75 1 94.44 207 ILE B N 1
ATOM 5535 C CA . ILE B 1 207 ? 8.25 11.273 22.609 1 94.44 207 ILE B CA 1
ATOM 5536 C C . ILE B 1 207 ? 7.648 12.648 22.859 1 94.44 207 ILE B C 1
ATOM 5538 O O . ILE B 1 207 ? 7.535 13.461 21.938 1 94.44 207 ILE B O 1
ATOM 5542 N N . ARG B 1 208 ? 7.25 12.969 24.047 1 95.62 208 ARG B N 1
ATOM 5543 C CA . ARG B 1 208 ? 6.582 14.211 24.422 1 95.62 208 ARG B CA 1
ATOM 5544 C C . ARG B 1 208 ? 7.441 15.422 24.062 1 95.62 208 ARG B C 1
ATOM 5546 O O . ARG B 1 208 ? 6.938 16.406 23.531 1 95.62 208 ARG B O 1
ATOM 5553 N N . PRO B 1 209 ? 8.758 15.352 24.312 1 97 209 PRO B N 1
ATOM 5554 C CA . PRO B 1 209 ? 9.578 16.516 23.984 1 97 209 PRO B CA 1
ATOM 5555 C C . PRO B 1 209 ? 9.555 16.844 22.484 1 97 209 PRO B C 1
ATOM 5557 O O . PRO B 1 209 ? 9.516 18.016 22.109 1 97 209 PRO B O 1
ATOM 5560 N N . LEU B 1 210 ? 9.547 15.836 21.688 1 97.5 210 LEU B N 1
ATOM 5561 C CA . LEU B 1 210 ? 9.516 16.047 20.25 1 97.5 210 LEU B CA 1
ATOM 5562 C C . LEU B 1 210 ? 8.164 16.609 19.812 1 97.5 210 LEU B C 1
ATOM 5564 O O . LEU B 1 210 ? 8.109 17.531 19 1 97.5 210 LEU B O 1
ATOM 5568 N N . ILE B 1 211 ? 7.125 16.094 20.359 1 97.06 211 ILE B N 1
ATOM 5569 C CA . ILE B 1 211 ? 5.773 16.547 20.047 1 97.06 211 ILE B CA 1
ATOM 5570 C C . ILE B 1 211 ? 5.625 18.031 20.406 1 97.06 211 ILE B C 1
ATOM 5572 O O . ILE B 1 211 ? 5.176 18.828 19.578 1 97.06 211 ILE B O 1
ATOM 5576 N N . ASN B 1 212 ? 6.004 18.328 21.594 1 97.12 212 ASN B N 1
ATOM 5577 C CA . ASN B 1 212 ? 5.887 19.719 22.062 1 97.12 212 ASN B CA 1
ATOM 5578 C C . ASN B 1 212 ? 6.691 20.672 21.188 1 97.12 212 ASN B C 1
ATOM 5580 O O . ASN B 1 212 ? 6.195 21.734 20.797 1 97.12 212 ASN B O 1
ATOM 5584 N N . MET B 1 213 ? 7.832 20.281 20.891 1 97.81 213 MET B N 1
ATOM 5585 C CA . MET B 1 213 ? 8.719 21.125 20.078 1 97.81 213 MET B CA 1
ATOM 5586 C C . MET B 1 213 ? 8.125 21.375 18.703 1 97.81 213 MET B C 1
ATOM 5588 O O . MET B 1 213 ? 8.055 22.531 18.25 1 97.81 213 MET B O 1
ATOM 5592 N N . THR B 1 214 ? 7.73 20.344 18.047 1 98.19 214 THR B N 1
ATOM 5593 C CA . THR B 1 214 ? 7.277 20.469 16.672 1 98.19 214 THR B CA 1
ATOM 5594 C C . THR B 1 214 ? 5.941 21.219 16.609 1 98.19 214 THR B C 1
ATOM 5596 O O . THR B 1 214 ? 5.719 22.031 15.711 1 98.19 214 THR B O 1
ATOM 5599 N N . ARG B 1 215 ? 5.055 20.938 17.516 1 97.12 215 ARG B N 1
ATOM 5600 C CA . ARG B 1 215 ? 3.779 21.656 17.547 1 97.12 215 ARG B CA 1
ATOM 5601 C C . ARG B 1 215 ? 3.99 23.156 17.719 1 97.12 215 ARG B C 1
ATOM 5603 O O . ARG B 1 215 ? 3.303 23.953 17.094 1 97.12 215 ARG B O 1
ATOM 5610 N N . GLU B 1 216 ? 4.875 23.453 18.531 1 97.38 216 GLU B N 1
ATOM 5611 C CA . GLU B 1 216 ? 5.195 24.859 18.75 1 97.38 216 GLU B CA 1
ATOM 5612 C C . GLU B 1 216 ? 5.844 25.469 17.5 1 97.38 216 GLU B C 1
ATOM 5614 O O . GLU B 1 216 ? 5.461 26.562 17.062 1 97.38 216 GLU B O 1
ATOM 5619 N N . ASN B 1 217 ? 6.789 24.797 16.938 1 98.06 217 ASN B N 1
ATOM 5620 C CA . ASN B 1 217 ? 7.527 25.297 15.781 1 98.06 217 ASN B CA 1
ATOM 5621 C C . ASN B 1 217 ? 6.621 25.453 14.562 1 98.06 217 ASN B C 1
ATOM 5623 O O . ASN B 1 217 ? 6.762 26.406 13.797 1 98.06 217 ASN B O 1
ATOM 5627 N N . PHE B 1 218 ? 5.727 24.516 14.336 1 98.06 218 PHE B N 1
ATOM 5628 C CA . PHE B 1 218 ? 4.812 24.547 13.203 1 98.06 218 PHE B CA 1
ATOM 5629 C C . PHE B 1 218 ? 3.977 25.828 13.227 1 98.06 218 PHE B C 1
ATOM 5631 O O . PHE B 1 218 ? 3.664 26.391 12.172 1 98.06 218 PHE B O 1
ATOM 5638 N N . LYS B 1 219 ? 3.658 26.312 14.445 1 96.38 219 LYS B N 1
ATOM 5639 C CA . LYS B 1 219 ? 2.854 27.531 14.617 1 96.38 219 LYS B CA 1
ATOM 5640 C C . LYS B 1 219 ? 3.723 28.781 14.555 1 96.38 219 LYS B C 1
ATOM 5642 O O . LYS B 1 219 ? 3.299 29.812 14.023 1 96.38 219 LYS B O 1
ATOM 5647 N N . LYS B 1 220 ? 4.867 28.609 15.008 1 96.88 220 LYS B N 1
ATOM 5648 C CA . LYS B 1 220 ? 5.766 29.75 15.156 1 96.88 220 LYS B CA 1
ATOM 5649 C C . LYS B 1 220 ? 6.215 30.266 13.797 1 96.88 220 LYS B C 1
ATOM 5651 O O . LYS B 1 220 ? 6.289 31.484 13.586 1 96.88 220 LYS B O 1
ATOM 5656 N N . TYR B 1 221 ? 6.398 29.391 12.859 1 97.5 221 TYR B N 1
ATOM 5657 C CA . TYR B 1 221 ? 7.09 29.812 11.648 1 97.5 221 TYR B CA 1
ATOM 5658 C C . TYR B 1 221 ? 6.121 29.906 10.469 1 97.5 221 TYR B C 1
ATOM 5660 O O . TYR B 1 221 ? 6.531 30.188 9.344 1 97.5 221 TYR B O 1
ATOM 5668 N N . TYR B 1 222 ? 4.887 29.688 10.68 1 97.56 222 TYR B N 1
ATOM 5669 C CA . TYR B 1 222 ? 3.881 29.797 9.625 1 97.56 222 TYR B CA 1
ATOM 5670 C C . TYR B 1 222 ? 2.549 30.281 10.195 1 97.56 222 TYR B C 1
ATOM 5672 O O . TYR B 1 222 ? 1.963 29.609 11.055 1 97.56 222 TYR B O 1
ATOM 5680 N N . LYS B 1 223 ? 2.072 31.375 9.703 1 96.94 223 LYS B N 1
ATOM 5681 C CA . LYS B 1 223 ? 0.76 31.891 10.078 1 96.94 223 LYS B CA 1
ATOM 5682 C C . LYS B 1 223 ? -0.337 31.312 9.203 1 96.94 223 LYS B C 1
ATOM 5684 O O . LYS B 1 223 ? -0.292 31.438 7.977 1 96.94 223 LYS B O 1
ATOM 5689 N N . PRO B 1 224 ? -1.292 30.672 9.805 1 97 224 PRO B N 1
ATOM 5690 C CA . PRO B 1 224 ? -2.322 29.969 9.031 1 97 224 PRO B CA 1
ATOM 5691 C C . PRO B 1 224 ? -3.135 30.922 8.148 1 97 224 PRO B C 1
ATOM 5693 O O . PRO B 1 224 ? -3.369 32.062 8.523 1 97 224 PRO B O 1
ATOM 5696 N N . GLY B 1 225 ? -3.598 30.406 7.02 1 96.94 225 GLY B N 1
ATOM 5697 C CA . GLY B 1 225 ? -4.5 31.141 6.145 1 96.94 225 GLY B CA 1
ATOM 5698 C C . GLY B 1 225 ? -5.938 31.125 6.621 1 96.94 225 GLY B C 1
ATOM 5699 O O . GLY B 1 225 ? -6.238 30.578 7.684 1 96.94 225 GLY B O 1
ATOM 5700 N N . LYS B 1 226 ? -6.727 31.781 5.848 1 96.94 226 LYS B N 1
ATOM 5701 C CA . LYS B 1 226 ? -8.141 31.891 6.18 1 96.94 226 LYS B CA 1
ATOM 5702 C C . LYS B 1 226 ? -8.797 30.516 6.258 1 96.94 226 LYS B C 1
ATOM 5704 O O . LYS B 1 226 ? -9.539 30.219 7.203 1 96.94 226 LYS B O 1
ATOM 5709 N N . CYS B 1 227 ? -8.445 29.672 5.285 1 97.25 227 CYS B N 1
ATOM 5710 C CA . CYS B 1 227 ? -9.109 28.375 5.172 1 97.25 227 CYS B CA 1
ATOM 5711 C C . CYS B 1 227 ? -8.211 27.266 5.707 1 97.25 227 CYS B C 1
ATOM 5713 O O . CYS B 1 227 ? -7.07 27.109 5.27 1 97.25 227 CYS B O 1
ATOM 5715 N N . GLN B 1 228 ? -8.758 26.516 6.641 1 97.19 228 GLN B N 1
ATOM 5716 C CA . GLN B 1 228 ? -8.062 25.391 7.266 1 97.19 228 GLN B CA 1
ATOM 5717 C C . GLN B 1 228 ? -8.867 24.109 7.137 1 97.19 228 GLN B C 1
ATOM 5719 O O . GLN B 1 228 ? -10.094 24.141 7.078 1 97.19 228 GLN B O 1
ATOM 5724 N N . SER B 1 229 ? -8.125 23.016 7.098 1 97.12 229 SER B N 1
ATOM 5725 C CA . SER B 1 229 ? -8.781 21.719 7.051 1 97.12 229 SER B CA 1
ATOM 5726 C C . SER B 1 229 ? -8.414 20.875 8.266 1 97.12 229 SER B C 1
ATOM 5728 O O . SER B 1 229 ? -7.266 20.875 8.703 1 97.12 229 SER B O 1
ATOM 5730 N N . VAL B 1 230 ? -9.43 20.203 8.852 1 95.94 230 VAL B N 1
ATOM 5731 C CA . VAL B 1 230 ? -9.227 19.281 9.961 1 95.94 230 VAL B CA 1
ATOM 5732 C C . VAL B 1 230 ? -9.672 17.875 9.547 1 95.94 230 VAL B C 1
ATOM 5734 O O . VAL B 1 230 ? -10.781 17.703 9.031 1 95.94 230 VAL B O 1
ATOM 5737 N N . ASP B 1 231 ? -8.797 16.969 9.703 1 93.56 231 ASP B N 1
ATOM 5738 C CA . ASP B 1 231 ? -9.125 15.586 9.352 1 93.56 231 ASP B CA 1
ATOM 5739 C C . ASP B 1 231 ? -8.203 14.602 10.07 1 93.56 231 ASP B C 1
ATOM 5741 O O . ASP B 1 231 ? -7.301 15.008 10.797 1 93.56 231 ASP B O 1
ATOM 5745 N N . GLU B 1 232 ? -8.586 13.352 9.875 1 88.75 232 GLU B N 1
ATOM 5746 C CA . GLU B 1 232 ? -7.785 12.281 10.453 1 88.75 232 GLU B CA 1
ATOM 5747 C C . GLU B 1 232 ? -6.672 11.852 9.5 1 88.75 232 GLU B C 1
ATOM 5749 O O . GLU B 1 232 ? -6.883 11.781 8.289 1 88.75 232 GLU B O 1
ATOM 5754 N N . GLY B 1 233 ? -5.488 11.797 10.047 1 84.44 233 GLY B N 1
ATOM 5755 C CA . GLY B 1 233 ? -4.391 11.133 9.367 1 84.44 233 GLY B CA 1
ATOM 5756 C C . GLY B 1 233 ? -4.113 9.742 9.898 1 84.44 233 GLY B C 1
ATOM 5757 O O . GLY B 1 233 ? -4.477 9.422 11.031 1 84.44 233 GLY B O 1
ATOM 5758 N N . MET B 1 234 ? -3.584 8.828 9.008 1 80.56 234 MET B N 1
ATOM 5759 C CA . MET B 1 234 ? -3.295 7.461 9.43 1 80.56 234 MET B CA 1
ATOM 5760 C C . MET B 1 234 ? -1.812 7.145 9.273 1 80.56 234 MET B C 1
ATOM 5762 O O . MET B 1 234 ? -1.189 7.543 8.281 1 80.56 234 MET B O 1
ATOM 5766 N N . ILE B 1 235 ? -1.32 6.574 10.297 1 77.12 235 ILE B N 1
ATOM 5767 C CA . ILE B 1 235 ? 0.033 6.031 10.25 1 77.12 235 ILE B CA 1
ATOM 5768 C C . ILE B 1 235 ? -0.026 4.512 10.117 1 77.12 235 ILE B C 1
ATOM 5770 O O . ILE B 1 235 ? -0.602 3.826 10.961 1 77.12 235 ILE B O 1
ATOM 5774 N N . ARG B 1 236 ? 0.483 4.051 8.953 1 71.44 236 ARG B N 1
ATOM 5775 C CA . ARG B 1 236 ? 0.515 2.602 8.781 1 71.44 236 ARG B CA 1
ATOM 5776 C C . ARG B 1 236 ? 1.325 1.939 9.891 1 71.44 236 ARG B C 1
ATOM 5778 O O . ARG B 1 236 ? 2.457 2.346 10.172 1 71.44 236 ARG B O 1
ATOM 5785 N N . TYR B 1 237 ? 0.695 1.077 10.656 1 65.12 237 TYR B N 1
ATOM 5786 C CA . TYR B 1 237 ? 1.333 0.371 11.766 1 65.12 237 TYR B CA 1
ATOM 5787 C C . TYR B 1 237 ? 1.084 -1.13 11.672 1 65.12 237 TYR B C 1
ATOM 5789 O O . TYR B 1 237 ? -0.063 -1.569 11.555 1 65.12 237 TYR B O 1
ATOM 5797 N N . LYS B 1 238 ? 2.07 -1.943 11.523 1 56.78 2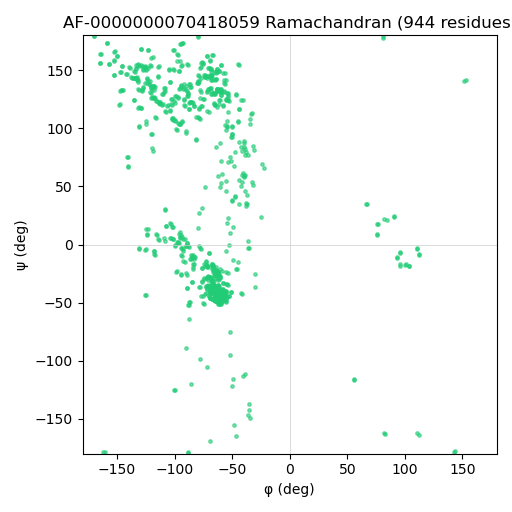38 LYS B N 1
ATOM 5798 C CA . LYS B 1 238 ? 1.938 -3.393 11.398 1 56.78 238 LYS B CA 1
ATOM 5799 C C . LYS B 1 238 ? 1.996 -4.07 12.758 1 56.78 238 LYS B C 1
ATOM 5801 O O . LYS B 1 238 ? 1.658 -5.25 12.891 1 56.78 238 LYS B O 1
ATOM 5806 N N . GLY B 1 239 ? 2.186 -3.32 13.852 1 54.34 239 GLY B N 1
ATOM 5807 C CA . GLY B 1 239 ? 2.307 -3.939 15.164 1 54.34 239 GLY B CA 1
ATOM 5808 C C . GLY B 1 239 ? 0.986 -4.023 15.906 1 54.34 239 GLY B C 1
ATOM 5809 O O . GLY B 1 239 ? -0.08 -3.867 15.305 1 54.34 239 GLY B O 1
ATOM 5810 N N . HIS B 1 240 ? 1.038 -4.688 17.016 1 51.78 240 HIS B N 1
ATOM 5811 C CA . HIS B 1 240 ? -0.125 -4.77 17.891 1 51.78 240 HIS B CA 1
ATOM 5812 C C . HIS B 1 240 ? -0.134 -3.627 18.906 1 51.78 240 HIS B C 1
ATOM 5814 O O . HIS B 1 240 ? 0.825 -3.453 19.656 1 51.78 240 HIS B O 1
ATOM 5820 N N . HIS B 1 241 ? -0.833 -2.672 18.547 1 54.94 241 HIS B N 1
ATOM 5821 C CA . HIS B 1 241 ? -1.02 -1.569 19.484 1 54.94 241 HIS B CA 1
ATOM 5822 C C . HIS B 1 241 ? -2.496 -1.353 19.781 1 54.94 241 HIS B C 1
ATOM 5824 O O . HIS B 1 241 ? -3.352 -1.557 18.922 1 54.94 241 HIS B O 1
ATOM 5830 N N . TYR B 1 242 ? -2.713 -1.146 21 1 48.03 242 TYR B N 1
ATOM 5831 C CA . TYR B 1 242 ? -4.09 -0.978 21.438 1 48.03 242 TYR B CA 1
ATOM 5832 C C . TYR B 1 242 ? -4.793 0.115 20.641 1 48.03 242 TYR B C 1
ATOM 5834 O O . TYR B 1 242 ? -6.016 0.075 20.469 1 48.03 242 TYR B O 1
ATOM 5842 N N . ALA B 1 243 ? -4.016 0.981 20.125 1 50.12 243 ALA B N 1
ATOM 5843 C CA . ALA B 1 243 ? -4.617 2.123 19.453 1 50.12 243 ALA B CA 1
ATOM 5844 C C . ALA B 1 243 ? -4.727 1.87 17.953 1 50.12 243 ALA B C 1
ATOM 5846 O O . ALA B 1 243 ? -5.094 2.768 17.188 1 50.12 243 ALA B O 1
ATOM 5847 N N . GLN B 1 244 ? -4.395 0.705 17.578 1 55.69 244 GLN B N 1
ATOM 5848 C CA . GLN B 1 244 ? -4.469 0.375 16.156 1 55.69 244 GLN B CA 1
ATOM 5849 C C . GLN B 1 244 ? -5.918 0.344 15.672 1 55.69 244 GLN B C 1
ATOM 5851 O O . GLN B 1 244 ? -6.805 -0.13 16.375 1 55.69 244 GLN B O 1
ATOM 5856 N N . GLN B 1 245 ? -6.152 1.034 14.602 1 58.47 245 GLN B N 1
ATOM 5857 C CA . GLN B 1 245 ? -7.48 1.097 14.008 1 58.47 245 GLN B CA 1
ATOM 5858 C C . GLN B 1 245 ? -7.531 0.318 12.695 1 58.47 245 GLN B C 1
ATOM 5860 O O . GLN B 1 245 ? -6.535 0.249 11.969 1 58.47 245 GLN B O 1
ATOM 5865 N N . TYR B 1 246 ? -8.617 -0.523 12.508 1 54.81 246 TYR B N 1
ATOM 5866 C CA . TYR B 1 246 ? -8.836 -1.226 11.242 1 54.81 246 TYR B CA 1
ATOM 5867 C C . TYR B 1 246 ? -9.922 -0.542 10.422 1 54.81 246 TYR B C 1
ATOM 5869 O O . TYR B 1 246 ? -11.07 -0.442 10.852 1 54.81 246 TYR B O 1
ATOM 5877 N N . THR B 1 247 ? -9.477 0.113 9.328 1 53.75 247 THR B N 1
ATOM 5878 C CA . THR B 1 247 ? -10.398 0.8 8.43 1 53.75 247 THR B CA 1
ATOM 5879 C C . THR B 1 247 ? -10.305 0.225 7.016 1 53.75 247 THR B C 1
ATOM 5881 O O . THR B 1 247 ? -9.5 0.685 6.203 1 53.75 247 THR B O 1
ATOM 5884 N N . PRO B 1 248 ? -11.195 -0.768 6.629 1 54.31 248 PRO B N 1
ATOM 5885 C CA . PRO B 1 248 ? -11.062 -1.494 5.363 1 54.31 248 PRO B CA 1
ATOM 5886 C C . PRO B 1 248 ? -11.219 -0.588 4.145 1 54.31 248 PRO B C 1
ATOM 5888 O O . PRO B 1 248 ? -10.633 -0.856 3.092 1 54.31 248 PRO B O 1
ATOM 5891 N N . ALA B 1 249 ? -11.906 0.504 4.363 1 51.44 249 ALA B N 1
ATOM 5892 C CA . ALA B 1 249 ? -12.211 1.354 3.215 1 51.44 249 ALA B CA 1
ATOM 5893 C C . ALA B 1 249 ? -11.055 2.291 2.9 1 51.44 249 ALA B C 1
ATOM 5895 O O . ALA B 1 249 ? -10.977 2.857 1.807 1 51.44 249 ALA B O 1
ATOM 5896 N N . LYS B 1 250 ? -10.211 2.369 3.918 1 52.44 250 LYS B N 1
ATOM 5897 C CA . LYS B 1 250 ? -9.125 3.328 3.742 1 52.44 250 LYS B CA 1
ATOM 5898 C C . LYS B 1 250 ? -7.859 2.641 3.236 1 52.44 250 LYS B C 1
ATOM 5900 O O . LYS B 1 250 ? -7.688 1.433 3.414 1 52.44 250 LYS B O 1
ATOM 5905 N N . PRO B 1 251 ? -7.062 3.371 2.465 1 52.47 251 PRO B N 1
ATOM 5906 C CA . PRO B 1 251 ? -5.824 2.783 1.953 1 52.47 251 PRO B CA 1
ATOM 5907 C C . PRO B 1 251 ? -4.98 2.135 3.051 1 52.47 251 PRO B C 1
ATOM 5909 O O . PRO B 1 251 ? -4.402 1.066 2.84 1 52.47 251 PRO B O 1
ATOM 5912 N N . ILE B 1 252 ? -4.887 2.742 4.168 1 50.84 252 ILE B N 1
ATOM 5913 C CA . ILE B 1 252 ? -4.238 2.16 5.336 1 50.84 252 ILE B CA 1
ATOM 5914 C C . ILE B 1 252 ? -5.277 1.491 6.227 1 50.84 252 ILE B C 1
ATOM 5916 O O . ILE B 1 252 ? -6.062 2.172 6.895 1 50.84 252 ILE B O 1
ATOM 5920 N N . LYS B 1 253 ? -5.293 0.185 6.133 1 57.22 253 LYS B N 1
ATOM 5921 C CA . LYS B 1 253 ? -6.363 -0.547 6.801 1 57.22 253 LYS B CA 1
ATOM 5922 C C . LYS B 1 253 ? -6.117 -0.632 8.305 1 57.22 253 LYS B C 1
ATOM 5924 O O . LYS B 1 253 ? -7.062 -0.63 9.094 1 57.22 253 LYS B O 1
ATOM 5929 N N . ARG B 1 254 ? -4.848 -0.672 8.68 1 63.31 254 ARG B N 1
ATOM 5930 C CA . ARG B 1 254 ? -4.48 -0.76 10.086 1 63.31 254 ARG B CA 1
ATOM 5931 C C . ARG B 1 254 ? -3.406 0.263 10.438 1 63.31 254 ARG B C 1
ATOM 5933 O O . ARG B 1 254 ? -2.379 0.35 9.758 1 63.31 254 ARG B O 1
ATOM 5940 N N . GLY B 1 255 ? -3.834 1.134 11.344 1 72 255 GLY B N 1
ATOM 5941 C CA . GLY B 1 255 ? -2.82 2.111 11.703 1 72 255 GLY B CA 1
ATOM 5942 C C . GLY B 1 255 ? -3.203 2.957 12.906 1 72 255 GLY B C 1
ATOM 5943 O O . GLY B 1 255 ? -4.172 2.652 13.602 1 72 255 GLY B O 1
ATOM 5944 N N . LEU B 1 256 ? -2.27 3.852 13.258 1 79.81 256 LEU B N 1
ATOM 5945 C CA . LEU B 1 256 ? -2.482 4.836 14.312 1 79.81 256 LEU B CA 1
ATOM 5946 C C . LEU B 1 256 ? -3.15 6.09 13.758 1 79.81 256 LEU B C 1
ATOM 5948 O O . LEU B 1 256 ? -2.824 6.539 12.656 1 79.81 256 LEU B O 1
ATOM 5952 N N . LYS B 1 257 ? -4.07 6.504 14.57 1 82.94 257 LYS B N 1
ATOM 5953 C CA . LYS B 1 257 ? -4.832 7.672 14.141 1 82.94 257 LYS B CA 1
ATOM 5954 C C . LYS B 1 257 ? -4.23 8.961 14.703 1 82.94 257 LYS B C 1
ATOM 5956 O O . LYS B 1 257 ? -3.82 9 15.867 1 82.94 257 LYS B O 1
ATOM 5961 N N . ILE B 1 258 ? -4.152 9.969 13.828 1 89.44 258 ILE B N 1
ATOM 5962 C CA . ILE B 1 258 ? -3.686 11.297 14.211 1 89.44 258 ILE B CA 1
ATOM 5963 C C . ILE B 1 258 ? -4.656 12.352 13.703 1 89.44 258 ILE B C 1
ATOM 5965 O O . ILE B 1 258 ? -5.09 12.305 12.547 1 89.44 258 ILE B O 1
ATOM 5969 N N . TRP B 1 259 ? -5.008 13.273 14.586 1 92.31 259 TRP B N 1
ATOM 5970 C CA . TRP B 1 259 ? -5.82 14.414 14.18 1 92.31 259 TRP B CA 1
ATOM 5971 C C . TRP B 1 259 ? -4.941 15.57 13.719 1 92.31 259 TRP B C 1
ATOM 5973 O O . TRP B 1 259 ? -3.994 15.953 14.414 1 92.31 259 TRP B O 1
ATOM 5983 N N . MET B 1 260 ? -5.324 16.109 12.555 1 96.31 260 MET B N 1
ATOM 5984 C CA . MET B 1 260 ? -4.445 17.125 11.992 1 96.31 260 MET B CA 1
ATOM 5985 C C . MET B 1 260 ? -5.25 18.328 11.523 1 96.31 260 MET B C 1
ATOM 5987 O O . MET B 1 260 ? -6.398 18.188 11.102 1 96.31 260 MET B O 1
ATOM 5991 N N . ARG B 1 261 ? -4.758 19.469 11.672 1 97.75 261 ARG B N 1
ATOM 5992 C CA . ARG B 1 261 ? -5.199 20.703 11.031 1 97.75 261 ARG B CA 1
ATOM 5993 C C . ARG B 1 261 ? -4.152 21.219 10.047 1 97.75 261 ARG B C 1
ATOM 5995 O O . ARG B 1 261 ? -3.006 21.453 10.422 1 97.75 261 ARG B O 1
ATOM 6002 N N . CYS B 1 262 ? -4.512 21.359 8.797 1 97.88 262 CYS B N 1
ATOM 6003 C CA . CYS B 1 262 ? -3.553 21.672 7.746 1 97.88 262 CYS B CA 1
ATOM 6004 C C . CYS B 1 262 ? -4.059 22.812 6.867 1 97.88 262 CYS B C 1
ATOM 6006 O O . CYS B 1 262 ? -5.266 23.047 6.785 1 97.88 262 CYS B O 1
ATOM 6008 N N . GLU B 1 263 ? -3.133 23.5 6.266 1 96.88 263 GLU B N 1
ATOM 6009 C CA . GLU B 1 263 ? -3.424 24.406 5.156 1 96.88 263 GLU B CA 1
ATOM 6010 C C . GLU B 1 263 ? -3.9 23.641 3.926 1 96.88 263 GLU B C 1
ATOM 6012 O O . GLU B 1 263 ? -3.678 22.438 3.818 1 96.88 263 GLU B O 1
ATOM 6017 N N . THR B 1 264 ? -4.516 24.375 3.002 1 94.19 264 THR B N 1
ATOM 6018 C CA . THR B 1 264 ? -4.918 23.75 1.745 1 94.19 264 THR B CA 1
ATOM 6019 C C . THR B 1 264 ? -3.701 23.25 0.976 1 94.19 264 THR B C 1
ATOM 6021 O O . THR B 1 264 ? -3.799 22.281 0.214 1 94.19 264 THR B O 1
ATOM 6024 N N . SER B 1 265 ? -2.539 23.844 1.231 1 93.19 265 SER B N 1
ATOM 6025 C CA . SER B 1 265 ? -1.299 23.453 0.569 1 93.19 265 SER B CA 1
ATOM 6026 C C . SER B 1 265 ? -0.752 22.141 1.146 1 93.19 265 SER B C 1
ATOM 6028 O O . SER B 1 265 ? 0.105 21.5 0.537 1 93.19 265 SER B O 1
ATOM 6030 N N . GLY B 1 266 ? -1.19 21.828 2.336 1 95.81 266 GLY B N 1
ATOM 6031 C CA . GLY B 1 266 ? -0.704 20.609 2.969 1 95.81 266 GLY B CA 1
ATOM 6032 C C . GLY B 1 266 ? 0.164 20.891 4.184 1 95.81 266 GLY B C 1
ATOM 6033 O O . GLY B 1 266 ? 0.53 19.953 4.906 1 95.81 266 GLY B O 1
ATOM 6034 N N . TYR B 1 267 ? 0.499 22.188 4.41 1 97.75 267 TYR B N 1
ATOM 6035 C CA . TYR B 1 267 ? 1.26 22.531 5.605 1 97.75 267 TYR B CA 1
ATOM 6036 C C . TYR B 1 267 ? 0.485 22.172 6.867 1 97.75 267 TYR B C 1
ATOM 6038 O O . TYR B 1 267 ? -0.666 22.578 7.035 1 97.75 267 TYR B O 1
ATOM 6046 N N . THR B 1 268 ? 1.104 21.375 7.715 1 98.19 268 THR B N 1
ATOM 6047 C CA . THR B 1 268 ? 0.474 21 8.977 1 98.19 268 THR B CA 1
ATOM 6048 C C . THR B 1 268 ? 0.683 22.078 10.031 1 98.19 268 THR B C 1
ATOM 6050 O O . THR B 1 268 ? 1.816 22.359 10.422 1 98.19 268 THR B O 1
ATOM 6053 N N . ASN B 1 269 ? -0.414 22.641 10.516 1 98 269 ASN B N 1
ATOM 6054 C CA . ASN B 1 269 ? -0.331 23.688 11.523 1 98 269 ASN B CA 1
ATOM 6055 C C . ASN B 1 269 ? -0.323 23.094 12.938 1 98 269 ASN B C 1
ATOM 6057 O O . ASN B 1 269 ? 0.325 23.641 13.828 1 98 269 ASN B O 1
ATOM 6061 N N . ASP B 1 270 ? -1.086 22.078 13.055 1 97.31 270 ASP B N 1
ATOM 6062 C CA . ASP B 1 270 ? -1.197 21.422 14.352 1 97.31 270 ASP B CA 1
ATOM 6063 C C . ASP B 1 270 ? -1.656 19.969 14.188 1 97.31 270 ASP B C 1
ATOM 6065 O O . ASP B 1 270 ? -2.232 19.609 13.164 1 97.31 270 ASP B O 1
ATOM 6069 N N . TYR B 1 271 ? -1.289 19.156 15.203 1 96.38 271 TYR B N 1
ATOM 6070 C CA . TYR B 1 271 ? -1.717 17.766 15.172 1 96.38 271 TYR B CA 1
ATOM 6071 C C . TYR B 1 271 ? -1.837 17.203 16.578 1 96.38 271 TYR B C 1
ATOM 6073 O O . TYR B 1 271 ? -1.293 17.766 17.531 1 96.38 271 TYR B O 1
ATOM 6081 N N . ARG B 1 272 ? -2.613 16.156 16.719 1 91.94 272 ARG B N 1
ATOM 6082 C CA . ARG B 1 272 ? -2.795 15.461 17.984 1 91.94 272 ARG B CA 1
ATOM 6083 C C . ARG B 1 272 ? -2.973 13.961 17.781 1 91.94 272 ARG B C 1
ATOM 6085 O O . ARG B 1 272 ? -3.791 13.539 16.953 1 91.94 272 ARG B O 1
ATOM 6092 N N . MET B 1 273 ? -2.238 13.227 18.594 1 87.94 273 MET B N 1
ATOM 6093 C CA . MET B 1 273 ? -2.324 11.766 18.484 1 87.94 273 MET B CA 1
ATOM 6094 C C . MET B 1 273 ? -3.566 11.242 19.188 1 87.94 273 MET B C 1
ATOM 6096 O O . MET B 1 273 ? -3.92 11.727 20.266 1 87.94 273 MET B O 1
ATOM 6100 N N . TYR B 1 274 ? -4.184 10.289 18.531 1 81.38 274 TYR B N 1
ATOM 6101 C CA . TYR B 1 274 ? -5.312 9.602 19.156 1 81.38 274 TYR B CA 1
ATOM 6102 C C . TYR B 1 274 ? -4.855 8.359 19.906 1 81.38 274 TYR B C 1
ATOM 6104 O O . TYR B 1 274 ? -4.223 7.473 19.328 1 81.38 274 TYR B O 1
ATOM 6112 N N . LEU B 1 275 ? -5.078 8.281 21.172 1 74.62 275 LEU B N 1
ATOM 6113 C CA . LEU B 1 275 ? -4.59 7.168 21.969 1 74.62 275 LEU B CA 1
ATOM 6114 C C . LEU B 1 275 ? -5.738 6.258 22.391 1 74.62 275 LEU B C 1
ATOM 6116 O O . LEU B 1 275 ? -5.656 5.59 23.422 1 74.62 275 LEU B O 1
ATOM 6120 N N . GLY B 1 276 ? -6.734 6.172 21.625 1 65.94 276 GLY B N 1
ATOM 6121 C CA . GLY B 1 276 ? -7.812 5.238 21.922 1 65.94 276 GLY B CA 1
ATOM 6122 C C . GLY B 1 276 ? -8.805 5.766 22.938 1 65.94 276 GLY B C 1
ATOM 6123 O O . GLY B 1 276 ? -8.891 6.977 23.156 1 65.94 276 GLY B O 1
ATOM 6124 N N . LYS B 1 277 ? -9.547 4.848 23.484 1 60 277 LYS B N 1
ATOM 6125 C CA . LYS B 1 277 ? -10.68 5.109 24.359 1 60 277 LYS B CA 1
ATOM 6126 C C . LYS B 1 277 ? -10.227 5.793 25.641 1 60 277 LYS B C 1
ATOM 6128 O O . LYS B 1 277 ? -10.992 6.539 26.266 1 60 277 LYS B O 1
ATOM 6133 N N . HIS B 1 278 ? -9.055 5.59 25.844 1 57.81 278 HIS B N 1
ATOM 6134 C CA . HIS B 1 278 ? -8.602 6.16 27.109 1 57.81 278 HIS B CA 1
ATOM 6135 C C . HIS B 1 278 ? -8.047 7.566 26.922 1 57.81 278 HIS B C 1
ATOM 6137 O O . HIS B 1 278 ? -7.543 8.18 27.859 1 57.81 278 HIS B O 1
ATOM 6143 N N . ASP B 1 279 ? -8.219 7.906 25.719 1 60.75 279 ASP B N 1
ATOM 6144 C CA . ASP B 1 279 ? -7.785 9.273 25.453 1 60.75 279 ASP B CA 1
ATOM 6145 C C . ASP B 1 279 ? -8.664 10.281 26.203 1 60.75 279 ASP B C 1
ATOM 6147 O O . ASP B 1 279 ? -9.875 10.078 26.328 1 60.75 279 ASP B O 1
ATOM 6151 N N . ALA B 1 280 ? -8.016 11.18 26.891 1 57.12 280 ALA B N 1
ATOM 6152 C CA . ALA B 1 280 ? -8.727 12.219 27.641 1 57.12 280 ALA B CA 1
ATOM 6153 C C . ALA B 1 280 ? -9.836 12.836 26.781 1 57.12 280 ALA B C 1
ATOM 6155 O O . ALA B 1 280 ? -10.828 13.336 27.328 1 57.12 280 ALA B O 1
ATOM 6156 N N . MET B 1 281 ? -9.641 12.656 25.578 1 56.38 281 MET B N 1
ATOM 6157 C CA . MET B 1 281 ? -10.602 13.273 24.672 1 56.38 281 MET B CA 1
ATOM 6158 C C . MET B 1 281 ? -11.703 12.297 24.297 1 56.38 281 MET B C 1
ATOM 6160 O O . MET B 1 281 ? -12.68 12.672 23.641 1 56.38 281 MET B O 1
ATOM 6164 N N . SER B 1 282 ? -11.492 11.047 24.859 1 58.72 282 SER B N 1
ATOM 6165 C CA . SER B 1 282 ? -12.422 10.016 24.438 1 58.72 282 SER B CA 1
ATOM 6166 C C . SER B 1 282 ? -13.805 10.227 25.047 1 58.72 282 SER B C 1
ATOM 6168 O O . SER B 1 282 ? -13.93 10.875 26.094 1 58.72 282 SER B O 1
ATOM 6170 N N . GLY B 1 283 ? -14.891 9.992 24.438 1 56.44 283 GLY B N 1
ATOM 6171 C CA . GLY B 1 283 ? -16.281 10.125 24.859 1 56.44 283 GLY B CA 1
ATOM 6172 C C . GLY B 1 283 ? -17.188 10.602 23.75 1 56.44 283 GLY B C 1
ATOM 6173 O O . GLY B 1 283 ? -16.781 10.711 22.594 1 56.44 283 GLY B O 1
ATOM 6174 N N . PRO B 1 284 ? -18.391 10.719 24.25 1 58.56 284 PRO B N 1
ATOM 6175 C CA . PRO B 1 284 ? -19.344 11.273 23.281 1 58.56 284 PRO B CA 1
ATOM 6176 C C . PRO B 1 284 ? -18.875 12.602 22.688 1 58.56 284 PRO B C 1
ATOM 6178 O O . PRO B 1 284 ? -18.203 13.383 23.375 1 58.56 284 PRO B O 1
ATOM 6181 N N . SER B 1 285 ? -18.766 12.742 21.406 1 73.88 285 SER B N 1
ATOM 6182 C CA . SER B 1 285 ? -18.453 13.977 20.688 1 73.88 285 SER B CA 1
ATOM 6183 C C . SER B 1 285 ? -16.953 14.141 20.484 1 73.88 285 SER B C 1
ATOM 6185 O O . SER B 1 285 ? -16.438 15.258 20.562 1 73.88 285 SER B O 1
ATOM 6187 N N . LEU B 1 286 ? -16.203 13.039 20.5 1 77.12 286 LEU B N 1
ATOM 6188 C CA . LEU B 1 286 ? -14.766 13.055 20.266 1 77.12 286 LEU B CA 1
ATOM 6189 C C . LEU B 1 286 ? -14.414 13.984 19.109 1 77.12 286 LEU B C 1
ATOM 6191 O O . LEU B 1 286 ? -13.508 14.812 19.234 1 77.12 286 LEU B O 1
ATOM 6195 N N . GLY B 1 287 ? -15.203 13.891 18.141 1 79.69 287 GLY B N 1
ATOM 6196 C CA . GLY B 1 287 ? -14.945 14.719 16.969 1 79.69 287 GLY B CA 1
ATOM 6197 C C . GLY B 1 287 ? -15.008 16.203 17.266 1 79.69 287 GLY B C 1
ATOM 6198 O O . GLY B 1 287 ? -14.148 16.969 16.828 1 79.69 287 GLY B O 1
ATOM 6199 N N . GLU B 1 288 ? -15.977 16.562 18.016 1 85 288 GLU B N 1
ATOM 6200 C CA . GLU B 1 288 ? -16.156 17.953 18.391 1 85 288 GLU B CA 1
ATOM 6201 C C . GLU B 1 288 ? -15 18.453 19.25 1 85 288 GLU B C 1
ATOM 6203 O O . GLU B 1 288 ? -14.492 19.547 19.047 1 85 288 GLU B O 1
ATOM 6208 N N . ARG B 1 289 ? -14.57 17.703 20.109 1 86.12 289 ARG B N 1
ATOM 6209 C CA . ARG B 1 289 ? -13.492 18.078 21.016 1 86.12 289 ARG B CA 1
ATOM 6210 C C . ARG B 1 289 ? -12.18 18.25 20.25 1 86.12 289 ARG B C 1
ATOM 6212 O O . ARG B 1 289 ? -11.406 19.172 20.531 1 86.12 289 ARG B O 1
ATOM 6219 N N . VAL B 1 290 ? -12 17.375 19.391 1 88.88 290 VAL B N 1
ATOM 6220 C CA . VAL B 1 290 ? -10.773 17.406 18.594 1 88.88 290 VAL B CA 1
ATOM 6221 C C . VAL B 1 290 ? -10.711 18.703 17.79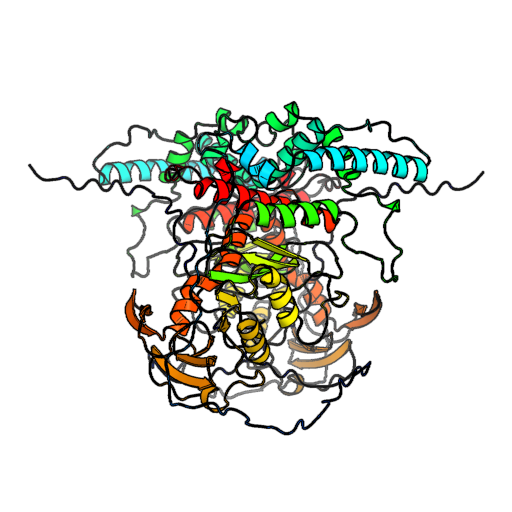7 1 88.88 290 VAL B C 1
ATOM 6223 O O . VAL B 1 290 ? -9.688 19.391 17.797 1 88.88 290 VAL B O 1
ATOM 6226 N N . VAL B 1 291 ? -11.828 19.016 17.125 1 92.25 291 VAL B N 1
ATOM 6227 C CA . VAL B 1 291 ? -11.859 20.219 16.297 1 92.25 291 VAL B CA 1
ATOM 6228 C C . VAL B 1 291 ? -11.688 21.453 17.156 1 92.25 291 VAL B C 1
ATOM 6230 O O . VAL B 1 291 ? -10.914 22.359 16.828 1 92.25 291 VAL B O 1
ATOM 6233 N N . LYS B 1 292 ? -12.344 21.469 18.25 1 91.44 292 LYS B N 1
ATOM 6234 C CA . LYS B 1 292 ? -12.242 22.594 19.172 1 91.44 292 LYS B CA 1
ATOM 6235 C C . LYS B 1 292 ? -10.805 22.781 19.656 1 91.44 292 LYS B C 1
ATOM 6237 O O . LYS B 1 292 ? -10.297 23.906 19.703 1 91.44 292 LYS B O 1
ATOM 6242 N N . HIS B 1 293 ? -10.203 21.703 19.906 1 90.81 293 HIS B N 1
ATOM 6243 C CA . HIS B 1 293 ? -8.836 21.766 20.406 1 90.81 293 HIS B CA 1
ATOM 6244 C C . HIS B 1 293 ? -7.871 22.25 19.344 1 90.81 293 HIS B C 1
ATOM 6246 O O . HIS B 1 293 ? -7.062 23.141 19.594 1 90.81 293 HIS B O 1
ATOM 6252 N N . LEU B 1 294 ? -7.961 21.75 18.203 1 94.69 294 LEU B N 1
ATOM 6253 C CA . LEU B 1 294 ? -7.039 22.062 17.125 1 94.69 294 LEU B CA 1
ATOM 6254 C C . LEU B 1 294 ? -7.27 23.484 16.609 1 94.69 294 LEU B C 1
ATOM 6256 O O . LEU B 1 294 ? -6.375 24.078 16.016 1 94.69 294 LEU B O 1
ATOM 6260 N N . CYS B 1 295 ? -8.438 24.062 16.891 1 95.56 295 CYS B N 1
ATOM 6261 C CA . CYS B 1 295 ? -8.781 25.375 16.359 1 95.56 295 CYS B CA 1
ATOM 6262 C C . CYS B 1 295 ? -8.648 26.438 17.438 1 95.56 295 CYS B C 1
ATOM 6264 O O . CYS B 1 295 ? -8.938 27.609 17.188 1 95.56 295 CYS B O 1
ATOM 6266 N N . LYS B 1 296 ? -8.188 26.109 18.547 1 94.06 296 LYS B N 1
ATOM 6267 C CA . LYS B 1 296 ? -8.055 27.062 19.641 1 94.06 296 LYS B CA 1
ATOM 6268 C C . LYS B 1 296 ? -7.227 28.266 19.234 1 94.06 296 LYS B C 1
ATOM 6270 O O . LYS B 1 296 ? -7.613 29.406 19.5 1 94.06 296 LYS B O 1
ATOM 6275 N N . PRO B 1 297 ? -6.152 28.078 18.547 1 93.88 297 PRO B N 1
ATOM 6276 C CA . PRO B 1 297 ? -5.32 29.219 18.172 1 93.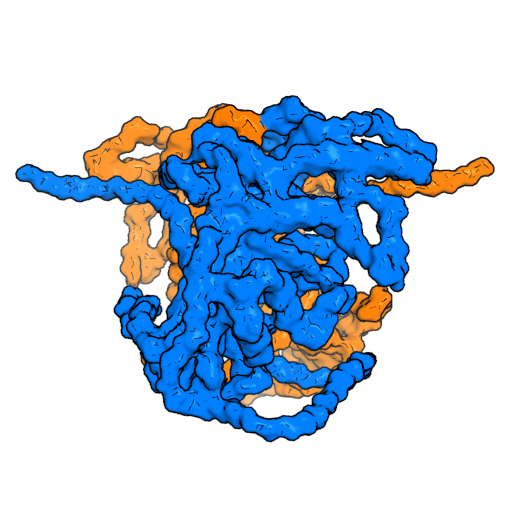88 297 PRO B CA 1
ATOM 6277 C C . PRO B 1 297 ? -5.984 30.109 17.125 1 93.88 297 PRO B C 1
ATOM 6279 O O . PRO B 1 297 ? -5.512 31.219 16.859 1 93.88 297 PRO B O 1
ATOM 6282 N N . LEU B 1 298 ? -7.102 29.719 16.578 1 96.31 298 LEU B N 1
ATOM 6283 C CA . LEU B 1 298 ? -7.738 30.438 15.477 1 96.31 298 LEU B CA 1
ATOM 6284 C C . LEU B 1 298 ? -8.836 31.359 15.992 1 96.31 298 LEU B C 1
ATOM 6286 O O . LEU B 1 298 ? -9.469 32.094 15.211 1 96.31 298 LEU B O 1
ATOM 6290 N N . LYS B 1 299 ? -9.016 31.422 17.234 1 95.06 299 LYS B N 1
ATOM 6291 C CA . LYS B 1 299 ? -10.141 32.125 17.828 1 95.06 299 LYS B CA 1
ATOM 6292 C C . LYS B 1 299 ? -10.078 33.625 17.484 1 95.06 299 LYS B C 1
ATOM 6294 O O . LYS B 1 299 ? -9 34.219 17.516 1 95.06 299 LYS B O 1
ATOM 6299 N N . TRP B 1 300 ? -11.227 34.125 17.047 1 94.38 300 TRP B N 1
ATOM 6300 C CA . TRP B 1 300 ? -11.508 35.562 16.875 1 94.38 300 TRP B CA 1
ATOM 6301 C C . TRP B 1 300 ? -10.648 36.156 15.766 1 94.38 300 TRP B C 1
ATOM 6303 O O . TRP B 1 300 ? -10.156 37.281 15.891 1 94.38 300 TRP B O 1
ATOM 6313 N N . LYS B 1 301 ? -10.398 35.406 14.766 1 94.75 301 LYS B N 1
ATOM 6314 C CA . LYS B 1 301 ? -9.57 35.875 13.664 1 94.75 301 LYS B CA 1
ATOM 6315 C C . LYS B 1 301 ? -10.297 35.719 12.328 1 94.75 301 LYS B C 1
ATOM 6317 O O . LYS B 1 301 ? -9.766 36.094 11.281 1 94.75 301 LYS B O 1
ATOM 6322 N N . GLY B 1 302 ? -11.5 35.094 12.375 1 95.62 302 GLY B N 1
ATOM 6323 C CA . GLY B 1 302 ? -12.297 35 11.164 1 95.62 302 GLY B CA 1
ATOM 6324 C C . GLY B 1 302 ? -11.898 33.812 10.289 1 95.62 302 GLY B C 1
ATOM 6325 O O . GLY B 1 302 ? -12.109 33.844 9.078 1 95.62 302 GLY B O 1
ATOM 6326 N N . HIS B 1 303 ? -11.273 32.844 10.82 1 97.19 303 HIS B N 1
ATOM 6327 C CA . HIS B 1 303 ? -10.844 31.656 10.07 1 97.19 303 HIS B CA 1
ATOM 6328 C C . HIS B 1 303 ? -12.039 30.797 9.672 1 97.19 303 HIS B C 1
ATOM 6330 O O . HIS B 1 303 ? -13.086 30.828 10.328 1 97.19 303 HIS B O 1
ATOM 6336 N N . HIS B 1 304 ? -11.859 30.094 8.57 1 97.5 304 HIS B N 1
ATOM 6337 C CA . HIS B 1 304 ? -12.797 29.078 8.102 1 97.5 304 HIS B CA 1
ATOM 6338 C C . HIS B 1 304 ? -12.211 27.688 8.227 1 97.5 304 HIS B C 1
ATOM 6340 O O . HIS B 1 304 ? -11.094 27.438 7.77 1 97.5 304 HIS B O 1
ATOM 6346 N N . VAL B 1 305 ? -12.969 26.797 8.828 1 97.69 305 VAL B N 1
ATOM 6347 C CA . VAL B 1 305 ? -12.453 25.438 9.039 1 97.69 305 VAL B CA 1
ATOM 6348 C C . VAL B 1 305 ? -13.359 24.422 8.344 1 97.69 305 VAL B C 1
ATOM 6350 O O . VAL B 1 305 ? -14.586 24.516 8.445 1 97.69 305 VAL B O 1
ATOM 6353 N N . PHE B 1 306 ? -12.727 23.531 7.672 1 97.5 306 PHE B N 1
ATOM 6354 C CA . PHE B 1 306 ? -13.438 22.516 6.898 1 97.5 306 PHE B CA 1
ATOM 6355 C C . PHE B 1 306 ? -13.148 21.125 7.434 1 97.5 306 PHE B C 1
ATOM 6357 O O . PHE B 1 306 ? -12 20.797 7.746 1 97.5 306 PHE B O 1
ATOM 6364 N N . PHE B 1 307 ? -14.148 20.281 7.582 1 94.12 307 PHE B N 1
ATOM 6365 C CA . PHE B 1 307 ? -13.945 18.938 8.117 1 94.12 307 PHE B CA 1
ATOM 6366 C C . PHE B 1 307 ? -14.992 17.969 7.578 1 94.12 307 PHE B C 1
ATOM 6368 O O . PHE B 1 307 ? -15.977 18.391 6.961 1 94.12 307 PHE B O 1
ATOM 6375 N N . ASP B 1 308 ? -14.758 16.703 7.766 1 89.94 308 ASP B N 1
ATOM 6376 C CA . ASP B 1 308 ? -15.602 15.688 7.16 1 89.94 308 ASP B CA 1
ATOM 6377 C C . ASP B 1 308 ? -16.781 15.344 8.062 1 89.94 308 ASP B C 1
ATOM 6379 O O . ASP B 1 308 ? -16.953 15.945 9.125 1 89.94 308 ASP B O 1
ATOM 6383 N N . ARG B 1 309 ? -17.625 14.383 7.613 1 89 309 ARG B N 1
ATOM 6384 C CA . ARG B 1 309 ? -18.891 14.055 8.234 1 89 309 ARG B CA 1
ATOM 6385 C C . ARG B 1 309 ? -18.688 13.438 9.609 1 89 309 ARG B C 1
ATOM 6387 O O . ARG B 1 309 ? -19.594 13.445 10.445 1 89 309 ARG B O 1
ATOM 6394 N N . TYR B 1 310 ? -17.5 12.977 9.844 1 84 310 TYR B N 1
ATOM 6395 C CA . TYR B 1 310 ? -17.203 12.406 11.148 1 84 310 TYR B CA 1
ATOM 6396 C C . TYR B 1 310 ? -17.219 13.477 12.227 1 84 310 TYR B C 1
ATOM 6398 O O . TYR B 1 310 ? -17.672 13.234 13.352 1 84 310 TYR B O 1
ATOM 6406 N N . PHE B 1 311 ? -16.781 14.586 11.875 1 90.12 311 PHE B N 1
ATOM 6407 C CA . PHE B 1 311 ? -16.594 15.664 12.844 1 90.12 311 PHE B CA 1
ATOM 6408 C C . PHE B 1 311 ? -17.828 16.562 12.875 1 90.12 311 PHE B C 1
ATOM 6410 O O . PHE B 1 311 ? -18.094 17.203 13.891 1 90.12 311 PHE B O 1
ATOM 6417 N N . THR B 1 312 ? -18.5 16.609 11.859 1 92.56 312 THR B N 1
ATOM 6418 C CA . THR B 1 312 ? -19.484 17.672 11.656 1 92.56 312 THR B CA 1
ATOM 6419 C C . THR B 1 312 ? -20.719 17.438 12.508 1 92.56 312 THR B C 1
ATOM 6421 O O . THR B 1 312 ? -21.312 16.344 12.477 1 92.56 312 THR B O 1
ATOM 6424 N N . SER B 1 313 ? -21.062 18.391 13.289 1 92.81 313 SER B N 1
ATOM 6425 C CA . SER B 1 313 ? -22.312 18.453 14.047 1 92.81 313 SER B CA 1
ATOM 6426 C C . SER B 1 313 ? -22.812 19.891 14.156 1 92.81 313 SER B C 1
ATOM 6428 O O . SER B 1 313 ? -22.047 20.844 14.023 1 92.81 313 SER B O 1
ATOM 6430 N N . ILE B 1 314 ? -24.109 20 14.312 1 92.81 314 ILE B N 1
ATOM 6431 C CA . ILE B 1 314 ? -24.719 21.328 14.398 1 92.81 314 ILE B CA 1
ATOM 6432 C C . ILE B 1 314 ? -24.172 22.062 15.617 1 92.81 314 ILE B C 1
ATOM 6434 O O . ILE B 1 314 ? -23.734 23.203 15.516 1 92.81 314 ILE B O 1
ATOM 6438 N N . PRO B 1 315 ? -24.047 21.406 16.75 1 91.44 315 PRO B N 1
ATOM 6439 C CA . PRO B 1 315 ? -23.484 22.094 17.906 1 91.44 315 PRO B CA 1
ATOM 6440 C C . PRO B 1 315 ? -22.031 22.531 17.703 1 91.44 315 PRO B C 1
ATOM 6442 O O . PRO B 1 315 ? -21.625 23.594 18.188 1 91.44 315 PRO B O 1
ATOM 6445 N N . LEU B 1 316 ? -21.281 21.781 17.047 1 93.88 316 LEU B N 1
ATOM 6446 C CA . LEU B 1 316 ? -19.891 22.141 16.781 1 93.88 316 LEU B CA 1
ATOM 6447 C C . LEU B 1 316 ? -19.797 23.422 15.977 1 93.88 316 LEU B C 1
ATOM 6449 O O . LEU B 1 316 ? -19.031 24.328 16.328 1 93.88 316 LEU B O 1
ATOM 6453 N N . LEU B 1 317 ? -20.594 23.547 14.984 1 95.44 317 LEU B N 1
ATOM 6454 C CA . LEU B 1 317 ? -20.562 24.719 14.125 1 95.44 317 LEU B CA 1
ATOM 6455 C C . LEU B 1 317 ? -21.016 25.953 14.891 1 95.44 317 LEU B C 1
ATOM 6457 O O . LEU B 1 317 ? -20.453 27.047 14.703 1 95.44 317 LEU B O 1
ATOM 6461 N N . GLN B 1 318 ? -22.016 25.766 15.664 1 94 318 GLN B N 1
ATOM 6462 C CA . GLN B 1 318 ? -22.484 26.891 16.484 1 94 318 GLN B CA 1
ATOM 6463 C C . GLN B 1 318 ? -21.406 27.328 17.469 1 94 318 GLN B C 1
ATOM 6465 O O . GLN B 1 318 ? -21.203 28.531 17.672 1 94 318 GLN B O 1
ATOM 6470 N N . THR B 1 319 ? -20.766 26.375 18.016 1 94.12 319 THR B N 1
ATOM 6471 C CA . THR B 1 319 ? -19.703 26.672 18.969 1 94.12 319 THR B CA 1
ATOM 6472 C C . THR B 1 319 ? -18.547 27.375 18.281 1 94.12 319 THR B C 1
ATOM 6474 O O . THR B 1 319 ? -18.031 28.375 18.797 1 94.12 319 THR B O 1
ATOM 6477 N N . LEU B 1 320 ? -18.125 26.906 17.219 1 96.25 320 LEU B N 1
ATOM 6478 C CA . LEU B 1 320 ? -17.047 27.531 16.469 1 96.25 320 LEU B CA 1
ATOM 6479 C C . LEU B 1 320 ? -17.406 28.969 16.109 1 96.25 320 LEU B C 1
ATOM 6481 O O . LEU B 1 320 ? -16.562 29.875 16.25 1 96.25 320 LEU B O 1
ATOM 6485 N N . GLU B 1 321 ? -18.594 29.125 15.664 1 95.62 321 GLU B N 1
ATOM 6486 C CA . GLU B 1 321 ? -19.031 30.484 15.312 1 95.62 321 GLU B CA 1
ATOM 6487 C C . GLU B 1 321 ? -18.953 31.422 16.5 1 95.62 321 GLU B C 1
ATOM 6489 O O . GLU B 1 321 ? -18.578 32.594 16.359 1 95.62 321 GLU B O 1
ATOM 6494 N N . SER B 1 322 ? -19.297 30.922 17.625 1 94.38 322 SER B N 1
ATOM 6495 C CA . SER B 1 322 ? -19.234 31.734 18.828 1 94.38 322 SER B CA 1
ATOM 6496 C C . SER B 1 322 ? -17.797 32.156 19.141 1 94.38 322 SER B C 1
ATOM 6498 O O . SER B 1 322 ? -17.578 33.156 19.844 1 94.38 322 SER B O 1
ATOM 6500 N N . TYR B 1 323 ? -16.828 31.422 18.641 1 94.56 323 TYR B N 1
ATOM 6501 C CA . TYR B 1 323 ? -15.422 31.734 18.828 1 94.56 323 TYR B CA 1
ATOM 6502 C C . TYR B 1 323 ? -14.883 32.562 17.656 1 94.56 323 TYR B C 1
ATOM 6504 O O . TYR B 1 323 ? -13.672 32.781 17.547 1 94.56 323 TYR B O 1
ATOM 6512 N N . GLY B 1 324 ? -15.789 32.938 16.797 1 94.75 324 GLY B N 1
ATOM 6513 C CA . GLY B 1 324 ? -15.352 33.688 15.625 1 94.75 324 GLY B CA 1
ATOM 6514 C C . GLY B 1 324 ? -14.711 32.844 14.562 1 94.75 324 GLY B C 1
ATOM 6515 O O . GLY B 1 324 ? -13.922 33.312 13.75 1 94.75 324 GLY B O 1
ATOM 6516 N N . ILE B 1 325 ? -14.922 31.594 14.633 1 96.81 325 ILE B N 1
ATOM 6517 C CA . ILE B 1 325 ? -14.477 30.625 13.633 1 96.81 325 ILE B CA 1
ATOM 6518 C C . ILE B 1 325 ? -15.672 30.094 12.844 1 96.81 325 ILE B C 1
ATOM 6520 O O . ILE B 1 325 ? -16.703 29.766 13.414 1 96.81 325 ILE B O 1
ATOM 6524 N N . TYR B 1 326 ? -15.562 30.078 11.578 1 97.31 326 TYR B N 1
ATOM 6525 C CA . TYR B 1 326 ? -16.641 29.594 10.727 1 97.31 326 TYR B CA 1
ATOM 6526 C C . TYR B 1 326 ? -16.328 28.203 10.18 1 97.31 326 TYR B C 1
ATOM 6528 O O . TYR B 1 326 ? -15.164 27.906 9.867 1 97.31 326 TYR B O 1
ATOM 6536 N N . GLY B 1 327 ? -17.312 27.359 10.125 1 96.75 327 GLY B N 1
ATOM 6537 C CA . GLY B 1 327 ? -17.078 25.969 9.758 1 96.75 327 GLY B CA 1
ATOM 6538 C C . GLY B 1 327 ? -17.953 25.5 8.602 1 96.75 327 GLY B C 1
ATOM 6539 O O . GLY B 1 327 ? -19.016 26.062 8.352 1 96.75 327 GLY B O 1
ATOM 6540 N N . CYS B 1 328 ? -17.469 24.562 7.906 1 96.81 328 CYS B N 1
ATOM 6541 C CA . CYS B 1 328 ? -18.172 23.906 6.809 1 96.81 328 CYS B CA 1
ATOM 6542 C C . CYS B 1 328 ? -17.781 22.438 6.723 1 96.81 328 CYS B C 1
ATOM 6544 O O . CYS B 1 328 ? -16.594 22.094 6.785 1 96.81 328 CYS B O 1
ATOM 6546 N N . GLY B 1 329 ? -18.75 21.547 6.602 1 95.81 329 GLY B N 1
ATOM 6547 C CA . GLY B 1 329 ? -18.469 20.125 6.488 1 95.81 329 GLY B CA 1
ATOM 6548 C C . GLY B 1 329 ? -19.656 19.312 6.004 1 95.81 329 GLY B C 1
ATOM 6549 O O . GLY B 1 329 ? -20.797 19.781 6.055 1 95.81 329 GLY B O 1
ATOM 6550 N N . THR B 1 330 ? -19.375 18.203 5.441 1 94.62 330 THR B N 1
ATOM 6551 C CA . THR B 1 330 ? -20.453 17.266 5.152 1 94.62 330 THR B CA 1
ATOM 6552 C C . THR B 1 330 ? -21.031 16.688 6.445 1 94.62 330 THR B C 1
ATOM 6554 O O . THR B 1 330 ? -20.344 16.625 7.461 1 94.62 330 THR B O 1
ATOM 6557 N N . ILE B 1 331 ? -22.297 16.359 6.453 1 93.75 331 ILE B N 1
ATOM 6558 C CA . ILE B 1 331 ? -22.953 15.898 7.672 1 93.75 331 ILE B CA 1
ATOM 6559 C C . ILE B 1 331 ? -23.75 14.641 7.375 1 93.75 331 ILE B C 1
ATOM 6561 O O . ILE B 1 331 ? -24.312 14.492 6.285 1 93.75 331 ILE B O 1
ATOM 6565 N N . MET B 1 332 ? -23.75 13.797 8.32 1 91.12 332 MET B N 1
ATOM 6566 C CA . MET B 1 332 ? -24.625 12.625 8.203 1 91.12 332 MET B CA 1
ATOM 6567 C C . MET B 1 332 ? -26.094 13.023 8.305 1 91.12 332 MET B C 1
ATOM 6569 O O . MET B 1 332 ? -26.453 13.867 9.133 1 91.12 332 MET B O 1
ATOM 6573 N N . VAL B 1 333 ? -26.859 12.328 7.59 1 88.19 333 VAL B N 1
ATOM 6574 C CA . VAL B 1 333 ? -28.266 12.695 7.441 1 88.19 333 VAL B CA 1
ATOM 6575 C C . VAL B 1 333 ? -28.984 12.516 8.773 1 88.19 333 VAL B C 1
ATOM 6577 O O . VAL B 1 333 ? -29.906 13.273 9.102 1 88.19 333 VAL B O 1
ATOM 6580 N N . ASN B 1 334 ? -28.516 11.625 9.562 1 87.44 334 ASN B N 1
ATOM 6581 C CA . ASN B 1 334 ? -29.219 11.281 10.789 1 87.44 334 ASN B CA 1
ATOM 6582 C C . ASN B 1 334 ? -28.656 12.047 11.984 1 87.44 334 ASN B C 1
ATOM 6584 O O . ASN B 1 334 ? -29.047 11.789 13.125 1 87.44 334 ASN B O 1
ATOM 6588 N N . ARG B 1 335 ? -27.812 12.992 11.766 1 87.62 335 ARG B N 1
ATOM 6589 C CA . ARG B 1 335 ? -27.234 13.742 12.875 1 87.62 335 ARG B CA 1
ATOM 6590 C C . ARG B 1 335 ? -28.297 14.617 13.555 1 87.62 335 ARG B C 1
ATOM 6592 O O . ARG B 1 335 ? -29.172 15.164 12.891 1 87.62 335 ARG B O 1
ATOM 6599 N N . LYS B 1 336 ? -28.156 14.734 14.797 1 86.38 336 LYS B N 1
ATOM 6600 C CA . LYS B 1 336 ? -29.094 15.539 15.578 1 86.38 336 LYS B CA 1
ATOM 6601 C C . LYS B 1 336 ? -29.031 17 15.156 1 86.38 336 LYS B C 1
ATOM 6603 O O . LYS B 1 336 ? -27.938 17.562 14.984 1 86.38 336 LYS B O 1
ATOM 6608 N N . GLY B 1 337 ? -30.234 17.625 14.953 1 88.69 337 GLY B N 1
ATOM 6609 C CA . GLY B 1 337 ? -30.312 19.047 14.641 1 88.69 337 GLY B CA 1
ATOM 6610 C C . GLY B 1 337 ? -30.406 19.328 13.156 1 88.69 337 GLY B C 1
ATOM 6611 O O . GLY B 1 337 ? -30.781 20.422 12.75 1 88.69 337 GLY B O 1
ATOM 6612 N N . PHE B 1 338 ? -30.062 18.344 12.391 1 92.12 338 PHE B N 1
ATOM 6613 C CA . PHE B 1 338 ? -30.188 18.516 10.945 1 92.12 338 PHE B CA 1
ATOM 6614 C C . PHE B 1 338 ? -31.656 18.531 10.531 1 92.12 338 PHE B C 1
ATOM 6616 O O . PHE B 1 338 ? -32.469 17.75 11.047 1 92.12 338 PHE B O 1
ATOM 6623 N N . PRO B 1 339 ? -32.062 19.453 9.703 1 93.25 339 PRO B N 1
ATOM 6624 C CA . PRO B 1 339 ? -33.469 19.562 9.352 1 93.25 339 PRO B CA 1
ATOM 6625 C C . PRO B 1 339 ? -34 18.281 8.695 1 93.25 339 PRO B C 1
ATOM 6627 O O . PRO B 1 339 ? -33.438 17.797 7.715 1 93.25 339 PRO B O 1
ATOM 6630 N N . ALA B 1 340 ? -35.062 17.844 9.094 1 90.19 340 ALA B N 1
ATOM 6631 C CA . ALA B 1 340 ? -35.656 16.594 8.633 1 90.19 340 ALA B CA 1
ATOM 6632 C C . ALA B 1 340 ? -36.062 16.703 7.16 1 90.19 340 ALA B C 1
ATOM 6634 O O . ALA B 1 340 ? -36.031 15.711 6.43 1 90.19 340 ALA B O 1
ATOM 6635 N N . GLN B 1 341 ? -36.438 17.938 6.711 1 90.94 341 GLN B N 1
ATOM 6636 C CA . GLN B 1 341 ? -36.906 18.156 5.344 1 90.94 341 GLN B CA 1
ATOM 6637 C C . GLN B 1 341 ? -35.781 17.891 4.336 1 90.94 341 GLN B C 1
ATOM 6639 O O . GLN B 1 341 ? -36.062 17.578 3.172 1 90.94 341 GLN B O 1
ATOM 6644 N N . LEU B 1 342 ? -34.625 17.984 4.82 1 93.44 342 LEU B N 1
ATOM 6645 C CA . LEU B 1 342 ? -33.469 17.875 3.902 1 93.44 342 LEU B CA 1
ATOM 6646 C C . LEU B 1 342 ? -32.875 16.484 3.951 1 93.44 342 LEU B C 1
ATOM 6648 O O . LEU B 1 342 ? -31.906 16.203 3.264 1 93.44 342 LEU B O 1
ATOM 6652 N N . LYS B 1 343 ? -33.375 15.617 4.73 1 89.75 343 LYS B N 1
ATOM 6653 C CA . LYS B 1 343 ? -32.844 14.266 4.852 1 89.75 343 LYS B CA 1
ATOM 6654 C C . LYS B 1 343 ? -32.969 13.492 3.541 1 89.75 343 LYS B C 1
ATOM 6656 O O . LYS B 1 343 ? -32.031 12.875 3.072 1 89.75 343 LYS B O 1
ATOM 6661 N N . ASN B 1 344 ? -34.031 13.492 2.977 1 85.5 344 ASN B N 1
ATOM 6662 C CA . ASN B 1 344 ? -34.281 12.812 1.706 1 85.5 344 ASN B CA 1
ATOM 6663 C C . ASN B 1 344 ? -35.188 13.633 0.792 1 85.5 344 ASN B C 1
ATOM 6665 O O . ASN B 1 344 ? -36.281 13.211 0.469 1 85.5 344 ASN B O 1
ATOM 6669 N N . PRO B 1 345 ? -34.594 14.734 0.383 1 83 345 PRO B N 1
ATOM 6670 C CA . PRO B 1 345 ? -35.438 15.539 -0.516 1 83 345 PRO B CA 1
ATOM 6671 C C . PRO B 1 345 ? -35.531 14.953 -1.922 1 83 345 PRO B C 1
ATOM 6673 O O . PRO B 1 345 ? -34.688 14.133 -2.309 1 83 345 PRO B O 1
ATOM 6676 N N . HIS B 1 346 ? -36.531 15.242 -2.637 1 84.88 346 HIS B N 1
ATOM 6677 C CA . HIS B 1 346 ? -36.688 14.797 -4.02 1 84.88 346 HIS B CA 1
ATOM 6678 C C . HIS B 1 346 ? -35.906 15.695 -4.973 1 84.88 346 HIS B C 1
ATOM 6680 O O . HIS B 1 346 ? -36.375 16.781 -5.328 1 84.88 346 HIS B O 1
ATOM 6686 N N . LEU B 1 347 ? -34.719 15.383 -5.227 1 86.12 347 LEU B N 1
ATOM 6687 C CA . LEU B 1 347 ? -33.906 16.094 -6.199 1 86.12 347 LEU B CA 1
ATOM 6688 C C . LEU B 1 347 ? -33.812 15.328 -7.512 1 86.12 347 LEU B C 1
ATOM 6690 O O . LEU B 1 347 ? -33.156 14.297 -7.59 1 86.12 347 LEU B O 1
ATOM 6694 N N . ALA B 1 348 ? -34.469 15.758 -8.562 1 84.19 348 ALA B N 1
ATOM 6695 C CA . ALA B 1 348 ? -34.688 15.016 -9.805 1 84.19 348 ALA B CA 1
ATOM 6696 C C . ALA B 1 348 ? -33.406 14.992 -10.656 1 84.19 348 ALA B C 1
ATOM 6698 O O . ALA B 1 348 ? -33.062 13.961 -11.234 1 84.19 348 ALA B O 1
ATOM 6699 N N . ASN B 1 349 ? -32.781 16.188 -10.727 1 86.69 349 ASN B N 1
ATOM 6700 C CA . ASN B 1 349 ? -31.656 16.281 -11.656 1 86.69 349 ASN B CA 1
ATOM 6701 C C . ASN B 1 349 ? -30.344 16.5 -10.914 1 86.69 349 ASN B C 1
ATOM 6703 O O . ASN B 1 349 ? -30.328 17 -9.781 1 86.69 349 ASN B O 1
ATOM 6707 N N . ARG B 1 350 ? -29.297 16.062 -11.57 1 87.88 350 ARG B N 1
ATOM 6708 C CA . ARG B 1 350 ? -27.984 16.391 -11.062 1 87.88 350 ARG B CA 1
ATOM 6709 C C . ARG B 1 350 ? -27.766 17.906 -11.031 1 87.88 350 ARG B C 1
ATOM 6711 O O . ARG B 1 350 ? -28.125 18.609 -11.984 1 87.88 350 ARG B O 1
ATOM 6718 N N . GLY B 1 351 ? -27.297 18.359 -9.906 1 89.06 351 GLY B N 1
ATOM 6719 C CA . GLY B 1 351 ? -27.125 19.797 -9.758 1 89.06 351 GLY B CA 1
ATOM 6720 C C . GLY B 1 351 ? -28.203 20.453 -8.914 1 89.06 351 GLY B C 1
ATOM 6721 O O . GLY B 1 351 ? -28.031 21.578 -8.445 1 89.06 351 GLY B O 1
ATOM 6722 N N . ASP B 1 352 ? -29.297 19.75 -8.766 1 91.94 352 ASP B N 1
ATOM 6723 C CA . ASP B 1 352 ? -30.359 20.281 -7.914 1 91.94 352 ASP B CA 1
ATOM 6724 C C . ASP B 1 352 ? -29.906 20.391 -6.461 1 91.94 352 ASP B C 1
ATOM 6726 O O . ASP B 1 352 ? -29.109 19.578 -5.996 1 91.94 352 ASP B O 1
ATOM 6730 N N . ALA B 1 353 ? -30.375 21.484 -5.84 1 93.25 353 ALA B N 1
ATOM 6731 C CA . ALA B 1 353 ? -30.016 21.672 -4.434 1 93.25 353 ALA B CA 1
ATOM 6732 C C . ALA B 1 353 ? -31.188 22.25 -3.643 1 93.25 353 ALA B C 1
ATOM 6734 O O . ALA B 1 353 ? -32.062 22.906 -4.211 1 93.25 353 ALA B O 1
ATOM 6735 N N . GLU B 1 354 ? -31.281 21.891 -2.467 1 94.31 354 GLU B N 1
ATOM 6736 C CA . GLU B 1 354 ? -32.219 22.469 -1.493 1 94.31 354 GLU B CA 1
ATOM 6737 C C . GLU B 1 354 ? -31.469 22.953 -0.254 1 94.31 354 GLU B C 1
ATOM 6739 O O . GLU B 1 354 ? -30.516 22.312 0.203 1 94.31 354 GLU B O 1
ATOM 6744 N N . GLN B 1 355 ? -31.906 24.109 0.212 1 94.94 355 GLN B N 1
ATOM 6745 C CA . GLN B 1 355 ? -31.203 24.734 1.33 1 94.94 355 GLN B CA 1
ATOM 6746 C C . GLN B 1 355 ? -32.188 25.266 2.375 1 94.94 355 GLN B C 1
ATOM 6748 O O . GLN B 1 355 ? -33.281 25.656 2.043 1 94.94 355 GLN B O 1
ATOM 6753 N N . MET B 1 356 ? -31.797 25.141 3.572 1 95.69 356 MET B N 1
ATOM 6754 C CA . MET B 1 356 ? -32.5 25.766 4.703 1 95.69 356 MET B CA 1
ATOM 6755 C C . MET B 1 356 ? -31.5 26.5 5.605 1 95.69 356 MET B C 1
ATOM 6757 O O . MET B 1 356 ? -30.312 26.156 5.637 1 95.69 356 MET B O 1
ATOM 6761 N N . GLN B 1 357 ? -32.062 27.484 6.301 1 95.38 357 GLN B N 1
ATOM 6762 C CA . GLN B 1 357 ? -31.156 28.328 7.074 1 95.38 357 GLN B CA 1
ATOM 6763 C C . GLN B 1 357 ? -31.656 28.516 8.5 1 95.38 357 GLN B C 1
ATOM 6765 O O . GLN B 1 357 ? -32.875 28.609 8.727 1 95.38 357 GLN B O 1
ATOM 6770 N N . GLN B 1 358 ? -30.734 28.484 9.383 1 94.12 358 GLN B N 1
ATOM 6771 C CA . GLN B 1 358 ? -30.938 28.859 10.773 1 94.12 358 GLN B CA 1
ATOM 6772 C C . GLN B 1 358 ? -29.844 29.844 11.234 1 94.12 358 GLN B C 1
ATOM 6774 O O . GLN B 1 358 ? -28.734 29.422 11.578 1 94.12 358 GLN B O 1
ATOM 6779 N N . ASN B 1 359 ? -30.188 31.125 11.297 1 90.31 359 ASN B N 1
ATOM 6780 C CA . ASN B 1 359 ? -29.172 32.156 11.547 1 90.31 359 ASN B CA 1
ATOM 6781 C C . ASN B 1 359 ? -28.047 32.094 10.523 1 90.31 359 ASN B C 1
ATOM 6783 O O . ASN B 1 359 ? -28.297 32.125 9.312 1 90.31 359 ASN B O 1
ATOM 6787 N N . ASN B 1 360 ? -26.906 31.828 10.969 1 92.69 360 ASN B N 1
ATOM 6788 C CA . ASN B 1 360 ? -25.781 31.766 10.039 1 92.69 360 ASN B CA 1
ATOM 6789 C C . ASN B 1 360 ? -25.562 30.328 9.539 1 92.69 360 ASN B C 1
ATOM 6791 O O . ASN B 1 360 ? -24.734 30.109 8.656 1 92.69 360 ASN B O 1
ATOM 6795 N N . LEU B 1 361 ? -26.328 29.469 10.062 1 94.81 361 LEU B N 1
ATOM 6796 C CA . LEU B 1 361 ? -26.156 28.062 9.711 1 94.81 361 LEU B CA 1
ATOM 6797 C C . LEU B 1 361 ? -26.953 27.719 8.445 1 94.81 361 LEU B C 1
ATOM 6799 O O . LEU B 1 361 ? -28.156 27.953 8.383 1 94.81 361 LEU B O 1
ATOM 6803 N N . MET B 1 362 ? -26.25 27.234 7.496 1 95.25 362 MET B N 1
ATOM 6804 C CA . MET B 1 362 ? -26.859 26.828 6.234 1 95.25 362 MET B CA 1
ATOM 6805 C C . MET B 1 362 ? -26.812 25.312 6.078 1 95.25 362 MET B C 1
ATOM 6807 O O . MET B 1 362 ? -25.734 24.703 6.117 1 95.25 362 MET B O 1
ATOM 6811 N N . ALA B 1 363 ? -27.953 24.688 5.953 1 95.88 363 ALA B N 1
ATOM 6812 C CA . ALA B 1 363 ? -28.047 23.281 5.605 1 95.88 363 ALA B CA 1
ATOM 6813 C C . ALA B 1 363 ? -28.359 23.094 4.121 1 95.88 363 ALA B C 1
ATOM 6815 O O . ALA B 1 363 ? -29.312 23.688 3.605 1 95.88 363 ALA B O 1
ATOM 6816 N N . THR B 1 364 ? -27.516 22.406 3.459 1 94.94 364 THR B N 1
ATOM 6817 C CA . THR B 1 364 ? -27.656 22.25 2.016 1 94.94 364 THR B CA 1
ATOM 6818 C C . THR B 1 364 ? -27.594 20.766 1.63 1 94.94 364 THR B C 1
ATOM 6820 O O . THR B 1 364 ? -26.766 20.016 2.148 1 94.94 364 THR B O 1
ATOM 6823 N N . VAL B 1 365 ? -28.5 20.312 0.824 1 95.38 365 VAL B N 1
ATOM 6824 C CA . VAL B 1 365 ? -28.406 19.031 0.149 1 95.38 365 VAL B CA 1
ATOM 6825 C C . VAL B 1 365 ? -28.25 19.234 -1.354 1 95.38 365 VAL B C 1
ATOM 6827 O O . VAL B 1 365 ? -29 19.984 -1.968 1 95.38 365 VAL B O 1
ATOM 6830 N N . TRP B 1 366 ? -27.188 18.719 -1.939 1 93.44 366 TRP B N 1
ATOM 6831 C CA . TRP B 1 366 ? -26.828 18.875 -3.346 1 93.44 366 TRP B CA 1
ATOM 6832 C C . TRP B 1 366 ? -26.734 17.516 -4.039 1 93.44 366 TRP B C 1
ATOM 6834 O O . TRP B 1 366 ? -26.094 16.609 -3.529 1 93.44 366 TRP B O 1
ATOM 6844 N N . ASN B 1 367 ? -27.406 17.453 -5.184 1 91.5 367 ASN B N 1
ATOM 6845 C CA . ASN B 1 367 ? -27.453 16.188 -5.902 1 91.5 367 ASN B CA 1
ATOM 6846 C C . ASN B 1 367 ? -26.344 16.094 -6.949 1 91.5 367 ASN B C 1
ATOM 6848 O O . ASN B 1 367 ? -26.391 16.797 -7.969 1 91.5 367 ASN B O 1
ATOM 6852 N N . ASP B 1 368 ? -25.359 15.336 -6.664 1 88.81 368 ASP B N 1
ATOM 6853 C CA . ASP B 1 368 ? -24.344 14.984 -7.652 1 88.81 368 ASP B CA 1
ATOM 6854 C C . ASP B 1 368 ? -24.594 13.594 -8.227 1 88.81 368 ASP B C 1
ATOM 6856 O O . ASP B 1 368 ? -25.672 13.32 -8.758 1 88.81 368 ASP B O 1
ATOM 6860 N N . ALA B 1 369 ? -23.656 12.664 -8.195 1 79.69 369 ALA B N 1
ATOM 6861 C CA . ALA B 1 369 ? -23.969 11.266 -8.484 1 79.69 369 ALA B CA 1
ATOM 6862 C C . ALA B 1 369 ? -24.797 10.648 -7.363 1 79.69 369 ALA B C 1
ATOM 6864 O O . ALA B 1 369 ? -25.656 9.797 -7.617 1 79.69 369 ALA B O 1
ATOM 6865 N N . LYS B 1 370 ? -24.594 11.195 -6.164 1 84.75 370 LYS B N 1
ATOM 6866 C CA . LYS B 1 370 ? -25.344 10.93 -4.941 1 84.75 370 LYS B CA 1
ATOM 6867 C C . LYS B 1 370 ? -25.578 12.219 -4.156 1 84.75 370 LYS B C 1
ATOM 6869 O O . LYS B 1 370 ? -24.828 13.18 -4.285 1 84.75 370 LYS B O 1
ATOM 6874 N N . PRO B 1 371 ? -26.641 12.18 -3.43 1 91.19 371 PRO B N 1
ATOM 6875 C CA . PRO B 1 371 ? -26.891 13.391 -2.635 1 91.19 371 PRO B CA 1
ATOM 6876 C C . PRO B 1 371 ? -25.797 13.648 -1.603 1 91.19 371 PRO B C 1
ATOM 6878 O O . PRO B 1 371 ? -25.344 12.727 -0.923 1 91.19 371 PRO B O 1
ATOM 6881 N N . VAL B 1 372 ? -25.375 14.875 -1.557 1 93 372 VAL B N 1
ATOM 6882 C CA . VAL B 1 372 ? -24.375 15.32 -0.59 1 93 372 VAL B CA 1
ATOM 6883 C C . VAL B 1 372 ? -25 16.312 0.385 1 93 372 VAL B C 1
ATOM 6885 O O . VAL B 1 372 ? -25.578 17.328 -0.031 1 93 372 VAL B O 1
ATOM 6888 N N . HIS B 1 373 ? -24.969 16.031 1.665 1 95.88 373 HIS B N 1
ATOM 6889 C CA . HIS B 1 373 ? -25.484 16.922 2.703 1 95.88 373 HIS B CA 1
ATOM 6890 C C . HIS B 1 373 ? -24.375 17.75 3.324 1 95.88 373 HIS B C 1
ATOM 6892 O O . HIS B 1 373 ? -23.359 17.203 3.785 1 95.88 373 HIS B O 1
ATOM 6898 N N . ILE B 1 374 ? -24.5 19.047 3.355 1 95.94 374 ILE B N 1
ATOM 6899 C CA . ILE B 1 374 ? -23.469 19.953 3.844 1 95.94 374 ILE B CA 1
ATOM 6900 C C . ILE B 1 374 ? -24.094 20.969 4.801 1 95.94 374 ILE B C 1
ATOM 6902 O O . ILE B 1 374 ? -25.234 21.391 4.613 1 95.94 374 ILE B O 1
ATOM 6906 N N . VAL B 1 375 ? -23.422 21.312 5.809 1 96.25 375 VAL B N 1
ATOM 6907 C CA . VAL B 1 375 ? -23.781 22.422 6.695 1 96.25 375 VAL B CA 1
ATOM 6908 C C . VAL B 1 375 ? -22.625 23.422 6.746 1 96.25 375 VAL B C 1
ATOM 6910 O O . VAL B 1 375 ? -21.453 23.031 6.77 1 96.25 375 VAL B O 1
ATOM 6913 N N . SER B 1 376 ? -22.969 24.688 6.762 1 96.19 376 SER B N 1
ATOM 6914 C CA . SER B 1 376 ? -21.906 25.688 6.656 1 96.19 376 SER B CA 1
ATOM 6915 C C . SER B 1 376 ? -22.312 26.984 7.34 1 96.19 376 SER B C 1
ATOM 6917 O O . SER B 1 376 ? -23.5 27.328 7.379 1 96.19 376 SER B O 1
ATOM 6919 N N . THR B 1 377 ? -21.375 27.625 7.898 1 96 377 THR B N 1
ATOM 6920 C CA . THR B 1 377 ? -21.5 28.984 8.383 1 96 377 THR B CA 1
ATOM 6921 C C . THR B 1 377 ? -20.578 29.938 7.609 1 96 377 THR B C 1
ATOM 6923 O O . THR B 1 377 ? -20.406 31.094 7.992 1 96 377 THR B O 1
ATOM 6926 N N . THR B 1 378 ? -19.953 29.422 6.535 1 92.56 378 THR B N 1
ATOM 6927 C CA . THR B 1 378 ? -18.906 30.156 5.836 1 92.56 378 THR B CA 1
ATOM 6928 C C . THR B 1 378 ? -19.453 30.859 4.605 1 92.56 378 THR B C 1
ATOM 6930 O O . THR B 1 378 ? -18.844 31.797 4.098 1 92.56 378 THR B O 1
ATOM 6933 N N . SER B 1 379 ? -20.594 30.344 4.094 1 87.75 379 SER B N 1
ATOM 6934 C CA . SER B 1 379 ? -20.969 30.781 2.752 1 87.75 379 SER B CA 1
ATOM 6935 C C . SER B 1 379 ? -22.406 31.297 2.729 1 87.75 379 SER B C 1
ATOM 6937 O O . SER B 1 379 ? -23.266 30.781 3.455 1 87.75 379 SER B O 1
ATOM 6939 N N . ASP B 1 380 ? -22.484 32.188 1.802 1 88.44 380 ASP B N 1
ATOM 6940 C CA . ASP B 1 380 ? -23.828 32.656 1.512 1 88.44 380 ASP B CA 1
ATOM 6941 C C . ASP B 1 380 ? -24.625 31.625 0.735 1 88.44 380 ASP B C 1
ATOM 6943 O O . ASP B 1 380 ? -24.062 30.844 -0.038 1 88.44 380 ASP B O 1
ATOM 6947 N N . PRO B 1 381 ? -25.922 31.625 1.048 1 85.5 381 PRO B N 1
ATOM 6948 C CA . PRO B 1 381 ? -26.75 30.625 0.39 1 85.5 381 PRO B CA 1
ATOM 6949 C C . PRO B 1 381 ? -26.891 30.859 -1.112 1 85.5 381 PRO B C 1
ATOM 6951 O O . PRO B 1 381 ? -27.047 29.906 -1.88 1 85.5 381 PRO B O 1
ATOM 6954 N N . LEU B 1 382 ? -26.875 32.125 -1.431 1 79.69 382 LEU B N 1
ATOM 6955 C CA . LEU B 1 382 ? -27.172 32.438 -2.826 1 79.69 382 LEU B CA 1
ATOM 6956 C C . LEU B 1 382 ? -25.891 32.5 -3.654 1 79.69 382 LEU B C 1
ATOM 6958 O O . LEU B 1 382 ? -24.859 32.938 -3.17 1 79.69 382 LEU B O 1
ATOM 6962 N N . GLY B 1 383 ? -25.766 31.812 -4.645 1 75.12 383 GLY B N 1
ATOM 6963 C CA . GLY B 1 383 ? -24.656 31.734 -5.59 1 75.12 383 GLY B CA 1
ATOM 6964 C C . GLY B 1 383 ? -24.562 30.375 -6.273 1 75.12 383 GLY B C 1
ATOM 6965 O O . GLY B 1 383 ? -25.094 29.391 -5.781 1 75.12 383 GLY B O 1
ATOM 6966 N N . ASP B 1 384 ? -24.234 30.422 -7.523 1 68.88 384 ASP B N 1
ATOM 6967 C CA . ASP B 1 384 ? -24.078 29.172 -8.273 1 68.88 384 ASP B CA 1
ATOM 6968 C C . ASP B 1 384 ? -22.703 29.109 -8.93 1 68.88 384 ASP B C 1
ATOM 6970 O O . ASP B 1 384 ? -22.359 29.953 -9.766 1 68.88 384 ASP B O 1
ATOM 6974 N N . GLY B 1 385 ? -21.891 28.281 -8.25 1 75 385 GLY B N 1
ATOM 6975 C CA . GLY B 1 385 ? -20.641 27.984 -8.953 1 75 385 GLY B CA 1
ATOM 6976 C C . GLY B 1 385 ? -20.734 26.766 -9.852 1 75 385 GLY B C 1
ATOM 6977 O O . GLY B 1 385 ? -21.531 25.859 -9.602 1 75 385 GLY B O 1
ATOM 6978 N N . PRO B 1 386 ? -20.172 26.906 -11.047 1 79 386 PRO B N 1
ATOM 6979 C CA . PRO B 1 386 ? -20.188 25.766 -11.953 1 79 386 PRO B CA 1
ATOM 6980 C C . PRO B 1 386 ? -19.297 24.609 -11.492 1 79 386 PRO B C 1
ATOM 6982 O O . PRO B 1 386 ? -18.234 24.859 -10.891 1 79 386 PRO B O 1
ATOM 6985 N N . ALA B 1 387 ? -19.922 23.391 -11.602 1 82.06 387 ALA B N 1
ATOM 6986 C CA . ALA B 1 387 ? -19.109 22.188 -11.398 1 82.06 387 ALA B CA 1
ATOM 6987 C C . ALA B 1 387 ? -19.062 21.344 -12.656 1 82.06 387 ALA B C 1
ATOM 6989 O O . ALA B 1 387 ? -20.109 21.062 -13.266 1 82.06 387 ALA B O 1
ATOM 6990 N N . GLN B 1 388 ? -17.828 21.031 -13.094 1 80.81 388 GLN B N 1
ATOM 6991 C CA . GLN B 1 388 ? -17.672 20.188 -14.266 1 80.81 388 GLN B CA 1
ATOM 6992 C C . GLN B 1 388 ? -17.641 18.719 -13.883 1 80.81 388 GLN B C 1
ATOM 6994 O O . GLN B 1 388 ? -16.984 18.328 -12.914 1 80.81 388 GLN B O 1
ATOM 6999 N N . ARG B 1 389 ? -18.484 17.938 -14.539 1 77.5 389 ARG B N 1
ATOM 7000 C CA . ARG B 1 389 ? -18.516 16.484 -14.328 1 77.5 389 ARG B CA 1
ATOM 7001 C C . ARG B 1 389 ? -18.406 15.742 -15.648 1 77.5 389 ARG B C 1
ATOM 7003 O O . ARG B 1 389 ? -19 16.141 -16.656 1 77.5 389 ARG B O 1
ATOM 7010 N N . ARG B 1 390 ? -17.547 14.695 -15.625 1 74.69 390 ARG B N 1
ATOM 7011 C CA . ARG B 1 390 ? -17.422 13.828 -16.797 1 74.69 390 ARG B CA 1
ATOM 7012 C C . ARG B 1 390 ? -18.484 12.734 -16.781 1 74.69 390 ARG B C 1
ATOM 7014 O O . ARG B 1 390 ? -18.719 12.102 -15.742 1 74.69 390 ARG B O 1
ATOM 7021 N N . ILE B 1 391 ? -19.234 12.703 -17.781 1 66.56 391 ILE B N 1
ATOM 7022 C CA . ILE B 1 391 ? -20.266 11.672 -17.875 1 66.56 391 ILE B CA 1
ATOM 7023 C C . ILE B 1 391 ? -19.766 10.516 -18.734 1 66.56 391 ILE B C 1
ATOM 7025 O O . ILE B 1 391 ? -18.734 10.633 -19.406 1 66.56 391 ILE B O 1
ATOM 7029 N N . ARG B 1 392 ? -20.547 9.422 -18.516 1 65.94 392 ARG B N 1
ATOM 7030 C CA . ARG B 1 392 ? -20.234 8.242 -19.328 1 65.94 392 ARG B CA 1
ATOM 7031 C C . ARG B 1 392 ? -20.203 8.586 -20.812 1 65.94 392 ARG B C 1
ATOM 7033 O O . ARG B 1 392 ? -21.078 9.305 -21.297 1 65.94 392 ARG B O 1
ATOM 7040 N N . GLY B 1 393 ? -19.125 8.336 -21.5 1 62.75 393 GLY B N 1
ATOM 7041 C CA . GLY B 1 393 ? -18.938 8.648 -22.906 1 62.75 393 GLY B CA 1
ATOM 7042 C C . GLY B 1 393 ? -17.938 9.75 -23.156 1 62.75 393 GLY B C 1
ATOM 7043 O O . GLY B 1 393 ? -17.609 10.055 -24.297 1 62.75 393 GLY B O 1
ATOM 7044 N N . GLY B 1 394 ? -17.422 10.32 -22.016 1 67.75 394 GLY B N 1
ATOM 7045 C CA . GLY B 1 394 ? -16.328 11.266 -22.141 1 67.75 394 GLY B CA 1
ATOM 7046 C C . GLY B 1 394 ? -16.797 12.711 -22.156 1 67.75 394 GLY B C 1
ATOM 7047 O O . GLY B 1 394 ? -15.969 13.633 -22.125 1 67.75 394 GLY B O 1
ATOM 7048 N N . ASP B 1 395 ? -18.141 12.898 -22.203 1 76.12 395 ASP B N 1
ATOM 7049 C CA . ASP B 1 395 ? -18.641 14.266 -22.281 1 76.12 395 ASP B CA 1
ATOM 7050 C C . ASP B 1 395 ? -18.609 14.938 -20.906 1 76.12 395 ASP B C 1
ATOM 7052 O O . ASP B 1 395 ? -18.656 14.266 -19.875 1 76.12 395 ASP B O 1
ATOM 7056 N N . VAL B 1 396 ? -18.312 16.281 -20.906 1 84.19 396 VAL B N 1
ATOM 7057 C CA . VAL B 1 396 ? -18.25 17.078 -19.672 1 84.19 396 VAL B CA 1
ATOM 7058 C C . VAL B 1 396 ? -19.531 17.906 -19.531 1 84.19 396 VAL B C 1
ATOM 7060 O O . VAL B 1 396 ? -19.938 18.594 -20.484 1 84.19 396 VAL B O 1
ATOM 7063 N N . ILE B 1 397 ? -20.25 17.734 -18.516 1 82.12 397 ILE B N 1
ATOM 7064 C CA . ILE B 1 397 ? -21.422 18.547 -18.234 1 82.12 397 ILE B CA 1
ATOM 7065 C C . ILE B 1 397 ? -21.109 19.531 -17.125 1 82.12 397 ILE B C 1
ATOM 7067 O O . ILE B 1 397 ? -20.234 19.281 -16.281 1 82.12 397 ILE B O 1
ATOM 7071 N N . ILE B 1 398 ? -21.781 20.656 -17.172 1 86.62 398 ILE B N 1
ATOM 7072 C CA . ILE B 1 398 ? -21.656 21.672 -16.125 1 86.62 398 ILE B CA 1
ATOM 7073 C C . ILE B 1 398 ? -22.922 21.672 -15.266 1 86.62 398 ILE B C 1
ATOM 7075 O O . ILE B 1 398 ? -24.031 21.828 -15.789 1 86.62 398 ILE B O 1
ATOM 7079 N N . ILE B 1 399 ? -22.781 21.422 -14.062 1 87.31 399 ILE B N 1
ATOM 7080 C CA . ILE B 1 399 ? -23.938 21.438 -13.156 1 87.31 399 ILE B CA 1
ATOM 7081 C C . ILE B 1 399 ? -23.766 22.578 -12.141 1 87.31 399 ILE B C 1
ATOM 7083 O O . ILE B 1 399 ? -22.641 22.906 -11.758 1 87.31 399 ILE B O 1
ATOM 7087 N N . PRO B 1 400 ? -24.922 23.188 -11.773 1 89.19 400 PRO B N 1
ATOM 7088 C CA . PRO B 1 400 ? -24.828 24.219 -10.742 1 89.19 400 PRO B CA 1
ATOM 7089 C C . PRO B 1 400 ? -24.469 23.656 -9.367 1 89.19 400 PRO B C 1
ATOM 7091 O O . PRO B 1 400 ? -24.844 22.531 -9.047 1 89.19 400 PRO B O 1
ATOM 7094 N N . ARG B 1 401 ? -23.719 24.391 -8.617 1 91.19 401 ARG B N 1
ATOM 7095 C CA . ARG B 1 401 ? -23.266 24 -7.285 1 91.19 401 ARG B CA 1
ATOM 7096 C C . ARG B 1 401 ? -23.422 25.156 -6.297 1 91.19 401 ARG B C 1
ATOM 7098 O O . ARG B 1 401 ? -22.953 26.266 -6.555 1 91.19 401 ARG B O 1
ATOM 7105 N N . PRO B 1 402 ? -24.141 24.922 -5.207 1 91.81 402 PRO B N 1
ATOM 7106 C CA . PRO B 1 402 ? -24.25 25.969 -4.184 1 91.81 402 PRO B CA 1
ATOM 7107 C C . PRO B 1 402 ? -22.891 26.359 -3.615 1 91.81 402 PRO B C 1
ATOM 7109 O O . PRO B 1 402 ? -21.953 25.562 -3.594 1 91.81 402 PRO B O 1
ATOM 7112 N N . PRO B 1 403 ? -22.766 27.531 -3.127 1 91.56 403 PRO B N 1
ATOM 7113 C CA . PRO B 1 403 ? -21.484 28.047 -2.623 1 91.56 403 PRO B CA 1
ATOM 7114 C C . PRO B 1 403 ? -20.906 27.203 -1.495 1 91.56 403 PRO B C 1
ATOM 7116 O O . PRO B 1 403 ? -19.688 27.016 -1.417 1 91.56 403 PRO B O 1
ATOM 7119 N N . ALA B 1 404 ? -21.781 26.734 -0.66 1 92.44 404 ALA B N 1
ATOM 7120 C CA . ALA B 1 404 ? -21.297 25.922 0.458 1 92.44 404 ALA B CA 1
ATOM 7121 C C . ALA B 1 404 ? -20.562 24.688 -0.04 1 92.44 404 ALA B C 1
ATOM 7123 O O . ALA B 1 404 ? -19.516 24.328 0.506 1 92.44 404 ALA B O 1
ATOM 7124 N N . VAL B 1 405 ? -21.047 24.078 -1.057 1 92.56 405 VAL B N 1
ATOM 7125 C CA . VAL B 1 405 ? -20.438 22.875 -1.633 1 92.56 405 VAL B CA 1
ATOM 7126 C C . VAL B 1 405 ? -19.125 23.25 -2.316 1 92.56 405 VAL B C 1
ATOM 7128 O O . VAL B 1 405 ? -18.125 22.547 -2.176 1 92.56 405 VAL B O 1
ATOM 7131 N N . GLU B 1 406 ? -19.156 24.266 -3.012 1 91.56 406 GLU B N 1
ATOM 7132 C CA . GLU B 1 406 ? -17.938 24.734 -3.689 1 91.56 406 GLU B CA 1
ATOM 7133 C C . GLU B 1 406 ? -16.828 25.016 -2.689 1 91.56 406 GLU B C 1
ATOM 7135 O O . GLU B 1 406 ? -15.688 24.594 -2.885 1 91.56 406 GLU B O 1
ATOM 7140 N N . HIS B 1 407 ? -17.219 25.781 -1.657 1 91.75 407 HIS B N 1
ATOM 7141 C CA . HIS B 1 407 ? -16.234 26.141 -0.636 1 91.75 407 HIS B CA 1
ATOM 7142 C C . HIS B 1 407 ? -15.656 24.891 0.025 1 91.75 407 HIS B C 1
ATOM 7144 O O . HIS B 1 407 ? -14.453 24.828 0.276 1 91.75 407 HIS B O 1
ATOM 7150 N N . TYR B 1 408 ? -16.484 24 0.266 1 94.12 408 TYR B N 1
ATOM 7151 C CA . TYR B 1 408 ? -16.031 22.766 0.884 1 94.12 408 TYR B CA 1
ATOM 7152 C C . TYR B 1 408 ? -15.078 22.016 -0.035 1 94.12 408 TYR B C 1
ATOM 7154 O O . TYR B 1 408 ? -13.977 21.641 0.379 1 94.12 408 TYR B O 1
ATOM 7162 N N . GLN B 1 409 ? -15.406 21.828 -1.279 1 90.19 409 GLN B N 1
ATOM 7163 C CA . GLN B 1 409 ? -14.625 21.047 -2.236 1 90.19 409 GLN B CA 1
ATOM 7164 C C . GLN B 1 409 ? -13.273 21.703 -2.496 1 90.19 409 GLN B C 1
ATOM 7166 O O . GLN B 1 409 ? -12.289 21.016 -2.771 1 90.19 409 GLN B O 1
ATOM 7171 N N . LYS B 1 410 ? -13.203 22.938 -2.328 1 90.94 410 LYS B N 1
ATOM 7172 C CA . LYS B 1 410 ? -11.977 23.672 -2.617 1 90.94 410 LYS B CA 1
ATOM 7173 C C . LYS B 1 410 ? -11.008 23.609 -1.438 1 90.94 410 LYS B C 1
ATOM 7175 O O . LYS B 1 410 ? -9.797 23.781 -1.608 1 90.94 410 LYS B O 1
ATOM 7180 N N . ASN B 1 411 ? -11.555 23.312 -0.227 1 93.5 411 ASN B N 1
ATOM 7181 C CA . ASN B 1 411 ? -10.688 23.625 0.91 1 93.5 411 ASN B CA 1
ATOM 7182 C C . ASN B 1 411 ? -10.586 22.453 1.87 1 93.5 411 ASN B C 1
ATOM 7184 O O . ASN B 1 411 ? -9.797 22.484 2.818 1 93.5 411 ASN B O 1
ATOM 7188 N N . TYR B 1 412 ? -11.273 21.391 1.651 1 91.94 412 TYR B N 1
ATOM 7189 C CA . TYR B 1 412 ? -11.352 20.328 2.652 1 91.94 412 TYR B CA 1
ATOM 7190 C C . TYR B 1 412 ? -10.141 19.406 2.568 1 91.94 412 TYR B C 1
ATOM 7192 O O . TYR B 1 412 ? -9.891 18.625 3.482 1 91.94 412 TYR B O 1
ATOM 7200 N N . TYR B 1 413 ? -9.219 19.406 1.565 1 91.5 413 TYR B N 1
ATOM 7201 C CA . TYR B 1 413 ? -8.312 18.312 1.229 1 91.5 413 TYR B CA 1
ATOM 7202 C C . TYR B 1 413 ? -6.91 18.578 1.759 1 91.5 413 TYR B C 1
ATOM 7204 O O . TYR B 1 413 ? -5.941 17.953 1.318 1 91.5 413 TYR B O 1
ATOM 7212 N N . GLY B 1 414 ? -6.727 19.5 2.639 1 93.25 414 GLY B N 1
ATOM 7213 C CA . GLY B 1 414 ? -5.406 19.812 3.166 1 93.25 414 GLY B CA 1
ATOM 7214 C C . GLY B 1 414 ? -4.707 18.609 3.768 1 93.25 414 GLY B C 1
ATOM 7215 O O . GLY B 1 414 ? -3.535 18.359 3.473 1 93.25 414 GLY B O 1
ATOM 7216 N N . VAL B 1 415 ? -5.371 17.875 4.625 1 93.44 415 VAL B N 1
ATOM 7217 C CA . VAL B 1 415 ? -4.797 16.703 5.281 1 93.44 415 VAL B CA 1
ATOM 7218 C C . VAL B 1 415 ? -4.488 15.625 4.242 1 93.44 415 VAL B C 1
ATOM 7220 O O . VAL B 1 415 ? -3.471 14.938 4.336 1 93.44 415 VAL B O 1
ATOM 7223 N N . ASP B 1 416 ? -5.34 15.516 3.26 1 88.62 416 ASP B N 1
ATOM 7224 C CA . ASP B 1 416 ? -5.109 14.562 2.174 1 88.62 416 ASP B CA 1
ATOM 7225 C C . ASP B 1 416 ? -3.832 14.898 1.413 1 88.62 416 ASP B C 1
ATOM 7227 O O . ASP B 1 416 ? -3.102 14 0.989 1 88.62 416 ASP B O 1
ATOM 7231 N N . ARG B 1 417 ? -3.643 16.125 1.238 1 91.62 417 ARG B N 1
ATOM 7232 C CA . ARG B 1 417 ? -2.426 16.562 0.559 1 91.62 417 ARG B CA 1
ATOM 7233 C C . ARG B 1 417 ? -1.186 16.172 1.358 1 91.62 417 ARG B C 1
ATOM 7235 O O . ARG B 1 417 ? -0.197 15.703 0.791 1 91.62 417 ARG B O 1
ATOM 7242 N N . THR B 1 418 ? -1.259 16.391 2.576 1 92.81 418 THR B N 1
ATOM 7243 C CA . THR B 1 418 ? -0.161 15.977 3.445 1 92.81 418 THR B CA 1
ATOM 7244 C C . THR B 1 418 ? 0.064 14.469 3.363 1 92.81 418 THR B C 1
ATOM 7246 O O . THR B 1 418 ? 1.205 14.008 3.287 1 92.81 418 THR B O 1
ATOM 7249 N N . GLN B 1 419 ? -0.976 13.773 3.402 1 87.62 419 GLN B N 1
ATOM 7250 C CA . GLN B 1 419 ? -0.877 12.32 3.311 1 87.62 419 GLN B CA 1
ATOM 7251 C C . GLN B 1 419 ? -0.272 11.891 1.976 1 87.62 419 GLN B C 1
ATOM 7253 O O . GLN B 1 419 ? 0.483 10.914 1.914 1 87.62 419 GLN B O 1
ATOM 7258 N N . GLN B 1 420 ? -0.612 12.586 0.942 1 85.62 420 GLN B N 1
ATOM 7259 C CA . GLN B 1 420 ? -0.035 12.305 -0.368 1 85.62 420 GLN B CA 1
ATOM 7260 C C . GLN B 1 420 ? 1.479 12.492 -0.354 1 85.62 420 GLN B C 1
ATOM 7262 O O . GLN B 1 420 ? 2.217 11.664 -0.895 1 85.62 420 GLN B O 1
ATOM 7267 N N . PHE B 1 421 ? 1.879 13.547 0.279 1 88.06 421 PHE B N 1
ATOM 7268 C CA . PHE B 1 421 ? 3.312 13.789 0.398 1 88.06 421 PHE B CA 1
ATOM 7269 C C . PHE B 1 421 ? 3.988 12.68 1.187 1 88.06 421 PHE B C 1
ATOM 7271 O O . PHE B 1 421 ? 5.062 12.203 0.808 1 88.06 421 PHE B O 1
ATOM 7278 N N . ARG B 1 422 ? 3.35 12.289 2.217 1 88.38 422 ARG B N 1
ATOM 7279 C CA . ARG B 1 422 ? 3.918 11.281 3.107 1 88.38 422 ARG B CA 1
ATOM 7280 C C . ARG B 1 422 ? 4.051 9.938 2.396 1 88.38 422 ARG B C 1
ATOM 7282 O O . ARG B 1 422 ? 5.027 9.211 2.609 1 88.38 422 ARG B O 1
ATOM 7289 N N . SER B 1 423 ? 3.066 9.586 1.663 1 81.31 423 SER B N 1
ATOM 7290 C CA . SER B 1 423 ? 3.021 8.273 1.021 1 81.31 423 SER B CA 1
ATOM 7291 C C . SER B 1 423 ? 4.148 8.117 0.007 1 81.31 423 SER B C 1
ATOM 7293 O O . SER B 1 423 ? 4.57 7 -0.292 1 81.31 423 SER B O 1
ATOM 7295 N N . LYS B 1 424 ? 4.652 9.141 -0.482 1 78.5 424 LYS B N 1
ATOM 7296 C CA . LYS B 1 424 ? 5.68 9.086 -1.519 1 78.5 424 LYS B CA 1
ATOM 7297 C C . LYS B 1 424 ? 7.047 8.758 -0.924 1 78.5 424 LYS B C 1
ATOM 7299 O O . LYS B 1 424 ? 7.844 8.047 -1.543 1 78.5 424 LYS B O 1
ATOM 7304 N N . ASN B 1 425 ? 7.34 9.242 0.231 1 80.56 425 ASN B N 1
ATOM 7305 C CA . ASN B 1 425 ? 8.648 9.023 0.843 1 80.56 425 ASN B CA 1
ATOM 7306 C C . ASN B 1 425 ? 8.531 8.781 2.346 1 80.56 425 ASN B C 1
ATOM 7308 O O . ASN B 1 425 ? 8.961 9.617 3.146 1 80.56 425 ASN B O 1
ATOM 7312 N N . PRO B 1 426 ? 8.102 7.625 2.707 1 80.12 426 PRO B N 1
ATOM 7313 C CA . PRO B 1 426 ? 7.969 7.375 4.145 1 80.12 426 PRO B CA 1
ATOM 7314 C C . PRO B 1 426 ? 9.32 7.234 4.848 1 80.12 426 PRO B C 1
ATOM 7316 O O . PRO B 1 426 ? 10.172 6.473 4.395 1 80.12 426 PRO B O 1
ATOM 7319 N N . VAL B 1 427 ? 9.445 7.926 5.895 1 84.25 427 VAL B N 1
ATOM 7320 C CA . VAL B 1 427 ? 10.695 7.938 6.645 1 84.25 427 VAL B CA 1
ATOM 7321 C C . VAL B 1 427 ? 10.797 6.676 7.5 1 84.25 427 VAL B C 1
ATOM 7323 O O . VAL B 1 427 ? 9.812 6.246 8.102 1 84.25 427 VAL B O 1
ATOM 7326 N N . GLY B 1 428 ? 11.969 6.203 7.516 1 77.69 428 GLY B N 1
ATOM 7327 C CA . GLY B 1 428 ? 12.281 5.094 8.398 1 77.69 428 GLY B CA 1
ATOM 7328 C C . GLY B 1 428 ? 11.859 3.746 7.848 1 77.69 428 GLY B C 1
ATOM 7329 O O . GLY B 1 428 ? 11.406 3.656 6.703 1 77.69 428 GLY B O 1
ATOM 7330 N N . ARG B 1 429 ? 12.156 2.719 8.57 1 75.75 429 ARG B N 1
ATOM 7331 C CA . ARG B 1 429 ? 11.773 1.345 8.25 1 75.75 429 ARG B CA 1
ATOM 7332 C C . ARG B 1 429 ? 10.891 0.756 9.352 1 75.75 429 ARG B C 1
ATOM 7334 O O . ARG B 1 429 ? 10.797 1.313 10.445 1 75.75 429 ARG B O 1
ATOM 7341 N N . PRO B 1 430 ? 10.211 -0.246 9.031 1 67.5 430 PRO B N 1
ATOM 7342 C CA . PRO B 1 430 ? 9.266 -0.814 10 1 67.5 430 PRO B CA 1
ATOM 7343 C C . PRO B 1 430 ? 9.945 -1.219 11.305 1 67.5 430 PRO B C 1
ATOM 7345 O O . PRO B 1 430 ? 11.078 -1.696 11.297 1 67.5 430 PRO B O 1
ATOM 7348 N N . SER B 1 431 ? 9.297 -0.771 12.352 1 72 431 SER B N 1
ATOM 7349 C CA . SER B 1 431 ? 9.758 -1.087 13.703 1 72 431 SER B CA 1
ATOM 7350 C C . SER B 1 431 ? 8.664 -1.776 14.508 1 72 431 SER B C 1
ATOM 7352 O O . SER B 1 431 ? 7.516 -1.86 14.062 1 72 431 SER B O 1
ATOM 7354 N N . LYS B 1 432 ? 9.039 -2.332 15.641 1 69 432 LYS B N 1
ATOM 7355 C CA . LYS B 1 432 ? 8.078 -3.021 16.5 1 69 432 LYS B CA 1
ATOM 7356 C C . LYS B 1 432 ? 7.445 -2.061 17.5 1 69 432 LYS B C 1
ATOM 7358 O O . LYS B 1 432 ? 6.32 -2.281 17.953 1 69 432 LYS B O 1
ATOM 7363 N N . LYS B 1 433 ? 8.18 -1.045 17.781 1 79.75 433 LYS B N 1
ATOM 7364 C CA . LYS B 1 433 ? 7.688 -0.115 18.797 1 79.75 433 LYS B CA 1
ATOM 7365 C C . LYS B 1 433 ? 6.875 1.011 18.156 1 79.75 433 LYS B C 1
ATOM 7367 O O . LYS B 1 433 ? 7.34 1.669 17.234 1 79.75 433 LYS B O 1
ATOM 7372 N N . PHE B 1 434 ? 5.758 1.29 18.766 1 79.5 434 PHE B N 1
ATOM 7373 C CA . PHE B 1 434 ? 4.828 2.23 18.156 1 79.5 434 PHE B CA 1
ATOM 7374 C C . PHE B 1 434 ? 5.395 3.645 18.172 1 79.5 434 PHE B C 1
ATOM 7376 O O . PHE B 1 434 ? 5.16 4.43 17.25 1 79.5 434 PHE B O 1
ATOM 7383 N N . TRP B 1 435 ? 6.102 4.016 19.312 1 86.94 435 TRP B N 1
ATOM 7384 C CA . TRP B 1 435 ? 6.559 5.395 19.438 1 86.94 435 TRP B CA 1
ATOM 7385 C C . TRP B 1 435 ? 7.633 5.707 18.391 1 86.94 435 TRP B C 1
ATOM 7387 O O . TRP B 1 435 ? 7.855 6.871 18.047 1 86.94 435 TRP B O 1
ATOM 7397 N N . LYS B 1 436 ? 8.297 4.703 17.859 1 88.25 436 LYS B N 1
ATOM 7398 C CA . LYS B 1 436 ? 9.25 4.926 16.766 1 88.25 436 LYS B CA 1
ATOM 7399 C C . LYS B 1 436 ? 8.531 5.293 15.477 1 88.25 436 LYS B C 1
ATOM 7401 O O . LYS B 1 436 ? 9.039 6.09 14.688 1 88.25 436 LYS B O 1
ATOM 7406 N N . TYR B 1 437 ? 7.371 4.684 15.305 1 85.94 437 TYR B N 1
ATOM 7407 C CA . TYR B 1 437 ? 6.543 5.059 14.164 1 85.94 437 TYR B CA 1
ATOM 7408 C C . TYR B 1 437 ? 6.121 6.523 14.258 1 85.94 437 TYR B C 1
ATOM 7410 O O . TYR B 1 437 ? 6.055 7.223 13.242 1 85.94 437 TYR B O 1
ATOM 7418 N N . LEU B 1 438 ? 5.922 6.891 15.484 1 90 438 LEU B N 1
ATOM 7419 C CA . LEU B 1 438 ? 5.5 8.273 15.695 1 90 438 LEU B CA 1
ATOM 7420 C C . LEU B 1 438 ? 6.648 9.234 15.438 1 90 438 LEU B C 1
ATOM 7422 O O . LEU B 1 438 ? 6.441 10.328 14.891 1 90 438 LEU B O 1
ATOM 7426 N N . ILE B 1 439 ? 7.801 8.852 15.836 1 93.81 439 ILE B N 1
ATOM 7427 C CA . ILE B 1 439 ? 8.969 9.68 15.555 1 93.81 439 ILE B CA 1
ATOM 7428 C C . ILE B 1 439 ? 9.125 9.852 14.047 1 93.81 439 ILE B C 1
ATOM 7430 O O . ILE B 1 439 ? 9.312 10.969 13.555 1 93.81 439 ILE B O 1
ATOM 7434 N N . ASN B 1 440 ? 9.023 8.742 13.359 1 92.44 440 ASN B N 1
ATOM 7435 C CA . ASN B 1 440 ? 9.133 8.797 11.906 1 92.44 440 ASN B CA 1
ATOM 7436 C C . ASN B 1 440 ? 8.055 9.695 11.305 1 92.44 440 ASN B C 1
ATOM 7438 O O . ASN B 1 440 ? 8.336 10.477 10.391 1 92.44 440 ASN B O 1
ATOM 7442 N N . PHE B 1 441 ? 6.918 9.594 11.805 1 91.94 441 PHE B N 1
ATOM 7443 C CA . PHE B 1 441 ? 5.809 10.406 11.312 1 91.94 441 PHE B CA 1
ATOM 7444 C C . PHE B 1 441 ? 6.098 11.891 11.5 1 91.94 441 PHE B C 1
ATOM 7446 O O . PHE B 1 441 ? 5.883 12.688 10.594 1 91.94 441 PHE B O 1
ATOM 7453 N N . ILE B 1 442 ? 6.492 12.188 12.688 1 96.38 442 ILE B N 1
ATOM 7454 C CA . ILE B 1 442 ? 6.762 13.586 13.008 1 96.38 442 ILE B CA 1
ATOM 7455 C C . ILE B 1 442 ? 7.875 14.117 12.102 1 96.38 442 ILE B C 1
ATOM 7457 O O . ILE B 1 442 ? 7.82 15.258 11.641 1 96.38 442 ILE B O 1
ATOM 7461 N N . PHE B 1 443 ? 8.852 13.312 11.859 1 96.5 443 PHE B N 1
ATOM 7462 C CA . PHE B 1 443 ? 9.898 13.703 10.922 1 96.5 443 PHE B CA 1
ATOM 7463 C C . PHE B 1 443 ? 9.32 13.922 9.531 1 96.5 443 PHE B C 1
ATOM 7465 O O . PHE B 1 443 ? 9.703 14.867 8.836 1 96.5 443 PHE B O 1
ATOM 7472 N N . GLU B 1 444 ? 8.43 13.102 9.109 1 95.19 444 GLU B N 1
ATOM 7473 C CA . GLU B 1 444 ? 7.809 13.234 7.793 1 95.19 444 GLU B CA 1
ATOM 7474 C C . GLU B 1 444 ? 7.055 14.555 7.668 1 95.19 444 GLU B C 1
ATOM 7476 O O . GLU B 1 444 ? 7.25 15.297 6.703 1 95.19 444 GLU B O 1
ATOM 7481 N N . ILE B 1 445 ? 6.234 14.812 8.633 1 96.31 445 ILE B N 1
ATOM 7482 C CA . ILE B 1 445 ? 5.438 16.031 8.562 1 96.31 445 ILE B CA 1
ATOM 7483 C C . ILE B 1 445 ? 6.352 17.25 8.664 1 96.31 445 ILE B C 1
ATOM 7485 O O . ILE B 1 445 ? 6.086 18.281 8.047 1 96.31 445 ILE B O 1
ATOM 7489 N N . SER B 1 446 ? 7.41 17.094 9.445 1 97.94 446 SER B N 1
ATOM 7490 C CA . SER B 1 446 ? 8.375 18.188 9.562 1 97.94 446 SER B CA 1
ATOM 7491 C C . SER B 1 446 ? 9.062 18.453 8.227 1 97.94 446 SER B C 1
ATOM 7493 O O . SER B 1 446 ? 9.281 19.609 7.855 1 97.94 446 SER B O 1
ATOM 7495 N N . LEU B 1 447 ? 9.398 17.438 7.531 1 97.19 447 LEU B N 1
ATOM 7496 C CA . LEU B 1 447 ? 10.016 17.578 6.215 1 97.19 447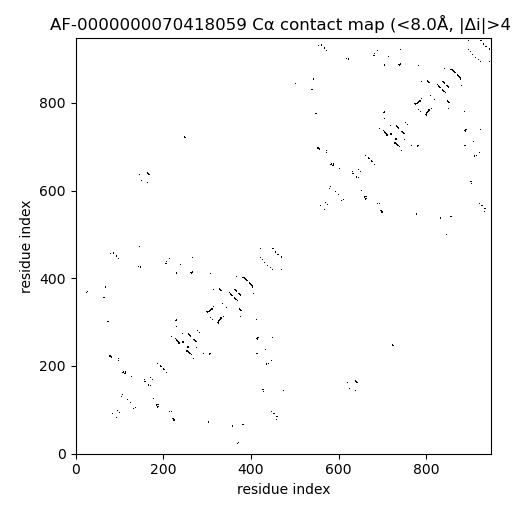 LEU B CA 1
ATOM 7497 C C . LEU B 1 447 ? 9.047 18.219 5.234 1 97.19 447 LEU B C 1
ATOM 7499 O O . LEU B 1 447 ? 9.438 19.109 4.465 1 97.19 447 LEU B O 1
ATOM 7503 N N . ILE B 1 448 ? 7.852 17.828 5.242 1 96.56 448 ILE B N 1
ATOM 7504 C CA . ILE B 1 448 ? 6.828 18.391 4.367 1 96.56 448 ILE B CA 1
ATOM 7505 C C . ILE B 1 448 ? 6.629 19.859 4.691 1 96.56 448 ILE B C 1
ATOM 7507 O O . ILE B 1 448 ? 6.625 20.703 3.793 1 96.56 448 ILE B O 1
ATOM 7511 N N . ASN B 1 449 ? 6.488 20.156 5.988 1 98 449 ASN B N 1
ATOM 7512 C CA . ASN B 1 449 ? 6.336 21.547 6.418 1 98 449 ASN B CA 1
ATOM 7513 C C . ASN B 1 449 ? 7.531 22.391 6 1 98 449 ASN B C 1
ATOM 7515 O O . ASN B 1 449 ? 7.359 23.531 5.543 1 98 449 ASN B O 1
ATOM 7519 N N . ALA B 1 450 ? 8.703 21.844 6.168 1 96.94 450 ALA B N 1
ATOM 7520 C CA . ALA B 1 450 ? 9.898 22.578 5.777 1 96.94 450 ALA B CA 1
ATOM 7521 C C . ALA B 1 450 ? 9.914 22.859 4.277 1 96.94 450 ALA B C 1
ATOM 7523 O O . ALA B 1 450 ? 10.25 23.953 3.846 1 96.94 450 ALA B O 1
ATOM 7524 N N . PHE B 1 451 ? 9.562 21.938 3.467 1 94.94 451 PHE B N 1
ATOM 7525 C CA . PHE B 1 451 ? 9.5 22.062 2.016 1 94.94 451 PHE B CA 1
ATOM 7526 C C . PHE B 1 451 ? 8.5 23.125 1.604 1 94.94 451 PHE B C 1
ATOM 7528 O O . PHE B 1 451 ? 8.812 24 0.786 1 94.94 451 PHE B O 1
ATOM 7535 N N . LEU B 1 452 ? 7.316 23.031 2.223 1 95.38 452 LEU B N 1
ATOM 7536 C CA . LEU B 1 452 ? 6.258 23.984 1.886 1 95.38 452 LEU B CA 1
ATOM 7537 C C . LEU B 1 452 ? 6.605 25.375 2.381 1 95.38 452 LEU B C 1
ATOM 7539 O O . LEU B 1 452 ? 6.293 26.375 1.717 1 95.38 452 LEU B O 1
ATOM 7543 N N . LEU B 1 453 ? 7.211 25.406 3.578 1 96.12 453 LEU B N 1
ATOM 7544 C CA . LEU B 1 453 ? 7.695 26.688 4.086 1 96.12 453 LEU B CA 1
ATOM 7545 C C . LEU B 1 453 ? 8.688 27.328 3.117 1 96.12 453 LEU B C 1
ATOM 7547 O O . LEU B 1 453 ? 8.594 28.516 2.816 1 96.12 453 LEU B O 1
ATOM 7551 N N . TRP B 1 454 ? 9.609 26.531 2.643 1 94 454 TRP B N 1
ATOM 7552 C CA . TRP B 1 454 ? 10.602 26.984 1.672 1 94 454 TRP B CA 1
ATOM 7553 C C . TRP B 1 454 ? 9.93 27.438 0.381 1 94 454 TRP B C 1
ATOM 7555 O O . TRP B 1 454 ? 10.227 28.516 -0.14 1 94 454 TRP B O 1
ATOM 7565 N N . LEU B 1 455 ? 8.992 26.688 -0.135 1 92.25 455 LEU B N 1
ATOM 7566 C CA . LEU B 1 455 ? 8.289 26.953 -1.386 1 92.25 455 LEU B CA 1
ATOM 7567 C C . LEU B 1 455 ? 7.52 28.266 -1.297 1 92.25 455 LEU B C 1
ATOM 7569 O O . LEU B 1 455 ? 7.438 29.016 -2.275 1 92.25 455 LEU B O 1
ATOM 7573 N N . GLU B 1 456 ? 6.961 28.594 -0.12 1 92.81 456 GLU B N 1
ATOM 7574 C CA . GLU B 1 456 ? 6.082 29.75 0.032 1 92.81 456 GLU B CA 1
ATOM 7575 C C . GLU B 1 456 ? 6.859 30.969 0.503 1 92.81 456 GLU B C 1
ATOM 7577 O O . GLU B 1 456 ? 6.297 32.062 0.611 1 92.81 456 GLU B O 1
ATOM 7582 N N . THR B 1 457 ? 8.102 30.75 0.858 1 93 457 THR B N 1
ATOM 7583 C CA . THR B 1 457 ? 8.922 31.891 1.231 1 93 457 THR B CA 1
ATOM 7584 C C . THR B 1 457 ? 9.023 32.875 0.077 1 93 457 THR B C 1
ATOM 7586 O O . THR B 1 457 ? 9.297 32.5 -1.061 1 93 457 THR B O 1
ATOM 7589 N N . PRO B 1 458 ? 8.727 34.125 0.406 1 89.38 458 PRO B N 1
ATOM 7590 C CA . PRO B 1 458 ? 8.766 35.125 -0.654 1 89.38 458 PRO B CA 1
ATOM 7591 C C . PRO B 1 458 ? 10.109 35.156 -1.386 1 89.38 458 PRO B C 1
ATOM 7593 O O . PRO B 1 458 ? 11.164 35.125 -0.748 1 89.38 458 PRO B O 1
ATOM 7596 N N . GLY B 1 459 ? 10.102 35.125 -2.684 1 85.94 459 GLY B N 1
ATOM 7597 C CA . GLY B 1 459 ? 11.305 35.188 -3.494 1 85.94 459 GLY B CA 1
ATOM 7598 C C . GLY B 1 459 ? 11.758 33.844 -4.008 1 85.94 459 GLY B C 1
ATOM 7599 O O . GLY B 1 459 ? 12.656 33.781 -4.852 1 85.94 459 GLY B O 1
ATOM 7600 N N . THR B 1 460 ? 11.219 32.844 -3.359 1 84.75 460 THR B N 1
ATOM 7601 C CA . THR B 1 460 ? 11.586 31.5 -3.818 1 84.75 460 THR B CA 1
ATOM 7602 C C . THR B 1 460 ? 11.078 31.266 -5.234 1 84.75 460 THR B C 1
ATOM 7604 O O . THR B 1 460 ? 9.898 31.484 -5.527 1 84.75 460 THR B O 1
ATOM 7607 N N . ARG B 1 461 ? 12.039 30.984 -6.156 1 75.19 461 ARG B N 1
ATOM 7608 C CA . ARG B 1 461 ? 11.617 30.625 -7.508 1 75.19 461 ARG B CA 1
ATOM 7609 C C . ARG B 1 461 ? 11 29.234 -7.523 1 75.19 461 ARG B C 1
ATOM 7611 O O . ARG B 1 461 ? 11.578 28.281 -6.996 1 75.19 461 ARG B O 1
ATOM 7618 N N . LYS B 1 462 ? 9.719 29.234 -7.828 1 68.06 462 LYS B N 1
ATOM 7619 C CA . LYS B 1 462 ? 9.047 27.953 -7.902 1 68.06 462 LYS B CA 1
ATOM 7620 C C . LYS B 1 462 ? 9.891 26.922 -8.656 1 68.06 462 LYS B C 1
ATOM 7622 O O . LYS B 1 462 ? 10.43 27.234 -9.727 1 68.06 462 LYS B O 1
ATOM 7627 N N . PRO B 1 463 ? 10.188 25.969 -7.797 1 63.16 463 PRO B N 1
ATOM 7628 C CA . PRO B 1 463 ? 11.062 24.969 -8.414 1 63.16 463 PRO B CA 1
ATOM 7629 C C . PRO B 1 463 ? 10.586 24.531 -9.797 1 63.16 463 PRO B C 1
ATOM 7631 O O . PRO B 1 463 ? 9.383 24.531 -10.062 1 63.16 463 PRO B O 1
ATOM 7634 N N . THR B 1 464 ? 11.586 24.609 -10.664 1 58 464 THR B N 1
ATOM 7635 C CA . THR B 1 464 ? 11.305 24.031 -11.977 1 58 464 THR B CA 1
ATOM 7636 C C . THR B 1 464 ? 10.625 22.672 -11.82 1 58 464 THR B C 1
ATOM 7638 O O . THR B 1 464 ? 10.594 22.109 -10.727 1 58 464 THR B O 1
ATOM 7641 N N . LYS B 1 465 ? 9.922 22.266 -12.734 1 59.81 465 LYS B N 1
ATOM 7642 C CA . LYS B 1 465 ? 9.227 20.984 -12.844 1 59.81 465 LYS B CA 1
ATOM 7643 C C . LYS B 1 465 ? 10.047 19.844 -12.234 1 59.81 465 LYS B C 1
ATOM 7645 O O . LYS B 1 465 ? 9.5 18.812 -11.844 1 59.81 465 LYS B O 1
ATOM 7650 N N . HIS B 1 466 ? 11.328 20.297 -11.773 1 63.78 466 HIS B N 1
ATOM 7651 C CA . HIS B 1 466 ? 12.18 19.156 -11.492 1 63.78 466 HIS B CA 1
ATOM 7652 C C . HIS B 1 466 ? 12.555 19.094 -10.016 1 63.78 466 HIS B C 1
ATOM 7654 O O . HIS B 1 466 ? 13.109 18.094 -9.547 1 63.78 466 HIS B O 1
ATOM 7660 N N . PHE B 1 467 ? 12.203 20.188 -9.25 1 77.25 467 PHE B N 1
ATOM 7661 C CA . PHE B 1 467 ? 12.602 20.094 -7.848 1 77.25 467 PHE B CA 1
ATOM 7662 C C . PHE B 1 467 ? 11.445 19.578 -6.992 1 77.25 467 PHE B C 1
ATOM 7664 O O . PHE B 1 467 ? 10.531 20.344 -6.672 1 77.25 467 PHE B O 1
ATOM 7671 N N . SER B 1 468 ? 11.539 18.344 -6.637 1 85.88 468 SER B N 1
ATOM 7672 C CA . SER B 1 468 ? 10.484 17.641 -5.906 1 85.88 468 SER B CA 1
ATOM 7673 C C . SER B 1 468 ? 10.805 17.562 -4.418 1 85.88 468 SER B C 1
ATOM 7675 O O . SER B 1 468 ? 11.883 17.969 -3.986 1 85.88 468 SER B O 1
ATOM 7677 N N . MET B 1 469 ? 9.875 17.203 -3.682 1 89.31 469 MET B N 1
ATOM 7678 C CA . MET B 1 469 ? 10.078 16.984 -2.25 1 89.31 469 MET B CA 1
ATOM 7679 C C . MET B 1 469 ? 11.219 16 -2.002 1 89.31 469 MET B C 1
ATOM 7681 O O . MET B 1 469 ? 11.969 16.141 -1.036 1 89.31 469 MET B O 1
ATOM 7685 N N . VAL B 1 470 ? 11.352 15.047 -2.887 1 90.12 470 VAL B N 1
ATOM 7686 C CA . VAL B 1 470 ? 12.438 14.078 -2.77 1 90.12 470 VAL B CA 1
ATOM 7687 C C . VAL B 1 470 ? 13.781 14.797 -2.889 1 90.12 470 VAL B C 1
ATOM 7689 O O . VAL B 1 470 ? 14.711 14.508 -2.139 1 90.12 470 VAL B O 1
ATOM 7692 N N . ASP B 1 471 ? 13.867 15.703 -3.814 1 89.5 471 ASP B N 1
ATOM 7693 C CA . ASP B 1 471 ? 15.094 16.484 -3.979 1 89.5 471 ASP B CA 1
ATOM 7694 C C . ASP B 1 471 ? 15.367 17.344 -2.74 1 89.5 471 ASP B C 1
ATOM 7696 O O . ASP B 1 471 ? 16.516 17.453 -2.309 1 89.5 471 ASP B O 1
ATOM 7700 N N . PHE B 1 472 ? 14.297 17.891 -2.23 1 91.31 472 PHE B N 1
ATOM 7701 C CA . PHE B 1 472 ? 14.406 18.688 -1.012 1 91.31 472 PHE B CA 1
ATOM 7702 C C . PHE B 1 472 ? 14.938 17.844 0.139 1 91.31 472 PHE B C 1
ATOM 7704 O O . PHE B 1 472 ? 15.836 18.266 0.869 1 91.31 472 PHE B O 1
ATOM 7711 N N . ASN B 1 473 ? 14.445 16.641 0.295 1 91.62 473 ASN B N 1
ATOM 7712 C CA . ASN B 1 473 ? 14.859 15.734 1.36 1 91.62 473 ASN B CA 1
ATOM 7713 C C . ASN B 1 473 ? 16.312 15.312 1.205 1 91.62 473 ASN B C 1
ATOM 7715 O O . ASN B 1 473 ? 17.047 15.18 2.195 1 91.62 473 ASN B O 1
ATOM 7719 N N . LEU B 1 474 ? 16.719 15.172 -0.017 1 88.94 474 LEU B N 1
ATOM 7720 C CA . LEU B 1 474 ? 18.094 14.781 -0.292 1 88.94 474 LEU B CA 1
ATOM 7721 C C . LEU B 1 474 ? 19.062 15.906 0.053 1 88.94 474 LEU B C 1
ATOM 7723 O O . LEU B 1 474 ? 20.141 15.664 0.602 1 88.94 474 LEU B O 1
#

InterPro domains:
  IPR029526 PiggyBac transposable element-derived protein [PF13843] (92-451)

Foldseek 3Di:
DDDPPPPPPPPLPCPPVPVPPPDCPLVPDPPPPCPDDDDDDPDCVVPPPPPPVPPCPPVQDWFLDFDFFDFDDFDDDFAFDDDDDLPDALVVLLCLQPPLVQLQLQLVQLQVQQVVVCVVVVHHDPLDDRDHSVLSVLLQLVLLVCLVVPDPDLCQCCDPPPVGHDPVVVVSDDSSHSVSCVVSGFRAHPVPADDPPDPRHDPLRRCVVSQVRNLVSLQNGTPADQEKAKEKDWQQAPADAPQWAADPVDPRRTGWIKIFIFFLLQQTNHIGTDRPCPPPLHDPLSLLSSVCVNCVVVFPNRHEYEYEQVNDAPVSQVVCVVRSYKYKYWHQLPGPPQDVCQSDDDDPDQQDKGWIDRRLWIWMWGHHVHITIMITSNGGFDDWDWDWDQDPPRDIDTHTDTPSVVVNVSTHCNNVNNVVQCVSGQGGDHDHDRSVSVVSVSSSSSLVNSVVSSCRPPPNDNDDSPCDSSNSSD/DDDPPPPPPPPLPCPDPPVPPVDCPLVPDPPPPCPDDDDDDPDCVVPPPPPPPPPCPPVQDWFLDFDFFDFDDFDDDFAFDDDDDLPDALVVLLCLQVPLVQLQLQLVQLQVQLVVVCVVVVHHDPLDDRDHSVLSVLLQLVLLVCLVVPDPDLCQCCDPPPVGHDPVVVVSDDSSHSVSCVVSGFRAHPVPADDPPDPRHDPLRRCVVSQVRNLVSLQNGTPHDQEKAKEKDWQQAPADAPQWAADPVDPRRTGWIKIFIFFLLQQTNHIGTDRPCPPPLHDPLSLLSSVCVNCVVVFPNRHEYEYEQVNDAPVSQVVCVVRSYKYKYWHQLPGPPQDVCQSDDDDPDQQDKGWIDRRLWIWMWGHHVHITIMIISNGGFDDWDWDWDQDPPRDIDTHTDTPSVVVNVSTHCNNVNNVVQCVSGQGGDHDHDRSVSVVSVSSSSSLVNSVVSSCRPPPNDRDDSPCDSSNSSD

pLDDT: mean 80.63, std 23.66, range [18.84, 98.5]

Nearest PDB structures (foldseek):
  6x68-assembly1_C  TM=8.536E-01  e=1.515E-25  Trichoplusia ni
  1muh-assembly1_A-2  TM=4.812E-01  e=6.795E-05  Escherichia coli
  3dfu-assembly1_B  TM=6.286E-01  e=8.786E-01  Corynebacterium glutamicum
  5fwx-assembly1_B  TM=5.270E-01  e=1.978E+00  Rattus norvegicus
  6x68-assembly1_C  TM=8.538E-01  e=1.083E-25  Trichoplusia ni

Solvent-accessible surface area (backbone atoms only — not comparable to full-atom values): 53640 Å² total; per-residue (Å²): 144,82,86,79,80,76,81,75,75,71,80,66,75,69,76,68,68,78,74,51,84,78,60,60,62,85,56,44,77,78,69,77,72,78,81,72,88,80,73,94,68,75,89,68,78,65,75,66,77,76,64,77,72,60,80,73,52,90,71,78,60,77,29,74,73,75,62,79,48,84,69,64,74,62,77,71,74,63,39,64,47,76,85,78,57,60,87,49,64,68,65,59,43,35,38,54,30,54,45,71,65,53,32,44,46,30,19,51,24,18,40,50,44,43,50,52,51,25,59,72,69,71,44,81,60,86,85,66,70,82,65,39,40,67,54,42,47,49,52,52,50,50,29,49,47,34,16,46,52,34,57,88,47,79,70,42,44,62,35,85,49,47,75,61,16,27,61,35,49,51,72,72,48,51,65,67,57,52,54,50,50,62,72,34,60,33,55,36,67,73,86,73,54,42,56,85,90,42,90,67,36,51,95,53,48,55,49,40,60,59,51,54,48,33,48,51,26,32,46,63,41,32,36,71,56,54,56,29,7,42,41,80,43,76,40,79,45,93,53,93,48,92,40,52,39,81,36,56,76,40,92,60,33,40,16,40,43,29,39,36,33,12,30,59,86,22,40,56,46,40,71,46,78,52,64,43,78,77,25,90,64,43,57,92,57,36,42,41,51,51,51,53,60,74,42,53,89,43,54,68,44,30,26,34,39,20,34,48,44,81,45,44,46,56,68,47,42,55,52,35,42,75,41,34,23,26,30,32,25,35,39,54,69,84,43,74,84,56,63,74,76,60,56,74,58,92,65,90,46,70,32,34,68,50,61,34,24,42,87,49,38,33,41,36,33,36,25,56,100,48,70,40,41,35,38,24,43,73,45,39,70,78,53,71,41,81,39,82,42,76,41,93,90,74,46,72,44,78,28,52,31,47,35,50,58,51,53,40,75,74,34,45,54,2,48,57,42,34,50,54,57,41,71,68,44,45,40,41,73,94,68,79,52,66,68,57,54,48,51,29,47,52,51,41,54,30,50,51,32,22,52,49,44,48,62,59,30,79,82,32,70,72,59,57,101,76,64,43,70,67,59,69,73,101,143,77,86,78,82,76,82,74,75,73,79,66,74,70,78,65,72,81,74,54,83,76,58,58,68,87,55,45,78,77,70,77,74,77,80,75,86,80,73,91,69,74,87,68,76,67,76,68,79,78,64,78,72,58,79,74,52,92,71,79,58,76,30,74,73,76,64,78,50,84,71,65,75,64,79,72,74,63,39,63,47,76,85,79,57,60,86,49,65,66,66,60,43,36,37,55,30,55,46,70,65,53,32,44,46,28,21,51,26,18,40,50,43,42,50,51,51,24,60,72,70,70,43,80,59,88,86,65,69,83,65,38,41,68,54,43,47,50,52,52,50,50,30,48,45,34,16,47,52,32,57,89,47,79,69,43,46,62,35,86,49,47,77,63,17,26,63,34,49,52,72,72,48,52,67,68,57,51,52,49,51,63,71,31,59,31,55,36,68,73,86,74,55,44,57,85,91,41,91,66,36,52,95,54,46,56,49,39,61,58,50,55,48,34,47,50,26,33,45,63,43,32,35,71,58,55,55,30,6,41,40,79,43,76,41,77,44,92,56,93,47,92,40,54,40,82,36,56,75,41,93,61,33,37,16,40,44,29,40,36,32,12,31,58,85,22,41,55,46,40,72,46,78,52,63,43,78,77,25,89,64,43,58,92,59,35,40,43,52,51,52,53,58,73,44,54,89,43,53,69,44,30,30,35,39,20,35,47,45,82,43,42,44,56,67,48,44,55,51,35,42,74,41,34,23,26,31,33,24,35,38,55,70,83,44,74,84,55,62,72,76,59,55,75,58,93,63,90,45,69,31,35,67,50,62,34,24,42,86,49,38,34,42,36,33,37,26,56,101,48,70,40,42,35,38,24,42,72,42,38,69,77,53,71,41,81,38,80,42,78,41,94,89,74,47,74,44,77,30,52,30,45,34,52,58,51,55,40,72,72,34,45,53,2,48,57,43,34,49,54,58,41,70,68,44,45,40,42,72,93,66,78,52,67,69,58,54,48,51,29,47,52,51,42,54,30,51,51,32,23,52,49,44,50,61,60,29,79,84,33,70,74,60,57,100,75,63,42,71,67,59,69,74,99